Protein 3D5N (pdb70)

B-factor: mean 71.16, std 14.43, range [20.39, 99.75]

Nearest PDB structures (foldseek):
  3d5n-assembly4_E  TM=9.910E-01  e=3.340E-31  Saccharolobus solfataricus
  3d5n-assembly4_D  TM=9.805E-01  e=1.434E-31  Saccharolobus solfataricus
  3d5n-assembly2_H  TM=9.803E-01  e=1.860E-31  Saccharolobus solfataricus
  3d5n-assembly3_B  TM=9.970E-01  e=9.453E-31  Saccharolobus solfataricus
  3d5n-assembly1_G  TM=9.764E-01  e=4.502E-30  Saccharolobus solfataricus

Radius of gyration: 37.04 Å; Cα contacts (8 Å, |Δi|>4): 2999; chains: 8; bounding box: 88×98×100 Å

Sequence (1338 aa):
NIGVIILAAGEGKRFGGDKLLAKIDNTPIIRTIRIYGDLEKIIIVGKYVNELPLLDQIVIYNPFWNEGISTSLKLGLRFFKDYDAVLVALGDPFVTKEDVNKIINTFKPNCKAVIPTHKGERGNPVLISKSLFNEIEKLRGDVGARVILNKIKIEELCFIECSEGVLIDIDKKIGVIILAAGDKLLAKIDNTPIIRTIRIYGDLEKIIIVGKYVNELPLLDQIVIYNPFWNEGISTSLKLGLRFFKDYDAVLVALGDPFVTKEDVNKIINTFKPNCKAVIPTHKGERGNPVLISKSLFNEIEKLRGDVGARVILNKIKIEELCFIECSEGVLIDIDNIGVIILAAGEGKRFGGDKLLAKIDNTPIIRTIRIYGDLEKIIIVGKYVNELPLLDQIVIYNPFWNEGISTSLKLGLRFFKDYDAVLVALGDPFVTKEDVNKIINTFKPNCKAVIPTHKGERGNPVLISKSLFNEIEKLRGDVGARVILNKIKIEELCFIECSEGVLIDIDKKNIGVIILAAGEDKLLAKIDNTPIIRTIRIYGDLEKIIIVGKYVNELPLLDQIVIYNPFWNEGISTSLKLGLRFFKDYDAVLVALGDPFVTKEDVNKIINTFKPNCKAVIPTHKGERGNPVLISKSLFNEIEKLRGDVGARVILNKIKIEELCFIECSEGVLIDIDKKNIGVIILAAGDKLLAKIDNTPIIRTIRIYGDLEKIIIVGKYVNELPLLDQIVIYNPFWNEGISTSLKLGLRFFKDYDAVLVALGDPFVTKEDVNKIINTFKPNCKAVIPTHKGERGNPVLISKSLFNEIEKLRGDVGARVILNKIKIEELCFIECSEGVLIDIDKKENIGVIILAAKLLAKIDNTPIIRTIRIYGDLEKIIIVGKYVNELPLLDQIVIYNPFWNEGISTSLKLGLRFFKDYDAVLVALGDPFVTKEDVNKIINTFKPNCKAVIPTHKGERGNPVLISKSLFNEIEKLRGDVGARVILNKIKIEELCFIECSEGVLIDINIGVIILAAGEGDKLLAKIDNTPIIRTIRIYGDLEKIIIVGKYVNELPLLDQIVIYNPFWNEGISTSLKLGLRFFKDYDAVLVALGDPFVTKEDVNKIINTFKPNCKAVIPTHKGERGNPVLISKSLFNEIEKLRGDVGARVILNKIKIEELCFIECSEGVLIDIDKKNIGVIILAAKLLAKIDNTPIIRTIRIYGDLEKIIIVGKYVNELPLLDQIVIYNPFWNEGISTSLKLGLRFFKDYDAVLVALGDPFVTKEDVNKIINTFKPNCKAVIPTHKGERGNPVLISKSLFNEIEKLRGDVGARVILNKIKIEELCFIECSEGVLIDIDKKED

Structure (mmCIF, N/CA/C/O backbone):
data_3D5N
#
_entry.id   3D5N
#
_cell.length_a   88.957
_cell.length_b   169.234
_cell.length_c   173.390
_cell.angle_alpha   90.00
_cell.angle_beta   90.00
_cell.angle_gamma   90.00
#
_symmetry.space_group_name_H-M   'P 21 21 21'
#
loop_
_entity.id
_entity.type
_entity.pdbx_description
1 polymer Q97W15_SULSO
2 water water
#
loop_
_atom_site.group_PDB
_atom_site.id
_atom_site.type_symbol
_atom_site.label_atom_id
_atom_site.label_alt_id
_atom_site.label_comp_id
_atom_site.label_asym_id
_atom_site.label_entity_id
_atom_site.label_seq_id
_atom_site.pdbx_PDB_ins_code
_atom_site.Cartn_x
_atom_site.Cartn_y
_atom_site.Cartn_z
_atom_site.occupancy
_atom_site.B_iso_or_equiv
_atom_site.auth_seq_id
_atom_site.auth_comp_id
_atom_site.auth_asym_id
_atom_site.auth_atom_id
_atom_site.pdbx_PDB_model_num
ATOM 9 N N . ASN A 1 2 ? 72.267 105.716 47.201 1.00 85.03 2 ASN A N 1
ATOM 10 C CA . ASN A 1 2 ? 72.888 104.659 47.995 1.00 81.84 2 ASN A CA 1
ATOM 11 C C . ASN A 1 2 ? 74.252 104.994 48.583 1.00 79.10 2 ASN A C 1
ATOM 12 O O . ASN A 1 2 ? 75.284 104.814 47.940 1.00 78.70 2 ASN A O 1
ATOM 17 N N . ILE A 1 3 ? 74.248 105.472 49.821 1.00 75.30 3 ILE A N 1
ATOM 18 C CA . ILE A 1 3 ? 75.487 105.816 50.485 1.00 72.19 3 ILE A CA 1
ATOM 19 C C . ILE A 1 3 ? 75.638 105.118 51.830 1.00 69.90 3 ILE A C 1
ATOM 20 O O . ILE A 1 3 ? 74.729 105.111 52.659 1.00 69.85 3 ILE A O 1
ATOM 25 N N . GLY A 1 4 ? 76.799 104.515 52.034 1.00 66.94 4 GLY A N 1
ATOM 26 C CA . GLY A 1 4 ? 77.060 103.854 53.291 1.00 62.89 4 GLY A CA 1
ATOM 27 C C . GLY A 1 4 ? 78.166 104.579 54.036 1.00 59.88 4 GLY A C 1
ATOM 28 O O . GLY A 1 4 ? 79.154 105.010 53.446 1.00 59.44 4 GLY A O 1
ATOM 29 N N . VAL A 1 5 ? 77.993 104.742 55.338 1.00 57.63 5 VAL A N 1
ATOM 30 C CA . VAL A 1 5 ? 79.015 105.385 56.139 1.00 55.30 5 VAL A CA 1
ATOM 31 C C . VAL A 1 5 ? 79.820 104.305 56.867 1.00 54.83 5 VAL A C 1
ATOM 32 O O . VAL A 1 5 ? 79.258 103.415 57.519 1.00 55.29 5 VAL A O 1
ATOM 36 N N . ILE A 1 6 ? 81.137 104.363 56.711 1.00 52.33 6 ILE A N 1
ATOM 37 C CA . ILE A 1 6 ? 82.026 103.430 57.382 1.00 49.91 6 ILE A CA 1
ATOM 38 C C . ILE A 1 6 ? 82.772 104.247 58.432 1.00 49.12 6 ILE A C 1
ATOM 39 O O . ILE A 1 6 ? 83.618 105.076 58.104 1.00 48.62 6 ILE A O 1
ATOM 44 N N . ILE A 1 7 ? 82.437 104.024 59.694 1.00 48.36 7 ILE A N 1
ATOM 45 C CA . ILE A 1 7 ? 83.100 104.722 60.774 1.00 47.98 7 ILE A CA 1
ATOM 46 C C . ILE A 1 7 ? 84.274 103.877 61.245 1.00 48.52 7 ILE A C 1
ATOM 47 O O . ILE A 1 7 ? 84.083 102.855 61.902 1.00 49.70 7 ILE A O 1
ATOM 52 N N . LEU A 1 8 ? 85.483 104.303 60.877 1.00 49.06 8 LEU A N 1
ATOM 53 C CA . LEU A 1 8 ? 86.714 103.622 61.268 1.00 49.60 8 LEU A CA 1
ATOM 54 C C . LEU A 1 8 ? 87.006 104.013 62.709 1.00 50.81 8 LEU A C 1
ATOM 55 O O . LEU A 1 8 ? 87.061 105.197 63.029 1.00 51.50 8 LEU A O 1
ATOM 60 N N . ALA A 1 9 ? 87.171 103.020 63.575 1.00 52.52 9 ALA A N 1
ATOM 61 C CA . ALA A 1 9 ? 87.443 103.268 64.982 1.00 53.82 9 ALA A CA 1
ATOM 62 C C . ALA A 1 9 ? 88.307 102.171 65.556 1.00 55.51 9 ALA A C 1
ATOM 63 O O . ALA A 1 9 ? 88.312 101.961 66.758 1.00 56.08 9 ALA A O 1
ATOM 65 N N . ALA A 1 10 ? 89.020 101.455 64.693 1.00 59.12 10 ALA A N 1
ATOM 66 C CA . ALA A 1 10 ? 89.924 100.405 65.149 1.00 63.15 10 ALA A CA 1
ATOM 67 C C . ALA A 1 10 ? 91.195 101.151 65.561 1.00 66.75 10 ALA A C 1
ATOM 68 O O . ALA A 1 10 ? 91.294 102.364 65.350 1.00 68.61 10 ALA A O 1
ATOM 70 N N . GLY A 1 11 ? 92.175 100.469 66.134 1.00 70.21 11 GLY A N 1
ATOM 71 C CA . GLY A 1 11 ? 93.361 101.205 66.554 1.00 75.15 11 GLY A CA 1
ATOM 72 C C . GLY A 1 11 ? 94.613 101.061 65.711 1.00 78.33 11 GLY A C 1
ATOM 73 O O . GLY A 1 11 ? 95.722 101.227 66.230 1.00 78.74 11 GLY A O 1
ATOM 74 N N . GLU A 1 12 ? 94.437 100.767 64.422 1.00 81.19 12 GLU A N 1
ATOM 75 C CA . GLU A 1 12 ? 95.550 100.577 63.494 1.00 83.59 12 GLU A CA 1
ATOM 76 C C . GLU A 1 12 ? 96.612 101.665 63.553 1.00 85.71 12 GLU A C 1
ATOM 77 O O . GLU A 1 12 ? 96.314 102.831 63.835 1.00 85.98 12 GLU A O 1
ATOM 83 N N . GLY A 1 13 ? 97.853 101.269 63.266 1.00 87.93 13 GLY A N 1
ATOM 84 C CA . GLY A 1 13 ? 98.965 102.201 63.319 1.00 90.43 13 GLY A CA 1
ATOM 85 C C . GLY A 1 13 ? 99.062 102.724 64.740 1.00 92.14 13 GLY A C 1
ATOM 86 O O . GLY A 1 13 ? 98.707 102.020 65.697 1.00 91.86 13 GLY A O 1
ATOM 87 N N . LYS A 1 14 ? 99.551 103.951 64.888 1.00 93.73 14 LYS A N 1
ATOM 88 C CA . LYS A 1 14 ? 99.652 104.561 66.210 1.00 94.77 14 LYS A CA 1
ATOM 89 C C . LYS A 1 14 ? 98.423 105.454 66.350 1.00 95.25 14 LYS A C 1
ATOM 90 O O . LYS A 1 14 ? 98.420 106.428 67.102 1.00 95.26 14 LYS A O 1
ATOM 92 N N . ARG A 1 15 ? 97.380 105.105 65.601 1.00 95.97 15 ARG A N 1
ATOM 93 C CA . ARG A 1 15 ? 96.131 105.855 65.620 1.00 96.80 15 ARG A CA 1
ATOM 94 C C . ARG A 1 15 ? 95.378 105.615 66.920 1.00 97.12 15 ARG A C 1
ATOM 95 O O . ARG A 1 15 ? 95.823 104.844 67.772 1.00 97.51 15 ARG A O 1
ATOM 103 N N . PHE A 1 16 ? 94.240 106.283 67.074 1.00 97.18 16 PHE A N 1
ATOM 104 C CA . PHE A 1 16 ? 93.436 106.119 68.275 1.00 97.49 16 PHE A CA 1
ATOM 105 C C . PHE A 1 16 ? 92.698 104.794 68.262 1.00 97.80 16 PHE A C 1
ATOM 106 O O . PHE A 1 16 ? 92.768 104.042 67.287 1.00 98.44 16 PHE A O 1
ATOM 114 N N . GLY A 1 17 ? 91.990 104.498 69.346 1.00 97.56 17 GLY A N 1
ATOM 115 C CA . GLY A 1 17 ? 91.244 103.256 69.372 1.00 97.36 17 GLY A CA 1
ATOM 116 C C . GLY A 1 17 ? 90.894 102.662 70.721 1.00 97.21 17 GLY A C 1
ATOM 117 O O . GLY A 1 17 ? 91.776 102.255 71.471 1.00 97.85 17 GLY A O 1
ATOM 118 N N . GLY A 1 18 ? 89.597 102.608 71.018 1.00 96.53 18 GLY A N 1
ATOM 119 C CA . GLY A 1 18 ? 89.120 102.023 72.260 1.00 94.80 18 GLY A CA 1
ATOM 120 C C . GLY A 1 18 ? 89.396 102.785 73.541 1.00 93.58 18 GLY A C 1
ATOM 121 O O . GLY A 1 18 ? 88.477 103.303 74.183 1.00 93.59 18 GLY A O 1
ATOM 122 N N . ASP A 1 19 ? 90.660 102.835 73.938 1.00 91.98 19 ASP A N 1
ATOM 123 C CA . ASP A 1 19 ? 91.011 103.550 75.145 1.00 90.00 19 ASP A CA 1
ATOM 124 C C . ASP A 1 19 ? 90.709 105.034 74.941 1.00 87.78 19 ASP A C 1
ATOM 125 O O . ASP A 1 19 ? 89.786 105.568 75.553 1.00 87.48 19 ASP A O 1
ATOM 130 N N . LYS A 1 20 ? 91.456 105.685 74.055 1.00 85.16 20 LYS A N 1
ATOM 131 C CA . LYS A 1 20 ? 91.273 107.110 73.786 1.00 82.92 20 LYS A CA 1
ATOM 132 C C . LYS A 1 20 ? 89.816 107.477 73.458 1.00 80.52 20 LYS A C 1
ATOM 133 O O . LYS A 1 20 ? 89.253 108.420 74.027 1.00 80.56 20 LYS A O 1
ATOM 139 N N . LEU A 1 21 ? 89.210 106.721 72.546 1.00 77.43 21 LEU A N 1
ATOM 140 C CA . LEU A 1 21 ? 87.836 106.968 72.122 1.00 74.10 21 LEU A CA 1
ATOM 141 C C . LEU A 1 21 ? 86.754 106.807 73.200 1.00 72.82 21 LEU A C 1
ATOM 142 O O . LEU A 1 21 ? 85.572 107.019 72.916 1.00 71.48 21 LEU A O 1
ATOM 147 N N . LEU A 1 22 ? 87.143 106.434 74.424 1.00 71.68 22 LEU A N 1
ATOM 148 C CA . LEU A 1 22 ? 86.172 106.290 75.512 1.00 70.37 22 LEU A CA 1
ATOM 149 C C . LEU A 1 22 ? 86.095 107.557 76.356 1.00 69.76 22 LEU A C 1
ATOM 150 O O . LEU A 1 22 ? 85.162 107.730 77.144 1.00 69.42 22 LEU A O 1
ATOM 155 N N . ALA A 1 23 ? 87.078 108.441 76.174 1.00 69.46 23 ALA A N 1
ATOM 156 C CA . ALA A 1 23 ? 87.127 109.724 76.884 1.00 69.28 23 ALA A CA 1
ATOM 157 C C . ALA A 1 23 ? 85.917 110.570 76.485 1.00 69.04 23 ALA A C 1
ATOM 158 O O . ALA A 1 23 ? 85.341 110.375 75.412 1.00 69.60 23 ALA A O 1
ATOM 160 N N . LYS A 1 24 ? 85.549 111.522 77.337 1.00 68.45 24 LYS A N 1
ATOM 161 C CA . LYS A 1 24 ? 84.383 112.367 77.086 1.00 68.28 24 LYS A CA 1
ATOM 162 C C . LYS A 1 24 ? 84.613 113.775 76.519 1.00 68.22 24 LYS A C 1
ATOM 163 O O . LYS A 1 24 ? 85.726 114.280 76.472 1.00 68.12 24 LYS A O 1
ATOM 169 N N . ILE A 1 25 ? 83.522 114.399 76.101 1.00 68.72 25 ILE A N 1
ATOM 170 C CA . ILE A 1 25 ? 83.525 115.746 75.553 1.00 69.60 25 ILE A CA 1
ATOM 171 C C . ILE A 1 25 ? 82.113 116.231 75.805 1.00 70.70 25 ILE A C 1
ATOM 172 O O . ILE A 1 25 ? 81.199 115.924 75.039 1.00 70.98 25 ILE A O 1
ATOM 177 N N . ASP A 1 26 ? 81.931 116.984 76.881 1.00 71.49 26 ASP A N 1
ATOM 178 C CA . ASP A 1 26 ? 80.604 117.463 77.233 1.00 72.41 26 ASP A CA 1
ATOM 179 C C . ASP A 1 26 ? 79.866 116.270 77.805 1.00 71.27 26 ASP A C 1
ATOM 180 O O . ASP A 1 26 ? 78.696 116.051 77.478 1.00 71.67 26 ASP A O 1
ATOM 185 N N . ASN A 1 27 ? 80.559 115.481 78.628 1.00 68.93 27 ASN A N 1
ATOM 186 C CA . ASN A 1 27 ? 79.942 114.315 79.268 1.00 66.22 27 ASN A CA 1
ATOM 187 C C . ASN A 1 27 ? 79.658 113.120 78.385 1.00 64.66 27 ASN A C 1
ATOM 188 O O . ASN A 1 27 ? 79.094 112.128 78.859 1.00 65.21 27 ASN A O 1
ATOM 193 N N . THR A 1 28 ? 80.000 113.196 77.108 1.00 62.05 28 THR A N 1
ATOM 194 C CA . THR A 1 28 ? 79.717 112.060 76.257 1.00 59.69 28 THR A CA 1
ATOM 195 C C . THR A 1 28 ? 80.960 111.528 75.569 1.00 58.20 28 THR A C 1
ATOM 196 O O . THR A 1 28 ? 81.777 112.288 75.050 1.00 57.50 28 THR A O 1
ATOM 200 N N . PRO A 1 29 ? 81.119 110.198 75.579 1.00 56.76 29 PRO A N 1
ATOM 201 C CA . PRO A 1 29 ? 82.239 109.478 74.972 1.00 56.34 29 PRO A CA 1
ATOM 202 C C . PRO A 1 29 ? 82.454 109.932 73.529 1.00 55.95 29 PRO A C 1
ATOM 203 O O . PRO A 1 29 ? 81.504 110.038 72.765 1.00 56.53 29 PRO A O 1
ATOM 207 N N . ILE A 1 30 ? 83.700 110.192 73.157 1.00 55.38 30 ILE A N 1
ATOM 208 C CA . ILE A 1 30 ? 84.000 110.645 71.811 1.00 55.43 30 ILE A CA 1
ATOM 209 C C . ILE A 1 30 ? 83.353 109.800 70.720 1.00 55.32 30 ILE A C 1
ATOM 210 O O . ILE A 1 30 ? 82.564 110.328 69.926 1.00 56.08 30 ILE A O 1
ATOM 215 N N . ILE A 1 31 ? 83.672 108.504 70.676 1.00 54.45 31 ILE A N 1
ATOM 216 C CA . ILE A 1 31 ? 83.118 107.613 69.647 1.00 53.69 31 ILE A CA 1
ATOM 217 C C . ILE A 1 31 ? 81.614 107.793 69.494 1.00 54.48 31 ILE A C 1
ATOM 218 O O . ILE A 1 31 ? 81.101 107.817 68.377 1.00 53.94 31 ILE A O 1
ATOM 231 N N . ARG A 1 33 ? 79.804 110.515 70.236 1.00 57.73 33 ARG A N 1
ATOM 232 C CA . ARG A 1 33 ? 79.511 111.806 69.650 1.00 57.85 33 ARG A CA 1
ATOM 233 C C . ARG A 1 33 ? 79.694 111.710 68.131 1.00 56.91 33 ARG A C 1
ATOM 234 O O . ARG A 1 33 ? 78.834 112.133 67.368 1.00 56.97 33 ARG A O 1
ATOM 242 N N . THR A 1 34 ? 80.818 111.141 67.710 1.00 55.65 34 THR A N 1
ATOM 243 C CA . THR A 1 34 ? 81.154 110.977 66.299 1.00 55.20 34 THR A CA 1
ATOM 244 C C . THR A 1 34 ? 80.093 110.227 65.496 1.00 56.00 34 THR A C 1
ATOM 245 O O . THR A 1 34 ? 79.744 110.616 64.383 1.00 57.09 34 THR A O 1
ATOM 249 N N . ILE A 1 35 ? 79.595 109.135 66.050 1.00 55.81 35 ILE A N 1
ATOM 250 C CA . ILE A 1 35 ? 78.573 108.350 65.382 1.00 55.24 35 ILE A CA 1
ATOM 251 C C . ILE A 1 35 ? 77.285 109.182 65.289 1.00 56.74 35 ILE A C 1
ATOM 252 O O . ILE A 1 35 ? 76.516 109.062 64.335 1.00 56.77 35 ILE A O 1
ATOM 257 N N . ARG A 1 36 ? 77.063 110.034 66.285 1.00 58.78 36 ARG A N 1
ATOM 258 C CA . ARG A 1 36 ? 75.872 110.873 66.330 1.00 60.98 36 ARG A CA 1
ATOM 259 C C . ARG A 1 36 ? 75.736 111.810 65.126 1.00 60.67 36 ARG A C 1
ATOM 260 O O . ARG A 1 36 ? 74.623 112.054 64.639 1.00 60.67 36 ARG A O 1
ATOM 268 N N . ILE A 1 37 ? 76.852 112.330 64.630 1.00 60.37 37 ILE A N 1
ATOM 269 C CA . ILE A 1 37 ? 76.760 113.262 63.520 1.00 60.38 37 ILE A CA 1
ATOM 270 C C . ILE A 1 37 ? 76.210 112.662 62.239 1.00 59.58 37 ILE A C 1
ATOM 271 O O . ILE A 1 37 ? 75.575 113.366 61.461 1.00 60.82 37 ILE A O 1
ATOM 276 N N . TYR A 1 38 ? 76.439 111.376 62.009 1.00 58.46 38 TYR A N 1
ATOM 277 C CA . TYR A 1 38 ? 75.958 110.767 60.772 1.00 58.42 38 TYR A CA 1
ATOM 278 C C . TYR A 1 38 ? 74.512 110.287 60.843 1.00 59.45 38 TYR A C 1
ATOM 279 O O . TYR A 1 38 ? 74.027 109.572 59.957 1.00 59.42 38 TYR A O 1
ATOM 288 N N . GLY A 1 39 ? 73.835 110.720 61.907 1.00 60.10 39 GLY A N 1
ATOM 289 C CA . GLY A 1 39 ? 72.436 110.407 62.143 1.00 60.00 39 GLY A CA 1
ATOM 290 C C . GLY A 1 39 ? 71.855 109.148 61.549 1.00 60.55 39 GLY A C 1
ATOM 291 O O . GLY A 1 39 ? 72.378 108.058 61.752 1.00 61.52 39 GLY A O 1
ATOM 292 N N . ASP A 1 40 ? 70.771 109.296 60.796 1.00 60.94 40 ASP A N 1
ATOM 293 C CA . ASP A 1 40 ? 70.101 108.136 60.216 1.00 61.01 40 ASP A CA 1
ATOM 294 C C . ASP A 1 40 ? 70.751 107.499 58.989 1.00 60.50 40 ASP A C 1
ATOM 295 O O . ASP A 1 40 ? 70.166 106.593 58.398 1.00 61.61 40 ASP A O 1
ATOM 297 N N . LEU A 1 41 ? 71.943 107.952 58.601 1.00 59.40 41 LEU A N 1
ATOM 298 C CA . LEU A 1 41 ? 72.634 107.336 57.466 1.00 58.41 41 LEU A CA 1
ATOM 299 C C . LEU A 1 41 ? 73.003 105.901 57.874 1.00 58.10 41 LEU A C 1
ATOM 300 O O . LEU A 1 41 ? 73.050 105.601 59.061 1.00 58.57 41 LEU A O 1
ATOM 305 N N . GLU A 1 42 ? 73.254 105.021 56.905 1.00 57.72 42 GLU A N 1
ATOM 306 C CA . GLU A 1 42 ? 73.638 103.638 57.205 1.00 58.18 42 GLU A CA 1
ATOM 307 C C . GLU A 1 42 ? 75.083 103.558 57.672 1.00 57.58 42 GLU A C 1
ATOM 308 O O . GLU A 1 42 ? 76.007 103.563 56.865 1.00 58.58 42 GLU A O 1
ATOM 314 N N . LYS A 1 43 ? 75.268 103.444 58.978 1.00 56.57 43 LYS A N 1
ATOM 315 C CA . LYS A 1 43 ? 76.589 103.388 59.574 1.00 54.94 43 LYS A CA 1
ATOM 316 C C . LYS A 1 43 ? 77.058 101.962 59.729 1.00 53.93 43 LYS A C 1
ATOM 317 O O . LYS A 1 43 ? 76.296 101.025 59.586 1.00 54.99 43 LYS A O 1
ATOM 323 N N . ILE A 1 44 ? 78.336 101.815 60.023 1.00 53.03 44 ILE A N 1
ATOM 324 C CA . ILE A 1 44 ? 78.956 100.522 60.253 1.00 51.66 44 ILE A CA 1
ATOM 325 C C . ILE A 1 44 ? 80.189 100.978 61.016 1.00 50.86 44 ILE A C 1
ATOM 326 O O . ILE A 1 44 ? 80.899 101.871 60.552 1.00 50.25 44 ILE A O 1
ATOM 331 N N . ILE A 1 45 ? 80.414 100.441 62.209 1.00 49.37 45 ILE A N 1
ATOM 332 C CA . ILE A 1 45 ? 81.605 100.835 62.958 1.00 48.60 45 ILE A CA 1
ATOM 333 C C . ILE A 1 45 ? 82.599 99.678 62.948 1.00 47.89 45 ILE A C 1
ATOM 334 O O . ILE A 1 45 ? 82.250 98.549 63.296 1.00 47.54 45 ILE A O 1
ATOM 339 N N . ILE A 1 46 ? 83.832 99.957 62.530 1.00 47.84 46 ILE A N 1
ATOM 340 C CA . ILE A 1 46 ? 84.878 98.932 62.471 1.00 48.03 46 ILE A CA 1
ATOM 341 C C . ILE A 1 46 ? 85.761 99.062 63.707 1.00 49.81 46 ILE A C 1
ATOM 342 O O . ILE A 1 46 ? 86.479 100.044 63.874 1.00 49.96 46 ILE A O 1
ATOM 347 N N . VAL A 1 47 ? 85.713 98.050 64.563 1.00 51.65 47 VAL A N 1
ATOM 348 C CA . VAL A 1 47 ? 86.454 98.057 65.801 1.00 52.13 47 VAL A CA 1
ATOM 349 C C . VAL A 1 47 ? 87.558 97.039 65.857 1.00 52.86 47 VAL A C 1
ATOM 350 O O . VAL A 1 47 ? 87.385 95.892 65.465 1.00 53.50 47 VAL A O 1
ATOM 354 N N . GLY A 1 48 ? 88.700 97.489 66.340 1.00 53.86 48 GLY A N 1
ATOM 355 C CA . GLY A 1 48 ? 89.803 96.591 66.529 1.00 56.32 48 GLY A CA 1
ATOM 356 C C . GLY A 1 48 ? 90.462 96.636 67.900 1.00 58.56 48 GLY A C 1
ATOM 357 O O . GLY A 1 48 ? 90.053 95.931 68.838 1.00 58.36 48 GLY A O 1
ATOM 358 N N . LYS A 1 49 ? 91.398 97.574 68.039 1.00 60.27 49 LYS A N 1
ATOM 359 C CA . LYS A 1 49 ? 92.245 97.618 69.209 1.00 61.92 49 LYS A CA 1
ATOM 360 C C . LYS A 1 49 ? 91.645 97.359 70.559 1.00 62.63 49 LYS A C 1
ATOM 361 O O . LYS A 1 49 ? 92.151 96.541 71.335 1.00 63.40 49 LYS A O 1
ATOM 367 N N . TYR A 1 50 ? 90.541 98.024 70.825 1.00 61.98 50 TYR A N 1
ATOM 368 C CA . TYR A 1 50 ? 89.878 97.870 72.096 1.00 62.40 50 TYR A CA 1
ATOM 369 C C . TYR A 1 50 ? 88.384 97.537 72.004 1.00 61.32 50 TYR A C 1
ATOM 370 O O . TYR A 1 50 ? 87.543 98.201 72.619 1.00 60.53 50 TYR A O 1
ATOM 379 N N . VAL A 1 51 ? 88.073 96.495 71.237 1.00 59.63 51 VAL A N 1
ATOM 380 C CA . VAL A 1 51 ? 86.707 96.020 71.054 1.00 57.84 51 VAL A CA 1
ATOM 381 C C . VAL A 1 51 ? 85.939 95.973 72.370 1.00 58.37 51 VAL A C 1
ATOM 382 O O . VAL A 1 51 ? 84.792 96.426 72.461 1.00 58.73 51 VAL A O 1
ATOM 386 N N . ASN A 1 52 ? 86.588 95.412 73.385 1.00 58.63 52 ASN A N 1
ATOM 387 C CA . ASN A 1 52 ? 86.002 95.231 74.703 1.00 59.29 52 ASN A CA 1
ATOM 388 C C . ASN A 1 52 ? 85.566 96.513 75.391 1.00 59.39 52 ASN A C 1
ATOM 389 O O . ASN A 1 52 ? 84.513 96.545 76.008 1.00 59.70 52 ASN A O 1
ATOM 394 N N . GLU A 1 53 ? 86.366 97.567 75.292 1.00 60.29 53 GLU A N 1
ATOM 395 C CA . GLU A 1 53 ? 86.020 98.851 75.889 1.00 60.62 53 GLU A CA 1
ATOM 396 C C . GLU A 1 53 ? 84.865 99.468 75.113 1.00 60.18 53 GLU A C 1
ATOM 397 O O . GLU A 1 53 ? 83.879 99.925 75.678 1.00 60.82 53 GLU A O 1
ATOM 411 N N . LEU A 1 55 ? 82.502 98.256 72.622 1.00 55.88 55 LEU A N 1
ATOM 412 C CA . LEU A 1 55 ? 81.184 97.676 72.459 1.00 54.39 55 LEU A CA 1
ATOM 413 C C . LEU A 1 55 ? 80.040 98.066 73.373 1.00 53.04 55 LEU A C 1
ATOM 414 O O . LEU A 1 55 ? 78.959 98.398 72.897 1.00 53.20 55 LEU A O 1
ATOM 419 N N . PRO A 1 56 ? 80.249 98.046 74.694 1.00 51.29 56 PRO A N 1
ATOM 420 C CA . PRO A 1 56 ? 79.124 98.414 75.552 1.00 49.78 56 PRO A CA 1
ATOM 421 C C . PRO A 1 56 ? 78.523 99.780 75.249 1.00 49.42 56 PRO A C 1
ATOM 422 O O . PRO A 1 56 ? 77.448 100.106 75.750 1.00 48.99 56 PRO A O 1
ATOM 426 N N . LEU A 1 57 ? 79.216 100.574 74.436 1.00 49.11 57 LEU A N 1
ATOM 427 C CA . LEU A 1 57 ? 78.729 101.905 74.052 1.00 50.18 57 LEU A CA 1
ATOM 428 C C . LEU A 1 57 ? 78.107 101.899 72.662 1.00 50.24 57 LEU A C 1
ATOM 429 O O . LEU A 1 57 ? 77.524 102.890 72.243 1.00 51.13 57 LEU A O 1
ATOM 434 N N . LEU A 1 58 ? 78.256 100.789 71.948 1.00 49.46 58 LEU A N 1
ATOM 435 C CA . LEU A 1 58 ? 77.741 100.660 70.593 1.00 48.48 58 LEU A CA 1
ATOM 436 C C . LEU A 1 58 ? 76.717 99.532 70.493 1.00 49.44 58 LEU A C 1
ATOM 437 O O . LEU A 1 58 ? 76.510 98.994 69.411 1.00 50.42 58 LEU A O 1
ATOM 450 N N . ASP A 1 60 ? 73.708 99.374 70.110 1.00 47.86 60 ASP A N 1
ATOM 451 C CA . ASP A 1 60 ? 72.653 99.565 69.124 1.00 46.66 60 ASP A CA 1
ATOM 452 C C . ASP A 1 60 ? 73.221 99.860 67.735 1.00 46.22 60 ASP A C 1
ATOM 453 O O . ASP A 1 60 ? 72.538 100.445 66.911 1.00 47.02 60 ASP A O 1
ATOM 458 N N . GLN A 1 61 ? 74.463 99.468 67.479 1.00 45.11 61 GLN A N 1
ATOM 459 C CA . GLN A 1 61 ? 75.091 99.721 66.192 1.00 45.51 61 GLN A CA 1
ATOM 460 C C . GLN A 1 61 ? 75.570 98.418 65.558 1.00 45.51 61 GLN A C 1
ATOM 461 O O . GLN A 1 61 ? 75.632 97.396 66.234 1.00 47.80 61 GLN A O 1
ATOM 467 N N . ILE A 1 62 ? 75.892 98.445 64.267 1.00 43.40 62 ILE A N 1
ATOM 468 C CA . ILE A 1 62 ? 76.422 97.260 63.623 1.00 42.80 62 ILE A CA 1
ATOM 469 C C . ILE A 1 62 ? 77.933 97.417 63.754 1.00 43.20 62 ILE A C 1
ATOM 470 O O . ILE A 1 62 ? 78.536 98.329 63.179 1.00 43.46 62 ILE A O 1
ATOM 475 N N . VAL A 1 63 ? 78.547 96.526 64.519 1.00 43.82 63 VAL A N 1
ATOM 476 C CA . VAL A 1 63 ? 79.975 96.594 64.738 1.00 42.60 63 VAL A CA 1
ATOM 477 C C . VAL A 1 63 ? 80.726 95.410 64.165 1.00 43.60 63 VAL A C 1
ATOM 478 O O . VAL A 1 63 ? 80.362 94.255 64.412 1.00 44.70 63 VAL A O 1
ATOM 482 N N . ILE A 1 64 ? 81.760 95.691 63.380 1.00 43.38 64 ILE A N 1
ATOM 483 C CA . ILE A 1 64 ? 82.579 94.618 62.834 1.00 43.76 64 ILE A CA 1
ATOM 484 C C . ILE A 1 64 ? 83.935 94.756 63.513 1.00 43.62 64 ILE A C 1
ATOM 485 O O . ILE A 1 64 ? 84.577 95.801 63.455 1.00 43.62 64 ILE A O 1
ATOM 490 N N . TYR A 1 65 ? 84.349 93.690 64.171 1.00 43.63 65 TYR A N 1
ATOM 491 C CA . TYR A 1 65 ? 85.625 93.649 64.829 1.00 43.37 65 TYR A CA 1
ATOM 492 C C . TYR A 1 65 ? 86.648 93.145 63.818 1.00 44.75 65 TYR A C 1
ATOM 493 O O . TYR A 1 65 ? 86.500 92.057 63.249 1.00 43.95 65 TYR A O 1
ATOM 502 N N . ASN A 1 66 ? 87.685 93.944 63.593 1.00 46.17 66 ASN A N 1
ATOM 503 C CA . ASN A 1 66 ? 88.737 93.574 62.660 1.00 47.65 66 ASN A CA 1
ATOM 504 C C . ASN A 1 66 ? 89.911 92.902 63.383 1.00 49.38 66 ASN A C 1
ATOM 505 O O . ASN A 1 66 ? 90.732 93.568 63.999 1.00 50.31 66 ASN A O 1
ATOM 510 N N . PRO A 1 67 ? 90.018 91.566 63.301 1.00 50.88 67 PRO A N 1
ATOM 511 C CA . PRO A 1 67 ? 91.125 90.896 63.985 1.00 51.48 67 PRO A CA 1
ATOM 512 C C . PRO A 1 67 ? 92.476 91.236 63.350 1.00 51.83 67 PRO A C 1
ATOM 513 O O . PRO A 1 67 ? 93.525 90.865 63.872 1.00 52.03 67 PRO A O 1
ATOM 517 N N . PHE A 1 68 ? 92.447 91.941 62.226 1.00 51.67 68 PHE A N 1
ATOM 518 C CA . PHE A 1 68 ? 93.677 92.303 61.527 1.00 51.96 68 PHE A CA 1
ATOM 519 C C . PHE A 1 68 ? 94.032 93.784 61.633 1.00 51.17 68 PHE A C 1
ATOM 520 O O . PHE A 1 68 ? 94.899 94.260 60.898 1.00 50.54 68 PHE A O 1
ATOM 528 N N . TRP A 1 69 ? 93.372 94.503 62.542 1.00 50.63 69 TRP A N 1
ATOM 529 C CA . TRP A 1 69 ? 93.603 95.940 62.694 1.00 50.90 69 TRP A CA 1
ATOM 530 C C . TRP A 1 69 ? 95.071 96.320 62.846 1.00 51.38 69 TRP A C 1
ATOM 531 O O . TRP A 1 69 ? 95.521 97.326 62.316 1.00 50.73 69 TRP A O 1
ATOM 542 N N . ASN A 1 70 ? 95.801 95.490 63.574 1.00 52.70 70 ASN A N 1
ATOM 543 C CA . ASN A 1 70 ? 97.215 95.690 63.847 1.00 54.65 70 ASN A CA 1
ATOM 544 C C . ASN A 1 70 ? 98.005 95.820 62.549 1.00 53.81 70 ASN A C 1
ATOM 545 O O . ASN A 1 70 ? 99.035 96.490 62.490 1.00 53.07 70 ASN A O 1
ATOM 550 N N . GLU A 1 71 ? 97.494 95.180 61.509 1.00 53.46 71 GLU A N 1
ATOM 551 C CA . GLU A 1 71 ? 98.120 95.181 60.202 1.00 53.66 71 GLU A CA 1
ATOM 552 C C . GLU A 1 71 ? 98.038 96.539 59.483 1.00 53.22 71 GLU A C 1
ATOM 553 O O . GLU A 1 71 ? 98.893 96.854 58.649 1.00 53.15 71 GLU A O 1
ATOM 559 N N . GLY A 1 72 ? 97.022 97.341 59.793 1.00 51.92 72 GLY A N 1
ATOM 560 C CA . GLY A 1 72 ? 96.920 98.636 59.147 1.00 50.61 72 GLY A CA 1
ATOM 561 C C . GLY A 1 72 ? 95.502 99.049 58.821 1.00 49.73 72 GLY A C 1
ATOM 562 O O . GLY A 1 72 ? 94.600 98.212 58.787 1.00 50.44 72 GLY A O 1
ATOM 563 N N . ILE A 1 73 ? 95.305 100.336 58.544 1.00 47.95 73 ILE A N 1
ATOM 564 C CA . ILE A 1 73 ? 93.970 100.851 58.265 1.00 46.95 73 ILE A CA 1
ATOM 565 C C . ILE A 1 73 ? 93.289 100.350 56.984 1.00 48.19 73 ILE A C 1
ATOM 566 O O . ILE A 1 73 ? 92.067 100.307 56.913 1.00 48.72 73 ILE A O 1
ATOM 571 N N . SER A 1 74 ? 94.062 99.969 55.977 1.00 49.42 74 SER A N 1
ATOM 572 C CA . SER A 1 74 ? 93.464 99.487 54.733 1.00 50.51 74 SER A CA 1
ATOM 573 C C . SER A 1 74 ? 92.662 98.231 55.036 1.00 51.13 74 SER A C 1
ATOM 574 O O . SER A 1 74 ? 91.685 97.907 54.367 1.00 51.71 74 SER A O 1
ATOM 577 N N . THR A 1 75 ? 93.106 97.528 56.064 1.00 51.38 75 THR A N 1
ATOM 578 C CA . THR A 1 75 ? 92.490 96.288 56.472 1.00 51.08 75 THR A CA 1
ATOM 579 C C . THR A 1 75 ? 91.080 96.514 57.000 1.00 50.36 75 THR A C 1
ATOM 580 O O . THR A 1 75 ? 90.183 95.709 56.767 1.00 50.15 75 THR A O 1
ATOM 584 N N . SER A 1 76 ? 90.890 97.620 57.707 1.00 49.57 76 SER A N 1
ATOM 585 C CA . SER A 1 76 ? 89.591 97.951 58.269 1.00 50.05 76 SER A CA 1
ATOM 586 C C . SER A 1 76 ? 88.694 98.509 57.170 1.00 50.81 76 SER A C 1
ATOM 587 O O . SER A 1 76 ? 87.514 98.147 57.047 1.00 51.77 76 SER A O 1
ATOM 590 N N . LEU A 1 77 ? 89.285 99.391 56.369 1.00 51.13 77 LEU A N 1
ATOM 591 C CA . LEU A 1 77 ? 88.623 100.039 55.248 1.00 51.45 77 LEU A CA 1
ATOM 592 C C . LEU A 1 77 ? 88.006 99.002 54.297 1.00 51.62 77 LEU A C 1
ATOM 593 O O . LEU A 1 77 ? 86.872 99.147 53.844 1.00 51.07 77 LEU A O 1
ATOM 598 N N . LYS A 1 78 ? 88.761 97.957 53.991 1.00 52.16 78 LYS A N 1
ATOM 599 C CA . LYS A 1 78 ? 88.273 96.937 53.086 1.00 53.11 78 LYS A CA 1
ATOM 600 C C . LYS A 1 78 ? 87.217 96.080 53.748 1.00 54.20 78 LYS A C 1
ATOM 601 O O . LYS A 1 78 ? 86.285 95.608 53.099 1.00 55.45 78 LYS A O 1
ATOM 607 N N . LEU A 1 79 ? 87.353 95.893 55.050 1.00 54.20 79 LEU A N 1
ATOM 608 C CA . LEU A 1 79 ? 86.397 95.088 55.777 1.00 53.58 79 LEU A CA 1
ATOM 609 C C . LEU A 1 79 ? 85.031 95.748 55.653 1.00 53.51 79 LEU A C 1
ATOM 610 O O . LEU A 1 79 ? 84.059 95.111 55.263 1.00 53.13 79 LEU A O 1
ATOM 615 N N . GLY A 1 80 ? 84.972 97.039 55.959 1.00 53.82 80 GLY A N 1
ATOM 616 C CA . GLY A 1 80 ? 83.714 97.756 55.872 1.00 55.07 80 GLY A CA 1
ATOM 617 C C . GLY A 1 80 ? 83.179 97.908 54.458 1.00 56.82 80 GLY A C 1
ATOM 618 O O . GLY A 1 80 ? 81.963 97.893 54.230 1.00 57.02 80 GLY A O 1
ATOM 619 N N . LEU A 1 81 ? 84.079 98.054 53.492 1.00 57.52 81 LEU A N 1
ATOM 620 C CA . LEU A 1 81 ? 83.648 98.220 52.116 1.00 57.35 81 LEU A CA 1
ATOM 621 C C . LEU A 1 81 ? 82.893 97.011 51.573 1.00 57.82 81 LEU A C 1
ATOM 622 O O . LEU A 1 81 ? 82.142 97.142 50.619 1.00 58.82 81 LEU A O 1
ATOM 627 N N . ARG A 1 82 ? 83.091 95.837 52.163 1.00 58.01 82 ARG A N 1
ATOM 628 C CA . ARG A 1 82 ? 82.385 94.651 51.696 1.00 59.28 82 ARG A CA 1
ATOM 629 C C . ARG A 1 82 ? 80.888 94.822 51.944 1.00 60.19 82 ARG A C 1
ATOM 630 O O . ARG A 1 82 ? 80.047 94.463 51.117 1.00 61.66 82 ARG A O 1
ATOM 638 N N . PHE A 1 83 ? 80.570 95.383 53.098 1.00 60.58 83 PHE A N 1
ATOM 639 C CA . PHE A 1 83 ? 79.201 95.589 53.510 1.00 61.91 83 PHE A CA 1
ATOM 640 C C . PHE A 1 83 ? 78.471 96.590 52.596 1.00 62.30 83 PHE A C 1
ATOM 641 O O . PHE A 1 83 ? 77.239 96.590 52.521 1.00 62.65 83 PHE A O 1
ATOM 649 N N . PHE A 1 84 ? 79.223 97.416 51.874 1.00 62.51 84 PHE A N 1
ATOM 650 C CA . PHE A 1 84 ? 78.621 98.413 50.979 1.00 63.10 84 PHE A CA 1
ATOM 651 C C . PHE A 1 84 ? 79.188 98.342 49.562 1.00 64.76 84 PHE A C 1
ATOM 652 O O . PHE A 1 84 ? 79.058 99.302 48.800 1.00 63.81 84 PHE A O 1
ATOM 660 N N . LYS A 1 85 ? 79.813 97.226 49.197 1.00 66.95 85 LYS A N 1
ATOM 661 C CA . LYS A 1 85 ? 80.441 97.130 47.882 1.00 69.13 85 LYS A CA 1
ATOM 662 C C . LYS A 1 85 ? 79.574 97.522 46.688 1.00 70.31 85 LYS A C 1
ATOM 663 O O . LYS A 1 85 ? 80.069 98.143 45.749 1.00 71.72 85 LYS A O 1
ATOM 669 N N . ASP A 1 86 ? 78.290 97.185 46.710 1.00 70.75 86 ASP A N 1
ATOM 670 C CA . ASP A 1 86 ? 77.429 97.530 45.584 1.00 70.88 86 ASP A CA 1
ATOM 671 C C . ASP A 1 86 ? 76.709 98.877 45.741 1.00 68.94 86 ASP A C 1
ATOM 672 O O . ASP A 1 86 ? 75.839 99.211 44.940 1.00 70.04 86 ASP A O 1
ATOM 677 N N . TYR A 1 87 ? 77.053 99.644 46.772 1.00 66.71 87 TYR A N 1
ATOM 678 C CA . TYR A 1 87 ? 76.431 100.956 46.985 1.00 64.20 87 TYR A CA 1
ATOM 679 C C . TYR A 1 87 ? 77.049 101.957 46.031 1.00 64.05 87 TYR A C 1
ATOM 680 O O . TYR A 1 87 ? 78.094 101.699 45.440 1.00 64.34 87 TYR A O 1
ATOM 689 N N . ASP A 1 88 ? 76.425 103.114 45.893 1.00 63.66 88 ASP A N 1
ATOM 690 C CA . ASP A 1 88 ? 76.956 104.114 44.983 1.00 64.27 88 ASP A CA 1
ATOM 691 C C . ASP A 1 88 ? 78.246 104.726 45.519 1.00 63.88 88 ASP A C 1
ATOM 692 O O . ASP A 1 88 ? 79.174 105.003 44.759 1.00 64.49 88 ASP A O 1
ATOM 697 N N . ALA A 1 89 ? 78.302 104.927 46.831 1.00 62.91 89 ALA A N 1
ATOM 698 C CA . ALA A 1 89 ? 79.478 105.506 47.459 1.00 61.92 89 ALA A CA 1
ATOM 699 C C . ALA A 1 89 ? 79.477 105.253 48.964 1.00 61.48 89 ALA A C 1
ATOM 700 O O . ALA A 1 89 ? 78.452 104.891 49.550 1.00 61.97 89 ALA A O 1
ATOM 702 N N . VAL A 1 90 ? 80.636 105.432 49.588 1.00 60.01 90 VAL A N 1
ATOM 703 C CA . VAL A 1 90 ? 80.749 105.259 51.029 1.00 58.30 90 VAL A CA 1
ATOM 704 C C . VAL A 1 90 ? 81.391 106.492 51.638 1.00 57.14 90 VAL A C 1
ATOM 705 O O . VAL A 1 90 ? 82.330 107.057 51.076 1.00 56.86 90 VAL A O 1
ATOM 709 N N . LEU A 1 91 ? 80.869 106.918 52.779 1.00 55.61 91 LEU A N 1
ATOM 710 C CA . LEU A 1 91 ? 81.426 108.057 53.489 1.00 54.63 91 LEU A CA 1
ATOM 711 C C . LEU A 1 91 ? 82.460 107.429 54.438 1.00 54.65 91 LEU A C 1
ATOM 712 O O . LEU A 1 91 ? 82.096 106.625 55.294 1.00 55.06 91 LEU A O 1
ATOM 717 N N . VAL A 1 92 ? 83.739 107.763 54.279 1.00 53.62 92 VAL A N 1
ATOM 718 C CA . VAL A 1 92 ? 84.768 107.187 55.140 1.00 52.79 92 VAL A CA 1
ATOM 719 C C . VAL A 1 92 ? 85.057 108.091 56.320 1.00 52.56 92 VAL A C 1
ATOM 720 O O . VAL A 1 92 ? 85.872 109.001 56.217 1.00 53.69 92 VAL A O 1
ATOM 724 N N . ALA A 1 93 ? 84.405 107.823 57.447 1.00 51.95 93 ALA A N 1
ATOM 725 C CA . ALA A 1 93 ? 84.571 108.639 58.646 1.00 51.84 93 ALA A CA 1
ATOM 726 C C . ALA A 1 93 ? 85.574 108.062 59.635 1.00 52.15 93 ALA A C 1
ATOM 727 O O . ALA A 1 93 ? 85.803 106.856 59.683 1.00 52.28 93 ALA A O 1
ATOM 729 N N . LEU A 1 94 ? 86.164 108.954 60.425 1.00 52.06 94 LEU A N 1
ATOM 730 C CA . LEU A 1 94 ? 87.140 108.589 61.436 1.00 52.16 94 LEU A CA 1
ATOM 731 C C . LEU A 1 94 ? 86.519 108.758 62.808 1.00 52.91 94 LEU A C 1
ATOM 732 O O . LEU A 1 94 ? 85.943 109.803 63.096 1.00 52.88 94 LEU A O 1
ATOM 737 N N . GLY A 1 95 ? 86.645 107.719 63.639 1.00 52.92 95 GLY A N 1
ATOM 738 C CA . GLY A 1 95 ? 86.084 107.727 64.978 1.00 52.70 95 GLY A CA 1
ATOM 739 C C . GLY A 1 95 ? 86.536 108.894 65.817 1.00 53.74 95 GLY A C 1
ATOM 740 O O . GLY A 1 95 ? 85.732 109.539 66.479 1.00 54.62 95 GLY A O 1
ATOM 741 N N . ASP A 1 96 ? 87.828 109.186 65.784 1.00 54.69 96 ASP A N 1
ATOM 742 C CA . ASP A 1 96 ? 88.369 110.287 66.567 1.00 55.37 96 ASP A CA 1
ATOM 743 C C . ASP A 1 96 ? 88.098 111.692 66.000 1.00 56.11 96 ASP A C 1
ATOM 744 O O . ASP A 1 96 ? 88.752 112.658 66.391 1.00 57.21 96 ASP A O 1
ATOM 757 N N . PRO A 1 98 ? 85.097 113.909 66.080 1.00 57.33 98 PRO A N 1
ATOM 758 C CA . PRO A 1 98 ? 83.743 114.262 66.494 1.00 57.02 98 PRO A CA 1
ATOM 759 C C . PRO A 1 98 ? 83.397 115.741 66.335 1.00 57.95 98 PRO A C 1
ATOM 760 O O . PRO A 1 98 ? 82.394 116.214 66.887 1.00 57.74 98 PRO A O 1
ATOM 764 N N . PHE A 1 99 ? 84.215 116.484 65.596 1.00 58.99 99 PHE A N 1
ATOM 765 C CA . PHE A 1 99 ? 83.935 117.908 65.444 1.00 59.96 99 PHE A CA 1
ATOM 766 C C . PHE A 1 99 ? 83.334 118.255 64.096 1.00 60.17 99 PHE A C 1
ATOM 767 O O . PHE A 1 99 ? 82.845 119.361 63.902 1.00 59.52 99 PHE A O 1
ATOM 775 N N . VAL A 1 100 ? 83.376 117.315 63.158 1.00 60.42 100 VAL A N 1
ATOM 776 C CA . VAL A 1 100 ? 82.751 117.542 61.868 1.00 59.65 100 VAL A CA 1
ATOM 777 C C . VAL A 1 100 ? 81.269 117.660 62.251 1.00 59.60 100 VAL A C 1
ATOM 778 O O . VAL A 1 100 ? 80.797 116.968 63.151 1.00 58.98 100 VAL A O 1
ATOM 782 N N . THR A 1 101 ? 80.538 118.551 61.594 1.00 60.41 101 THR A N 1
ATOM 783 C CA . THR A 1 101 ? 79.130 118.766 61.923 1.00 60.04 101 THR A CA 1
ATOM 784 C C . THR A 1 101 ? 78.182 118.093 60.952 1.00 61.20 101 THR A C 1
ATOM 785 O O . THR A 1 101 ? 78.576 117.754 59.839 1.00 61.16 101 THR A O 1
ATOM 789 N N . LYS A 1 102 ? 76.933 117.903 61.376 1.00 62.74 102 LYS A N 1
ATOM 790 C CA . LYS A 1 102 ? 75.934 117.286 60.509 1.00 64.81 102 LYS A CA 1
ATOM 791 C C . LYS A 1 102 ? 75.879 118.093 59.232 1.00 65.39 102 LYS A C 1
ATOM 792 O O . LYS A 1 102 ? 75.819 117.541 58.136 1.00 64.62 102 LYS A O 1
ATOM 798 N N . GLU A 1 103 ? 75.902 119.412 59.391 1.00 66.62 103 GLU A N 1
ATOM 799 C CA . GLU A 1 103 ? 75.878 120.323 58.257 1.00 68.07 103 GLU A CA 1
ATOM 800 C C . GLU A 1 103 ? 76.974 119.993 57.244 1.00 67.62 103 GLU A C 1
ATOM 801 O O . GLU A 1 103 ? 76.724 119.985 56.037 1.00 67.46 103 GLU A O 1
ATOM 807 N N . ASP A 1 104 ? 78.185 119.731 57.736 1.00 67.07 104 ASP A N 1
ATOM 808 C CA . ASP A 1 104 ? 79.305 119.393 56.867 1.00 66.63 104 ASP A CA 1
ATOM 809 C C . ASP A 1 104 ? 78.984 118.133 56.083 1.00 66.12 104 ASP A C 1
ATOM 810 O O . ASP A 1 104 ? 79.264 118.044 54.886 1.00 65.91 104 ASP A O 1
ATOM 815 N N . VAL A 1 105 ? 78.405 117.150 56.761 1.00 65.88 105 VAL A N 1
ATOM 816 C CA . VAL A 1 105 ? 78.070 115.899 56.099 1.00 66.65 105 VAL A CA 1
ATOM 817 C C . VAL A 1 105 ? 76.964 116.093 55.070 1.00 67.88 105 VAL A C 1
ATOM 818 O O . VAL A 1 105 ? 76.948 115.429 54.025 1.00 68.40 105 VAL A O 1
ATOM 822 N N . ASN A 1 106 ? 76.046 117.006 55.372 1.00 68.52 106 ASN A N 1
ATOM 823 C CA . ASN A 1 106 ? 74.945 117.299 54.475 1.00 69.21 106 ASN A CA 1
ATOM 824 C C . ASN A 1 106 ? 75.521 117.899 53.192 1.00 69.46 106 ASN A C 1
ATOM 825 O O . ASN A 1 106 ? 75.156 117.491 52.084 1.00 69.79 106 ASN A O 1
ATOM 830 N N . LYS A 1 107 ? 76.434 118.859 53.346 1.00 69.38 107 LYS A N 1
ATOM 831 C CA . LYS A 1 107 ? 77.072 119.498 52.198 1.00 69.64 107 LYS A CA 1
ATOM 832 C C . LYS A 1 107 ? 77.833 118.484 51.361 1.00 69.90 107 LYS A C 1
ATOM 833 O O . LYS A 1 107 ? 77.671 118.426 50.147 1.00 70.92 107 LYS A O 1
ATOM 839 N N . ILE A 1 108 ? 78.674 117.694 52.018 1.00 69.99 108 ILE A N 1
ATOM 840 C CA . ILE A 1 108 ? 79.475 116.690 51.326 1.00 70.00 108 ILE A CA 1
ATOM 841 C C . ILE A 1 108 ? 78.630 115.750 50.488 1.00 70.52 108 ILE A C 1
ATOM 842 O O . ILE A 1 108 ? 78.946 115.489 49.322 1.00 69.75 108 ILE A O 1
ATOM 847 N N . ILE A 1 109 ? 77.559 115.235 51.084 1.00 71.82 109 ILE A N 1
ATOM 848 C CA . ILE A 1 109 ? 76.694 114.312 50.372 1.00 73.40 109 ILE A CA 1
ATOM 849 C C . ILE A 1 109 ? 75.963 115.030 49.244 1.00 74.95 109 ILE A C 1
ATOM 850 O O . ILE A 1 109 ? 75.712 114.444 48.188 1.00 74.87 109 ILE A O 1
ATOM 855 N N . ASN A 1 110 ? 75.640 116.304 49.454 1.00 76.62 110 ASN A N 1
ATOM 856 C CA . ASN A 1 110 ? 74.943 117.074 48.427 1.00 77.75 110 ASN A CA 1
ATOM 857 C C . ASN A 1 110 ? 75.827 117.519 47.265 1.00 77.54 110 ASN A C 1
ATOM 858 O O . ASN A 1 110 ? 75.317 117.937 46.227 1.00 78.41 110 ASN A O 1
ATOM 863 N N . THR A 1 111 ? 77.142 117.424 47.427 1.00 76.50 111 THR A N 1
ATOM 864 C CA . THR A 1 111 ? 78.069 117.836 46.379 1.00 75.76 111 THR A CA 1
ATOM 865 C C . THR A 1 111 ? 78.380 116.689 45.426 1.00 76.37 111 THR A C 1
ATOM 866 O O . THR A 1 111 ? 78.986 116.884 44.377 1.00 76.43 111 THR A O 1
ATOM 870 N N . PHE A 1 112 ? 77.945 115.491 45.788 1.00 77.34 112 PHE A N 1
ATOM 871 C CA . PHE A 1 112 ? 78.210 114.306 44.982 1.00 78.11 112 PHE A CA 1
ATOM 872 C C . PHE A 1 112 ? 77.405 114.191 43.689 1.00 80.28 112 PHE A C 1
ATOM 873 O O . PHE A 1 112 ? 76.184 114.050 43.716 1.00 80.80 112 PHE A O 1
ATOM 881 N N . LYS A 1 113 ? 78.103 114.242 42.557 1.00 82.83 113 LYS A N 1
ATOM 882 C CA . LYS A 1 113 ? 77.463 114.128 41.250 1.00 85.02 113 LYS A CA 1
ATOM 883 C C . LYS A 1 113 ? 78.089 112.966 40.486 1.00 86.49 113 LYS A C 1
ATOM 884 O O . LYS A 1 113 ? 79.163 112.479 40.850 1.00 86.93 113 LYS A O 1
ATOM 890 N N . PRO A 1 114 ? 77.430 112.511 39.406 1.00 87.82 114 PRO A N 1
ATOM 891 C CA . PRO A 1 114 ? 77.936 111.395 38.593 1.00 88.26 114 PRO A CA 1
ATOM 892 C C . PRO A 1 114 ? 79.341 111.625 38.020 1.00 88.54 114 PRO A C 1
ATOM 893 O O . PRO A 1 114 ? 80.075 110.672 37.744 1.00 88.72 114 PRO A O 1
ATOM 897 N N . ASN A 1 115 ? 79.708 112.891 37.838 1.00 88.27 115 ASN A N 1
ATOM 898 C CA . ASN A 1 115 ? 81.017 113.234 37.299 1.00 87.89 115 ASN A CA 1
ATOM 899 C C . ASN A 1 115 ? 82.099 113.053 38.355 1.00 87.58 115 ASN A C 1
ATOM 900 O O . ASN A 1 115 ? 83.263 112.827 38.024 1.00 88.00 115 ASN A O 1
ATOM 902 N N . CYS A 1 116 ? 81.701 113.145 39.623 1.00 86.76 116 CYS A N 1
ATOM 903 C CA . CYS A 1 116 ? 82.625 113.026 40.747 1.00 86.00 116 CYS A CA 1
ATOM 904 C C . CYS A 1 116 ? 83.114 111.618 41.050 1.00 84.42 116 CYS A C 1
ATOM 905 O O . CYS A 1 116 ? 82.317 110.697 41.241 1.00 84.56 116 CYS A O 1
ATOM 908 N N . LYS A 1 117 ? 84.436 111.473 41.101 1.00 82.59 117 LYS A N 1
ATOM 909 C CA . LYS A 1 117 ? 85.085 110.208 41.429 1.00 80.48 117 LYS A CA 1
ATOM 910 C C . LYS A 1 117 ? 85.085 110.109 42.955 1.00 78.41 117 LYS A C 1
ATOM 911 O O . LYS A 1 117 ? 84.997 109.026 43.536 1.00 77.64 117 LYS A O 1
ATOM 917 N N . ALA A 1 118 ? 85.181 111.268 43.592 1.00 75.75 118 ALA A N 1
ATOM 918 C CA . ALA A 1 118 ? 85.192 111.348 45.036 1.00 73.60 118 ALA A CA 1
ATOM 919 C C . ALA A 1 118 ? 84.942 112.785 45.442 1.00 72.38 118 ALA A C 1
ATOM 920 O O . ALA A 1 118 ? 85.389 113.704 44.772 1.00 73.59 118 ALA A O 1
ATOM 922 N N . VAL A 1 119 ? 84.210 112.976 46.530 1.00 70.08 119 VAL A N 1
ATOM 923 C CA . VAL A 1 119 ? 83.930 114.309 47.032 1.00 68.06 119 VAL A CA 1
ATOM 924 C C . VAL A 1 119 ? 84.834 114.478 48.231 1.00 67.27 119 VAL A C 1
ATOM 925 O O . VAL A 1 119 ? 84.939 113.568 49.052 1.00 67.93 119 VAL A O 1
ATOM 929 N N . ILE A 1 120 ? 85.481 115.632 48.348 1.00 65.82 120 ILE A N 1
ATOM 930 C CA . ILE A 1 120 ? 86.382 115.866 49.468 1.00 64.51 120 ILE A CA 1
ATOM 931 C C . ILE A 1 120 ? 86.098 117.157 50.210 1.00 65.04 120 ILE A C 1
ATOM 932 O O . ILE A 1 120 ? 86.161 118.246 49.639 1.00 64.40 120 ILE A O 1
ATOM 937 N N . PRO A 1 121 ? 85.773 117.059 51.505 1.00 65.27 121 PRO A N 1
ATOM 938 C CA . PRO A 1 121 ? 85.510 118.305 52.230 1.00 65.83 121 PRO A CA 1
ATOM 939 C C . PRO A 1 121 ? 86.783 119.147 52.290 1.00 66.58 121 PRO A C 1
ATOM 940 O O . PRO A 1 121 ? 87.901 118.618 52.304 1.00 65.85 121 PRO A O 1
ATOM 944 N N . THR A 1 122 ? 86.595 120.461 52.312 1.00 67.79 122 THR A N 1
ATOM 945 C CA . THR A 1 122 ? 87.704 121.402 52.356 1.00 69.21 122 THR A CA 1
ATOM 946 C C . THR A 1 122 ? 87.402 122.530 53.319 1.00 69.43 122 THR A C 1
ATOM 947 O O . THR A 1 122 ? 86.245 122.846 53.592 1.00 69.17 122 THR A O 1
ATOM 951 N N . HIS A 1 123 ? 88.457 123.134 53.839 1.00 70.60 123 HIS A N 1
ATOM 952 C CA . HIS A 1 123 ? 88.293 124.250 54.742 1.00 72.73 123 HIS A CA 1
ATOM 953 C C . HIS A 1 123 ? 89.555 125.079 54.795 1.00 74.60 123 HIS A C 1
ATOM 954 O O . HIS A 1 123 ? 90.575 124.650 55.336 1.00 75.01 123 HIS A O 1
ATOM 961 N N . LYS A 1 124 ? 89.463 126.272 54.207 1.00 76.62 124 LYS A N 1
ATOM 962 C CA . LYS A 1 124 ? 90.561 127.221 54.151 1.00 78.11 124 LYS A CA 1
ATOM 963 C C . LYS A 1 124 ? 91.809 126.634 53.499 1.00 78.93 124 LYS A C 1
ATOM 964 O O . LYS A 1 124 ? 92.879 126.549 54.113 1.00 79.34 124 LYS A O 1
ATOM 970 N N . GLY A 1 125 ? 91.643 126.212 52.248 1.00 79.59 125 GLY A N 1
ATOM 971 C CA . GLY A 1 125 ? 92.753 125.675 51.485 1.00 80.41 125 GLY A CA 1
ATOM 972 C C . GLY A 1 125 ? 93.002 124.184 51.559 1.00 81.19 125 GLY A C 1
ATOM 973 O O . GLY A 1 125 ? 93.167 123.532 50.525 1.00 81.94 125 GLY A O 1
ATOM 974 N N . GLU A 1 126 ? 93.037 123.637 52.771 1.00 81.23 126 GLU A N 1
ATOM 975 C CA . GLU A 1 126 ? 93.299 122.208 52.949 1.00 80.96 126 GLU A CA 1
ATOM 976 C C . GLU A 1 126 ? 92.057 121.321 52.975 1.00 79.32 126 GLU A C 1
ATOM 977 O O . GLU A 1 126 ? 90.977 121.743 53.408 1.00 79.79 126 GLU A O 1
ATOM 983 N N . ARG A 1 127 ? 92.225 120.093 52.489 1.00 76.70 127 ARG A N 1
ATOM 984 C CA . ARG A 1 127 ? 91.141 119.121 52.467 1.00 74.71 127 ARG A CA 1
ATOM 985 C C . ARG A 1 127 ? 91.155 118.253 53.731 1.00 72.90 127 ARG A C 1
ATOM 986 O O . ARG A 1 127 ? 92.216 117.877 54.233 1.00 72.41 127 ARG A O 1
ATOM 994 N N . GLY A 1 128 ? 89.963 117.955 54.246 1.00 70.72 128 GLY A N 1
ATOM 995 C CA . GLY A 1 128 ? 89.845 117.150 55.450 1.00 66.93 128 GLY A CA 1
ATOM 996 C C . GLY A 1 128 ? 88.973 115.917 55.308 1.00 64.25 128 GLY A C 1
ATOM 997 O O . GLY A 1 128 ? 88.916 115.298 54.250 1.00 64.67 128 GLY A O 1
ATOM 998 N N . ASN A 1 129 ? 88.294 115.559 56.390 1.00 61.56 129 ASN A N 1
ATOM 999 C CA . ASN A 1 129 ? 87.428 114.384 56.402 1.00 58.87 129 ASN A CA 1
ATOM 1000 C C . ASN A 1 129 ? 86.078 114.722 57.020 1.00 57.79 129 ASN A C 1
ATOM 1001 O O . ASN A 1 129 ? 85.945 115.703 57.753 1.00 57.31 129 ASN A O 1
ATOM 1006 N N . PRO A 1 130 ? 85.071 113.869 56.797 1.00 57.42 130 PRO A N 1
ATOM 1007 C CA . PRO A 1 130 ? 85.104 112.632 56.014 1.00 56.93 130 PRO A CA 1
ATOM 1008 C C . PRO A 1 130 ? 85.084 112.800 54.507 1.00 57.84 130 PRO A C 1
ATOM 1009 O O . PRO A 1 130 ? 84.498 113.745 53.983 1.00 58.47 130 PRO A O 1
ATOM 1013 N N . VAL A 1 131 ? 85.714 111.852 53.822 1.00 58.00 131 VAL A N 1
ATOM 1014 C CA . VAL A 1 131 ? 85.790 111.834 52.371 1.00 57.97 131 VAL A CA 1
ATOM 1015 C C . VAL A 1 131 ? 84.782 110.849 51.776 1.00 58.42 131 VAL A C 1
ATOM 1016 O O . VAL A 1 131 ? 84.677 109.704 52.234 1.00 58.77 131 VAL A O 1
ATOM 1020 N N . LEU A 1 132 ? 84.055 111.293 50.750 1.00 58.08 132 LEU A N 1
ATOM 1021 C CA . LEU A 1 132 ? 83.058 110.449 50.092 1.00 57.65 132 LEU A CA 1
ATOM 1022 C C . LEU A 1 132 ? 83.647 109.779 48.851 1.00 57.67 132 LEU A C 1
ATOM 1023 O O . LEU A 1 132 ? 83.900 110.443 47.856 1.00 59.54 132 LEU A O 1
ATOM 1028 N N . ILE A 1 133 ? 83.867 108.468 48.909 1.00 56.74 133 ILE A N 1
ATOM 1029 C CA . ILE A 1 133 ? 84.448 107.730 47.786 1.00 55.35 133 ILE A CA 1
ATOM 1030 C C . ILE A 1 133 ? 83.375 106.967 47.010 1.00 55.07 133 ILE A C 1
ATOM 1031 O O . ILE A 1 133 ? 82.522 106.298 47.612 1.00 56.48 133 ILE A O 1
ATOM 1036 N N . SER A 1 134 ? 83.443 107.040 45.679 1.00 52.85 134 SER A N 1
ATOM 1037 C CA . SER A 1 134 ? 82.458 106.394 44.805 1.00 51.80 134 SER A CA 1
ATOM 1038 C C . SER A 1 134 ? 82.815 104.995 44.295 1.00 52.90 134 SER A C 1
ATOM 1039 O O . SER A 1 134 ? 83.985 104.657 44.136 1.00 53.54 134 SER A O 1
ATOM 1042 N N . LYS A 1 135 ? 81.789 104.200 44.007 1.00 55.28 135 LYS A N 1
ATOM 1043 C CA . LYS A 1 135 ? 81.978 102.836 43.526 1.00 57.82 135 LYS A CA 1
ATOM 1044 C C . LYS A 1 135 ? 83.063 102.729 42.459 1.00 59.79 135 LYS A C 1
ATOM 1045 O O . LYS A 1 135 ? 83.720 101.689 42.340 1.00 60.63 135 LYS A O 1
ATOM 1047 N N . SER A 1 136 ? 83.259 103.791 41.681 1.00 62.28 136 SER A N 1
ATOM 1048 C CA . SER A 1 136 ? 84.284 103.751 40.639 1.00 63.96 136 SER A CA 1
ATOM 1049 C C . SER A 1 136 ? 85.636 103.438 41.283 1.00 64.38 136 SER A C 1
ATOM 1050 O O . SER A 1 136 ? 86.423 102.647 40.741 1.00 65.17 136 SER A O 1
ATOM 1053 N N . LEU A 1 137 ? 85.880 104.042 42.448 1.00 64.20 137 LEU A N 1
ATOM 1054 C CA . LEU A 1 137 ? 87.118 103.840 43.199 1.00 64.30 137 LEU A CA 1
ATOM 1055 C C . LEU A 1 137 ? 87.153 102.611 44.128 1.00 63.64 137 LEU A C 1
ATOM 1056 O O . LEU A 1 137 ? 88.192 102.327 44.717 1.00 63.46 137 LEU A O 1
ATOM 1061 N N . PHE A 1 138 ? 86.051 101.882 44.282 1.00 62.43 138 PHE A N 1
ATOM 1062 C CA . PHE A 1 138 ? 86.104 100.728 45.172 1.00 62.24 138 PHE A CA 1
ATOM 1063 C C . PHE A 1 138 ? 87.174 99.736 44.722 1.00 63.75 138 PHE A C 1
ATOM 1064 O O . PHE A 1 138 ? 87.849 99.132 45.552 1.00 65.01 138 PHE A O 1
ATOM 1072 N N . ASN A 1 139 ? 87.350 99.558 43.418 1.00 65.81 139 ASN A N 1
ATOM 1073 C CA . ASN A 1 139 ? 88.372 98.615 42.955 1.00 67.56 139 ASN A CA 1
ATOM 1074 C C . ASN A 1 139 ? 89.744 99.043 43.470 1.00 68.24 139 ASN A C 1
ATOM 1075 O O . ASN A 1 139 ? 90.535 98.219 43.918 1.00 68.02 139 ASN A O 1
ATOM 1077 N N . GLU A 1 140 ? 90.012 100.342 43.413 1.00 69.37 140 GLU A N 1
ATOM 1078 C CA . GLU A 1 140 ? 91.285 100.880 43.863 1.00 70.51 140 GLU A CA 1
ATOM 1079 C C . GLU A 1 140 ? 91.556 100.634 45.329 1.00 70.69 140 GLU A C 1
ATOM 1080 O O . GLU A 1 140 ? 92.644 100.196 45.703 1.00 71.04 140 GLU A O 1
ATOM 1086 N N . ILE A 1 141 ? 90.568 100.928 46.166 1.00 71.01 141 ILE A N 1
ATOM 1087 C CA . ILE A 1 141 ? 90.736 100.754 47.598 1.00 70.87 141 ILE A CA 1
ATOM 1088 C C . ILE A 1 141 ? 91.025 99.294 47.941 1.00 70.05 141 ILE A C 1
ATOM 1089 O O . ILE A 1 141 ? 91.832 99.015 48.828 1.00 70.27 141 ILE A O 1
ATOM 1094 N N . GLU A 1 142 ? 90.410 98.365 47.217 1.00 69.37 142 GLU A N 1
ATOM 1095 C CA . GLU A 1 142 ? 90.659 96.947 47.467 1.00 69.15 142 GLU A CA 1
ATOM 1096 C C . GLU A 1 142 ? 92.147 96.636 47.267 1.00 68.76 142 GLU A C 1
ATOM 1097 O O . GLU A 1 142 ? 92.722 95.818 47.981 1.00 68.80 142 GLU A O 1
ATOM 1099 N N . LYS A 1 143 ? 92.766 97.308 46.299 1.00 68.67 143 LYS A N 1
ATOM 1100 C CA . LYS A 1 143 ? 94.184 97.113 45.980 1.00 68.20 143 LYS A CA 1
ATOM 1101 C C . LYS A 1 143 ? 95.122 97.568 47.105 1.00 67.70 143 LYS A C 1
ATOM 1102 O O . LYS A 1 143 ? 96.254 97.090 47.225 1.00 68.14 143 LYS A O 1
ATOM 1104 N N . LEU A 1 144 ? 94.645 98.499 47.921 1.00 66.67 144 LEU A N 1
ATOM 1105 C CA . LEU A 1 144 ? 95.408 99.020 49.049 1.00 65.38 144 LEU A CA 1
ATOM 1106 C C . LEU A 1 144 ? 96.016 97.900 49.921 1.00 64.92 144 LEU A C 1
ATOM 1107 O O . LEU A 1 144 ? 95.476 96.787 49.994 1.00 64.21 144 LEU A O 1
ATOM 1112 N N . ARG A 1 145 ? 97.138 98.207 50.578 1.00 64.60 145 ARG A N 1
ATOM 1113 C CA . ARG A 1 145 ? 97.823 97.256 51.465 1.00 64.15 145 ARG A CA 1
ATOM 1114 C C . ARG A 1 145 ? 98.183 97.860 52.819 1.00 63.00 145 ARG A C 1
ATOM 1115 O O . ARG A 1 145 ? 98.368 99.075 52.951 1.00 62.62 145 ARG A O 1
ATOM 1123 N N . GLY A 1 146 ? 98.270 96.987 53.819 1.00 61.83 146 GLY A N 1
ATOM 1124 C CA . GLY A 1 146 ? 98.634 97.387 55.168 1.00 59.45 146 GLY A CA 1
ATOM 1125 C C . GLY A 1 146 ? 97.976 98.610 55.772 1.00 58.65 146 GLY A C 1
ATOM 1126 O O . GLY A 1 146 ? 96.751 98.673 55.929 1.00 57.38 146 GLY A O 1
ATOM 1127 N N . ASP A 1 147 ? 98.812 99.585 56.120 1.00 57.90 147 ASP A N 1
ATOM 1128 C CA . ASP A 1 147 ? 98.349 100.817 56.742 1.00 57.47 147 ASP A CA 1
ATOM 1129 C C . ASP A 1 147 ? 98.253 101.992 55.776 1.00 57.66 147 ASP A C 1
ATOM 1130 O O . ASP A 1 147 ? 98.311 103.150 56.189 1.00 58.10 147 ASP A O 1
ATOM 1135 N N . VAL A 1 148 ? 98.118 101.695 54.491 1.00 57.82 148 VAL A N 1
ATOM 1136 C CA . VAL A 1 148 ? 97.990 102.741 53.491 1.00 57.65 148 VAL A CA 1
ATOM 1137 C C . VAL A 1 148 ? 96.523 103.100 53.383 1.00 58.26 148 VAL A C 1
ATOM 1138 O O . VAL A 1 148 ? 95.702 102.241 53.075 1.00 57.77 148 VAL A O 1
ATOM 1142 N N . GLY A 1 149 ? 96.205 104.367 53.632 1.00 59.53 149 GLY A N 1
ATOM 1143 C CA . GLY A 1 149 ? 94.829 104.826 53.570 1.00 61.31 149 GLY A CA 1
ATOM 1144 C C . GLY A 1 149 ? 94.349 105.192 52.182 1.00 63.72 149 GLY A C 1
ATOM 1145 O O . GLY A 1 149 ? 95.051 104.994 51.189 1.00 64.43 149 GLY A O 1
ATOM 1146 N N . ALA A 1 150 ? 93.147 105.746 52.110 1.00 65.36 150 ALA A N 1
ATOM 1147 C CA . ALA A 1 150 ? 92.564 106.128 50.831 1.00 67.42 150 ALA A CA 1
ATOM 1148 C C . ALA A 1 150 ? 93.150 107.416 50.231 1.00 68.74 150 ALA A C 1
ATOM 1149 O O . ALA A 1 150 ? 93.027 107.648 49.025 1.00 68.20 150 ALA A O 1
ATOM 1151 N N . ARG A 1 151 ? 93.794 108.241 51.058 1.00 71.18 151 ARG A N 1
ATOM 1152 C CA . ARG A 1 151 ? 94.378 109.491 50.570 1.00 74.01 151 ARG A CA 1
ATOM 1153 C C . ARG A 1 151 ? 95.388 109.269 49.453 1.00 75.14 151 ARG A C 1
ATOM 1154 O O . ARG A 1 151 ? 95.635 110.154 48.635 1.00 75.26 151 ARG A O 1
ATOM 1162 N N . VAL A 1 152 ? 95.969 108.080 49.420 1.00 76.27 152 VAL A N 1
ATOM 1163 C CA . VAL A 1 152 ? 96.933 107.758 48.390 1.00 77.39 152 VAL A CA 1
ATOM 1164 C C . VAL A 1 152 ? 96.218 107.653 47.055 1.00 77.89 152 VAL A C 1
ATOM 1165 O O . VAL A 1 152 ? 96.724 108.117 46.035 1.00 77.93 152 VAL A O 1
ATOM 1169 N N . ILE A 1 153 ? 95.033 107.050 47.069 1.00 78.94 153 ILE A N 1
ATOM 1170 C CA . ILE A 1 153 ? 94.243 106.886 45.852 1.00 79.79 153 ILE A CA 1
ATOM 1171 C C . ILE A 1 153 ? 93.630 108.209 45.401 1.00 80.54 153 ILE A C 1
ATOM 1172 O O . ILE A 1 153 ? 93.329 108.391 44.220 1.00 80.78 153 ILE A O 1
ATOM 1177 N N . LEU A 1 154 ? 93.443 109.130 46.344 1.00 81.43 154 LEU A N 1
ATOM 1178 C CA . LEU A 1 154 ? 92.851 110.427 46.027 1.00 81.93 154 LEU A CA 1
ATOM 1179 C C . LEU A 1 154 ? 93.848 111.409 45.398 1.00 83.02 154 LEU A C 1
ATOM 1180 O O . LEU A 1 154 ? 93.465 112.300 44.639 1.00 83.08 154 LEU A O 1
ATOM 1185 N N . ASN A 1 155 ? 95.129 111.239 45.700 1.00 84.48 155 ASN A N 1
ATOM 1186 C CA . ASN A 1 155 ? 96.142 112.132 45.157 1.00 85.67 155 ASN A CA 1
ATOM 1187 C C . ASN A 1 155 ? 96.621 111.689 43.787 1.00 86.38 155 ASN A C 1
ATOM 1188 O O . ASN A 1 155 ? 97.555 112.265 43.236 1.00 87.30 155 ASN A O 1
ATOM 1193 N N . LYS A 1 156 ? 95.978 110.669 43.234 1.00 86.65 156 LYS A N 1
ATOM 1194 C CA . LYS A 1 156 ? 96.355 110.163 41.924 1.00 87.07 156 LYS A CA 1
ATOM 1195 C C . LYS A 1 156 ? 95.167 110.174 40.964 1.00 88.18 156 LYS A C 1
ATOM 1196 O O . LYS A 1 156 ? 95.101 109.362 40.039 1.00 88.52 156 LYS A O 1
ATOM 1198 N N . ILE A 1 157 ? 94.216 111.076 41.192 1.00 89.25 157 ILE A N 1
ATOM 1199 C CA . ILE A 1 157 ? 93.061 111.177 40.306 1.00 90.64 157 ILE A CA 1
ATOM 1200 C C . ILE A 1 157 ? 92.924 112.613 39.819 1.00 91.38 157 ILE A C 1
ATOM 1201 O O . ILE A 1 157 ? 93.121 113.564 40.587 1.00 91.57 157 ILE A O 1
ATOM 1206 N N . LYS A 1 158 ? 92.593 112.748 38.535 1.00 91.96 158 LYS A N 1
ATOM 1207 C CA . LYS A 1 158 ? 92.438 114.037 37.862 1.00 92.43 158 LYS A CA 1
ATOM 1208 C C . LYS A 1 158 ? 91.547 115.037 38.592 1.00 92.49 158 LYS A C 1
ATOM 1209 O O . LYS A 1 158 ? 90.382 114.753 38.871 1.00 92.57 158 LYS A O 1
ATOM 1211 N N . ILE A 1 159 ? 92.100 116.215 38.877 1.00 92.42 159 ILE A N 1
ATOM 1212 C CA . ILE A 1 159 ? 91.364 117.269 39.573 1.00 93.01 159 ILE A CA 1
ATOM 1213 C C . ILE A 1 159 ? 90.042 117.573 38.853 1.00 93.01 159 ILE A C 1
ATOM 1214 O O . ILE A 1 159 ? 89.114 118.143 39.440 1.00 93.13 159 ILE A O 1
ATOM 1219 N N . GLU A 1 160 ? 89.963 117.196 37.579 1.00 92.43 160 GLU A N 1
ATOM 1220 C CA . GLU A 1 160 ? 88.762 117.430 36.794 1.00 91.90 160 GLU A CA 1
ATOM 1221 C C . GLU A 1 160 ? 87.733 116.371 37.149 1.00 91.72 160 GLU A C 1
ATOM 1222 O O . GLU A 1 160 ? 86.686 116.271 36.510 1.00 91.47 160 GLU A O 1
ATOM 1224 N N . GLU A 1 161 ? 88.037 115.586 38.180 1.00 91.67 161 GLU A N 1
ATOM 1225 C CA . GLU A 1 161 ? 87.147 114.517 38.625 1.00 91.68 161 GLU A CA 1
ATOM 1226 C C . GLU A 1 161 ? 86.845 114.537 40.126 1.00 90.79 161 GLU A C 1
ATOM 1227 O O . GLU A 1 161 ? 85.991 113.785 40.602 1.00 90.51 161 GLU A O 1
ATOM 1233 N N . LEU A 1 162 ? 87.548 115.385 40.871 1.00 89.70 162 LEU A N 1
ATOM 1234 C CA . LEU A 1 162 ? 87.294 115.503 42.300 1.00 89.10 162 LEU A CA 1
ATOM 1235 C C . LEU A 1 162 ? 86.207 116.551 42.486 1.00 88.72 162 LEU A C 1
ATOM 1236 O O . LEU A 1 162 ? 85.885 117.288 41.560 1.00 89.15 162 LEU A O 1
ATOM 1241 N N . CYS A 1 163 ? 85.637 116.614 43.681 1.00 88.09 163 CYS A N 1
ATOM 1242 C CA . CYS A 1 163 ? 84.587 117.580 43.968 1.00 87.74 163 CYS A CA 1
ATOM 1243 C C . CYS A 1 163 ? 84.738 118.035 45.410 1.00 86.55 163 CYS A C 1
ATOM 1244 O O . CYS A 1 163 ? 84.544 117.260 46.342 1.00 87.43 163 CYS A O 1
ATOM 1247 N N . PHE A 1 164 ? 85.096 119.298 45.590 1.00 84.52 164 PHE A N 1
ATOM 1248 C CA . PHE A 1 164 ? 85.305 119.839 46.919 1.00 83.15 164 PHE A CA 1
ATOM 1249 C C . PHE A 1 164 ? 84.154 120.712 47.388 1.00 83.06 164 PHE A C 1
ATOM 1250 O O . PHE A 1 164 ? 83.250 121.019 46.622 1.00 83.89 164 PHE A O 1
ATOM 1258 N N . ILE A 1 165 ? 84.194 121.082 48.665 1.00 82.73 165 ILE A N 1
ATOM 1259 C CA . ILE A 1 165 ? 83.211 121.965 49.289 1.00 82.62 165 ILE A CA 1
ATOM 1260 C C . ILE A 1 165 ? 83.750 122.403 50.634 1.00 82.13 165 ILE A C 1
ATOM 1261 O O . ILE A 1 165 ? 84.364 121.619 51.355 1.00 82.40 165 ILE A O 1
ATOM 1266 N N . GLU A 1 166 ? 83.519 123.664 50.965 1.00 81.04 166 GLU A N 1
ATOM 1267 C CA . GLU A 1 166 ? 83.980 124.201 52.224 1.00 80.04 166 GLU A CA 1
ATOM 1268 C C . GLU A 1 166 ? 83.012 123.838 53.317 1.00 78.84 166 GLU A C 1
ATOM 1269 O O . GLU A 1 166 ? 81.819 124.131 53.224 1.00 79.05 166 GLU A O 1
ATOM 1275 N N . CYS A 1 167 ? 83.534 123.188 54.350 1.00 77.43 167 CYS A N 1
ATOM 1276 C CA . CYS A 1 167 ? 82.735 122.793 55.498 1.00 75.91 167 CYS A CA 1
ATOM 1277 C C . CYS A 1 167 ? 83.425 123.449 56.682 1.00 75.37 167 CYS A C 1
ATOM 1278 O O . CYS A 1 167 ? 84.381 124.194 56.486 1.00 75.36 167 CYS A O 1
ATOM 1281 N N . SER A 1 168 ? 82.950 123.196 57.896 1.00 74.67 168 SER A N 1
ATOM 1282 C CA . SER A 1 168 ? 83.546 123.796 59.087 1.00 74.46 168 SER A CA 1
ATOM 1283 C C . SER A 1 168 ? 84.979 123.341 59.315 1.00 74.78 168 SER A C 1
ATOM 1284 O O . SER A 1 168 ? 85.503 122.490 58.590 1.00 74.75 168 SER A O 1
ATOM 1287 N N . GLU A 1 169 ? 85.621 123.909 60.328 1.00 74.91 169 GLU A N 1
ATOM 1288 C CA . GLU A 1 169 ? 86.993 123.531 60.624 1.00 75.60 169 GLU A CA 1
ATOM 1289 C C . GLU A 1 169 ? 87.033 122.111 61.208 1.00 75.03 169 GLU A C 1
ATOM 1290 O O . GLU A 1 169 ? 88.088 121.463 61.235 1.00 74.81 169 GLU A O 1
ATOM 1296 N N . GLY A 1 170 ? 85.872 121.634 61.661 1.00 74.49 170 GLY A N 1
ATOM 1297 C CA . GLY A 1 170 ? 85.775 120.301 62.230 1.00 73.18 170 GLY A CA 1
ATOM 1298 C C . GLY A 1 170 ? 86.207 119.243 61.235 1.00 72.55 170 GLY A C 1
ATOM 1299 O O . GLY A 1 170 ? 86.525 118.121 61.612 1.00 73.48 170 GLY A O 1
ATOM 1300 N N . VAL A 1 171 ? 86.216 119.606 59.961 1.00 71.29 171 VAL A N 1
ATOM 1301 C CA . VAL A 1 171 ? 86.618 118.706 58.894 1.00 70.37 171 VAL A CA 1
ATOM 1302 C C . VAL A 1 171 ? 88.126 118.515 58.897 1.00 69.66 171 VAL A C 1
ATOM 1303 O O . VAL A 1 171 ? 88.662 117.689 58.156 1.00 68.11 171 VAL A O 1
ATOM 1307 N N . LEU A 1 172 ? 88.808 119.284 59.740 1.00 70.43 172 LEU A N 1
ATOM 1308 C CA . LEU A 1 172 ? 90.262 119.220 59.819 1.00 71.06 172 LEU A CA 1
ATOM 1309 C C . LEU A 1 172 ? 90.784 118.808 61.188 1.00 71.89 172 LEU A C 1
ATOM 1310 O O . LEU A 1 172 ? 91.947 118.422 61.330 1.00 72.18 172 LEU A O 1
ATOM 1315 N N . ILE A 1 173 ? 89.920 118.877 62.191 1.00 72.89 173 ILE A N 1
ATOM 1316 C CA . ILE A 1 173 ? 90.302 118.553 63.556 1.00 74.89 173 ILE A CA 1
ATOM 1317 C C . ILE A 1 173 ? 89.966 117.147 64.029 1.00 75.88 173 ILE A C 1
ATOM 1318 O O . ILE A 1 173 ? 88.888 116.631 63.764 1.00 77.01 173 ILE A O 1
ATOM 1323 N N . ASP A 1 174 ? 90.900 116.536 64.742 1.00 77.31 174 ASP A N 1
ATOM 1324 C CA . ASP A 1 174 ? 90.693 115.212 65.312 1.00 78.94 174 ASP A CA 1
ATOM 1325 C C . ASP A 1 174 ? 91.163 115.357 66.754 1.00 79.67 174 ASP A C 1
ATOM 1326 O O . ASP A 1 174 ? 91.927 116.269 67.053 1.00 79.46 174 ASP A O 1
ATOM 1331 N N . ILE A 1 175 ? 90.709 114.474 67.640 1.00 80.72 175 ILE A N 1
ATOM 1332 C CA . ILE A 1 175 ? 91.065 114.561 69.055 1.00 81.80 175 ILE A CA 1
ATOM 1333 C C . ILE A 1 175 ? 92.454 115.112 69.310 1.00 83.81 175 ILE A C 1
ATOM 1334 O O . ILE A 1 175 ? 92.608 116.069 70.067 1.00 84.37 175 ILE A O 1
ATOM 1339 N N . ASP A 1 176 ? 93.462 114.527 68.675 1.00 85.66 176 ASP A N 1
ATOM 1340 C CA . ASP A 1 176 ? 94.826 115.003 68.853 1.00 87.67 176 ASP A CA 1
ATOM 1341 C C . ASP A 1 176 ? 94.997 116.454 68.411 1.00 88.57 176 ASP A C 1
ATOM 1342 O O . ASP A 1 176 ? 95.491 117.284 69.176 1.00 88.51 176 ASP A O 1
ATOM 1347 N N . LYS A 1 177 ? 94.579 116.758 67.182 1.00 89.58 177 LYS A N 1
ATOM 1348 C CA . LYS A 1 177 ? 94.696 118.112 66.627 1.00 90.14 177 LYS A CA 1
ATOM 1349 C C . LYS A 1 177 ? 94.159 119.185 67.567 1.00 90.65 177 LYS A C 1
ATOM 1350 O O . LYS A 1 177 ? 94.568 120.342 67.494 1.00 91.35 177 LYS A O 1
ATOM 1352 N N . LYS A 1 178 ? 93.238 118.801 68.444 1.00 90.82 178 LYS A N 1
ATOM 1353 C CA . LYS A 1 178 ? 92.670 119.738 69.400 1.00 91.07 178 LYS A CA 1
ATOM 1354 C C . LYS A 1 178 ? 93.395 119.565 70.731 1.00 91.59 178 LYS A C 1
ATOM 1355 O O . LYS A 1 178 ? 92.770 119.099 71.711 1.00 92.20 178 LYS A O 1
ATOM 1357 N N . ILE B 1 3 ? 83.362 80.477 48.434 1.00 73.22 3 ILE B N 1
ATOM 1358 C CA . ILE B 1 3 ? 82.884 79.742 49.650 1.00 73.86 3 ILE B CA 1
ATOM 1359 C C . ILE B 1 3 ? 83.212 80.415 50.996 1.00 72.80 3 ILE B C 1
ATOM 1360 O O . ILE B 1 3 ? 84.291 80.222 51.572 1.00 73.06 3 ILE B O 1
ATOM 1365 N N . GLY B 1 4 ? 82.264 81.200 51.495 1.00 71.20 4 GLY B N 1
ATOM 1366 C CA . GLY B 1 4 ? 82.445 81.862 52.773 1.00 68.96 4 GLY B CA 1
ATOM 1367 C C . GLY B 1 4 ? 81.519 81.247 53.808 1.00 67.00 4 GLY B C 1
ATOM 1368 O O . GLY B 1 4 ? 80.375 80.911 53.506 1.00 67.18 4 GLY B O 1
ATOM 1369 N N . VAL B 1 5 ? 82.005 81.102 55.034 1.00 64.59 5 VAL B N 1
ATOM 1370 C CA . VAL B 1 5 ? 81.213 80.509 56.103 1.00 61.32 5 VAL B CA 1
ATOM 1371 C C . VAL B 1 5 ? 80.683 81.536 57.101 1.00 59.82 5 VAL B C 1
ATOM 1372 O O . VAL B 1 5 ? 81.427 82.379 57.589 1.00 60.29 5 VAL B O 1
ATOM 1376 N N . ILE B 1 6 ? 79.389 81.453 57.395 1.00 57.89 6 ILE B N 1
ATOM 1377 C CA . ILE B 1 6 ? 78.753 82.340 58.355 1.00 55.40 6 ILE B CA 1
ATOM 1378 C C . ILE B 1 6 ? 78.399 81.484 59.553 1.00 55.21 6 ILE B C 1
ATOM 1379 O O . ILE B 1 6 ? 77.580 80.593 59.437 1.00 55.62 6 ILE B O 1
ATOM 1384 N N . ILE B 1 7 ? 79.024 81.746 60.694 1.00 55.15 7 ILE B N 1
ATOM 1385 C CA . ILE B 1 7 ? 78.744 81.010 61.926 1.00 55.20 7 ILE B CA 1
ATOM 1386 C C . ILE B 1 7 ? 77.796 81.858 62.765 1.00 55.16 7 ILE B C 1
ATOM 1387 O O . ILE B 1 7 ? 78.181 82.897 63.276 1.00 55.24 7 ILE B O 1
ATOM 1392 N N . LEU B 1 8 ? 76.555 81.407 62.888 1.00 55.67 8 LEU B N 1
ATOM 1393 C CA . LEU B 1 8 ? 75.536 82.117 63.634 1.00 56.20 8 LEU B CA 1
ATOM 1394 C C . LEU B 1 8 ? 75.604 81.767 65.101 1.00 56.39 8 LEU B C 1
ATOM 1395 O O . LEU B 1 8 ? 75.543 80.605 65.470 1.00 56.56 8 LEU B O 1
ATOM 1400 N N . ALA B 1 9 ? 75.728 82.787 65.935 1.00 57.03 9 ALA B N 1
ATOM 1401 C CA . ALA B 1 9 ? 75.811 82.606 67.369 1.00 58.29 9 ALA B CA 1
ATOM 1402 C C . ALA B 1 9 ? 75.229 83.847 67.993 1.00 59.35 9 ALA B C 1
ATOM 1403 O O . ALA B 1 9 ? 75.844 84.431 68.872 1.00 60.80 9 ALA B O 1
ATOM 1405 N N . ALA B 1 10 ? 74.043 84.246 67.543 1.00 59.48 10 ALA B N 1
ATOM 1406 C CA . ALA B 1 10 ? 73.407 85.453 68.058 1.00 59.85 10 ALA B CA 1
ATOM 1407 C C . ALA B 1 10 ? 72.165 85.235 68.929 1.00 60.20 10 ALA B C 1
ATOM 1408 O O . ALA B 1 10 ? 71.950 85.974 69.915 1.00 61.77 10 ALA B O 1
ATOM 1410 N N . GLY B 1 11 ? 71.354 84.236 68.558 1.00 63.36 11 GLY B N 1
ATOM 1411 C CA . GLY B 1 11 ? 70.124 83.937 69.284 1.00 65.82 11 GLY B CA 1
ATOM 1412 C C . GLY B 1 11 ? 70.252 83.873 70.801 1.00 68.03 11 GLY B C 1
ATOM 1413 O O . GLY B 1 11 ? 69.247 83.891 71.535 1.00 70.95 11 GLY B O 1
ATOM 1414 N N . ASP B 1 19 ? 74.118 82.078 75.778 1.00 93.66 19 ASP B N 1
ATOM 1415 C CA . ASP B 1 19 ? 74.902 81.829 76.985 1.00 92.98 19 ASP B CA 1
ATOM 1416 C C . ASP B 1 19 ? 75.539 80.438 76.925 1.00 92.54 19 ASP B C 1
ATOM 1417 O O . ASP B 1 19 ? 76.744 80.284 77.130 1.00 92.61 19 ASP B O 1
ATOM 1419 N N . LYS B 1 20 ? 74.720 79.432 76.623 1.00 92.02 20 LYS B N 1
ATOM 1420 C CA . LYS B 1 20 ? 75.166 78.041 76.535 1.00 91.31 20 LYS B CA 1
ATOM 1421 C C . LYS B 1 20 ? 76.281 77.806 75.513 1.00 90.59 20 LYS B C 1
ATOM 1422 O O . LYS B 1 20 ? 76.762 76.683 75.365 1.00 90.52 20 LYS B O 1
ATOM 1424 N N . LEU B 1 21 ? 76.681 78.855 74.799 1.00 89.32 21 LEU B N 1
ATOM 1425 C CA . LEU B 1 21 ? 77.744 78.729 73.807 1.00 87.63 21 LEU B CA 1
ATOM 1426 C C . LEU B 1 21 ? 79.102 78.839 74.478 1.00 87.33 21 LEU B C 1
ATOM 1427 O O . LEU B 1 21 ? 80.115 78.429 73.917 1.00 87.26 21 LEU B O 1
ATOM 1432 N N . LEU B 1 22 ? 79.111 79.395 75.686 1.00 87.20 22 LEU B N 1
ATOM 1433 C CA . LEU B 1 22 ? 80.342 79.550 76.445 1.00 87.39 22 LEU B CA 1
ATOM 1434 C C . LEU B 1 22 ? 80.660 78.242 77.168 1.00 87.71 22 LEU B C 1
ATOM 1435 O O . LEU B 1 22 ? 81.804 78.003 77.552 1.00 87.58 22 LEU B O 1
ATOM 1440 N N . ALA B 1 23 ? 79.637 77.403 77.339 1.00 88.22 23 ALA B N 1
ATOM 1441 C CA . ALA B 1 23 ? 79.773 76.102 77.997 1.00 88.54 23 ALA B CA 1
ATOM 1442 C C . ALA B 1 23 ? 80.966 75.344 77.427 1.00 89.27 23 ALA B C 1
ATOM 1443 O O . ALA B 1 23 ? 81.411 75.626 76.318 1.00 89.25 23 ALA B O 1
ATOM 1445 N N . LYS B 1 24 ? 81.474 74.363 78.162 1.00 90.50 24 LYS B N 1
ATOM 1446 C CA . LYS B 1 24 ? 82.651 73.651 77.685 1.00 92.49 24 LYS B CA 1
ATOM 1447 C C . LYS B 1 24 ? 82.576 72.143 77.484 1.00 93.92 24 LYS B C 1
ATOM 1448 O O . LYS B 1 24 ? 82.420 71.388 78.445 1.00 94.68 24 LYS B O 1
ATOM 1454 N N . ILE B 1 25 ? 82.713 71.713 76.229 1.00 95.36 25 ILE B N 1
ATOM 1455 C CA . ILE B 1 25 ? 82.714 70.291 75.888 1.00 96.24 25 ILE B CA 1
ATOM 1456 C C . ILE B 1 25 ? 84.184 69.875 75.851 1.00 97.21 25 ILE B C 1
ATOM 1457 O O . ILE B 1 25 ? 84.860 70.016 74.828 1.00 97.25 25 ILE B O 1
ATOM 1462 N N . ASP B 1 26 ? 84.654 69.370 76.990 1.00 98.46 26 ASP B N 1
ATOM 1463 C CA . ASP B 1 26 ? 86.033 68.927 77.202 1.00 99.03 26 ASP B CA 1
ATOM 1464 C C . ASP B 1 26 ? 86.909 70.082 77.673 1.00 98.69 26 ASP B C 1
ATOM 1465 O O . ASP B 1 26 ? 88.123 70.109 77.440 1.00 98.82 26 ASP B O 1
ATOM 1470 N N . ASN B 1 27 ? 86.255 71.031 78.343 1.00 98.06 27 ASN B N 1
ATOM 1471 C CA . ASN B 1 27 ? 86.900 72.207 78.922 1.00 97.78 27 ASN B CA 1
ATOM 1472 C C . ASN B 1 27 ? 87.320 73.281 77.910 1.00 96.19 27 ASN B C 1
ATOM 1473 O O . ASN B 1 27 ? 88.281 74.025 78.126 1.00 95.97 27 ASN B O 1
ATOM 1478 N N . THR B 1 28 ? 86.585 73.340 76.802 1.00 93.79 28 THR B N 1
ATOM 1479 C CA . THR B 1 28 ? 86.801 74.333 75.751 1.00 91.10 28 THR B CA 1
ATOM 1480 C C . THR B 1 28 ? 85.414 74.782 75.332 1.00 88.52 28 THR B C 1
ATOM 1481 O O . THR B 1 28 ? 84.543 73.955 75.052 1.00 88.03 28 THR B O 1
ATOM 1485 N N . PRO B 1 29 ? 85.183 76.099 75.298 1.00 85.96 29 PRO B N 1
ATOM 1486 C CA . PRO B 1 29 ? 83.865 76.597 74.907 1.00 83.88 29 PRO B CA 1
ATOM 1487 C C . PRO B 1 29 ? 83.479 76.005 73.563 1.00 81.56 29 PRO B C 1
ATOM 1488 O O . PRO B 1 29 ? 84.293 75.953 72.638 1.00 81.21 29 PRO B O 1
ATOM 1492 N N . ILE B 1 30 ? 82.236 75.554 73.462 1.00 78.85 30 ILE B N 1
ATOM 1493 C CA . ILE B 1 30 ? 81.771 74.935 72.237 1.00 76.22 30 ILE B CA 1
ATOM 1494 C C . ILE B 1 30 ? 81.914 75.840 71.022 1.00 74.73 30 ILE B C 1
ATOM 1495 O O . ILE B 1 30 ? 82.317 75.379 69.957 1.00 74.72 30 ILE B O 1
ATOM 1500 N N . ILE B 1 31 ? 81.606 77.125 71.181 1.00 72.55 31 ILE B N 1
ATOM 1501 C CA . ILE B 1 31 ? 81.713 78.063 70.069 1.00 70.36 31 ILE B CA 1
ATOM 1502 C C . ILE B 1 31 ? 83.065 77.935 69.406 1.00 69.96 31 ILE B C 1
ATOM 1503 O O . ILE B 1 31 ? 83.199 78.171 68.214 1.00 69.67 31 ILE B O 1
ATOM 1516 N N . ARG B 1 33 ? 84.812 75.061 69.591 1.00 69.98 33 ARG B N 1
ATOM 1517 C CA . ARG B 1 33 ? 84.863 73.710 69.062 1.00 69.88 33 ARG B CA 1
ATOM 1518 C C . ARG B 1 33 ? 84.227 73.789 67.684 1.00 68.26 33 ARG B C 1
ATOM 1519 O O . ARG B 1 33 ? 84.721 73.198 66.730 1.00 68.34 33 ARG B O 1
ATOM 1527 N N . THR B 1 34 ? 83.145 74.554 67.589 1.00 66.36 34 THR B N 1
ATOM 1528 C CA . THR B 1 34 ? 82.428 74.749 66.333 1.00 65.20 34 THR B CA 1
ATOM 1529 C C . THR B 1 34 ? 83.289 75.470 65.301 1.00 66.18 34 THR B C 1
ATOM 1530 O O . THR B 1 34 ? 83.369 75.048 64.153 1.00 66.93 34 THR B O 1
ATOM 1534 N N . ILE B 1 35 ? 83.926 76.563 65.706 1.00 66.99 35 ILE B N 1
ATOM 1535 C CA . ILE B 1 35 ? 84.766 77.335 64.799 1.00 67.14 35 ILE B CA 1
ATOM 1536 C C . ILE B 1 35 ? 85.928 76.478 64.327 1.00 67.32 35 ILE B C 1
ATOM 1537 O O . ILE B 1 35 ? 86.361 76.575 63.184 1.00 67.43 35 ILE B O 1
ATOM 1542 N N . ARG B 1 36 ? 86.426 75.623 65.210 1.00 68.19 36 ARG B N 1
ATOM 1543 C CA . ARG B 1 36 ? 87.554 74.765 64.866 1.00 68.85 36 ARG B CA 1
ATOM 1544 C C . ARG B 1 36 ? 87.219 73.808 63.726 1.00 69.43 36 ARG B C 1
ATOM 1545 O O . ARG B 1 36 ? 88.035 73.586 62.820 1.00 70.13 36 ARG B O 1
ATOM 1547 N N . ILE B 1 37 ? 86.012 73.259 63.749 1.00 69.21 37 ILE B N 1
ATOM 1548 C CA . ILE B 1 37 ? 85.645 72.306 62.729 1.00 68.79 37 ILE B CA 1
ATOM 1549 C C . ILE B 1 37 ? 85.513 72.864 61.317 1.00 68.01 37 ILE B C 1
ATOM 1550 O O . ILE B 1 37 ? 85.282 72.101 60.377 1.00 68.56 37 ILE B O 1
ATOM 1555 N N . TYR B 1 38 ? 85.681 74.177 61.149 1.00 66.08 38 TYR B N 1
ATOM 1556 C CA . TYR B 1 38 ? 85.635 74.755 59.804 1.00 64.83 38 TYR B CA 1
ATOM 1557 C C . TYR B 1 38 ? 87.030 75.154 59.360 1.00 64.51 38 TYR B C 1
ATOM 1558 O O . TYR B 1 38 ? 87.220 75.742 58.291 1.00 64.02 38 TYR B O 1
ATOM 1567 N N . GLY B 1 39 ? 87.999 74.810 60.204 1.00 64.83 39 GLY B N 1
ATOM 1568 C CA . GLY B 1 39 ? 89.399 75.082 59.932 1.00 65.33 39 GLY B CA 1
ATOM 1569 C C . GLY B 1 39 ? 89.757 76.407 59.296 1.00 65.63 39 GLY B C 1
ATOM 1570 O O . GLY B 1 39 ? 89.519 77.466 59.876 1.00 65.39 39 GLY B O 1
ATOM 1571 N N . ASP B 1 40 ? 90.322 76.347 58.093 1.00 66.49 40 ASP B N 1
ATOM 1572 C CA . ASP B 1 40 ? 90.752 77.551 57.394 1.00 68.01 40 ASP B CA 1
ATOM 1573 C C . ASP B 1 40 ? 89.820 78.162 56.351 1.00 67.41 40 ASP B C 1
ATOM 1574 O O . ASP B 1 40 ? 90.251 79.004 55.560 1.00 67.35 40 ASP B O 1
ATOM 1579 N N . LEU B 1 41 ? 88.556 77.747 56.324 1.00 66.45 41 LEU B N 1
ATOM 1580 C CA . LEU B 1 41 ? 87.621 78.354 55.383 1.00 66.22 41 LEU B CA 1
ATOM 1581 C C . LEU B 1 41 ? 87.425 79.791 55.867 1.00 65.41 41 LEU B C 1
ATOM 1582 O O . LEU B 1 41 ? 87.603 80.074 57.060 1.00 64.79 41 LEU B O 1
ATOM 1587 N N . GLU B 1 42 ? 87.076 80.703 54.962 1.00 64.59 42 GLU B N 1
ATOM 1588 C CA . GLU B 1 42 ? 86.818 82.087 55.365 1.00 64.30 42 GLU B CA 1
ATOM 1589 C C . GLU B 1 42 ? 85.592 82.083 56.258 1.00 63.29 42 GLU B C 1
ATOM 1590 O O . GLU B 1 42 ? 84.481 81.859 55.779 1.00 63.36 42 GLU B O 1
ATOM 1596 N N . LYS B 1 43 ? 85.798 82.345 57.545 1.00 61.78 43 LYS B N 1
ATOM 1597 C CA . LYS B 1 43 ? 84.725 82.351 58.529 1.00 59.40 43 LYS B CA 1
ATOM 1598 C C . LYS B 1 43 ? 84.364 83.768 58.925 1.00 57.74 43 LYS B C 1
ATOM 1599 O O . LYS B 1 43 ? 85.135 84.695 58.732 1.00 58.02 43 LYS B O 1
ATOM 1605 N N . ILE B 1 44 ? 83.178 83.908 59.497 1.00 56.00 44 ILE B N 1
ATOM 1606 C CA . ILE B 1 44 ? 82.657 85.168 59.997 1.00 53.22 44 ILE B CA 1
ATOM 1607 C C . ILE B 1 44 ? 81.728 84.712 61.125 1.00 52.24 44 ILE B C 1
ATOM 1608 O O . ILE B 1 44 ? 80.928 83.801 60.938 1.00 51.72 44 ILE B O 1
ATOM 1613 N N . ILE B 1 45 ? 81.865 85.285 62.312 1.00 50.27 45 ILE B N 1
ATOM 1614 C CA . ILE B 1 45 ? 80.986 84.885 63.409 1.00 48.50 45 ILE B CA 1
ATOM 1615 C C . ILE B 1 45 ? 79.990 86.011 63.698 1.00 48.17 45 ILE B C 1
ATOM 1616 O O . ILE B 1 45 ? 80.393 87.146 63.936 1.00 48.78 45 ILE B O 1
ATOM 1621 N N . ILE B 1 46 ? 78.692 85.712 63.653 1.00 47.61 46 ILE B N 1
ATOM 1622 C CA . ILE B 1 46 ? 77.684 86.727 63.959 1.00 47.16 46 ILE B CA 1
ATOM 1623 C C . ILE B 1 46 ? 77.260 86.526 65.415 1.00 48.28 46 ILE B C 1
ATOM 1624 O O . ILE B 1 46 ? 76.819 85.439 65.797 1.00 48.76 46 ILE B O 1
ATOM 1629 N N . VAL B 1 47 ? 77.408 87.565 66.234 1.00 48.56 47 VAL B N 1
ATOM 1630 C CA . VAL B 1 47 ? 77.056 87.465 67.647 1.00 48.65 47 VAL B CA 1
ATOM 1631 C C . VAL B 1 47 ? 76.021 88.508 68.026 1.00 49.49 47 VAL B C 1
ATOM 1632 O O . VAL B 1 47 ? 75.886 89.526 67.348 1.00 50.14 47 VAL B O 1
ATOM 1636 N N . GLY B 1 48 ? 75.301 88.268 69.118 1.00 49.89 48 GLY B N 1
ATOM 1637 C CA . GLY B 1 48 ? 74.278 89.211 69.521 1.00 51.64 48 GLY B CA 1
ATOM 1638 C C . GLY B 1 48 ? 74.313 89.646 70.967 1.00 53.35 48 GLY B C 1
ATOM 1639 O O . GLY B 1 48 ? 75.200 90.382 71.392 1.00 53.35 48 GLY B O 1
ATOM 1640 N N . LYS B 1 49 ? 73.324 89.184 71.721 1.00 55.34 49 LYS B N 1
ATOM 1641 C CA . LYS B 1 49 ? 73.187 89.508 73.138 1.00 56.89 49 LYS B CA 1
ATOM 1642 C C . LYS B 1 49 ? 74.437 89.290 74.000 1.00 57.38 49 LYS B C 1
ATOM 1643 O O . LYS B 1 49 ? 74.729 90.110 74.871 1.00 58.41 49 LYS B O 1
ATOM 1649 N N . TYR B 1 50 ? 75.184 88.217 73.761 1.00 57.10 50 TYR B N 1
ATOM 1650 C CA . TYR B 1 50 ? 76.360 87.956 74.582 1.00 58.37 50 TYR B CA 1
ATOM 1651 C C . TYR B 1 50 ? 77.719 88.298 73.971 1.00 58.58 50 TYR B C 1
ATOM 1652 O O . TYR B 1 50 ? 78.697 87.581 74.193 1.00 58.87 50 TYR B O 1
ATOM 1661 N N . VAL B 1 51 ? 77.784 89.392 73.217 1.00 58.12 51 VAL B N 1
ATOM 1662 C CA . VAL B 1 51 ? 79.035 89.832 72.595 1.00 57.95 51 VAL B CA 1
ATOM 1663 C C . VAL B 1 51 ? 80.161 90.041 73.588 1.00 58.40 51 VAL B C 1
ATOM 1664 O O . VAL B 1 51 ? 81.275 89.544 73.412 1.00 57.55 51 VAL B O 1
ATOM 1668 N N . ASN B 1 52 ? 79.851 90.812 74.623 1.00 59.39 52 ASN B N 1
ATOM 1669 C CA . ASN B 1 52 ? 80.804 91.157 75.657 1.00 60.48 52 ASN B CA 1
ATOM 1670 C C . ASN B 1 52 ? 81.413 89.950 76.344 1.00 60.99 52 ASN B C 1
ATOM 1671 O O . ASN B 1 52 ? 82.530 90.014 76.844 1.00 61.85 52 ASN B O 1
ATOM 1676 N N . GLU B 1 53 ? 80.703 88.833 76.336 1.00 62.26 53 GLU B N 1
ATOM 1677 C CA . GLU B 1 53 ? 81.215 87.633 76.969 1.00 63.57 53 GLU B CA 1
ATOM 1678 C C . GLU B 1 53 ? 81.873 86.660 76.010 1.00 63.72 53 GLU B C 1
ATOM 1679 O O . GLU B 1 53 ? 82.645 85.805 76.428 1.00 65.12 53 GLU B O 1
ATOM 1693 N N . LEU B 1 55 ? 83.541 87.735 73.030 1.00 58.05 55 LEU B N 1
ATOM 1694 C CA . LEU B 1 55 ? 84.654 88.358 72.338 1.00 55.91 55 LEU B CA 1
ATOM 1695 C C . LEU B 1 55 ? 86.024 87.819 72.726 1.00 55.25 55 LEU B C 1
ATOM 1696 O O . LEU B 1 55 ? 86.856 87.571 71.860 1.00 54.02 55 LEU B O 1
ATOM 1701 N N . PRO B 1 56 ? 86.277 87.615 74.031 1.00 55.29 56 PRO B N 1
ATOM 1702 C CA . PRO B 1 56 ? 87.591 87.092 74.431 1.00 55.01 56 PRO B CA 1
ATOM 1703 C C . PRO B 1 56 ? 87.937 85.787 73.716 1.00 56.23 56 PRO B C 1
ATOM 1704 O O . PRO B 1 56 ? 89.102 85.526 73.411 1.00 57.41 56 PRO B O 1
ATOM 1708 N N . LEU B 1 57 ? 86.921 84.976 73.430 1.00 56.31 57 LEU B N 1
ATOM 1709 C CA . LEU B 1 57 ? 87.120 83.697 72.751 1.00 56.15 57 LEU B CA 1
ATOM 1710 C C . LEU B 1 57 ? 87.236 83.868 71.242 1.00 55.52 57 LEU B C 1
ATOM 1711 O O . LEU B 1 57 ? 87.630 82.952 70.527 1.00 55.72 57 LEU B O 1
ATOM 1716 N N . LEU B 1 58 ? 86.924 85.061 70.762 1.00 54.54 58 LEU B N 1
ATOM 1717 C CA . LEU B 1 58 ? 86.946 85.309 69.335 1.00 52.63 58 LEU B CA 1
ATOM 1718 C C . LEU B 1 58 ? 87.896 86.403 68.888 1.00 52.74 58 LEU B C 1
ATOM 1719 O O . LEU B 1 58 ? 87.714 86.973 67.827 1.00 52.49 58 LEU B O 1
ATOM 1732 N N . ASP B 1 60 ? 90.577 86.295 67.513 1.00 53.76 60 ASP B N 1
ATOM 1733 C CA . ASP B 1 60 ? 91.296 85.987 66.292 1.00 54.35 60 ASP B CA 1
ATOM 1734 C C . ASP B 1 60 ? 90.359 85.765 65.121 1.00 53.13 60 ASP B C 1
ATOM 1735 O O . ASP B 1 60 ? 90.774 85.256 64.085 1.00 53.24 60 ASP B O 1
ATOM 1740 N N . GLN B 1 61 ? 89.096 86.146 65.286 1.00 51.09 61 GLN B N 1
ATOM 1741 C CA . GLN B 1 61 ? 88.105 85.975 64.226 1.00 49.64 61 GLN B CA 1
ATOM 1742 C C . GLN B 1 61 ? 87.494 87.311 63.826 1.00 48.76 61 GLN B C 1
ATOM 1743 O O . GLN B 1 61 ? 87.662 88.312 64.522 1.00 48.43 61 GLN B O 1
ATOM 1749 N N . ILE B 1 62 ? 86.799 87.319 62.689 1.00 46.82 62 ILE B N 1
ATOM 1750 C CA . ILE B 1 62 ? 86.089 88.511 62.252 1.00 44.63 62 ILE B CA 1
ATOM 1751 C C . ILE B 1 62 ? 84.735 88.365 62.932 1.00 44.56 62 ILE B C 1
ATOM 1752 O O . ILE B 1 62 ? 84.023 87.384 62.701 1.00 44.92 62 ILE B O 1
ATOM 1757 N N . VAL B 1 63 ? 84.395 89.326 63.784 1.00 44.23 63 VAL B N 1
ATOM 1758 C CA . VAL B 1 63 ? 83.138 89.293 64.498 1.00 43.32 63 VAL B CA 1
ATOM 1759 C C . VAL B 1 63 ? 82.203 90.424 64.086 1.00 44.71 63 VAL B C 1
ATOM 1760 O O . VAL B 1 63 ? 82.606 91.569 63.939 1.00 45.44 63 VAL B O 1
ATOM 1764 N N . ILE B 1 64 ? 80.942 90.087 63.874 1.00 44.92 64 ILE B N 1
ATOM 1765 C CA . ILE B 1 64 ? 79.960 91.084 63.513 1.00 44.99 64 ILE B CA 1
ATOM 1766 C C . ILE B 1 64 ? 78.901 91.085 64.607 1.00 45.47 64 ILE B C 1
ATOM 1767 O O . ILE B 1 64 ? 78.234 90.068 64.852 1.00 45.74 64 ILE B O 1
ATOM 1772 N N . TYR B 1 65 ? 78.778 92.214 65.297 1.00 44.37 65 TYR B N 1
ATOM 1773 C CA . TYR B 1 65 ? 77.786 92.316 66.336 1.00 44.33 65 TYR B CA 1
ATOM 1774 C C . TYR B 1 65 ? 76.498 92.723 65.653 1.00 46.62 65 TYR B C 1
ATOM 1775 O O . TYR B 1 65 ? 76.464 93.706 64.916 1.00 47.93 65 TYR B O 1
ATOM 1784 N N . ASN B 1 66 ? 75.436 91.966 65.897 1.00 47.03 66 ASN B N 1
ATOM 1785 C CA . ASN B 1 66 ? 74.142 92.255 65.306 1.00 47.39 66 ASN B CA 1
ATOM 1786 C C . ASN B 1 66 ? 73.284 92.925 66.350 1.00 47.85 66 ASN B C 1
ATOM 1787 O O . ASN B 1 66 ? 72.845 92.277 67.300 1.00 48.64 66 ASN B O 1
ATOM 1792 N N . PRO B 1 67 ? 73.038 94.237 66.202 1.00 47.63 67 PRO B N 1
ATOM 1793 C CA . PRO B 1 67 ? 72.207 94.925 67.196 1.00 48.74 67 PRO B CA 1
ATOM 1794 C C . PRO B 1 67 ? 70.748 94.504 67.091 1.00 50.51 67 PRO B C 1
ATOM 1795 O O . PRO B 1 67 ? 69.954 94.783 67.983 1.00 52.41 67 PRO B O 1
ATOM 1799 N N . PHE B 1 68 ? 70.395 93.830 66.003 1.00 52.29 68 PHE B N 1
ATOM 1800 C CA . PHE B 1 68 ? 69.017 93.405 65.803 1.00 54.10 68 PHE B CA 1
ATOM 1801 C C . PHE B 1 68 ? 68.825 91.941 66.129 1.00 56.36 68 PHE B C 1
ATOM 1802 O O . PHE B 1 68 ? 67.830 91.341 65.722 1.00 57.86 68 PHE B O 1
ATOM 1810 N N . TRP B 1 69 ? 69.766 91.362 66.868 1.00 58.08 69 TRP B N 1
ATOM 1811 C CA . TRP B 1 69 ? 69.662 89.953 67.220 1.00 59.77 69 TRP B CA 1
ATOM 1812 C C . TRP B 1 69 ? 68.271 89.625 67.782 1.00 61.41 69 TRP B C 1
ATOM 1813 O O . TRP B 1 69 ? 67.782 88.507 67.630 1.00 61.93 69 TRP B O 1
ATOM 1824 N N . ASN B 1 70 ? 67.624 90.608 68.399 1.00 64.13 70 ASN B N 1
ATOM 1825 C CA . ASN B 1 70 ? 66.301 90.397 68.976 1.00 67.07 70 ASN B CA 1
ATOM 1826 C C . ASN B 1 70 ? 65.142 90.401 67.978 1.00 68.25 70 ASN B C 1
ATOM 1827 O O . ASN B 1 70 ? 64.019 90.074 68.350 1.00 69.22 70 ASN B O 1
ATOM 1832 N N . GLU B 1 71 ? 65.404 90.771 66.724 1.00 69.72 71 GLU B N 1
ATOM 1833 C CA . GLU B 1 71 ? 64.362 90.795 65.694 1.00 70.39 71 GLU B CA 1
ATOM 1834 C C . GLU B 1 71 ? 64.125 89.415 65.098 1.00 70.94 71 GLU B C 1
ATOM 1835 O O . GLU B 1 71 ? 63.049 89.144 64.567 1.00 72.31 71 GLU B O 1
ATOM 1841 N N . GLY B 1 72 ? 65.132 88.547 65.171 1.00 70.42 72 GLY B N 1
ATOM 1842 C CA . GLY B 1 72 ? 64.995 87.211 64.616 1.00 69.25 72 GLY B CA 1
ATOM 1843 C C . GLY B 1 72 ? 66.205 86.828 63.788 1.00 69.53 72 GLY B C 1
ATOM 1844 O O . GLY B 1 72 ? 66.840 87.682 63.173 1.00 70.33 72 GLY B O 1
ATOM 1845 N N . ILE B 1 73 ? 66.517 85.538 63.764 1.00 68.72 73 ILE B N 1
ATOM 1846 C CA . ILE B 1 73 ? 67.670 85.009 63.039 1.00 67.71 73 ILE B CA 1
ATOM 1847 C C . ILE B 1 73 ? 67.830 85.506 61.594 1.00 67.40 73 ILE B C 1
ATOM 1848 O O . ILE B 1 73 ? 68.930 85.486 61.045 1.00 68.22 73 ILE B O 1
ATOM 1853 N N . SER B 1 74 ? 66.745 85.952 60.972 1.00 66.43 74 SER B N 1
ATOM 1854 C CA . SER B 1 74 ? 66.830 86.441 59.595 1.00 65.37 74 SER B CA 1
ATOM 1855 C C . SER B 1 74 ? 67.847 87.589 59.501 1.00 64.03 74 SER B C 1
ATOM 1856 O O . SER B 1 74 ? 68.606 87.688 58.527 1.00 63.69 74 SER B O 1
ATOM 1859 N N . THR B 1 75 ? 67.840 88.447 60.522 1.00 61.47 75 THR B N 1
ATOM 1860 C CA . THR B 1 75 ? 68.724 89.604 60.601 1.00 59.58 75 THR B CA 1
ATOM 1861 C C . THR B 1 75 ? 70.198 89.198 60.667 1.00 58.57 75 THR B C 1
ATOM 1862 O O . THR B 1 75 ? 71.053 89.809 60.010 1.00 58.58 75 THR B O 1
ATOM 1866 N N . SER B 1 76 ? 70.503 88.175 61.460 1.00 57.05 76 SER B N 1
ATOM 1867 C CA . SER B 1 76 ? 71.883 87.723 61.577 1.00 57.37 76 SER B CA 1
ATOM 1868 C C . SER B 1 76 ? 72.336 87.070 60.275 1.00 57.37 76 SER B C 1
ATOM 1869 O O . SER B 1 76 ? 73.479 87.231 59.844 1.00 57.36 76 SER B O 1
ATOM 1872 N N . LEU B 1 77 ? 71.430 86.337 59.642 1.00 57.43 77 LEU B N 1
ATOM 1873 C CA . LEU B 1 77 ? 71.748 85.677 58.392 1.00 56.34 77 LEU B CA 1
ATOM 1874 C C . LEU B 1 77 ? 71.878 86.713 57.285 1.00 55.94 77 LEU B C 1
ATOM 1875 O O . LEU B 1 77 ? 72.796 86.659 56.475 1.00 55.23 77 LEU B O 1
ATOM 1880 N N . LYS B 1 78 ? 70.947 87.657 57.253 1.00 55.94 78 LYS B N 1
ATOM 1881 C CA . LYS B 1 78 ? 70.973 88.697 56.245 1.00 56.47 78 LYS B CA 1
ATOM 1882 C C . LYS B 1 78 ? 72.287 89.459 56.345 1.00 56.88 78 LYS B C 1
ATOM 1883 O O . LYS B 1 78 ? 72.943 89.720 55.337 1.00 56.45 78 LYS B O 1
ATOM 1889 N N . LEU B 1 79 ? 72.671 89.791 57.576 1.00 57.50 79 LEU B N 1
ATOM 1890 C CA . LEU B 1 79 ? 73.899 90.534 57.867 1.00 56.97 79 LEU B CA 1
ATOM 1891 C C . LEU B 1 79 ? 75.189 89.807 57.422 1.00 57.25 79 LEU B C 1
ATOM 1892 O O . LEU B 1 79 ? 75.999 90.361 56.673 1.00 56.39 79 LEU B O 1
ATOM 1897 N N . GLY B 1 80 ? 75.374 88.568 57.871 1.00 57.84 80 GLY B N 1
ATOM 1898 C CA . GLY B 1 80 ? 76.559 87.819 57.483 1.00 59.47 80 GLY B CA 1
ATOM 1899 C C . GLY B 1 80 ? 76.567 87.604 55.984 1.00 61.47 80 GLY B C 1
ATOM 1900 O O . GLY B 1 80 ? 77.610 87.373 55.354 1.00 61.54 80 GLY B O 1
ATOM 1901 N N . LEU B 1 81 ? 75.369 87.690 55.415 1.00 63.84 81 LEU B N 1
ATOM 1902 C CA . LEU B 1 81 ? 75.150 87.516 53.988 1.00 65.11 81 LEU B CA 1
ATOM 1903 C C . LEU B 1 81 ? 75.772 88.684 53.204 1.00 65.62 81 LEU B C 1
ATOM 1904 O O . LEU B 1 81 ? 76.374 88.474 52.149 1.00 65.89 81 LEU B O 1
ATOM 1909 N N . ARG B 1 82 ? 75.651 89.904 53.729 1.00 66.17 82 ARG B N 1
ATOM 1910 C CA . ARG B 1 82 ? 76.199 91.077 53.054 1.00 67.05 82 ARG B CA 1
ATOM 1911 C C . ARG B 1 82 ? 77.720 91.023 52.908 1.00 67.10 82 ARG B C 1
ATOM 1912 O O . ARG B 1 82 ? 78.271 91.604 51.972 1.00 68.39 82 ARG B O 1
ATOM 1920 N N . PHE B 1 83 ? 78.401 90.335 53.821 1.00 67.32 83 PHE B N 1
ATOM 1921 C CA . PHE B 1 83 ? 79.860 90.257 53.772 1.00 68.16 83 PHE B CA 1
ATOM 1922 C C . PHE B 1 83 ? 80.408 89.294 52.741 1.00 68.11 83 PHE B C 1
ATOM 1923 O O . PHE B 1 83 ? 81.615 89.232 52.524 1.00 68.68 83 PHE B O 1
ATOM 1931 N N . PHE B 1 84 ? 79.515 88.551 52.099 1.00 67.76 84 PHE B N 1
ATOM 1932 C CA . PHE B 1 84 ? 79.901 87.588 51.073 1.00 66.94 84 PHE B CA 1
ATOM 1933 C C . PHE B 1 84 ? 79.031 87.802 49.839 1.00 68.44 84 PHE B C 1
ATOM 1934 O O . PHE B 1 84 ? 78.911 86.912 48.994 1.00 68.48 84 PHE B O 1
ATOM 1942 N N . LYS B 1 85 ? 78.426 88.984 49.756 1.00 69.74 85 LYS B N 1
ATOM 1943 C CA . LYS B 1 85 ? 77.541 89.353 48.658 1.00 71.47 85 LYS B CA 1
ATOM 1944 C C . LYS B 1 85 ? 77.965 88.841 47.280 1.00 72.71 85 LYS B C 1
ATOM 1945 O O . LYS B 1 85 ? 77.115 88.445 46.479 1.00 73.52 85 LYS B O 1
ATOM 1947 N N . ASP B 1 86 ? 79.268 88.836 47.001 1.00 73.55 86 ASP B N 1
ATOM 1948 C CA . ASP B 1 86 ? 79.761 88.385 45.699 1.00 74.21 86 ASP B CA 1
ATOM 1949 C C . ASP B 1 86 ? 80.473 87.031 45.728 1.00 74.60 86 ASP B C 1
ATOM 1950 O O . ASP B 1 86 ? 81.318 86.752 44.876 1.00 75.68 86 ASP B O 1
ATOM 1952 N N . TYR B 1 87 ? 80.146 86.186 46.701 1.00 74.90 87 TYR B N 1
ATOM 1953 C CA . TYR B 1 87 ? 80.767 84.858 46.777 1.00 74.63 87 TYR B CA 1
ATOM 1954 C C . TYR B 1 87 ? 79.919 83.842 46.030 1.00 74.80 87 TYR B C 1
ATOM 1955 O O . TYR B 1 87 ? 78.778 84.130 45.662 1.00 74.97 87 TYR B O 1
ATOM 1964 N N . ASP B 1 88 ? 80.459 82.652 45.806 1.00 74.48 88 ASP B N 1
ATOM 1965 C CA . ASP B 1 88 ? 79.681 81.652 45.088 1.00 75.34 88 ASP B CA 1
ATOM 1966 C C . ASP B 1 88 ? 78.591 81.046 45.964 1.00 75.36 88 ASP B C 1
ATOM 1967 O O . ASP B 1 88 ? 77.487 80.755 45.493 1.00 76.25 88 ASP B O 1
ATOM 1972 N N . ALA B 1 89 ? 78.903 80.867 47.241 1.00 74.18 89 ALA B N 1
ATOM 1973 C CA . ALA B 1 89 ? 77.952 80.303 48.180 1.00 72.49 89 ALA B CA 1
ATOM 1974 C C . ALA B 1 89 ? 78.476 80.489 49.596 1.00 71.68 89 ALA B C 1
ATOM 1975 O O . ALA B 1 89 ? 79.691 80.510 49.826 1.00 72.10 89 ALA B O 1
ATOM 1977 N N . VAL B 1 90 ? 77.552 80.639 50.538 1.00 69.33 90 VAL B N 1
ATOM 1978 C CA . VAL B 1 90 ? 77.898 80.794 51.937 1.00 66.99 90 VAL B CA 1
ATOM 1979 C C . VAL B 1 90 ? 77.455 79.525 52.640 1.00 66.17 90 VAL B C 1
ATOM 1980 O O . VAL B 1 90 ? 76.434 78.934 52.300 1.00 66.36 90 VAL B O 1
ATOM 1984 N N . LEU B 1 91 ? 78.230 79.097 53.617 1.00 64.39 91 LEU B N 1
ATOM 1985 C CA . LEU B 1 91 ? 77.892 77.902 54.367 1.00 62.86 91 LEU B CA 1
ATOM 1986 C C . LEU B 1 91 ? 77.318 78.358 55.718 1.00 61.89 91 LEU B C 1
ATOM 1987 O O . LEU B 1 91 ? 78.062 78.695 56.636 1.00 62.35 91 LEU B O 1
ATOM 1992 N N . VAL B 1 92 ? 75.995 78.392 55.831 1.00 59.54 92 VAL B N 1
ATOM 1993 C CA . VAL B 1 92 ? 75.358 78.823 57.070 1.00 57.28 92 VAL B CA 1
ATOM 1994 C C . VAL B 1 92 ? 75.515 77.779 58.170 1.00 57.16 92 VAL B C 1
ATOM 1995 O O . VAL B 1 92 ? 74.812 76.783 58.182 1.00 57.48 92 VAL B O 1
ATOM 1999 N N . ALA B 1 93 ? 76.433 78.018 59.100 1.00 56.50 93 ALA B N 1
ATOM 2000 C CA . ALA B 1 93 ? 76.680 77.093 60.197 1.00 56.24 93 ALA B CA 1
ATOM 2001 C C . ALA B 1 93 ? 76.097 77.627 61.504 1.00 56.65 93 ALA B C 1
ATOM 2002 O O . ALA B 1 93 ? 75.942 78.824 61.659 1.00 55.84 93 ALA B O 1
ATOM 2004 N N . LEU B 1 94 ? 75.756 76.741 62.437 1.00 57.95 94 LEU B N 1
ATOM 2005 C CA . LEU B 1 94 ? 75.219 77.179 63.725 1.00 59.24 94 LEU B CA 1
ATOM 2006 C C . LEU B 1 94 ? 76.269 76.992 64.817 1.00 60.16 94 LEU B C 1
ATOM 2007 O O . LEU B 1 94 ? 76.937 75.964 64.888 1.00 60.60 94 LEU B O 1
ATOM 2012 N N . GLY B 1 95 ? 76.414 78.003 65.662 1.00 60.38 95 GLY B N 1
ATOM 2013 C CA . GLY B 1 95 ? 77.396 77.950 66.721 1.00 61.10 95 GLY B CA 1
ATOM 2014 C C . GLY B 1 95 ? 77.268 76.794 67.693 1.00 62.24 95 GLY B C 1
ATOM 2015 O O . GLY B 1 95 ? 78.277 76.202 68.085 1.00 61.45 95 GLY B O 1
ATOM 2016 N N . ASP B 1 96 ? 76.039 76.469 68.088 1.00 62.81 96 ASP B N 1
ATOM 2017 C CA . ASP B 1 96 ? 75.818 75.386 69.041 1.00 64.18 96 ASP B CA 1
ATOM 2018 C C . ASP B 1 96 ? 75.925 73.967 68.491 1.00 64.67 96 ASP B C 1
ATOM 2019 O O . ASP B 1 96 ? 75.596 73.014 69.186 1.00 64.89 96 ASP B O 1
ATOM 2032 N N . PRO B 1 98 ? 78.694 71.738 67.569 1.00 67.39 98 PRO B N 1
ATOM 2033 C CA . PRO B 1 98 ? 80.118 71.382 67.571 1.00 68.47 98 PRO B CA 1
ATOM 2034 C C . PRO B 1 98 ? 80.455 69.997 67.043 1.00 69.73 98 PRO B C 1
ATOM 2035 O O . PRO B 1 98 ? 81.628 69.667 66.862 1.00 70.81 98 PRO B O 1
ATOM 2039 N N . PHE B 1 99 ? 79.425 69.199 66.780 1.00 70.57 99 PHE B N 1
ATOM 2040 C CA . PHE B 1 99 ? 79.612 67.828 66.324 1.00 70.06 99 PHE B CA 1
ATOM 2041 C C . PHE B 1 99 ? 79.755 67.574 64.819 1.00 69.91 99 PHE B C 1
ATOM 2042 O O . PHE B 1 99 ? 80.006 66.443 64.400 1.00 69.77 99 PHE B O 1
ATOM 2050 N N . VAL B 1 100 ? 79.603 68.606 64.000 1.00 69.54 100 VAL B N 1
ATOM 2051 C CA . VAL B 1 100 ? 79.770 68.411 62.572 1.00 69.24 100 VAL B CA 1
ATOM 2052 C C . VAL B 1 100 ? 81.220 67.965 62.435 1.00 70.55 100 VAL B C 1
ATOM 2053 O O . VAL B 1 100 ? 81.973 68.052 63.394 1.00 70.86 100 VAL B O 1
ATOM 2057 N N . THR B 1 101 ? 81.621 67.482 61.266 1.00 72.23 101 THR B N 1
ATOM 2058 C CA . THR B 1 101 ? 82.998 67.024 61.076 1.00 73.85 101 THR B CA 1
ATOM 2059 C C . THR B 1 101 ? 83.668 67.657 59.863 1.00 74.73 101 THR B C 1
ATOM 2060 O O . THR B 1 101 ? 82.995 68.093 58.931 1.00 74.47 101 THR B O 1
ATOM 2064 N N . LYS B 1 102 ? 84.996 67.707 59.870 1.00 76.52 102 LYS B N 1
ATOM 2065 C CA . LYS B 1 102 ? 85.706 68.285 58.737 1.00 79.06 102 LYS B CA 1
ATOM 2066 C C . LYS B 1 102 ? 85.323 67.510 57.492 1.00 80.12 102 LYS B C 1
ATOM 2067 O O . LYS B 1 102 ? 85.239 68.078 56.406 1.00 80.01 102 LYS B O 1
ATOM 2073 N N . GLU B 1 103 ? 85.092 66.209 57.657 1.00 81.76 103 GLU B N 1
ATOM 2074 C CA . GLU B 1 103 ? 84.706 65.360 56.536 1.00 83.33 103 GLU B CA 1
ATOM 2075 C C . GLU B 1 103 ? 83.304 65.755 56.074 1.00 83.31 103 GLU B C 1
ATOM 2076 O O . GLU B 1 103 ? 83.052 65.916 54.876 1.00 83.59 103 GLU B O 1
ATOM 2082 N N . ASP B 1 104 ? 82.395 65.905 57.033 1.00 83.01 104 ASP B N 1
ATOM 2083 C CA . ASP B 1 104 ? 81.029 66.311 56.727 1.00 82.54 104 ASP B CA 1
ATOM 2084 C C . ASP B 1 104 ? 81.079 67.620 55.936 1.00 82.23 104 ASP B C 1
ATOM 2085 O O . ASP B 1 104 ? 80.397 67.776 54.923 1.00 83.00 104 ASP B O 1
ATOM 2090 N N . VAL B 1 105 ? 81.899 68.558 56.402 1.00 81.29 105 VAL B N 1
ATOM 2091 C CA . VAL B 1 105 ? 82.017 69.853 55.747 1.00 80.30 105 VAL B CA 1
ATOM 2092 C C . VAL B 1 105 ? 82.637 69.718 54.364 1.00 79.66 105 VAL B C 1
ATOM 2093 O O . VAL B 1 105 ? 82.214 70.383 53.420 1.00 79.46 105 VAL B O 1
ATOM 2097 N N . ASN B 1 106 ? 83.631 68.851 54.228 1.00 79.16 106 ASN B N 1
ATOM 2098 C CA . ASN B 1 106 ? 84.252 68.685 52.922 1.00 79.40 106 ASN B CA 1
ATOM 2099 C C . ASN B 1 106 ? 83.284 68.044 51.939 1.00 78.56 106 ASN B C 1
ATOM 2100 O O . ASN B 1 106 ? 83.321 68.344 50.741 1.00 78.17 106 ASN B O 1
ATOM 2105 N N . LYS B 1 107 ? 82.410 67.173 52.442 1.00 77.25 107 LYS B N 1
ATOM 2106 C CA . LYS B 1 107 ? 81.419 66.535 51.581 1.00 76.32 107 LYS B CA 1
ATOM 2107 C C . LYS B 1 107 ? 80.468 67.616 51.093 1.00 75.72 107 LYS B C 1
ATOM 2108 O O . LYS B 1 107 ? 80.294 67.804 49.889 1.00 75.86 107 LYS B O 1
ATOM 2114 N N . ILE B 1 108 ? 79.868 68.337 52.036 1.00 74.80 108 ILE B N 1
ATOM 2115 C CA . ILE B 1 108 ? 78.935 69.398 51.698 1.00 73.78 108 ILE B CA 1
ATOM 2116 C C . ILE B 1 108 ? 79.467 70.364 50.645 1.00 74.80 108 ILE B C 1
ATOM 2117 O O . ILE B 1 108 ? 78.707 70.828 49.793 1.00 74.72 108 ILE B O 1
ATOM 2122 N N . ILE B 1 109 ? 80.762 70.670 50.689 1.00 75.93 109 ILE B N 1
ATOM 2123 C CA . ILE B 1 109 ? 81.327 71.588 49.703 1.00 77.32 109 ILE B CA 1
ATOM 2124 C C . ILE B 1 109 ? 81.638 70.874 48.394 1.00 77.98 109 ILE B C 1
ATOM 2125 O O . ILE B 1 109 ? 81.365 71.413 47.317 1.00 77.65 109 ILE B O 1
ATOM 2130 N N . ASN B 1 110 ? 82.200 69.667 48.481 1.00 78.93 110 ASN B N 1
ATOM 2131 C CA . ASN B 1 110 ? 82.536 68.909 47.276 1.00 79.59 110 ASN B CA 1
ATOM 2132 C C . ASN B 1 110 ? 81.292 68.625 46.448 1.00 78.57 110 ASN B C 1
ATOM 2133 O O . ASN B 1 110 ? 81.392 68.327 45.264 1.00 78.96 110 ASN B O 1
ATOM 2138 N N . THR B 1 111 ? 80.124 68.723 47.075 1.00 77.56 111 THR B N 1
ATOM 2139 C CA . THR B 1 111 ? 78.868 68.492 46.383 1.00 76.98 111 THR B CA 1
ATOM 2140 C C . THR B 1 111 ? 78.471 69.690 45.549 1.00 77.69 111 THR B C 1
ATOM 2141 O O . THR B 1 111 ? 77.762 69.552 44.565 1.00 78.33 111 THR B O 1
ATOM 2145 N N . PHE B 1 112 ? 78.918 70.871 45.946 1.00 78.53 112 PHE B N 1
ATOM 2146 C CA . PHE B 1 112 ? 78.572 72.080 45.215 1.00 79.33 112 PHE B CA 1
ATOM 2147 C C . PHE B 1 112 ? 78.788 71.939 43.705 1.00 80.23 112 PHE B C 1
ATOM 2148 O O . PHE B 1 112 ? 79.879 71.603 43.248 1.00 80.83 112 PHE B O 1
ATOM 2156 N N . LYS B 1 113 ? 77.725 72.187 42.944 1.00 80.83 113 LYS B N 1
ATOM 2157 C CA . LYS B 1 113 ? 77.751 72.122 41.483 1.00 81.05 113 LYS B CA 1
ATOM 2158 C C . LYS B 1 113 ? 76.753 73.155 40.967 1.00 81.41 113 LYS B C 1
ATOM 2159 O O . LYS B 1 113 ? 75.827 73.547 41.682 1.00 81.01 113 LYS B O 1
ATOM 2165 N N . PRO B 1 114 ? 76.924 73.609 39.717 1.00 81.76 114 PRO B N 1
ATOM 2166 C CA . PRO B 1 114 ? 75.990 74.604 39.181 1.00 81.71 114 PRO B CA 1
ATOM 2167 C C . PRO B 1 114 ? 74.567 74.080 39.246 1.00 81.38 114 PRO B C 1
ATOM 2168 O O . PRO B 1 114 ? 73.612 74.852 39.324 1.00 80.68 114 PRO B O 1
ATOM 2172 N N . ASN B 1 115 ? 74.446 72.755 39.222 1.00 82.05 115 ASN B N 1
ATOM 2173 C CA . ASN B 1 115 ? 73.150 72.082 39.288 1.00 82.19 115 ASN B CA 1
ATOM 2174 C C . ASN B 1 115 ? 72.459 72.369 40.627 1.00 81.98 115 ASN B C 1
ATOM 2175 O O . ASN B 1 115 ? 71.247 72.597 40.673 1.00 81.98 115 ASN B O 1
ATOM 2177 N N . CYS B 1 116 ? 73.240 72.367 41.708 1.00 81.56 116 CYS B N 1
ATOM 2178 C CA . CYS B 1 116 ? 72.708 72.611 43.045 1.00 81.03 116 CYS B CA 1
ATOM 2179 C C . CYS B 1 116 ? 72.729 74.095 43.425 1.00 80.28 116 CYS B C 1
ATOM 2180 O O . CYS B 1 116 ? 73.759 74.764 43.321 1.00 81.24 116 CYS B O 1
ATOM 2183 N N . LYS B 1 117 ? 71.582 74.606 43.856 1.00 78.54 117 LYS B N 1
ATOM 2184 C CA . LYS B 1 117 ? 71.464 75.992 44.289 1.00 76.57 117 LYS B CA 1
ATOM 2185 C C . LYS B 1 117 ? 71.565 75.994 45.809 1.00 74.58 117 LYS B C 1
ATOM 2186 O O . LYS B 1 117 ? 71.547 77.040 46.450 1.00 74.39 117 LYS B O 1
ATOM 2192 N N . ALA B 1 118 ? 71.656 74.797 46.368 1.00 72.17 118 ALA B N 1
ATOM 2193 C CA . ALA B 1 118 ? 71.758 74.603 47.803 1.00 70.02 118 ALA B CA 1
ATOM 2194 C C . ALA B 1 118 ? 72.134 73.149 48.033 1.00 68.99 118 ALA B C 1
ATOM 2195 O O . ALA B 1 118 ? 71.661 72.262 47.325 1.00 69.36 118 ALA B O 1
ATOM 2197 N N . VAL B 1 119 ? 73.014 72.914 48.999 1.00 67.12 119 VAL B N 1
ATOM 2198 C CA . VAL B 1 119 ? 73.438 71.566 49.330 1.00 65.33 119 VAL B CA 1
ATOM 2199 C C . VAL B 1 119 ? 73.029 71.383 50.775 1.00 65.32 119 VAL B C 1
ATOM 2200 O O . VAL B 1 119 ? 73.531 72.070 51.654 1.00 64.75 119 VAL B O 1
ATOM 2204 N N . ILE B 1 120 ? 72.090 70.474 51.008 1.00 65.25 120 ILE B N 1
ATOM 2205 C CA . ILE B 1 120 ? 71.594 70.208 52.347 1.00 65.84 120 ILE B CA 1
ATOM 2206 C C . ILE B 1 120 ? 72.196 68.922 52.911 1.00 66.58 120 ILE B C 1
ATOM 2207 O O . ILE B 1 120 ? 72.077 67.856 52.309 1.00 66.82 120 ILE B O 1
ATOM 2212 N N . PRO B 1 121 ? 72.869 69.007 54.073 1.00 67.01 121 PRO B N 1
ATOM 2213 C CA . PRO B 1 121 ? 73.438 67.775 54.620 1.00 67.08 121 PRO B CA 1
ATOM 2214 C C . PRO B 1 121 ? 72.275 66.922 55.143 1.00 67.57 121 PRO B C 1
ATOM 2215 O O . PRO B 1 121 ? 71.270 67.440 55.642 1.00 66.48 121 PRO B O 1
ATOM 2219 N N . THR B 1 122 ? 72.418 65.610 55.034 1.00 68.81 122 THR B N 1
ATOM 2220 C CA . THR B 1 122 ? 71.367 64.708 55.465 1.00 69.64 122 THR B CA 1
ATOM 2221 C C . THR B 1 122 ? 71.978 63.508 56.173 1.00 69.96 122 THR B C 1
ATOM 2222 O O . THR B 1 122 ? 73.116 63.132 55.898 1.00 69.40 122 THR B O 1
ATOM 2226 N N . HIS B 1 123 ? 71.238 62.924 57.107 1.00 71.05 123 HIS B N 1
ATOM 2227 C CA . HIS B 1 123 ? 71.736 61.753 57.820 1.00 72.45 123 HIS B CA 1
ATOM 2228 C C . HIS B 1 123 ? 70.632 60.755 58.136 1.00 73.83 123 HIS B C 1
ATOM 2229 O O . HIS B 1 123 ? 69.746 61.026 58.963 1.00 73.44 123 HIS B O 1
ATOM 2236 N N . LYS B 1 124 ? 70.718 59.598 57.477 1.00 74.62 124 LYS B N 1
ATOM 2237 C CA . LYS B 1 124 ? 69.753 58.518 57.636 1.00 75.88 124 LYS B CA 1
ATOM 2238 C C . LYS B 1 124 ? 68.311 59.013 57.587 1.00 75.81 124 LYS B C 1
ATOM 2239 O O . LYS B 1 124 ? 67.558 58.855 58.557 1.00 75.82 124 LYS B O 1
ATOM 2245 N N . GLY B 1 125 ? 67.943 59.633 56.463 1.00 75.55 125 GLY B N 1
ATOM 2246 C CA . GLY B 1 125 ? 66.586 60.121 56.285 1.00 74.81 125 GLY B CA 1
ATOM 2247 C C . GLY B 1 125 ? 66.218 61.500 56.802 1.00 74.93 125 GLY B C 1
ATOM 2248 O O . GLY B 1 125 ? 65.132 61.989 56.492 1.00 74.94 125 GLY B O 1
ATOM 2249 N N . GLU B 1 126 ? 67.085 62.129 57.590 1.00 74.94 126 GLU B N 1
ATOM 2250 C CA . GLU B 1 126 ? 66.792 63.464 58.117 1.00 74.56 126 GLU B CA 1
ATOM 2251 C C . GLU B 1 126 ? 67.772 64.484 57.542 1.00 73.70 126 GLU B C 1
ATOM 2252 O O . GLU B 1 126 ? 68.950 64.179 57.334 1.00 73.17 126 GLU B O 1
ATOM 2258 N N . ARG B 1 127 ? 67.281 65.691 57.277 1.00 72.73 127 ARG B N 1
ATOM 2259 C CA . ARG B 1 127 ? 68.131 66.742 56.737 1.00 72.09 127 ARG B CA 1
ATOM 2260 C C . ARG B 1 127 ? 68.694 67.568 57.888 1.00 70.73 127 ARG B C 1
ATOM 2261 O O . ARG B 1 127 ? 68.036 67.747 58.914 1.00 69.44 127 ARG B O 1
ATOM 2269 N N . GLY B 1 128 ? 69.909 68.081 57.712 1.00 69.75 128 GLY B N 1
ATOM 2270 C CA . GLY B 1 128 ? 70.528 68.873 58.767 1.00 67.86 128 GLY B CA 1
ATOM 2271 C C . GLY B 1 128 ? 71.228 70.181 58.410 1.00 66.22 128 GLY B C 1
ATOM 2272 O O . GLY B 1 128 ? 70.838 70.909 57.481 1.00 66.07 128 GLY B O 1
ATOM 2273 N N . ASN B 1 129 ? 72.273 70.471 59.185 1.00 64.00 129 ASN B N 1
ATOM 2274 C CA . ASN B 1 129 ? 73.071 71.683 59.028 1.00 61.19 129 ASN B CA 1
ATOM 2275 C C . ASN B 1 129 ? 74.539 71.315 59.116 1.00 60.86 129 ASN B C 1
ATOM 2276 O O . ASN B 1 129 ? 74.888 70.338 59.764 1.00 60.59 129 ASN B O 1
ATOM 2281 N N . PRO B 1 130 ? 75.425 72.125 58.518 1.00 60.43 130 PRO B N 1
ATOM 2282 C CA . PRO B 1 130 ? 75.188 73.360 57.764 1.00 60.77 130 PRO B CA 1
ATOM 2283 C C . PRO B 1 130 ? 74.692 73.238 56.334 1.00 60.98 130 PRO B C 1
ATOM 2284 O O . PRO B 1 130 ? 75.191 72.418 55.563 1.00 61.76 130 PRO B O 1
ATOM 2288 N N . VAL B 1 131 ? 73.728 74.082 55.979 1.00 60.73 131 VAL B N 1
ATOM 2289 C CA . VAL B 1 131 ? 73.208 74.106 54.622 1.00 60.61 131 VAL B CA 1
ATOM 2290 C C . VAL B 1 131 ? 74.134 75.007 53.807 1.00 60.82 131 VAL B C 1
ATOM 2291 O O . VAL B 1 131 ? 74.556 76.050 54.283 1.00 61.94 131 VAL B O 1
ATOM 2295 N N . LEU B 1 132 ? 74.456 74.601 52.585 1.00 60.94 132 LEU B N 1
ATOM 2296 C CA . LEU B 1 132 ? 75.342 75.382 51.730 1.00 60.61 132 LEU B CA 1
ATOM 2297 C C . LEU B 1 132 ? 74.533 76.096 50.646 1.00 60.70 132 LEU B C 1
ATOM 2298 O O . LEU B 1 132 ? 74.203 75.509 49.627 1.00 62.33 132 LEU B O 1
ATOM 2303 N N . ILE B 1 133 ? 74.214 77.366 50.880 1.00 60.33 133 ILE B N 1
ATOM 2304 C CA . ILE B 1 133 ? 73.432 78.170 49.941 1.00 59.01 133 ILE B CA 1
ATOM 2305 C C . ILE B 1 133 ? 74.311 78.929 48.965 1.00 58.15 133 ILE B C 1
ATOM 2306 O O . ILE B 1 133 ? 75.305 79.537 49.355 1.00 59.41 133 ILE B O 1
ATOM 2311 N N . SER B 1 134 ? 73.925 78.919 47.695 1.00 55.71 134 SER B N 1
ATOM 2312 C CA . SER B 1 134 ? 74.710 79.593 46.672 1.00 53.73 134 SER B CA 1
ATOM 2313 C C . SER B 1 134 ? 74.161 80.961 46.270 1.00 55.01 134 SER B C 1
ATOM 2314 O O . SER B 1 134 ? 72.998 81.287 46.544 1.00 54.12 134 SER B O 1
ATOM 2317 N N . LYS B 1 135 ? 75.019 81.742 45.608 1.00 57.49 135 LYS B N 1
ATOM 2318 C CA . LYS B 1 135 ? 74.699 83.097 45.164 1.00 60.52 135 LYS B CA 1
ATOM 2319 C C . LYS B 1 135 ? 73.269 83.281 44.680 1.00 62.97 135 LYS B C 1
ATOM 2320 O O . LYS B 1 135 ? 72.604 84.250 45.053 1.00 63.47 135 LYS B O 1
ATOM 2322 N N . SER B 1 136 ? 72.794 82.352 43.856 1.00 65.60 136 SER B N 1
ATOM 2323 C CA . SER B 1 136 ? 71.440 82.443 43.314 1.00 67.86 136 SER B CA 1
ATOM 2324 C C . SER B 1 136 ? 70.355 82.770 44.346 1.00 68.84 136 SER B C 1
ATOM 2325 O O . SER B 1 136 ? 69.414 83.495 44.033 1.00 70.00 136 SER B O 1
ATOM 2328 N N . LEU B 1 137 ? 70.482 82.258 45.569 1.00 70.16 137 LEU B N 1
ATOM 2329 C CA . LEU B 1 137 ? 69.476 82.512 46.607 1.00 71.45 137 LEU B CA 1
ATOM 2330 C C . LEU B 1 137 ? 69.736 83.737 47.473 1.00 71.69 137 LEU B C 1
ATOM 2331 O O . LEU B 1 137 ? 68.975 83.996 48.403 1.00 72.22 137 LEU B O 1
ATOM 2336 N N . PHE B 1 138 ? 70.792 84.494 47.186 1.00 71.89 138 PHE B N 1
ATOM 2337 C CA . PHE B 1 138 ? 71.113 85.660 48.012 1.00 72.22 138 PHE B CA 1
ATOM 2338 C C . PHE B 1 138 ? 70.047 86.740 48.113 1.00 73.33 138 PHE B C 1
ATOM 2339 O O . PHE B 1 138 ? 69.659 87.125 49.217 1.00 73.09 138 PHE B O 1
ATOM 2347 N N . ASN B 1 139 ? 69.570 87.232 46.974 1.00 75.22 139 ASN B N 1
ATOM 2348 C CA . ASN B 1 139 ? 68.545 88.271 46.987 1.00 77.14 139 ASN B CA 1
ATOM 2349 C C . ASN B 1 139 ? 67.272 87.691 47.583 1.00 78.76 139 ASN B C 1
ATOM 2350 O O . ASN B 1 139 ? 66.414 88.409 48.087 1.00 79.30 139 ASN B O 1
ATOM 2352 N N . GLU B 1 140 ? 67.165 86.373 47.532 1.00 81.02 140 GLU B N 1
ATOM 2353 C CA . GLU B 1 140 ? 66.001 85.683 48.058 1.00 83.42 140 GLU B CA 1
ATOM 2354 C C . GLU B 1 140 ? 65.927 85.825 49.574 1.00 84.46 140 GLU B C 1
ATOM 2355 O O . GLU B 1 140 ? 64.901 86.255 50.101 1.00 84.38 140 GLU B O 1
ATOM 2361 N N . ILE B 1 141 ? 67.005 85.475 50.279 1.00 85.82 141 ILE B N 1
ATOM 2362 C CA . ILE B 1 141 ? 66.983 85.583 51.735 1.00 87.16 141 ILE B CA 1
ATOM 2363 C C . ILE B 1 141 ? 67.188 87.022 52.167 1.00 87.63 141 ILE B C 1
ATOM 2364 O O . ILE B 1 141 ? 66.949 87.368 53.317 1.00 87.50 141 ILE B O 1
ATOM 2369 N N . GLU B 1 142 ? 67.634 87.862 51.243 1.00 88.88 142 GLU B N 1
ATOM 2370 C CA . GLU B 1 142 ? 67.816 89.263 51.570 1.00 91.00 142 GLU B CA 1
ATOM 2371 C C . GLU B 1 142 ? 66.420 89.862 51.688 1.00 91.42 142 GLU B C 1
ATOM 2372 O O . GLU B 1 142 ? 66.227 90.904 52.311 1.00 92.11 142 GLU B O 1
ATOM 2378 N N . LYS B 1 143 ? 65.442 89.170 51.114 1.00 92.26 143 LYS B N 1
ATOM 2379 C CA . LYS B 1 143 ? 64.054 89.624 51.136 1.00 92.71 143 LYS B CA 1
ATOM 2380 C C . LYS B 1 143 ? 63.273 89.064 52.322 1.00 93.05 143 LYS B C 1
ATOM 2381 O O . LYS B 1 143 ? 62.166 89.513 52.620 1.00 92.79 143 LYS B O 1
ATOM 2383 N N . LEU B 1 144 ? 63.846 88.083 53.003 1.00 93.73 144 LEU B N 1
ATOM 2384 C CA . LEU B 1 144 ? 63.158 87.486 54.134 1.00 94.33 144 LEU B CA 1
ATOM 2385 C C . LEU B 1 144 ? 63.248 88.400 55.359 1.00 94.69 144 LEU B C 1
ATOM 2386 O O . LEU B 1 144 ? 64.137 89.241 55.436 1.00 94.63 144 LEU B O 1
ATOM 2391 N N . ARG B 1 145 ? 62.310 88.264 56.294 1.00 95.80 145 ARG B N 1
ATOM 2392 C CA . ARG B 1 145 ? 62.301 89.114 57.487 1.00 96.89 145 ARG B CA 1
ATOM 2393 C C . ARG B 1 145 ? 61.825 88.409 58.758 1.00 97.64 145 ARG B C 1
ATOM 2394 O O . ARG B 1 145 ? 61.526 87.214 58.748 1.00 97.39 145 ARG B O 1
ATOM 2396 N N . GLY B 1 146 ? 61.761 89.170 59.850 1.00 98.56 146 GLY B N 1
ATOM 2397 C CA . GLY B 1 146 ? 61.328 88.626 61.127 1.00 99.73 146 GLY B CA 1
ATOM 2398 C C . GLY B 1 146 ? 62.259 87.547 61.643 1.00 99.73 146 GLY B C 1
ATOM 2399 O O . GLY B 1 146 ? 63.469 87.610 61.429 1.00 99.73 146 GLY B O 1
ATOM 2400 N N . ASP B 1 147 ? 61.702 86.557 62.334 1.00 99.73 147 ASP B N 1
ATOM 2401 C CA . ASP B 1 147 ? 62.508 85.460 62.857 1.00 99.73 147 ASP B CA 1
ATOM 2402 C C . ASP B 1 147 ? 62.222 84.226 62.012 1.00 99.73 147 ASP B C 1
ATOM 2403 O O . ASP B 1 147 ? 62.097 83.109 62.517 1.00 99.73 147 ASP B O 1
ATOM 2408 N N . VAL B 1 148 ? 62.123 84.458 60.707 1.00 99.73 148 VAL B N 1
ATOM 2409 C CA . VAL B 1 148 ? 61.839 83.414 59.733 1.00 99.73 148 VAL B CA 1
ATOM 2410 C C . VAL B 1 148 ? 63.001 82.440 59.520 1.00 99.73 148 VAL B C 1
ATOM 2411 O O . VAL B 1 148 ? 62.983 81.318 60.036 1.00 99.73 148 VAL B O 1
ATOM 2415 N N . GLY B 1 149 ? 64.007 82.860 58.760 1.00 99.73 149 GLY B N 1
ATOM 2416 C CA . GLY B 1 149 ? 65.132 81.981 58.501 1.00 99.73 149 GLY B CA 1
ATOM 2417 C C . GLY B 1 149 ? 65.091 81.369 57.110 1.00 99.73 149 GLY B C 1
ATOM 2418 O O . GLY B 1 149 ? 64.059 81.393 56.438 1.00 99.73 149 GLY B O 1
ATOM 2419 N N . ALA B 1 150 ? 66.218 80.811 56.682 1.00 99.73 150 ALA B N 1
ATOM 2420 C CA . ALA B 1 150 ? 66.326 80.204 55.362 1.00 99.73 150 ALA B CA 1
ATOM 2421 C C . ALA B 1 150 ? 65.429 78.976 55.164 1.00 99.73 150 ALA B C 1
ATOM 2422 O O . ALA B 1 150 ? 65.185 78.568 54.022 1.00 99.73 150 ALA B O 1
ATOM 2424 N N . ARG B 1 151 ? 64.947 78.386 56.262 1.00 99.73 151 ARG B N 1
ATOM 2425 C CA . ARG B 1 151 ? 64.069 77.217 56.176 1.00 99.73 151 ARG B CA 1
ATOM 2426 C C . ARG B 1 151 ? 63.064 77.478 55.060 1.00 99.73 151 ARG B C 1
ATOM 2427 O O . ARG B 1 151 ? 62.964 76.717 54.097 1.00 99.73 151 ARG B O 1
ATOM 2435 N N . VAL B 1 152 ? 62.330 78.577 55.204 1.00 99.73 152 VAL B N 1
ATOM 2436 C CA . VAL B 1 152 ? 61.323 78.976 54.234 1.00 99.73 152 VAL B CA 1
ATOM 2437 C C . VAL B 1 152 ? 61.918 79.180 52.851 1.00 99.73 152 VAL B C 1
ATOM 2438 O O . VAL B 1 152 ? 61.270 78.906 51.843 1.00 99.73 152 VAL B O 1
ATOM 2442 N N . ILE B 1 153 ? 63.149 79.672 52.804 1.00 99.73 153 ILE B N 1
ATOM 2443 C CA . ILE B 1 153 ? 63.816 79.904 51.531 1.00 99.73 153 ILE B CA 1
ATOM 2444 C C . ILE B 1 153 ? 63.977 78.589 50.780 1.00 99.73 153 ILE B C 1
ATOM 2445 O O . ILE B 1 153 ? 63.660 78.496 49.591 1.00 99.73 153 ILE B O 1
ATOM 2450 N N . LEU B 1 154 ? 64.473 77.577 51.487 1.00 99.46 154 LEU B N 1
ATOM 2451 C CA . LEU B 1 154 ? 64.688 76.259 50.900 1.00 98.49 154 LEU B CA 1
ATOM 2452 C C . LEU B 1 154 ? 63.403 75.592 50.415 1.00 97.77 154 LEU B C 1
ATOM 2453 O O . LEU B 1 154 ? 63.324 75.171 49.254 1.00 97.65 154 LEU B O 1
ATOM 2458 N N . ASN B 1 155 ? 62.410 75.505 51.307 1.00 96.56 155 ASN B N 1
ATOM 2459 C CA . ASN B 1 155 ? 61.122 74.866 51.011 1.00 95.16 155 ASN B CA 1
ATOM 2460 C C . ASN B 1 155 ? 60.540 75.216 49.660 1.00 93.52 155 ASN B C 1
ATOM 2461 O O . ASN B 1 155 ? 59.889 74.384 49.028 1.00 93.89 155 ASN B O 1
ATOM 2466 N N . LYS B 1 156 ? 60.771 76.447 49.220 1.00 90.93 156 LYS B N 1
ATOM 2467 C CA . LYS B 1 156 ? 60.268 76.891 47.935 1.00 88.36 156 LYS B CA 1
ATOM 2468 C C . LYS B 1 156 ? 61.419 77.066 46.955 1.00 86.61 156 LYS B C 1
ATOM 2469 O O . LYS B 1 156 ? 61.936 78.175 46.770 1.00 87.48 156 LYS B O 1
ATOM 2471 N N . ILE B 1 157 ? 61.825 75.947 46.358 1.00 83.59 157 ILE B N 1
ATOM 2472 C CA . ILE B 1 157 ? 62.895 75.878 45.355 1.00 79.95 157 ILE B CA 1
ATOM 2473 C C . ILE B 1 157 ? 62.673 74.545 44.653 1.00 76.17 157 ILE B C 1
ATOM 2474 O O . ILE B 1 157 ? 62.360 73.552 45.320 1.00 76.90 157 ILE B O 1
ATOM 2479 N N . LYS B 1 158 ? 62.826 74.511 43.329 1.00 65.25 158 LYS B N 1
ATOM 2480 C CA . LYS B 1 158 ? 62.630 73.261 42.591 1.00 65.14 158 LYS B CA 1
ATOM 2481 C C . LYS B 1 158 ? 63.463 72.197 43.271 1.00 65.20 158 LYS B C 1
ATOM 2482 O O . LYS B 1 158 ? 64.692 72.289 43.281 1.00 68.92 158 LYS B O 1
ATOM 2488 N N . ILE B 1 159 ? 62.804 71.188 43.834 1.00 68.80 159 ILE B N 1
ATOM 2489 C CA . ILE B 1 159 ? 63.532 70.144 44.528 1.00 70.98 159 ILE B CA 1
ATOM 2490 C C . ILE B 1 159 ? 64.659 69.619 43.658 1.00 71.44 159 ILE B C 1
ATOM 2491 O O . ILE B 1 159 ? 65.648 69.116 44.166 1.00 71.51 159 ILE B O 1
ATOM 2496 N N . GLU B 1 160 ? 64.527 69.754 42.345 1.00 73.45 160 GLU B N 1
ATOM 2497 C CA . GLU B 1 160 ? 65.569 69.259 41.462 1.00 76.19 160 GLU B CA 1
ATOM 2498 C C . GLU B 1 160 ? 66.816 70.126 41.492 1.00 77.21 160 GLU B C 1
ATOM 2499 O O . GLU B 1 160 ? 67.847 69.752 40.936 1.00 78.06 160 GLU B O 1
ATOM 2505 N N . GLU B 1 161 ? 66.723 71.286 42.135 1.00 78.63 161 GLU B N 1
ATOM 2506 C CA . GLU B 1 161 ? 67.869 72.188 42.244 1.00 79.20 161 GLU B CA 1
ATOM 2507 C C . GLU B 1 161 ? 68.518 71.963 43.617 1.00 78.98 161 GLU B C 1
ATOM 2508 O O . GLU B 1 161 ? 69.588 72.492 43.899 1.00 79.90 161 GLU B O 1
ATOM 2514 N N . LEU B 1 162 ? 67.862 71.158 44.455 1.00 78.04 162 LEU B N 1
ATOM 2515 C CA . LEU B 1 162 ? 68.351 70.825 45.794 1.00 77.68 162 LEU B CA 1
ATOM 2516 C C . LEU B 1 162 ? 69.194 69.545 45.795 1.00 77.78 162 LEU B C 1
ATOM 2517 O O . LEU B 1 162 ? 68.905 68.611 45.059 1.00 78.87 162 LEU B O 1
ATOM 2522 N N . CYS B 1 163 ? 70.230 69.497 46.626 1.00 77.37 163 CYS B N 1
ATOM 2523 C CA . CYS B 1 163 ? 71.089 68.319 46.712 1.00 76.62 163 CYS B CA 1
ATOM 2524 C C . CYS B 1 163 ? 71.243 67.899 48.170 1.00 76.24 163 CYS B C 1
ATOM 2525 O O . CYS B 1 163 ? 71.310 68.744 49.054 1.00 77.28 163 CYS B O 1
ATOM 2528 N N . PHE B 1 164 ? 71.276 66.591 48.419 1.00 75.61 164 PHE B N 1
ATOM 2529 C CA . PHE B 1 164 ? 71.378 66.052 49.776 1.00 74.42 164 PHE B CA 1
ATOM 2530 C C . PHE B 1 164 ? 72.590 65.150 49.914 1.00 74.15 164 PHE B C 1
ATOM 2531 O O . PHE B 1 164 ? 72.821 64.305 49.055 1.00 75.34 164 PHE B O 1
ATOM 2539 N N . ILE B 1 165 ? 73.360 65.323 50.990 1.00 73.66 165 ILE B N 1
ATOM 2540 C CA . ILE B 1 165 ? 74.558 64.508 51.222 1.00 73.14 165 ILE B CA 1
ATOM 2541 C C . ILE B 1 165 ? 74.524 63.810 52.567 1.00 72.29 165 ILE B C 1
ATOM 2542 O O . ILE B 1 165 ? 74.226 64.432 53.581 1.00 71.83 165 ILE B O 1
ATOM 2547 N N . GLU B 1 166 ? 74.839 62.519 52.582 1.00 72.20 166 GLU B N 1
ATOM 2548 C CA . GLU B 1 166 ? 74.864 61.804 53.847 1.00 71.80 166 GLU B CA 1
ATOM 2549 C C . GLU B 1 166 ? 76.125 62.182 54.586 1.00 71.86 166 GLU B C 1
ATOM 2550 O O . GLU B 1 166 ? 77.241 61.999 54.088 1.00 72.25 166 GLU B O 1
ATOM 2556 N N . CYS B 1 167 ? 75.930 62.717 55.780 1.00 71.43 167 CYS B N 1
ATOM 2557 C CA . CYS B 1 167 ? 77.034 63.136 56.619 1.00 71.71 167 CYS B CA 1
ATOM 2558 C C . CYS B 1 167 ? 76.837 62.452 57.957 1.00 71.44 167 CYS B C 1
ATOM 2559 O O . CYS B 1 167 ? 75.791 61.835 58.189 1.00 72.30 167 CYS B O 1
ATOM 2562 N N . SER B 1 168 ? 77.840 62.559 58.825 1.00 70.28 168 SER B N 1
ATOM 2563 C CA . SER B 1 168 ? 77.783 61.956 60.155 1.00 69.00 168 SER B CA 1
ATOM 2564 C C . SER B 1 168 ? 76.516 62.395 60.877 1.00 68.07 168 SER B C 1
ATOM 2565 O O . SER B 1 168 ? 75.799 63.281 60.417 1.00 67.83 168 SER B O 1
ATOM 2568 N N . GLU B 1 169 ? 76.245 61.784 62.019 1.00 66.74 169 GLU B N 1
ATOM 2569 C CA . GLU B 1 169 ? 75.068 62.172 62.772 1.00 66.47 169 GLU B CA 1
ATOM 2570 C C . GLU B 1 169 ? 75.275 63.583 63.318 1.00 66.74 169 GLU B C 1
ATOM 2571 O O . GLU B 1 169 ? 74.310 64.272 63.680 1.00 66.52 169 GLU B O 1
ATOM 2577 N N . GLY B 1 170 ? 76.544 63.995 63.385 1.00 66.56 170 GLY B N 1
ATOM 2578 C CA . GLY B 1 170 ? 76.870 65.315 63.889 1.00 67.27 170 GLY B CA 1
ATOM 2579 C C . GLY B 1 170 ? 75.844 66.290 63.363 1.00 67.61 170 GLY B C 1
ATOM 2580 O O . GLY B 1 170 ? 75.137 66.942 64.129 1.00 68.46 170 GLY B O 1
ATOM 2581 N N . VAL B 1 171 ? 75.751 66.343 62.039 1.00 67.03 171 VAL B N 1
ATOM 2582 C CA . VAL B 1 171 ? 74.832 67.205 61.310 1.00 67.11 171 VAL B CA 1
ATOM 2583 C C . VAL B 1 171 ? 73.396 67.318 61.846 1.00 68.43 171 VAL B C 1
ATOM 2584 O O . VAL B 1 171 ? 72.668 68.256 61.490 1.00 67.25 171 VAL B O 1
ATOM 2588 N N . LEU B 1 172 ? 72.985 66.379 62.696 1.00 70.53 172 LEU B N 1
ATOM 2589 C CA . LEU B 1 172 ? 71.625 66.407 63.234 1.00 73.34 172 LEU B CA 1
ATOM 2590 C C . LEU B 1 172 ? 71.505 66.796 64.694 1.00 75.75 172 LEU B C 1
ATOM 2591 O O . LEU B 1 172 ? 70.401 67.033 65.170 1.00 75.52 172 LEU B O 1
ATOM 2596 N N . ILE B 1 173 ? 72.625 66.861 65.409 1.00 79.43 173 ILE B N 1
ATOM 2597 C CA . ILE B 1 173 ? 72.576 67.217 66.825 1.00 83.32 173 ILE B CA 1
ATOM 2598 C C . ILE B 1 173 ? 73.296 68.508 67.212 1.00 85.93 173 ILE B C 1
ATOM 2599 O O . ILE B 1 173 ? 74.349 68.862 66.661 1.00 85.62 173 ILE B O 1
ATOM 2604 N N . ASP B 1 174 ? 72.705 69.202 68.177 1.00 88.98 174 ASP B N 1
ATOM 2605 C CA . ASP B 1 174 ? 73.254 70.444 68.687 1.00 92.38 174 ASP B CA 1
ATOM 2606 C C . ASP B 1 174 ? 73.115 70.450 70.206 1.00 94.25 174 ASP B C 1
ATOM 2607 O O . ASP B 1 174 ? 72.260 69.760 70.766 1.00 94.25 174 ASP B O 1
ATOM 2612 N N . ILE B 1 175 ? 73.959 71.231 70.869 1.00 96.82 175 ILE B N 1
ATOM 2613 C CA . ILE B 1 175 ? 73.918 71.331 72.317 1.00 99.13 175 ILE B CA 1
ATOM 2614 C C . ILE B 1 175 ? 72.829 72.313 72.710 1.00 99.75 175 ILE B C 1
ATOM 2615 O O . ILE B 1 175 ? 73.102 73.465 73.044 1.00 99.75 175 ILE B O 1
ATOM 2620 N N . ASP B 1 176 ? 71.588 71.850 72.637 1.00 99.75 176 ASP B N 1
ATOM 2621 C CA . ASP B 1 176 ? 70.439 72.664 73.007 1.00 99.75 176 ASP B CA 1
ATOM 2622 C C . ASP B 1 176 ? 69.765 71.994 74.205 1.00 99.75 176 ASP B C 1
ATOM 2623 O O . ASP B 1 176 ? 69.602 72.675 75.243 1.00 99.75 176 ASP B O 1
ATOM 2633 N N . ASN C 1 2 ? 39.163 88.120 65.535 1.00 93.56 2 ASN D N 1
ATOM 2634 C CA . ASN C 1 2 ? 38.529 88.882 64.470 1.00 90.72 2 ASN D CA 1
ATOM 2635 C C . ASN C 1 2 ? 37.177 89.470 64.818 1.00 88.05 2 ASN D C 1
ATOM 2636 O O . ASN C 1 2 ? 36.148 88.799 64.721 1.00 88.12 2 ASN D O 1
ATOM 2641 N N . ILE C 1 3 ? 37.181 90.735 65.212 1.00 84.20 3 ILE D N 1
ATOM 2642 C CA . ILE C 1 3 ? 35.943 91.407 65.552 1.00 80.90 3 ILE D CA 1
ATOM 2643 C C . ILE C 1 3 ? 35.818 92.726 64.799 1.00 78.06 3 ILE D C 1
ATOM 2644 O O . ILE C 1 3 ? 36.689 93.594 64.877 1.00 77.82 3 ILE D O 1
ATOM 2649 N N . GLY C 1 4 ? 34.739 92.860 64.042 1.00 74.78 4 GLY D N 1
ATOM 2650 C CA . GLY C 1 4 ? 34.522 94.088 63.310 1.00 69.90 4 GLY D CA 1
ATOM 2651 C C . GLY C 1 4 ? 33.429 94.874 64.002 1.00 66.24 4 GLY D C 1
ATOM 2652 O O . GLY C 1 4 ? 32.477 94.292 64.513 1.00 65.65 4 GLY D O 1
ATOM 2653 N N . VAL C 1 5 ? 33.571 96.191 64.053 1.00 63.03 5 VAL D N 1
ATOM 2654 C CA . VAL C 1 5 ? 32.550 97.021 64.673 1.00 59.73 5 VAL D CA 1
ATOM 2655 C C . VAL C 1 5 ? 31.732 97.707 63.592 1.00 58.01 5 VAL D C 1
ATOM 2656 O O . VAL C 1 5 ? 32.277 98.412 62.745 1.00 58.56 5 VAL D O 1
ATOM 2660 N N . ILE C 1 6 ? 30.426 97.479 63.614 1.00 55.47 6 ILE D N 1
ATOM 2661 C CA . ILE C 1 6 ? 29.518 98.098 62.655 1.00 53.42 6 ILE D CA 1
ATOM 2662 C C . ILE C 1 6 ? 28.786 99.206 63.394 1.00 53.36 6 ILE D C 1
ATOM 2663 O O . ILE C 1 6 ? 27.945 98.925 64.244 1.00 53.12 6 ILE D O 1
ATOM 2668 N N . ILE C 1 7 ? 29.100 100.465 63.122 1.00 53.48 7 ILE D N 1
ATOM 2669 C CA . ILE C 1 7 ? 28.353 101.488 63.829 1.00 54.83 7 ILE D CA 1
ATOM 2670 C C . ILE C 1 7 ? 27.258 102.050 62.915 1.00 54.07 7 ILE D C 1
ATOM 2671 O O . ILE C 1 7 ? 27.517 102.616 61.858 1.00 53.24 7 ILE D O 1
ATOM 2676 N N . LEU C 1 8 ? 26.018 101.823 63.338 1.00 54.45 8 LEU D N 1
ATOM 2677 C CA . LEU C 1 8 ? 24.820 102.230 62.614 1.00 53.80 8 LEU D CA 1
ATOM 2678 C C . LEU C 1 8 ? 24.427 103.666 62.879 1.00 53.28 8 LEU D C 1
ATOM 2679 O O . LEU C 1 8 ? 24.269 104.063 64.022 1.00 53.23 8 LEU D O 1
ATOM 2684 N N . ALA C 1 9 ? 24.264 104.432 61.805 1.00 53.55 9 ALA D N 1
ATOM 2685 C CA . ALA C 1 9 ? 23.882 105.837 61.883 1.00 53.12 9 ALA D CA 1
ATOM 2686 C C . ALA C 1 9 ? 23.089 106.232 60.638 1.00 53.49 9 ALA D C 1
ATOM 2687 O O . ALA C 1 9 ? 23.209 107.355 60.147 1.00 52.86 9 ALA D O 1
ATOM 2689 N N . ALA C 1 10 ? 22.274 105.310 60.133 1.00 55.37 10 ALA D N 1
ATOM 2690 C CA . ALA C 1 10 ? 21.494 105.573 58.929 1.00 59.34 10 ALA D CA 1
ATOM 2691 C C . ALA C 1 10 ? 20.155 106.248 59.188 1.00 62.58 10 ALA D C 1
ATOM 2692 O O . ALA C 1 10 ? 19.468 106.647 58.247 1.00 63.04 10 ALA D O 1
ATOM 2694 N N . GLY C 1 11 ? 19.788 106.365 60.463 1.00 66.60 11 GLY D N 1
ATOM 2695 C CA . GLY C 1 11 ? 18.537 107.008 60.840 1.00 70.53 11 GLY D CA 1
ATOM 2696 C C . GLY C 1 11 ? 17.260 106.374 60.316 1.00 73.80 11 GLY D C 1
ATOM 2697 O O . GLY C 1 11 ? 16.223 107.048 60.248 1.00 73.88 11 GLY D O 1
ATOM 2698 N N . GLU C 1 12 ? 17.331 105.089 59.961 1.00 77.10 12 GLU D N 1
ATOM 2699 C CA . GLU C 1 12 ? 16.177 104.359 59.426 1.00 80.39 12 GLU D CA 1
ATOM 2700 C C . GLU C 1 12 ? 14.913 104.505 60.261 1.00 82.78 12 GLU D C 1
ATOM 2701 O O . GLU C 1 12 ? 14.965 104.563 61.498 1.00 83.36 12 GLU D O 1
ATOM 2707 N N . GLY C 1 13 ? 13.774 104.544 59.573 1.00 85.05 13 GLY D N 1
ATOM 2708 C CA . GLY C 1 13 ? 12.510 104.703 60.263 1.00 87.51 13 GLY D CA 1
ATOM 2709 C C . GLY C 1 13 ? 12.529 106.050 60.954 1.00 89.23 13 GLY D C 1
ATOM 2710 O O . GLY C 1 13 ? 12.882 107.064 60.336 1.00 89.14 13 GLY D O 1
ATOM 2711 N N . LYS C 1 14 ? 12.167 106.068 62.234 1.00 90.71 14 LYS D N 1
ATOM 2712 C CA . LYS C 1 14 ? 12.162 107.311 62.991 1.00 91.88 14 LYS D CA 1
ATOM 2713 C C . LYS C 1 14 ? 13.376 107.395 63.918 1.00 92.55 14 LYS D C 1
ATOM 2714 O O . LYS C 1 14 ? 13.327 108.047 64.960 1.00 92.46 14 LYS D O 1
ATOM 2716 N N . ARG C 1 15 ? 14.464 106.730 63.536 1.00 93.48 15 ARG D N 1
ATOM 2717 C CA . ARG C 1 15 ? 15.692 106.763 64.328 1.00 94.68 15 ARG D CA 1
ATOM 2718 C C . ARG C 1 15 ? 16.484 108.015 63.950 1.00 96.21 15 ARG D C 1
ATOM 2719 O O . ARG C 1 15 ? 16.112 108.723 63.008 1.00 96.96 15 ARG D O 1
ATOM 2727 N N . PHE C 1 16 ? 17.573 108.287 64.667 1.00 97.46 16 PHE D N 1
ATOM 2728 C CA . PHE C 1 16 ? 18.382 109.473 64.374 1.00 98.52 16 PHE D CA 1
ATOM 2729 C C . PHE C 1 16 ? 19.027 109.475 62.996 1.00 98.75 16 PHE D C 1
ATOM 2730 O O . PHE C 1 16 ? 19.974 108.732 62.728 1.00 98.65 16 PHE D O 1
ATOM 2738 N N . GLY C 1 17 ? 18.509 110.347 62.136 1.00 99.02 17 GLY D N 1
ATOM 2739 C CA . GLY C 1 17 ? 18.973 110.439 60.761 1.00 98.96 17 GLY D CA 1
ATOM 2740 C C . GLY C 1 17 ? 20.408 110.807 60.420 1.00 98.61 17 GLY D C 1
ATOM 2741 O O . GLY C 1 17 ? 21.038 110.148 59.589 1.00 99.59 17 GLY D O 1
ATOM 2742 N N . GLY C 1 18 ? 20.930 111.861 61.031 1.00 97.29 18 GLY D N 1
ATOM 2743 C CA . GLY C 1 18 ? 22.286 112.280 60.726 1.00 95.47 18 GLY D CA 1
ATOM 2744 C C . GLY C 1 18 ? 22.385 113.740 61.091 1.00 94.03 18 GLY D C 1
ATOM 2745 O O . GLY C 1 18 ? 23.464 114.268 61.385 1.00 94.10 18 GLY D O 1
ATOM 2746 N N . ASP C 1 19 ? 21.231 114.397 61.053 1.00 92.36 19 ASP D N 1
ATOM 2747 C CA . ASP C 1 19 ? 21.145 115.791 61.426 1.00 90.31 19 ASP D CA 1
ATOM 2748 C C . ASP C 1 19 ? 21.220 115.808 62.956 1.00 88.34 19 ASP D C 1
ATOM 2749 O O . ASP C 1 19 ? 21.939 116.619 63.544 1.00 87.73 19 ASP D O 1
ATOM 2754 N N . LYS C 1 20 ? 20.501 114.883 63.593 1.00 86.04 20 LYS D N 1
ATOM 2755 C CA . LYS C 1 20 ? 20.487 114.784 65.051 1.00 84.02 20 LYS D CA 1
ATOM 2756 C C . LYS C 1 20 ? 21.847 114.336 65.602 1.00 82.00 20 LYS D C 1
ATOM 2757 O O . LYS C 1 20 ? 22.239 114.722 66.706 1.00 81.26 20 LYS D O 1
ATOM 2763 N N . LEU C 1 21 ? 22.553 113.519 64.819 1.00 79.91 21 LEU D N 1
ATOM 2764 C CA . LEU C 1 21 ? 23.872 113.013 65.186 1.00 77.57 21 LEU D CA 1
ATOM 2765 C C . LEU C 1 21 ? 24.947 114.092 65.053 1.00 76.50 21 LEU D C 1
ATOM 2766 O O . LEU C 1 21 ? 26.039 113.951 65.600 1.00 76.21 21 LEU D O 1
ATOM 2771 N N . LEU C 1 22 ? 24.642 115.162 64.323 1.00 75.12 22 LEU D N 1
ATOM 2772 C CA . LEU C 1 22 ? 25.581 116.267 64.156 1.00 74.02 22 LEU D CA 1
ATOM 2773 C C . LEU C 1 22 ? 25.580 117.167 65.389 1.00 72.99 22 LEU D C 1
ATOM 2774 O O . LEU C 1 22 ? 26.540 117.891 65.636 1.00 72.84 22 LEU D O 1
ATOM 2779 N N . ALA C 1 23 ? 24.491 117.129 66.151 1.00 72.32 23 ALA D N 1
ATOM 2780 C CA . ALA C 1 23 ? 24.371 117.923 67.369 1.00 71.84 23 ALA D CA 1
ATOM 2781 C C . ALA C 1 23 ? 25.575 117.631 68.258 1.00 71.87 23 ALA D C 1
ATOM 2782 O O . ALA C 1 23 ? 26.145 116.542 68.199 1.00 72.05 23 ALA D O 1
ATOM 2784 N N . LYS C 1 24 ? 25.958 118.591 69.093 1.00 71.44 24 LYS D N 1
ATOM 2785 C CA . LYS C 1 24 ? 27.123 118.404 69.946 1.00 71.15 24 LYS D CA 1
ATOM 2786 C C . LYS C 1 24 ? 26.856 118.005 71.398 1.00 71.16 24 LYS D C 1
ATOM 2787 O O . LYS C 1 24 ? 25.740 118.085 71.904 1.00 70.57 24 LYS D O 1
ATOM 2793 N N . ILE C 1 25 ? 27.928 117.566 72.046 1.00 71.21 25 ILE D N 1
ATOM 2794 C CA . ILE C 1 25 ? 27.938 117.174 73.441 1.00 70.89 25 ILE D CA 1
ATOM 2795 C C . ILE C 1 25 ? 29.275 117.695 73.944 1.00 70.57 25 ILE D C 1
ATOM 2796 O O . ILE C 1 25 ? 30.300 117.012 73.862 1.00 70.05 25 ILE D O 1
ATOM 2801 N N . ASP C 1 26 ? 29.246 118.924 74.444 1.00 70.20 26 ASP D N 1
ATOM 2802 C CA . ASP C 1 26 ? 30.431 119.587 74.951 1.00 70.30 26 ASP D CA 1
ATOM 2803 C C . ASP C 1 26 ? 31.440 119.778 73.821 1.00 68.81 26 ASP D C 1
ATOM 2804 O O . ASP C 1 26 ? 32.569 119.256 73.854 1.00 67.57 26 ASP D O 1
ATOM 2809 N N . ASN C 1 27 ? 30.993 120.518 72.807 1.00 66.55 27 ASN D N 1
ATOM 2810 C CA . ASN C 1 27 ? 31.811 120.859 71.650 1.00 63.24 27 ASN D CA 1
ATOM 2811 C C . ASN C 1 27 ? 32.165 119.786 70.652 1.00 61.50 27 ASN D C 1
ATOM 2812 O O . ASN C 1 27 ? 32.960 120.040 69.756 1.00 62.09 27 ASN D O 1
ATOM 2817 N N . THR C 1 28 ? 31.619 118.587 70.784 1.00 58.12 28 THR D N 1
ATOM 2818 C CA . THR C 1 28 ? 31.944 117.601 69.769 1.00 56.83 28 THR D CA 1
ATOM 2819 C C . THR C 1 28 ? 30.711 116.844 69.306 1.00 56.16 28 THR D C 1
ATOM 2820 O O . THR C 1 28 ? 29.946 116.326 70.114 1.00 57.03 28 THR D O 1
ATOM 2824 N N . PRO C 1 29 ? 30.487 116.806 67.980 1.00 54.78 29 PRO D N 1
ATOM 2825 C CA . PRO C 1 29 ? 29.335 116.105 67.412 1.00 54.26 29 PRO D CA 1
ATOM 2826 C C . PRO C 1 29 ? 29.193 114.711 68.032 1.00 54.43 29 PRO D C 1
ATOM 2827 O O . PRO C 1 29 ? 30.171 113.980 68.176 1.00 54.50 29 PRO D O 1
ATOM 2831 N N . ILE C 1 30 ? 27.973 114.330 68.381 1.00 55.03 30 ILE D N 1
ATOM 2832 C CA . ILE C 1 30 ? 27.795 113.043 69.021 1.00 56.15 30 ILE D CA 1
ATOM 2833 C C . ILE C 1 30 ? 28.309 111.855 68.197 1.00 56.38 30 ILE D C 1
ATOM 2834 O O . ILE C 1 30 ? 28.810 110.884 68.766 1.00 57.47 30 ILE D O 1
ATOM 2839 N N . ILE C 1 31 ? 28.227 111.927 66.872 1.00 55.95 31 ILE D N 1
ATOM 2840 C CA . ILE C 1 31 ? 28.704 110.812 66.050 1.00 55.42 31 ILE D CA 1
ATOM 2841 C C . ILE C 1 31 ? 30.218 110.660 66.169 1.00 56.68 31 ILE D C 1
ATOM 2842 O O . ILE C 1 31 ? 30.744 109.543 66.178 1.00 55.99 31 ILE D O 1
ATOM 2855 N N . ARG C 1 33 ? 31.858 111.508 68.742 1.00 59.88 33 ARG D N 1
ATOM 2856 C CA . ARG C 1 33 ? 32.028 111.074 70.127 1.00 59.56 33 ARG D CA 1
ATOM 2857 C C . ARG C 1 33 ? 31.913 109.571 70.202 1.00 57.79 33 ARG D C 1
ATOM 2858 O O . ARG C 1 33 ? 32.755 108.885 70.776 1.00 57.05 33 ARG D O 1
ATOM 2866 N N . THR C 1 34 ? 30.836 109.079 69.613 1.00 56.31 34 THR D N 1
ATOM 2867 C CA . THR C 1 34 ? 30.533 107.663 69.589 1.00 55.45 34 THR D CA 1
ATOM 2868 C C . THR C 1 34 ? 31.602 106.828 68.912 1.00 56.06 34 THR D C 1
ATOM 2869 O O . THR C 1 34 ? 31.887 105.716 69.346 1.00 56.89 34 THR D O 1
ATOM 2873 N N . ILE C 1 35 ? 32.202 107.356 67.855 1.00 56.82 35 ILE D N 1
ATOM 2874 C CA . ILE C 1 35 ? 33.219 106.598 67.144 1.00 57.65 35 ILE D CA 1
ATOM 2875 C C . ILE C 1 35 ? 34.507 106.436 67.934 1.00 59.37 35 ILE D C 1
ATOM 2876 O O . ILE C 1 35 ? 35.169 105.400 67.837 1.00 60.04 35 ILE D O 1
ATOM 2881 N N . ARG C 1 36 ? 34.861 107.451 68.716 1.00 60.72 36 ARG D N 1
ATOM 2882 C CA . ARG C 1 36 ? 36.074 107.392 69.518 1.00 62.78 36 ARG D CA 1
ATOM 2883 C C . ARG C 1 36 ? 35.979 106.304 70.576 1.00 63.41 36 ARG D C 1
ATOM 2884 O O . ARG C 1 36 ? 36.988 105.742 71.003 1.00 64.27 36 ARG D O 1
ATOM 2892 N N . ILE C 1 37 ? 34.760 105.993 70.985 1.00 63.57 37 ILE D N 1
ATOM 2893 C CA . ILE C 1 37 ? 34.547 104.971 71.992 1.00 63.46 37 ILE D CA 1
ATOM 2894 C C . ILE C 1 37 ? 35.149 103.639 71.546 1.00 62.89 37 ILE D C 1
ATOM 2895 O O . ILE C 1 37 ? 35.555 102.826 72.369 1.00 63.47 37 ILE D O 1
ATOM 2900 N N . TYR C 1 38 ? 35.239 103.422 70.244 1.00 62.17 38 TYR D N 1
ATOM 2901 C CA . TYR C 1 38 ? 35.765 102.156 69.759 1.00 62.09 38 TYR D CA 1
ATOM 2902 C C . TYR C 1 38 ? 37.239 102.157 69.332 1.00 62.54 38 TYR D C 1
ATOM 2903 O O . TYR C 1 38 ? 37.724 101.210 68.709 1.00 62.39 38 TYR D O 1
ATOM 2912 N N . GLY C 1 39 ? 37.946 103.223 69.686 1.00 62.97 39 GLY D N 1
ATOM 2913 C CA . GLY C 1 39 ? 39.358 103.338 69.368 1.00 63.36 39 GLY D CA 1
ATOM 2914 C C . GLY C 1 39 ? 39.867 102.757 68.063 1.00 63.60 39 GLY D C 1
ATOM 2915 O O . GLY C 1 39 ? 39.279 102.950 66.998 1.00 64.19 39 GLY D O 1
ATOM 2916 N N . ASP C 1 40 ? 40.980 102.038 68.151 1.00 64.24 40 ASP D N 1
ATOM 2917 C CA . ASP C 1 40 ? 41.605 101.452 66.974 1.00 64.18 40 ASP D CA 1
ATOM 2918 C C . ASP C 1 40 ? 40.963 100.148 66.512 1.00 63.82 40 ASP D C 1
ATOM 2919 O O . ASP C 1 40 ? 41.514 99.451 65.660 1.00 64.74 40 ASP D O 1
ATOM 2921 N N . LEU C 1 41 ? 39.801 99.821 67.067 1.00 62.30 41 LEU D N 1
ATOM 2922 C CA . LEU C 1 41 ? 39.079 98.616 66.669 1.00 61.12 41 LEU D CA 1
ATOM 2923 C C . LEU C 1 41 ? 38.657 98.772 65.195 1.00 60.24 41 LEU D C 1
ATOM 2924 O O . LEU C 1 41 ? 38.305 99.866 64.759 1.00 60.69 41 LEU D O 1
ATOM 2929 N N . GLU C 1 42 ? 38.705 97.701 64.413 1.00 59.40 42 GLU D N 1
ATOM 2930 C CA . GLU C 1 42 ? 38.312 97.811 63.006 1.00 59.35 42 GLU D CA 1
ATOM 2931 C C . GLU C 1 42 ? 36.834 98.207 62.945 1.00 58.86 42 GLU D C 1
ATOM 2932 O O . GLU C 1 42 ? 35.991 97.606 63.622 1.00 59.50 42 GLU D O 1
ATOM 2938 N N . LYS C 1 43 ? 36.497 99.204 62.134 1.00 57.31 43 LYS D N 1
ATOM 2939 C CA . LYS C 1 43 ? 35.105 99.633 62.108 1.00 55.21 43 LYS D CA 1
ATOM 2940 C C . LYS C 1 43 ? 34.646 100.347 60.854 1.00 54.26 43 LYS D C 1
ATOM 2941 O O . LYS C 1 43 ? 35.418 101.002 60.160 1.00 55.02 43 LYS D O 1
ATOM 2947 N N . ILE C 1 44 ? 33.362 100.223 60.573 1.00 52.80 44 ILE D N 1
ATOM 2948 C CA . ILE C 1 44 ? 32.787 100.899 59.432 1.00 51.43 44 ILE D CA 1
ATOM 2949 C C . ILE C 1 44 ? 31.547 101.627 59.929 1.00 50.61 44 ILE D C 1
ATOM 2950 O O . ILE C 1 44 ? 30.898 101.174 60.872 1.00 50.56 44 ILE D O 1
ATOM 2955 N N . ILE C 1 45 ? 31.245 102.773 59.326 1.00 49.14 45 ILE D N 1
ATOM 2956 C CA . ILE C 1 45 ? 30.070 103.523 59.730 1.00 47.45 45 ILE D CA 1
ATOM 2957 C C . ILE C 1 45 ? 29.037 103.436 58.629 1.00 47.04 45 ILE D C 1
ATOM 2958 O O . ILE C 1 45 ? 29.312 103.793 57.489 1.00 48.10 45 ILE D O 1
ATOM 2963 N N . ILE C 1 46 ? 27.853 102.938 58.962 1.00 47.20 46 ILE D N 1
ATOM 2964 C CA . ILE C 1 46 ? 26.768 102.818 57.973 1.00 47.60 46 ILE D CA 1
ATOM 2965 C C . ILE C 1 46 ? 25.878 104.063 58.120 1.00 48.46 46 ILE D C 1
ATOM 2966 O O . ILE C 1 46 ? 25.295 104.302 59.176 1.00 47.79 46 ILE D O 1
ATOM 2971 N N . VAL C 1 47 ? 25.778 104.839 57.044 1.00 48.91 47 VAL D N 1
ATOM 2972 C CA . VAL C 1 47 ? 25.189 106.171 57.115 1.00 48.53 47 VAL D CA 1
ATOM 2973 C C . VAL C 1 47 ? 24.247 106.427 55.952 1.00 50.54 47 VAL D C 1
ATOM 2974 O O . VAL C 1 47 ? 24.638 106.338 54.788 1.00 51.04 47 VAL D O 1
ATOM 2978 N N . GLY C 1 48 ? 22.998 106.748 56.274 1.00 52.02 48 GLY D N 1
ATOM 2979 C CA . GLY C 1 48 ? 21.983 106.932 55.270 1.00 53.90 48 GLY D CA 1
ATOM 2980 C C . GLY C 1 48 ? 21.306 108.290 55.316 1.00 54.99 48 GLY D C 1
ATOM 2981 O O . GLY C 1 48 ? 21.673 109.198 54.577 1.00 58.29 48 GLY D O 1
ATOM 2982 N N . LYS C 1 49 ? 20.341 108.421 56.222 1.00 54.74 49 LYS D N 1
ATOM 2983 C CA . LYS C 1 49 ? 19.306 109.441 56.079 1.00 56.12 49 LYS D CA 1
ATOM 2984 C C . LYS C 1 49 ? 19.878 110.799 55.729 1.00 58.05 49 LYS D C 1
ATOM 2985 O O . LYS C 1 49 ? 19.322 111.532 54.912 1.00 60.25 49 LYS D O 1
ATOM 2991 N N . TYR C 1 50 ? 20.999 111.136 56.356 1.00 59.97 50 TYR D N 1
ATOM 2992 C CA . TYR C 1 50 ? 21.649 112.417 56.124 1.00 62.97 50 TYR D CA 1
ATOM 2993 C C . TYR C 1 50 ? 23.115 112.253 55.763 1.00 63.03 50 TYR D C 1
ATOM 2994 O O . TYR C 1 50 ? 23.989 112.887 56.354 1.00 64.13 50 TYR D O 1
ATOM 3003 N N . VAL C 1 51 ? 23.379 111.401 54.782 1.00 62.71 51 VAL D N 1
ATOM 3004 C CA . VAL C 1 51 ? 24.737 111.147 54.334 1.00 62.26 51 VAL D CA 1
ATOM 3005 C C . VAL C 1 51 ? 25.553 112.422 54.208 1.00 62.17 51 VAL D C 1
ATOM 3006 O O . VAL C 1 51 ? 26.634 112.544 54.778 1.00 63.24 51 VAL D O 1
ATOM 3010 N N . ASN C 1 52 ? 25.020 113.367 53.448 1.00 61.84 52 ASN D N 1
ATOM 3011 C CA . ASN C 1 52 ? 25.695 114.619 53.168 1.00 63.49 52 ASN D CA 1
ATOM 3012 C C . ASN C 1 52 ? 26.175 115.439 54.354 1.00 63.20 52 ASN D C 1
ATOM 3013 O O . ASN C 1 52 ? 27.235 116.059 54.277 1.00 64.00 52 ASN D O 1
ATOM 3018 N N . GLU C 1 53 ? 25.421 115.454 55.446 1.00 62.07 53 GLU D N 1
ATOM 3019 C CA . GLU C 1 53 ? 25.859 116.206 56.607 1.00 61.77 53 GLU D CA 1
ATOM 3020 C C . GLU C 1 53 ? 26.942 115.460 57.347 1.00 60.39 53 GLU D C 1
ATOM 3021 O O . GLU C 1 53 ? 27.895 116.060 57.839 1.00 61.25 53 GLU D O 1
ATOM 3035 N N . LEU C 1 55 ? 29.181 112.779 56.270 1.00 53.04 55 LEU D N 1
ATOM 3036 C CA . LEU C 1 55 ? 30.455 112.557 55.602 1.00 49.97 55 LEU D CA 1
ATOM 3037 C C . LEU C 1 55 ? 31.565 113.549 55.905 1.00 48.50 55 LEU D C 1
ATOM 3038 O O . LEU C 1 55 ? 32.676 113.155 56.254 1.00 47.41 55 LEU D O 1
ATOM 3043 N N . PRO C 1 56 ? 31.284 114.855 55.788 1.00 47.42 56 PRO D N 1
ATOM 3044 C CA . PRO C 1 56 ? 32.372 115.792 56.074 1.00 46.72 56 PRO D CA 1
ATOM 3045 C C . PRO C 1 56 ? 33.092 115.584 57.407 1.00 47.02 56 PRO D C 1
ATOM 3046 O O . PRO C 1 56 ? 34.272 115.909 57.523 1.00 47.13 56 PRO D O 1
ATOM 3050 N N . LEU C 1 57 ? 32.414 115.039 58.412 1.00 48.19 57 LEU D N 1
ATOM 3051 C CA . LEU C 1 57 ? 33.100 114.835 59.681 1.00 49.60 57 LEU D CA 1
ATOM 3052 C C . LEU C 1 57 ? 33.487 113.394 59.938 1.00 50.30 57 LEU D C 1
ATOM 3053 O O . LEU C 1 57 ? 33.723 112.997 61.072 1.00 51.16 57 LEU D O 1
ATOM 3058 N N . LEU C 1 58 ? 33.573 112.625 58.858 1.00 51.19 58 LEU D N 1
ATOM 3059 C CA . LEU C 1 58 ? 33.939 111.214 58.900 1.00 50.52 58 LEU D CA 1
ATOM 3060 C C . LEU C 1 58 ? 34.908 110.941 57.738 1.00 51.09 58 LEU D C 1
ATOM 3061 O O . LEU C 1 58 ? 34.960 109.827 57.230 1.00 50.62 58 LEU D O 1
ATOM 3074 N N . ASP C 1 60 ? 38.005 110.480 57.640 1.00 51.03 60 ASP D N 1
ATOM 3075 C CA . ASP C 1 60 ? 39.069 109.543 57.954 1.00 50.94 60 ASP D CA 1
ATOM 3076 C C . ASP C 1 60 ? 38.456 108.201 58.371 1.00 50.78 60 ASP D C 1
ATOM 3077 O O . ASP C 1 60 ? 39.050 107.457 59.146 1.00 49.57 60 ASP D O 1
ATOM 3082 N N . GLN C 1 61 ? 37.276 107.896 57.836 1.00 49.63 61 GLN D N 1
ATOM 3083 C CA . GLN C 1 61 ? 36.567 106.664 58.170 1.00 49.06 61 GLN D CA 1
ATOM 3084 C C . GLN C 1 61 ? 36.069 105.887 56.956 1.00 48.64 61 GLN D C 1
ATOM 3085 O O . GLN C 1 61 ? 35.884 106.455 55.879 1.00 48.56 61 GLN D O 1
ATOM 3091 N N . ILE C 1 62 ? 35.847 104.588 57.133 1.00 47.20 62 ILE D N 1
ATOM 3092 C CA . ILE C 1 62 ? 35.304 103.784 56.050 1.00 46.78 62 ILE D CA 1
ATOM 3093 C C . ILE C 1 62 ? 33.800 103.939 56.227 1.00 47.13 62 ILE D C 1
ATOM 3094 O O . ILE C 1 62 ? 33.209 103.371 57.154 1.00 48.07 62 ILE D O 1
ATOM 3099 N N . VAL C 1 63 ? 33.186 104.726 55.348 1.00 46.41 63 VAL D N 1
ATOM 3100 C CA . VAL C 1 63 ? 31.757 104.988 55.437 1.00 45.84 63 VAL D CA 1
ATOM 3101 C C . VAL C 1 63 ? 30.959 104.320 54.330 1.00 46.21 63 VAL D C 1
ATOM 3102 O O . VAL C 1 63 ? 31.271 104.489 53.158 1.00 47.24 63 VAL D O 1
ATOM 3106 N N . ILE C 1 64 ? 29.934 103.557 54.693 1.00 45.90 64 ILE D N 1
ATOM 3107 C CA . ILE C 1 64 ? 29.115 102.901 53.678 1.00 46.31 64 ILE D CA 1
ATOM 3108 C C . ILE C 1 64 ? 27.705 103.476 53.704 1.00 46.53 64 ILE D C 1
ATOM 3109 O O . ILE C 1 64 ? 26.973 103.294 54.669 1.00 47.21 64 ILE D O 1
ATOM 3114 N N . TYR C 1 65 ? 27.336 104.176 52.641 1.00 46.46 65 TYR D N 1
ATOM 3115 C CA . TYR C 1 65 ? 26.016 104.777 52.525 1.00 46.28 65 TYR D CA 1
ATOM 3116 C C . TYR C 1 65 ? 24.939 103.778 52.103 1.00 47.37 65 TYR D C 1
ATOM 3117 O O . TYR C 1 65 ? 25.012 103.206 51.007 1.00 47.32 65 TYR D O 1
ATOM 3126 N N . ASN C 1 66 ? 23.924 103.601 52.952 1.00 48.09 66 ASN D N 1
ATOM 3127 C CA . ASN C 1 66 ? 22.832 102.673 52.658 1.00 48.93 66 ASN D CA 1
ATOM 3128 C C . ASN C 1 66 ? 21.664 103.341 51.942 1.00 50.96 66 ASN D C 1
ATOM 3129 O O . ASN C 1 66 ? 20.891 104.062 52.550 1.00 53.06 66 ASN D O 1
ATOM 3134 N N . PRO C 1 67 ? 21.508 103.097 50.640 1.00 52.12 67 PRO D N 1
ATOM 3135 C CA . PRO C 1 67 ? 20.389 103.733 49.946 1.00 52.65 67 PRO D CA 1
ATOM 3136 C C . PRO C 1 67 ? 19.047 103.099 50.294 1.00 53.50 67 PRO D C 1
ATOM 3137 O O . PRO C 1 67 ? 18.020 103.519 49.779 1.00 54.40 67 PRO D O 1
ATOM 3141 N N . PHE C 1 68 ? 19.048 102.082 51.149 1.00 53.58 68 PHE D N 1
ATOM 3142 C CA . PHE C 1 68 ? 17.794 101.435 51.547 1.00 53.84 68 PHE D CA 1
ATOM 3143 C C . PHE C 1 68 ? 17.520 101.691 53.022 1.00 52.83 68 PHE D C 1
ATOM 3144 O O . PHE C 1 68 ? 16.642 101.065 53.606 1.00 53.29 68 PHE D O 1
ATOM 3152 N N . TRP C 1 69 ? 18.276 102.606 53.621 1.00 51.19 69 TRP D N 1
ATOM 3153 C CA . TRP C 1 69 ? 18.103 102.909 55.028 1.00 51.37 69 TRP D CA 1
ATOM 3154 C C . TRP C 1 69 ? 16.617 103.034 55.387 1.00 51.95 69 TRP D C 1
ATOM 3155 O O . TRP C 1 69 ? 16.160 102.559 56.423 1.00 51.51 69 TRP D O 1
ATOM 3166 N N . ASN C 1 70 ? 15.873 103.670 54.499 1.00 52.90 70 ASN D N 1
ATOM 3167 C CA . ASN C 1 70 ? 14.451 103.900 54.667 1.00 53.74 70 ASN D CA 1
ATOM 3168 C C . ASN C 1 70 ? 13.653 102.601 54.888 1.00 52.75 70 ASN D C 1
ATOM 3169 O O . ASN C 1 70 ? 12.646 102.586 55.582 1.00 52.39 70 ASN D O 1
ATOM 3174 N N . GLU C 1 71 ? 14.132 101.510 54.311 1.00 51.94 71 GLU D N 1
ATOM 3175 C CA . GLU C 1 71 ? 13.477 100.213 54.407 1.00 52.22 71 GLU D CA 1
ATOM 3176 C C . GLU C 1 71 ? 13.534 99.610 55.820 1.00 52.06 71 GLU D C 1
ATOM 3177 O O . GLU C 1 71 ? 12.679 98.802 56.197 1.00 52.50 71 GLU D O 1
ATOM 3183 N N . GLY C 1 72 ? 14.531 99.999 56.601 1.00 51.28 72 GLY D N 1
ATOM 3184 C CA . GLY C 1 72 ? 14.650 99.456 57.938 1.00 51.53 72 GLY D CA 1
ATOM 3185 C C . GLY C 1 72 ? 16.102 99.233 58.333 1.00 52.21 72 GLY D C 1
ATOM 3186 O O . GLY C 1 72 ? 16.996 99.216 57.481 1.00 54.29 72 GLY D O 1
ATOM 3187 N N . ILE C 1 73 ? 16.342 99.044 59.625 1.00 51.13 73 ILE D N 1
ATOM 3188 C CA . ILE C 1 73 ? 17.689 98.861 60.124 1.00 50.02 73 ILE D CA 1
ATOM 3189 C C . ILE C 1 73 ? 18.345 97.548 59.709 1.00 50.93 73 ILE D C 1
ATOM 3190 O O . ILE C 1 73 ? 19.570 97.434 59.693 1.00 51.41 73 ILE D O 1
ATOM 3195 N N . SER C 1 74 ? 17.543 96.554 59.359 1.00 51.30 74 SER D N 1
ATOM 3196 C CA . SER C 1 74 ? 18.130 95.288 58.958 1.00 51.74 74 SER D CA 1
ATOM 3197 C C . SER C 1 74 ? 18.938 95.491 57.687 1.00 52.13 74 SER D C 1
ATOM 3198 O O . SER C 1 74 ? 19.988 94.885 57.514 1.00 53.68 74 SER D O 1
ATOM 3201 N N . THR C 1 75 ? 18.462 96.353 56.798 1.00 51.78 75 THR D N 1
ATOM 3202 C CA . THR C 1 75 ? 19.177 96.596 55.560 1.00 51.33 75 THR D CA 1
ATOM 3203 C C . THR C 1 75 ? 20.558 97.156 55.834 1.00 52.18 75 THR D C 1
ATOM 3204 O O . THR C 1 75 ? 21.509 96.829 55.131 1.00 53.01 75 THR D O 1
ATOM 3208 N N . SER C 1 76 ? 20.677 98.003 56.851 1.00 52.23 76 SER D N 1
ATOM 3209 C CA . SER C 1 76 ? 21.974 98.585 57.183 1.00 53.89 76 SER D CA 1
ATOM 3210 C C . SER C 1 76 ? 22.852 97.552 57.871 1.00 54.85 76 SER D C 1
ATOM 3211 O O . SER C 1 76 ? 24.053 97.489 57.628 1.00 55.56 76 SER D O 1
ATOM 3214 N N . LEU C 1 77 ? 22.243 96.737 58.727 1.00 55.41 77 LEU D N 1
ATOM 3215 C CA . LEU C 1 77 ? 22.976 95.702 59.447 1.00 56.11 77 LEU D CA 1
ATOM 3216 C C . LEU C 1 77 ? 23.452 94.617 58.483 1.00 57.07 77 LEU D C 1
ATOM 3217 O O . LEU C 1 77 ? 24.570 94.127 58.590 1.00 57.58 77 LEU D O 1
ATOM 3222 N N . LYS C 1 78 ? 22.603 94.239 57.539 1.00 57.79 78 LYS D N 1
ATOM 3223 C CA . LYS C 1 78 ? 22.996 93.223 56.581 1.00 59.29 78 LYS D CA 1
ATOM 3224 C C . LYS C 1 78 ? 24.137 93.729 55.710 1.00 60.10 78 LYS D C 1
ATOM 3225 O O . LYS C 1 78 ? 24.974 92.951 55.245 1.00 61.64 78 LYS D O 1
ATOM 3231 N N . LEU C 1 79 ? 24.166 95.040 55.505 1.00 60.24 79 LEU D N 1
ATOM 3232 C CA . LEU C 1 79 ? 25.185 95.679 54.688 1.00 60.59 79 LEU D CA 1
ATOM 3233 C C . LEU C 1 79 ? 26.505 95.706 55.449 1.00 60.91 79 LEU D C 1
ATOM 3234 O O . LEU C 1 79 ? 27.535 95.286 54.941 1.00 61.13 79 LEU D O 1
ATOM 3239 N N . GLY C 1 80 ? 26.473 96.191 56.680 1.00 61.43 80 GLY D N 1
ATOM 3240 C CA . GLY C 1 80 ? 27.697 96.248 57.448 1.00 62.21 80 GLY D CA 1
ATOM 3241 C C . GLY C 1 80 ? 28.260 94.865 57.687 1.00 63.07 80 GLY D C 1
ATOM 3242 O O . GLY C 1 80 ? 29.456 94.697 57.929 1.00 63.90 80 GLY D O 1
ATOM 3243 N N . LEU C 1 81 ? 27.390 93.864 57.611 1.00 63.63 81 LEU D N 1
ATOM 3244 C CA . LEU C 1 81 ? 27.798 92.492 57.846 1.00 63.40 81 LEU D CA 1
ATOM 3245 C C . LEU C 1 81 ? 28.607 91.936 56.690 1.00 64.06 81 LEU D C 1
ATOM 3246 O O . LEU C 1 81 ? 29.547 91.184 56.909 1.00 65.14 81 LEU D O 1
ATOM 3251 N N . ARG C 1 82 ? 28.250 92.305 55.463 1.00 64.05 82 ARG D N 1
ATOM 3252 C CA . ARG C 1 82 ? 28.973 91.828 54.289 1.00 64.95 82 ARG D CA 1
ATOM 3253 C C . ARG C 1 82 ? 30.463 92.101 54.443 1.00 66.06 82 ARG D C 1
ATOM 3254 O O . ARG C 1 82 ? 31.307 91.281 54.091 1.00 67.51 82 ARG D O 1
ATOM 3262 N N . PHE C 1 83 ? 30.771 93.262 54.998 1.00 67.27 83 PHE D N 1
ATOM 3263 C CA . PHE C 1 83 ? 32.140 93.701 55.196 1.00 67.90 83 PHE D CA 1
ATOM 3264 C C . PHE C 1 83 ? 32.920 92.845 56.205 1.00 68.00 83 PHE D C 1
ATOM 3265 O O . PHE C 1 83 ? 34.150 92.840 56.202 1.00 68.09 83 PHE D O 1
ATOM 3273 N N . PHE C 1 84 ? 32.206 92.126 57.065 1.00 67.84 84 PHE D N 1
ATOM 3274 C CA . PHE C 1 84 ? 32.843 91.291 58.087 1.00 67.54 84 PHE D CA 1
ATOM 3275 C C . PHE C 1 84 ? 32.351 89.843 58.033 1.00 68.34 84 PHE D C 1
ATOM 3276 O O . PHE C 1 84 ? 32.393 89.116 59.037 1.00 67.57 84 PHE D O 1
ATOM 3284 N N . LYS C 1 85 ? 31.888 89.436 56.856 1.00 69.71 85 LYS D N 1
ATOM 3285 C CA . LYS C 1 85 ? 31.362 88.092 56.633 1.00 71.69 85 LYS D CA 1
ATOM 3286 C C . LYS C 1 85 ? 32.206 86.998 57.293 1.00 72.20 85 LYS D C 1
ATOM 3287 O O . LYS C 1 85 ? 31.698 86.199 58.088 1.00 73.00 85 LYS D O 1
ATOM 3293 N N . ASP C 1 86 ? 33.498 86.981 56.973 1.00 72.17 86 ASP D N 1
ATOM 3294 C CA . ASP C 1 86 ? 34.415 85.973 57.487 1.00 71.65 86 ASP D CA 1
ATOM 3295 C C . ASP C 1 86 ? 34.927 86.140 58.923 1.00 71.23 86 ASP D C 1
ATOM 3296 O O . ASP C 1 86 ? 35.693 85.305 59.393 1.00 72.44 86 ASP D O 1
ATOM 3298 N N . TYR C 1 87 ? 34.523 87.192 59.628 1.00 70.07 87 TYR D N 1
ATOM 3299 C CA . TYR C 1 87 ? 34.997 87.381 61.003 1.00 68.72 87 TYR D CA 1
ATOM 3300 C C . TYR C 1 87 ? 34.336 86.447 62.002 1.00 69.51 87 TYR D C 1
ATOM 3301 O O . TYR C 1 87 ? 33.372 85.748 61.688 1.00 69.93 87 TYR D O 1
ATOM 3310 N N . ASP C 1 88 ? 34.860 86.459 63.220 1.00 69.55 88 ASP D N 1
ATOM 3311 C CA . ASP C 1 88 ? 34.344 85.614 64.283 1.00 71.10 88 ASP D CA 1
ATOM 3312 C C . ASP C 1 88 ? 33.083 86.241 64.878 1.00 71.12 88 ASP D C 1
ATOM 3313 O O . ASP C 1 88 ? 32.048 85.584 64.986 1.00 72.01 88 ASP D O 1
ATOM 3318 N N . ALA C 1 89 ? 33.177 87.513 65.260 1.00 70.26 89 ALA D N 1
ATOM 3319 C CA . ALA C 1 89 ? 32.036 88.248 65.813 1.00 68.53 89 ALA D CA 1
ATOM 3320 C C . ALA C 1 89 ? 32.009 89.664 65.236 1.00 67.28 89 ALA D C 1
ATOM 3321 O O . ALA C 1 89 ? 32.956 90.096 64.575 1.00 67.69 89 ALA D O 1
ATOM 3323 N N . VAL C 1 90 ? 30.922 90.384 65.485 1.00 64.70 90 VAL D N 1
ATOM 3324 C CA . VAL C 1 90 ? 30.796 91.751 64.998 1.00 62.05 90 VAL D CA 1
ATOM 3325 C C . VAL C 1 90 ? 30.060 92.557 66.071 1.00 60.57 90 VAL D C 1
ATOM 3326 O O . VAL C 1 90 ? 28.985 92.157 66.508 1.00 60.95 90 VAL D O 1
ATOM 3330 N N . LEU C 1 91 ? 30.663 93.657 66.532 1.00 58.59 91 LEU D N 1
ATOM 3331 C CA . LEU C 1 91 ? 30.055 94.529 67.555 1.00 56.50 91 LEU D CA 1
ATOM 3332 C C . LEU C 1 91 ? 29.047 95.460 66.872 1.00 56.35 91 LEU D C 1
ATOM 3333 O O . LEU C 1 91 ? 29.436 96.239 66.003 1.00 56.55 91 LEU D O 1
ATOM 3338 N N . VAL C 1 92 ? 27.768 95.392 67.252 1.00 54.38 92 VAL D N 1
ATOM 3339 C CA . VAL C 1 92 ? 26.746 96.237 66.621 1.00 52.78 92 VAL D CA 1
ATOM 3340 C C . VAL C 1 92 ? 26.504 97.474 67.471 1.00 53.37 92 VAL D C 1
ATOM 3341 O O . VAL C 1 92 ? 25.770 97.421 68.443 1.00 54.74 92 VAL D O 1
ATOM 3345 N N . ALA C 1 93 ? 27.124 98.589 67.102 1.00 53.58 93 ALA D N 1
ATOM 3346 C CA . ALA C 1 93 ? 26.991 99.821 67.862 1.00 53.55 93 ALA D CA 1
ATOM 3347 C C . ALA C 1 93 ? 26.003 100.785 67.232 1.00 54.54 93 ALA D C 1
ATOM 3348 O O . ALA C 1 93 ? 25.749 100.738 66.028 1.00 54.94 93 ALA D O 1
ATOM 3350 N N . LEU C 1 94 ? 25.450 101.666 68.057 1.00 55.37 94 LEU D N 1
ATOM 3351 C CA . LEU C 1 94 ? 24.487 102.652 67.590 1.00 56.08 94 LEU D CA 1
ATOM 3352 C C . LEU C 1 94 ? 25.114 104.039 67.683 1.00 56.46 94 LEU D C 1
ATOM 3353 O O . LEU C 1 94 ? 25.613 104.433 68.738 1.00 56.66 94 LEU D O 1
ATOM 3358 N N . GLY C 1 95 ? 25.088 104.765 66.565 1.00 55.89 95 GLY D N 1
ATOM 3359 C CA . GLY C 1 95 ? 25.678 106.087 66.498 1.00 54.70 95 GLY D CA 1
ATOM 3360 C C . GLY C 1 95 ? 25.198 107.068 67.541 1.00 55.35 95 GLY D C 1
ATOM 3361 O O . GLY C 1 95 ? 25.954 107.941 67.955 1.00 55.72 95 GLY D O 1
ATOM 3362 N N . ASP C 1 96 ? 23.949 106.926 67.980 1.00 56.32 96 ASP D N 1
ATOM 3363 C CA . ASP C 1 96 ? 23.382 107.845 68.964 1.00 56.13 96 ASP D CA 1
ATOM 3364 C C . ASP C 1 96 ? 23.513 107.396 70.419 1.00 56.31 96 ASP D C 1
ATOM 3365 O O . ASP C 1 96 ? 22.737 107.799 71.273 1.00 56.44 96 ASP D O 1
ATOM 3378 N N . PRO C 1 98 ? 26.436 107.789 72.492 1.00 54.09 98 PRO D N 1
ATOM 3379 C CA . PRO C 1 98 ? 27.789 108.281 72.732 1.00 55.12 98 PRO D CA 1
ATOM 3380 C C . PRO C 1 98 ? 28.281 108.019 74.144 1.00 57.03 98 PRO D C 1
ATOM 3381 O O . PRO C 1 98 ? 29.435 108.311 74.466 1.00 58.29 98 PRO D O 1
ATOM 3385 N N . PHE C 1 99 ? 27.418 107.459 74.984 1.00 58.49 99 PHE D N 1
ATOM 3386 C CA . PHE C 1 99 ? 27.779 107.252 76.375 1.00 58.92 99 PHE D CA 1
ATOM 3387 C C . PHE C 1 99 ? 28.416 105.933 76.785 1.00 59.72 99 PHE D C 1
ATOM 3388 O O . PHE C 1 99 ? 28.829 105.775 77.938 1.00 60.31 99 PHE D O 1
ATOM 3396 N N . VAL C 1 100 ? 28.496 104.986 75.856 1.00 60.11 100 VAL D N 1
ATOM 3397 C CA . VAL C 1 100 ? 29.162 103.725 76.153 1.00 60.18 100 VAL D CA 1
ATOM 3398 C C . VAL C 1 100 ? 30.594 104.169 76.477 1.00 61.04 100 VAL D C 1
ATOM 3399 O O . VAL C 1 100 ? 31.016 105.265 76.083 1.00 61.38 100 VAL D O 1
ATOM 3403 N N . THR C 1 101 ? 31.340 103.351 77.204 1.00 61.38 101 THR D N 1
ATOM 3404 C CA . THR C 1 101 ? 32.701 103.733 77.560 1.00 61.83 101 THR D CA 1
ATOM 3405 C C . THR C 1 101 ? 33.678 102.728 77.002 1.00 62.76 101 THR D C 1
ATOM 3406 O O . THR C 1 101 ? 33.300 101.583 76.751 1.00 62.57 101 THR D O 1
ATOM 3410 N N . LYS C 1 102 ? 34.930 103.143 76.814 1.00 63.48 102 LYS D N 1
ATOM 3411 C CA . LYS C 1 102 ? 35.932 102.218 76.292 1.00 65.10 102 LYS D CA 1
ATOM 3412 C C . LYS C 1 102 ? 35.949 100.948 77.134 1.00 65.26 102 LYS D C 1
ATOM 3413 O O . LYS C 1 102 ? 35.940 99.830 76.603 1.00 64.21 102 LYS D O 1
ATOM 3419 N N . GLU C 1 103 ? 35.943 101.131 78.453 1.00 66.48 103 GLU D N 1
ATOM 3420 C CA . GLU C 1 103 ? 35.971 100.000 79.365 1.00 68.27 103 GLU D CA 1
ATOM 3421 C C . GLU C 1 103 ? 34.793 99.064 79.167 1.00 68.00 103 GLU D C 1
ATOM 3422 O O . GLU C 1 103 ? 34.934 97.848 79.323 1.00 67.65 103 GLU D O 1
ATOM 3428 N N . ASP C 1 104 ? 33.633 99.620 78.823 1.00 68.25 104 ASP D N 1
ATOM 3429 C CA . ASP C 1 104 ? 32.466 98.779 78.582 1.00 68.33 104 ASP D CA 1
ATOM 3430 C C . ASP C 1 104 ? 32.759 97.896 77.387 1.00 68.03 104 ASP D C 1
ATOM 3431 O O . ASP C 1 104 ? 32.415 96.715 77.380 1.00 67.83 104 ASP D O 1
ATOM 3436 N N . VAL C 1 105 ? 33.408 98.473 76.378 1.00 68.29 105 VAL D N 1
ATOM 3437 C CA . VAL C 1 105 ? 33.736 97.717 75.171 1.00 68.60 105 VAL D CA 1
ATOM 3438 C C . VAL C 1 105 ? 34.767 96.636 75.486 1.00 69.07 105 VAL D C 1
ATOM 3439 O O . VAL C 1 105 ? 34.767 95.568 74.863 1.00 68.80 105 VAL D O 1
ATOM 3443 N N . ASN C 1 106 ? 35.643 96.919 76.450 1.00 69.62 106 ASN D N 1
ATOM 3444 C CA . ASN C 1 106 ? 36.647 95.947 76.867 1.00 71.26 106 ASN D CA 1
ATOM 3445 C C . ASN C 1 106 ? 35.923 94.776 77.513 1.00 71.00 106 ASN D C 1
ATOM 3446 O O . ASN C 1 106 ? 36.027 93.627 77.054 1.00 70.03 106 ASN D O 1
ATOM 3451 N N . LYS C 1 107 ? 35.187 95.079 78.581 1.00 70.04 107 LYS D N 1
ATOM 3452 C CA . LYS C 1 107 ? 34.445 94.051 79.286 1.00 69.76 107 LYS D CA 1
ATOM 3453 C C . LYS C 1 107 ? 33.667 93.215 78.287 1.00 70.06 107 LYS D C 1
ATOM 3454 O O . LYS C 1 107 ? 33.645 91.995 78.386 1.00 70.76 107 LYS D O 1
ATOM 3460 N N . ILE C 1 108 ? 33.031 93.862 77.317 1.00 70.27 108 ILE D N 1
ATOM 3461 C CA . ILE C 1 108 ? 32.247 93.116 76.343 1.00 71.07 108 ILE D CA 1
ATOM 3462 C C . ILE C 1 108 ? 33.112 92.178 75.508 1.00 72.12 108 ILE D C 1
ATOM 3463 O O . ILE C 1 108 ? 32.808 90.989 75.384 1.00 71.90 108 ILE D O 1
ATOM 3468 N N . ILE C 1 109 ? 34.199 92.702 74.951 1.00 73.47 109 ILE D N 1
ATOM 3469 C CA . ILE C 1 109 ? 35.068 91.884 74.114 1.00 74.79 109 ILE D CA 1
ATOM 3470 C C . ILE C 1 109 ? 35.842 90.832 74.903 1.00 75.85 109 ILE D C 1
ATOM 3471 O O . ILE C 1 109 ? 35.973 89.689 74.452 1.00 75.36 109 ILE D O 1
ATOM 3476 N N . ASN C 1 110 ? 36.349 91.209 76.077 1.00 77.25 110 ASN D N 1
ATOM 3477 C CA . ASN C 1 110 ? 37.098 90.270 76.906 1.00 78.73 110 ASN D CA 1
ATOM 3478 C C . ASN C 1 110 ? 36.199 89.220 77.552 1.00 79.42 110 ASN D C 1
ATOM 3479 O O . ASN C 1 110 ? 36.662 88.409 78.354 1.00 79.96 110 ASN D O 1
ATOM 3484 N N . THR C 1 111 ? 34.919 89.238 77.186 1.00 79.58 111 THR D N 1
ATOM 3485 C CA . THR C 1 111 ? 33.931 88.300 77.712 1.00 79.71 111 THR D CA 1
ATOM 3486 C C . THR C 1 111 ? 33.501 87.314 76.642 1.00 80.39 111 THR D C 1
ATOM 3487 O O . THR C 1 111 ? 32.814 86.334 76.927 1.00 79.86 111 THR D O 1
ATOM 3491 N N . PHE C 1 112 ? 33.905 87.572 75.407 1.00 81.76 112 PHE D N 1
ATOM 3492 C CA . PHE C 1 112 ? 33.511 86.703 74.312 1.00 83.12 112 PHE D CA 1
ATOM 3493 C C . PHE C 1 112 ? 34.210 85.353 74.280 1.00 85.39 112 PHE D C 1
ATOM 3494 O O . PHE C 1 112 ? 35.225 85.179 73.607 1.00 86.37 112 PHE D O 1
ATOM 3502 N N . LYS C 1 113 ? 33.658 84.395 75.012 1.00 87.71 113 LYS D N 1
ATOM 3503 C CA . LYS C 1 113 ? 34.213 83.053 75.026 1.00 90.07 113 LYS D CA 1
ATOM 3504 C C . LYS C 1 113 ? 33.475 82.236 73.968 1.00 91.34 113 LYS D C 1
ATOM 3505 O O . LYS C 1 113 ? 32.329 82.535 73.625 1.00 91.42 113 LYS D O 1
ATOM 3511 N N . PRO C 1 114 ? 34.123 81.183 73.448 1.00 92.55 114 PRO D N 1
ATOM 3512 C CA . PRO C 1 114 ? 33.557 80.306 72.418 1.00 93.03 114 PRO D CA 1
ATOM 3513 C C . PRO C 1 114 ? 32.214 79.670 72.778 1.00 93.55 114 PRO D C 1
ATOM 3514 O O . PRO C 1 114 ? 31.473 79.231 71.900 1.00 93.58 114 PRO D O 1
ATOM 3518 N N . ASN C 1 115 ? 31.903 79.624 74.067 1.00 93.86 115 ASN D N 1
ATOM 3519 C CA . ASN C 1 115 ? 30.644 79.041 74.514 1.00 94.05 115 ASN D CA 1
ATOM 3520 C C . ASN C 1 115 ? 29.446 79.829 73.971 1.00 94.10 115 ASN D C 1
ATOM 3521 O O . ASN C 1 115 ? 28.631 79.303 73.205 1.00 94.17 115 ASN D O 1
ATOM 3523 N N . CYS C 1 116 ? 29.360 81.100 74.355 1.00 93.76 116 CYS D N 1
ATOM 3524 C CA . CYS C 1 116 ? 28.250 81.954 73.945 1.00 93.00 116 CYS D CA 1
ATOM 3525 C C . CYS C 1 116 ? 28.263 82.483 72.519 1.00 91.77 116 CYS D C 1
ATOM 3526 O O . CYS C 1 116 ? 29.296 82.916 72.008 1.00 91.54 116 CYS D O 1
ATOM 3529 N N . LYS C 1 117 ? 27.083 82.448 71.900 1.00 90.35 117 LYS D N 1
ATOM 3530 C CA . LYS C 1 117 ? 26.874 82.906 70.529 1.00 89.11 117 LYS D CA 1
ATOM 3531 C C . LYS C 1 117 ? 26.759 84.429 70.437 1.00 87.73 117 LYS D C 1
ATOM 3532 O O . LYS C 1 117 ? 26.777 84.998 69.341 1.00 87.84 117 LYS D O 1
ATOM 3538 N N . ALA C 1 118 ? 26.631 85.086 71.584 1.00 85.31 118 ALA D N 1
ATOM 3539 C CA . ALA C 1 118 ? 26.517 86.534 71.604 1.00 82.92 118 ALA D CA 1
ATOM 3540 C C . ALA C 1 118 ? 26.667 87.073 73.015 1.00 81.54 118 ALA D C 1
ATOM 3541 O O . ALA C 1 118 ? 26.169 86.486 73.965 1.00 81.92 118 ALA D O 1
ATOM 3543 N N . VAL C 1 119 ? 27.359 88.196 73.147 1.00 79.48 119 VAL D N 1
ATOM 3544 C CA . VAL C 1 119 ? 27.570 88.815 74.447 1.00 77.99 119 VAL D CA 1
ATOM 3545 C C . VAL C 1 119 ? 26.711 90.059 74.558 1.00 77.87 119 VAL D C 1
ATOM 3546 O O . VAL C 1 119 ? 26.734 90.918 73.677 1.00 78.80 119 VAL D O 1
ATOM 3550 N N . ILE C 1 120 ? 25.964 90.169 75.647 1.00 76.50 120 ILE D N 1
ATOM 3551 C CA . ILE C 1 120 ? 25.101 91.321 75.830 1.00 75.09 120 ILE D CA 1
ATOM 3552 C C . ILE C 1 120 ? 25.419 92.086 77.104 1.00 74.92 120 ILE D C 1
ATOM 3553 O O . ILE C 1 120 ? 25.254 91.575 78.203 1.00 75.47 120 ILE D O 1
ATOM 3558 N N . PRO C 1 121 ? 25.885 93.331 76.970 1.00 74.38 121 PRO D N 1
ATOM 3559 C CA . PRO C 1 121 ? 26.202 94.108 78.166 1.00 74.53 121 PRO D CA 1
ATOM 3560 C C . PRO C 1 121 ? 24.953 94.263 79.019 1.00 74.78 121 PRO D C 1
ATOM 3561 O O . PRO C 1 121 ? 23.840 94.072 78.536 1.00 74.26 121 PRO D O 1
ATOM 3565 N N . THR C 1 122 ? 25.144 94.618 80.283 1.00 75.64 122 THR D N 1
ATOM 3566 C CA . THR C 1 122 ? 24.037 94.767 81.216 1.00 76.06 122 THR D CA 1
ATOM 3567 C C . THR C 1 122 ? 24.328 95.822 82.268 1.00 76.69 122 THR D C 1
ATOM 3568 O O . THR C 1 122 ? 25.466 95.970 82.697 1.00 77.19 122 THR D O 1
ATOM 3572 N N . HIS C 1 123 ? 23.305 96.563 82.676 1.00 77.28 123 HIS D N 1
ATOM 3573 C CA . HIS C 1 123 ? 23.478 97.549 83.733 1.00 78.23 123 HIS D CA 1
ATOM 3574 C C . HIS C 1 123 ? 22.288 97.452 84.669 1.00 79.20 123 HIS D C 1
ATOM 3575 O O . HIS C 1 123 ? 21.186 97.893 84.332 1.00 80.12 123 HIS D O 1
ATOM 3582 N N . LYS C 1 124 ? 22.520 96.862 85.840 1.00 79.16 124 LYS D N 1
ATOM 3583 C CA . LYS C 1 124 ? 21.491 96.694 86.853 1.00 78.54 124 LYS D CA 1
ATOM 3584 C C . LYS C 1 124 ? 20.280 95.936 86.329 1.00 78.92 124 LYS D C 1
ATOM 3585 O O . LYS C 1 124 ? 19.150 96.418 86.399 1.00 78.46 124 LYS D O 1
ATOM 3591 N N . GLY C 1 125 ? 20.534 94.749 85.787 1.00 80.01 125 GLY D N 1
ATOM 3592 C CA . GLY C 1 125 ? 19.459 93.907 85.288 1.00 81.10 125 GLY D CA 1
ATOM 3593 C C . GLY C 1 125 ? 18.778 94.286 83.985 1.00 81.66 125 GLY D C 1
ATOM 3594 O O . GLY C 1 125 ? 17.718 93.734 83.663 1.00 81.92 125 GLY D O 1
ATOM 3595 N N . GLU C 1 126 ? 19.372 95.216 83.236 1.00 81.56 126 GLU D N 1
ATOM 3596 C CA . GLU C 1 126 ? 18.808 95.644 81.959 1.00 81.10 126 GLU D CA 1
ATOM 3597 C C . GLU C 1 126 ? 19.763 95.382 80.803 1.00 79.54 126 GLU D C 1
ATOM 3598 O O . GLU C 1 126 ? 20.884 95.887 80.801 1.00 79.31 126 GLU D O 1
ATOM 3604 N N . ARG C 1 127 ? 19.315 94.601 79.821 1.00 77.12 127 ARG D N 1
ATOM 3605 C CA . ARG C 1 127 ? 20.137 94.291 78.655 1.00 74.83 127 ARG D CA 1
ATOM 3606 C C . ARG C 1 127 ? 20.373 95.597 77.883 1.00 73.59 127 ARG D C 1
ATOM 3607 O O . ARG C 1 127 ? 19.433 96.361 77.644 1.00 72.89 127 ARG D O 1
ATOM 3615 N N . GLY C 1 128 ? 21.626 95.846 77.500 1.00 71.79 128 GLY D N 1
ATOM 3616 C CA . GLY C 1 128 ? 21.959 97.061 76.773 1.00 68.62 128 GLY D CA 1
ATOM 3617 C C . GLY C 1 128 ? 22.721 96.872 75.469 1.00 66.93 128 GLY D C 1
ATOM 3618 O O . GLY C 1 128 ? 22.672 95.801 74.844 1.00 66.59 128 GLY D O 1
ATOM 3619 N N . ASN C 1 129 ? 23.422 97.935 75.064 1.00 65.38 129 ASN D N 1
ATOM 3620 C CA . ASN C 1 129 ? 24.224 97.972 73.829 1.00 63.29 129 ASN D CA 1
ATOM 3621 C C . ASN C 1 129 ? 25.578 98.647 74.059 1.00 61.71 129 ASN D C 1
ATOM 3622 O O . ASN C 1 129 ? 25.723 99.477 74.956 1.00 62.02 129 ASN D O 1
ATOM 3627 N N . PRO C 1 130 ? 26.567 98.358 73.204 1.00 60.17 130 PRO D N 1
ATOM 3628 C CA . PRO C 1 130 ? 26.547 97.480 72.034 1.00 60.51 130 PRO D CA 1
ATOM 3629 C C . PRO C 1 130 ? 26.628 95.995 72.330 1.00 61.36 130 PRO D C 1
ATOM 3630 O O . PRO C 1 130 ? 27.318 95.580 73.259 1.00 62.58 130 PRO D O 1
ATOM 3634 N N . VAL C 1 131 ? 25.948 95.202 71.509 1.00 61.24 131 VAL D N 1
ATOM 3635 C CA . VAL C 1 131 ? 25.931 93.748 71.652 1.00 61.47 131 VAL D CA 1
ATOM 3636 C C . VAL C 1 131 ? 26.943 93.079 70.720 1.00 62.42 131 VAL D C 1
ATOM 3637 O O . VAL C 1 131 ? 27.056 93.440 69.547 1.00 63.08 131 VAL D O 1
ATOM 3641 N N . LEU C 1 132 ? 27.680 92.103 71.246 1.00 62.86 132 LEU D N 1
ATOM 3642 C CA . LEU C 1 132 ? 28.685 91.374 70.463 1.00 61.91 132 LEU D CA 1
ATOM 3643 C C . LEU C 1 132 ? 27.981 90.155 69.861 1.00 61.17 132 LEU D C 1
ATOM 3644 O O . LEU C 1 132 ? 27.432 89.336 70.587 1.00 62.29 132 LEU D O 1
ATOM 3649 N N . ILE C 1 133 ? 27.994 90.041 68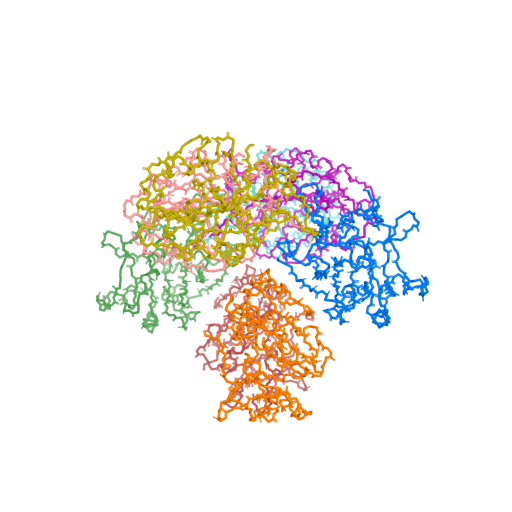.538 1.00 59.63 133 ILE D N 1
ATOM 3650 C CA . ILE C 1 133 ? 27.324 88.935 67.863 1.00 58.91 133 ILE D CA 1
ATOM 3651 C C . ILE C 1 133 ? 28.297 88.022 67.113 1.00 58.76 133 ILE D C 1
ATOM 3652 O O . ILE C 1 133 ? 28.984 88.457 66.189 1.00 60.74 133 ILE D O 1
ATOM 3657 N N . SER C 1 134 ? 28.331 86.749 67.497 1.00 56.97 134 SER D N 1
ATOM 3658 C CA . SER C 1 134 ? 29.250 85.776 66.895 1.00 55.65 134 SER D CA 1
ATOM 3659 C C . SER C 1 134 ? 28.805 85.236 65.545 1.00 55.37 134 SER D C 1
ATOM 3660 O O . SER C 1 134 ? 27.613 85.224 65.216 1.00 56.38 134 SER D O 1
ATOM 3663 N N . LYS C 1 135 ? 29.788 84.760 64.787 1.00 54.45 135 LYS D N 1
ATOM 3664 C CA . LYS C 1 135 ? 29.570 84.223 63.452 1.00 56.15 135 LYS D CA 1
ATOM 3665 C C . LYS C 1 135 ? 28.375 83.285 63.363 1.00 58.61 135 LYS D C 1
ATOM 3666 O O . LYS C 1 135 ? 27.603 83.335 62.401 1.00 58.06 135 LYS D O 1
ATOM 3672 N N . SER C 1 136 ? 28.223 82.433 64.372 1.00 62.21 136 SER D N 1
ATOM 3673 C CA . SER C 1 136 ? 27.133 81.471 64.384 1.00 65.70 136 SER D CA 1
ATOM 3674 C C . SER C 1 136 ? 25.771 82.120 64.155 1.00 66.88 136 SER D C 1
ATOM 3675 O O . SER C 1 136 ? 24.846 81.474 63.657 1.00 68.30 136 SER D O 1
ATOM 3678 N N . LEU C 1 137 ? 25.645 83.397 64.502 1.00 67.43 137 LEU D N 1
ATOM 3679 C CA . LEU C 1 137 ? 24.375 84.097 64.329 1.00 68.36 137 LEU D CA 1
ATOM 3680 C C . LEU C 1 137 ? 24.231 84.877 63.022 1.00 68.54 137 LEU D C 1
ATOM 3681 O O . LEU C 1 137 ? 23.129 85.271 62.661 1.00 68.35 137 LEU D O 1
ATOM 3686 N N . PHE C 1 138 ? 25.326 85.090 62.302 1.00 68.67 138 PHE D N 1
ATOM 3687 C CA . PHE C 1 138 ? 25.248 85.851 61.057 1.00 68.75 138 PHE D CA 1
ATOM 3688 C C . PHE C 1 138 ? 24.178 85.367 60.086 1.00 70.04 138 PHE D C 1
ATOM 3689 O O . PHE C 1 138 ? 23.536 86.170 59.415 1.00 70.96 138 PHE D O 1
ATOM 3697 N N . ASN C 1 139 ? 23.979 84.060 60.005 1.00 72.40 139 ASN D N 1
ATOM 3698 C CA . ASN C 1 139 ? 22.986 83.525 59.079 1.00 74.30 139 ASN D CA 1
ATOM 3699 C C . ASN C 1 139 ? 21.585 83.973 59.482 1.00 75.02 139 ASN D C 1
ATOM 3700 O O . ASN C 1 139 ? 20.684 84.065 58.638 1.00 75.50 139 ASN D O 1
ATOM 3702 N N . GLU C 1 140 ? 21.405 84.249 60.772 1.00 75.30 140 GLU D N 1
ATOM 3703 C CA . GLU C 1 140 ? 20.112 84.700 61.273 1.00 76.27 140 GLU D CA 1
ATOM 3704 C C . GLU C 1 140 ? 19.885 86.153 60.873 1.00 76.10 140 GLU D C 1
ATOM 3705 O O . GLU C 1 140 ? 18.830 86.507 60.352 1.00 76.61 140 GLU D O 1
ATOM 3711 N N . ILE C 1 141 ? 20.888 86.987 61.117 1.00 75.41 141 ILE D N 1
ATOM 3712 C CA . ILE C 1 141 ? 20.815 88.397 60.784 1.00 74.51 141 ILE D CA 1
ATOM 3713 C C . ILE C 1 141 ? 20.451 88.579 59.319 1.00 75.49 141 ILE D C 1
ATOM 3714 O O . ILE C 1 141 ? 19.916 89.611 58.922 1.00 76.49 141 ILE D O 1
ATOM 3719 N N . GLU C 1 142 ? 20.729 87.565 58.518 1.00 76.15 142 GLU D N 1
ATOM 3720 C CA . GLU C 1 142 ? 20.412 87.633 57.104 1.00 77.42 142 GLU D CA 1
ATOM 3721 C C . GLU C 1 142 ? 18.912 87.457 56.873 1.00 76.95 142 GLU D C 1
ATOM 3722 O O . GLU C 1 142 ? 18.335 88.085 55.994 1.00 77.83 142 GLU D O 1
ATOM 3728 N N . LYS C 1 143 ? 18.281 86.601 57.667 1.00 76.25 143 LYS D N 1
ATOM 3729 C CA . LYS C 1 143 ? 16.851 86.342 57.531 1.00 75.68 143 LYS D CA 1
ATOM 3730 C C . LYS C 1 143 ? 16.025 87.571 57.906 1.00 74.23 143 LYS D C 1
ATOM 3731 O O . LYS C 1 143 ? 14.868 87.698 57.503 1.00 74.15 143 LYS D O 1
ATOM 3737 N N . LEU C 1 144 ? 16.619 88.460 58.699 1.00 72.53 144 LEU D N 1
ATOM 3738 C CA . LEU C 1 144 ? 15.950 89.677 59.139 1.00 70.75 144 LEU D CA 1
ATOM 3739 C C . LEU C 1 144 ? 15.359 90.427 57.954 1.00 70.44 144 LEU D C 1
ATOM 3740 O O . LEU C 1 144 ? 15.831 90.296 56.828 1.00 70.36 144 LEU D O 1
ATOM 3745 N N . ARG C 1 145 ? 14.315 91.203 58.212 1.00 69.70 145 ARG D N 1
ATOM 3746 C CA . ARG C 1 145 ? 13.661 91.977 57.170 1.00 69.47 145 ARG D CA 1
ATOM 3747 C C . ARG C 1 145 ? 13.257 93.342 57.692 1.00 68.66 145 ARG D C 1
ATOM 3748 O O . ARG C 1 145 ? 13.035 93.533 58.892 1.00 68.06 145 ARG D O 1
ATOM 3756 N N . GLY C 1 146 ? 13.171 94.288 56.766 1.00 67.82 146 GLY D N 1
ATOM 3757 C CA . GLY C 1 146 ? 12.777 95.640 57.096 1.00 66.76 146 GLY D CA 1
ATOM 3758 C C . GLY C 1 146 ? 13.495 96.285 58.259 1.00 66.54 146 GLY D C 1
ATOM 3759 O O . GLY C 1 146 ? 14.718 96.407 58.268 1.00 66.20 146 GLY D O 1
ATOM 3760 N N . ASP C 1 147 ? 12.716 96.693 59.252 1.00 66.42 147 ASP D N 1
ATOM 3761 C CA . ASP C 1 147 ? 13.252 97.372 60.414 1.00 67.06 147 ASP D CA 1
ATOM 3762 C C . ASP C 1 147 ? 13.282 96.500 61.663 1.00 67.39 147 ASP D C 1
ATOM 3763 O O . ASP C 1 147 ? 13.083 96.995 62.774 1.00 67.09 147 ASP D O 1
ATOM 3768 N N . VAL C 1 148 ? 13.561 95.212 61.492 1.00 68.29 148 VAL D N 1
ATOM 3769 C CA . VAL C 1 148 ? 13.574 94.318 62.636 1.00 69.07 148 VAL D CA 1
ATOM 3770 C C . VAL C 1 148 ? 14.761 94.439 63.591 1.00 70.50 148 VAL D C 1
ATOM 3771 O O . VAL C 1 148 ? 14.595 94.880 64.729 1.00 71.77 148 VAL D O 1
ATOM 3775 N N . GLY C 1 149 ? 15.953 94.047 63.169 1.00 71.21 149 GLY D N 1
ATOM 3776 C CA . GLY C 1 149 ? 17.070 94.165 64.094 1.00 73.38 149 GLY D CA 1
ATOM 3777 C C . GLY C 1 149 ? 17.381 92.925 64.927 1.00 74.50 149 GLY D C 1
ATOM 3778 O O . GLY C 1 149 ? 16.507 92.104 65.203 1.00 74.55 149 GLY D O 1
ATOM 3779 N N . ALA C 1 150 ? 18.641 92.823 65.345 1.00 75.51 150 ALA D N 1
ATOM 3780 C CA . ALA C 1 150 ? 19.170 91.701 66.123 1.00 76.83 150 ALA D CA 1
ATOM 3781 C C . ALA C 1 150 ? 18.461 91.277 67.418 1.00 77.65 150 ALA D C 1
ATOM 3782 O O . ALA C 1 150 ? 18.397 90.087 67.724 1.00 77.16 150 ALA D O 1
ATOM 3784 N N . ARG C 1 151 ? 17.949 92.236 68.182 1.00 79.23 151 ARG D N 1
ATOM 3785 C CA . ARG C 1 151 ? 17.275 91.933 69.442 1.00 80.86 151 ARG D CA 1
ATOM 3786 C C . ARG C 1 151 ? 16.312 90.753 69.311 1.00 81.43 151 ARG D C 1
ATOM 3787 O O . ARG C 1 151 ? 16.284 89.863 70.157 1.00 82.15 151 ARG D O 1
ATOM 3795 N N . VAL C 1 152 ? 15.534 90.749 68.238 1.00 82.19 152 VAL D N 1
ATOM 3796 C CA . VAL C 1 152 ? 14.575 89.686 67.981 1.00 83.06 152 VAL D CA 1
ATOM 3797 C C . VAL C 1 152 ? 15.224 88.312 68.008 1.00 83.71 152 VAL D C 1
ATOM 3798 O O . VAL C 1 152 ? 14.648 87.357 68.523 1.00 84.23 152 VAL D O 1
ATOM 3802 N N . ILE C 1 153 ? 16.421 88.214 67.440 1.00 84.37 153 ILE D N 1
ATOM 3803 C CA . ILE C 1 153 ? 17.159 86.950 67.396 1.00 84.68 153 ILE D CA 1
ATOM 3804 C C . ILE C 1 153 ? 17.713 86.571 68.771 1.00 85.09 153 ILE D C 1
ATOM 3805 O O . ILE C 1 153 ? 17.737 85.399 69.140 1.00 85.42 153 ILE D O 1
ATOM 3810 N N . LEU C 1 154 ? 18.162 87.573 69.518 1.00 85.26 154 LEU D N 1
ATOM 3811 C CA . LEU C 1 154 ? 18.738 87.347 70.837 1.00 85.94 154 LEU D CA 1
ATOM 3812 C C . LEU C 1 154 ? 17.731 86.835 71.866 1.00 87.16 154 LEU D C 1
ATOM 3813 O O . LEU C 1 154 ? 18.035 85.931 72.648 1.00 87.32 154 LEU D O 1
ATOM 3818 N N . ASN C 1 155 ? 16.533 87.407 71.865 1.00 88.49 155 ASN D N 1
ATOM 3819 C CA . ASN C 1 155 ? 15.504 86.989 72.805 1.00 90.09 155 ASN D CA 1
ATOM 3820 C C . ASN C 1 155 ? 14.956 85.614 72.455 1.00 91.43 155 ASN D C 1
ATOM 3821 O O . ASN C 1 155 ? 14.142 85.059 73.188 1.00 92.05 155 ASN D O 1
ATOM 3826 N N . LYS C 1 156 ? 15.414 85.061 71.340 1.00 92.90 156 LYS D N 1
ATOM 3827 C CA . LYS C 1 156 ? 14.945 83.761 70.881 1.00 94.76 156 LYS D CA 1
ATOM 3828 C C . LYS C 1 156 ? 15.948 82.634 71.139 1.00 95.93 156 LYS D C 1
ATOM 3829 O O . LYS C 1 156 ? 15.572 81.463 71.190 1.00 96.57 156 LYS D O 1
ATOM 3835 N N . ILE C 1 157 ? 17.218 82.991 71.316 1.00 96.90 157 ILE D N 1
ATOM 3836 C CA . ILE C 1 157 ? 18.272 82.000 71.541 1.00 97.27 157 ILE D CA 1
ATOM 3837 C C . ILE C 1 157 ? 18.331 81.470 72.967 1.00 97.30 157 ILE D C 1
ATOM 3838 O O . ILE C 1 157 ? 17.902 82.141 73.905 1.00 96.58 157 ILE D O 1
ATOM 3843 N N . LYS C 1 158 ? 18.874 80.259 73.107 1.00 97.98 158 LYS D N 1
ATOM 3844 C CA . LYS C 1 158 ? 18.994 79.578 74.397 1.00 98.56 158 LYS D CA 1
ATOM 3845 C C . LYS C 1 158 ? 19.725 80.402 75.451 1.00 98.75 158 LYS D C 1
ATOM 3846 O O . LYS C 1 158 ? 20.935 80.624 75.376 1.00 98.75 158 LYS D O 1
ATOM 3848 N N . ILE C 1 159 ? 18.959 80.837 76.443 1.00 99.10 159 ILE D N 1
ATOM 3849 C CA . ILE C 1 159 ? 19.445 81.656 77.541 1.00 99.35 159 ILE D CA 1
ATOM 3850 C C . ILE C 1 159 ? 20.830 81.299 78.097 1.00 99.73 159 ILE D C 1
ATOM 3851 O O . ILE C 1 159 ? 21.492 82.145 78.701 1.00 99.73 159 ILE D O 1
ATOM 3856 N N . GLU C 1 160 ? 21.279 80.064 77.899 1.00 99.73 160 GLU D N 1
ATOM 3857 C CA . GLU C 1 160 ? 22.579 79.677 78.435 1.00 99.73 160 GLU D CA 1
ATOM 3858 C C . GLU C 1 160 ? 23.808 80.088 77.634 1.00 99.73 160 GLU D C 1
ATOM 3859 O O . GLU C 1 160 ? 24.699 80.732 78.193 1.00 99.73 160 GLU D O 1
ATOM 3865 N N . GLU C 1 161 ? 23.889 79.734 76.350 1.00 98.64 161 GLU D N 1
ATOM 3866 C CA . GLU C 1 161 ? 25.069 80.142 75.584 1.00 97.56 161 GLU D CA 1
ATOM 3867 C C . GLU C 1 161 ? 24.920 81.597 75.125 1.00 96.15 161 GLU D C 1
ATOM 3868 O O . GLU C 1 161 ? 25.109 81.933 73.960 1.00 96.00 161 GLU D O 1
ATOM 3874 N N . LEU C 1 162 ? 24.584 82.454 76.079 1.00 94.37 162 LEU D N 1
ATOM 3875 C CA . LEU C 1 162 ? 24.406 83.869 75.836 1.00 93.05 162 LEU D CA 1
ATOM 3876 C C . LEU C 1 162 ? 25.021 84.579 77.035 1.00 91.71 162 LEU D C 1
ATOM 3877 O O . LEU C 1 162 ? 24.351 84.789 78.036 1.00 92.15 162 LEU D O 1
ATOM 3882 N N . CYS C 1 163 ? 26.298 84.936 76.936 1.00 90.27 163 CYS D N 1
ATOM 3883 C CA . CYS C 1 163 ? 27.005 85.611 78.025 1.00 89.23 163 CYS D CA 1
ATOM 3884 C C . CYS C 1 163 ? 26.440 86.998 78.356 1.00 87.68 163 CYS D C 1
ATOM 3885 O O . CYS C 1 163 ? 25.587 87.515 77.637 1.00 88.25 163 CYS D O 1
ATOM 3888 N N . PHE C 1 164 ? 26.917 87.588 79.450 1.00 85.14 164 PHE D N 1
ATOM 3889 C CA . PHE C 1 164 ? 26.482 88.915 79.896 1.00 83.04 164 PHE D CA 1
ATOM 3890 C C . PHE C 1 164 ? 27.596 89.516 80.747 1.00 81.67 164 PHE D C 1
ATOM 3891 O O . PHE C 1 164 ? 28.449 88.785 81.232 1.00 82.60 164 PHE D O 1
ATOM 3899 N N . ILE C 1 165 ? 27.600 90.837 80.915 1.00 79.47 165 ILE D N 1
ATOM 3900 C CA . ILE C 1 165 ? 28.573 91.511 81.785 1.00 78.67 165 ILE D CA 1
ATOM 3901 C C . ILE C 1 165 ? 28.048 92.870 82.176 1.00 77.87 165 ILE D C 1
ATOM 3902 O O . ILE C 1 165 ? 27.594 93.636 81.330 1.00 78.44 165 ILE D O 1
ATOM 3907 N N . GLU C 1 166 ? 28.090 93.167 83.466 1.00 76.31 166 GLU D N 1
ATOM 3908 C CA . GLU C 1 166 ? 27.641 94.464 83.918 1.00 74.67 166 GLU D CA 1
ATOM 3909 C C . GLU C 1 166 ? 28.592 95.457 83.291 1.00 73.71 166 GLU D C 1
ATOM 3910 O O . GLU C 1 166 ? 29.789 95.188 83.181 1.00 74.73 166 GLU D O 1
ATOM 3916 N N . CYS C 1 167 ? 28.050 96.585 82.853 1.00 71.43 167 CYS D N 1
ATOM 3917 C CA . CYS C 1 167 ? 28.838 97.648 82.250 1.00 69.73 167 CYS D CA 1
ATOM 3918 C C . CYS C 1 167 ? 28.224 98.898 82.851 1.00 68.90 167 CYS D C 1
ATOM 3919 O O . CYS C 1 167 ? 27.326 98.789 83.689 1.00 69.05 167 CYS D O 1
ATOM 3922 N N . SER C 1 168 ? 28.684 100.074 82.438 1.00 67.74 168 SER D N 1
ATOM 3923 C CA . SER C 1 168 ? 28.153 101.314 82.990 1.00 67.32 168 S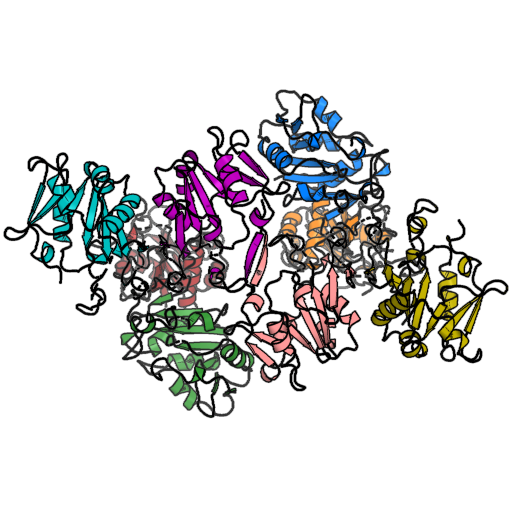ER D CA 1
ATOM 3924 C C . SER C 1 168 ? 26.747 101.682 82.498 1.00 68.08 168 SER D C 1
ATOM 3925 O O . SER C 1 168 ? 26.177 101.024 81.615 1.00 66.35 168 SER D O 1
ATOM 3928 N N . GLU C 1 169 ? 26.201 102.739 83.096 1.00 69.18 169 GLU D N 1
ATOM 3929 C CA . GLU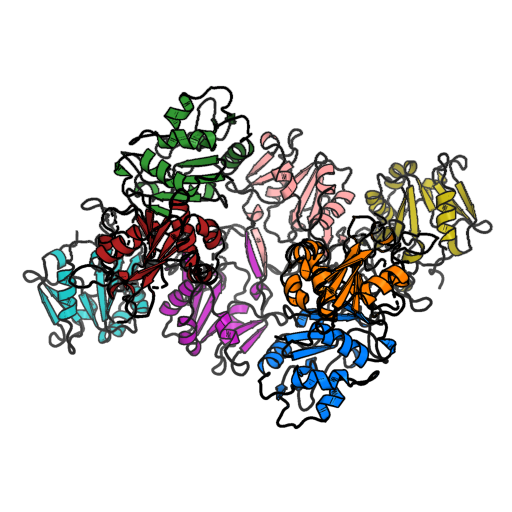 C 1 169 ? 24.892 103.264 82.732 1.00 71.46 169 GLU D CA 1
ATOM 3930 C C . GLU C 1 169 ? 24.825 103.441 81.214 1.00 71.41 169 GLU D C 1
ATOM 3931 O O . GLU C 1 169 ? 23.802 103.150 80.585 1.00 71.25 169 GLU D O 1
ATOM 3937 N N . GLY C 1 170 ? 25.926 103.944 80.648 1.00 71.22 170 GLY D N 1
ATOM 3938 C CA . GLY C 1 170 ? 26.022 104.184 79.219 1.00 70.20 170 GLY D CA 1
ATOM 3939 C C . GLY C 1 170 ? 25.376 103.139 78.334 1.00 69.60 170 GLY D C 1
ATOM 3940 O O . GLY C 1 170 ? 24.679 103.482 77.391 1.00 70.96 170 GLY D O 1
ATOM 3941 N N . VAL C 1 171 ? 25.600 101.866 78.626 1.00 68.39 171 VAL D N 1
ATOM 3942 C CA . VAL C 1 171 ? 25.023 100.800 77.824 1.00 68.79 171 VAL D CA 1
ATOM 3943 C C . VAL C 1 171 ? 23.490 100.852 77.793 1.00 69.24 171 VAL D C 1
ATOM 3944 O O . VAL C 1 171 ? 22.838 100.090 77.070 1.00 68.91 171 VAL D O 1
ATOM 3948 N N . LEU C 1 172 ? 22.918 101.765 78.572 1.00 69.97 172 LEU D N 1
ATOM 3949 C CA . LEU C 1 172 ? 21.466 101.922 78.648 1.00 70.69 172 LEU D CA 1
ATOM 3950 C C . LEU C 1 172 ? 21.016 103.309 78.206 1.00 71.63 172 LEU D C 1
ATOM 3951 O O . LEU C 1 172 ? 19.888 103.483 77.756 1.00 72.04 172 LEU D O 1
ATOM 3956 N N . ILE C 1 173 ? 21.902 104.291 78.329 1.00 72.73 173 ILE D N 1
ATOM 3957 C CA . ILE C 1 173 ? 21.588 105.667 77.965 1.00 73.98 173 ILE D CA 1
ATOM 3958 C C . ILE C 1 173 ? 21.688 106.021 76.484 1.00 74.92 173 ILE D C 1
ATOM 3959 O O . ILE C 1 173 ? 22.757 106.394 76.002 1.00 75.42 173 ILE D O 1
ATOM 3964 N N . ASP C 1 174 ? 20.579 105.916 75.763 1.00 76.30 174 ASP D N 1
ATOM 3965 C CA . ASP C 1 174 ? 20.562 106.295 74.354 1.00 77.19 174 ASP D CA 1
ATOM 3966 C C . ASP C 1 174 ? 20.358 107.810 74.379 1.00 77.65 174 ASP D C 1
ATOM 3967 O O . ASP C 1 174 ? 19.748 108.333 75.302 1.00 78.33 174 ASP D O 1
ATOM 3972 N N . ILE C 1 175 ? 20.863 108.515 73.378 1.00 78.30 175 ILE D N 1
ATOM 3973 C CA . ILE C 1 175 ? 20.749 109.973 73.345 1.00 78.95 175 ILE D CA 1
ATOM 3974 C C . ILE C 1 175 ? 19.345 110.495 73.676 1.00 79.76 175 ILE D C 1
ATOM 3975 O O . ILE C 1 175 ? 19.201 111.542 74.315 1.00 79.58 175 ILE D O 1
ATOM 3980 N N . ASP C 1 176 ? 18.310 109.777 73.251 1.00 81.30 176 ASP D N 1
ATOM 3981 C CA . ASP C 1 176 ? 16.937 110.194 73.551 1.00 82.62 176 ASP D CA 1
ATOM 3982 C C . ASP C 1 176 ? 16.669 110.083 75.055 1.00 83.98 176 ASP D C 1
ATOM 3983 O O . ASP C 1 176 ? 16.038 110.969 75.646 1.00 83.89 176 ASP D O 1
ATOM 3988 N N . LYS C 1 177 ? 17.145 108.994 75.662 1.00 85.42 177 LYS D N 1
ATOM 3989 C CA . LYS C 1 177 ? 17.007 108.783 77.101 1.00 86.76 177 LYS D CA 1
ATOM 3990 C C . LYS C 1 177 ? 17.858 109.866 77.771 1.00 87.82 177 LYS D C 1
ATOM 3991 O O . LYS C 1 177 ? 18.896 109.585 78.368 1.00 88.40 177 LYS D O 1
ATOM 3993 N N . LYS C 1 178 ? 17.407 111.109 77.641 1.00 88.91 178 LYS D N 1
ATOM 3994 C CA . LYS C 1 178 ? 18.090 112.274 78.184 1.00 89.50 178 LYS D CA 1
ATOM 3995 C C . LYS C 1 178 ? 17.361 113.500 77.625 1.00 90.43 178 LYS D C 1
ATOM 3996 O O . LYS C 1 178 ? 17.947 114.228 76.790 1.00 90.88 178 LYS D O 1
ATOM 4006 N N . ASN D 1 2 ? 26.352 84.913 40.229 1.00 94.02 2 ASN E N 1
ATOM 4007 C CA . ASN D 1 2 ? 26.418 86.135 41.011 1.00 91.35 2 ASN E CA 1
ATOM 4008 C C . ASN D 1 2 ? 27.691 86.926 40.741 1.00 89.12 2 ASN E C 1
ATOM 4009 O O . ASN D 1 2 ? 28.772 86.614 41.254 1.00 88.28 2 ASN E O 1
ATOM 4014 N N . ILE D 1 3 ? 27.542 87.952 39.915 1.00 86.37 3 ILE E N 1
ATOM 4015 C CA . ILE D 1 3 ? 28.638 88.832 39.570 1.00 83.95 3 ILE E CA 1
ATOM 4016 C C . ILE D 1 3 ? 28.397 90.188 40.215 1.00 81.07 3 ILE E C 1
ATOM 4017 O O . ILE D 1 3 ? 27.355 90.813 40.010 1.00 81.04 3 ILE E O 1
ATOM 4022 N N . GLY D 1 4 ? 29.352 90.634 41.016 1.00 77.71 4 GLY E N 1
ATOM 4023 C CA . GLY D 1 4 ? 29.220 91.937 41.625 1.00 72.96 4 GLY E CA 1
ATOM 4024 C C . GLY D 1 4 ? 29.958 92.932 40.747 1.00 69.52 4 GLY E C 1
ATOM 4025 O O . GLY D 1 4 ? 31.003 92.612 40.195 1.00 70.35 4 GLY E O 1
ATOM 4026 N N . VAL D 1 5 ? 29.410 94.126 40.580 1.00 65.93 5 VAL E N 1
ATOM 4027 C CA . VAL D 1 5 ? 30.082 95.135 39.784 1.00 61.81 5 VAL E CA 1
ATOM 4028 C C . VAL D 1 5 ? 30.661 96.185 40.727 1.00 60.67 5 VAL E C 1
ATOM 4029 O O . VAL D 1 5 ? 29.953 96.744 41.565 1.00 60.97 5 VAL E O 1
ATOM 4033 N N . ILE D 1 6 ? 31.960 96.427 40.621 1.00 58.15 6 ILE E N 1
ATOM 4034 C CA . ILE D 1 6 ? 32.584 97.435 41.458 1.00 55.54 6 ILE E CA 1
ATOM 4035 C C . ILE D 1 6 ? 32.941 98.607 40.558 1.00 54.76 6 ILE E C 1
ATOM 4036 O O . ILE D 1 6 ? 33.758 98.475 39.658 1.00 55.18 6 ILE E O 1
ATOM 4041 N N . ILE D 1 7 ? 32.316 99.752 40.785 1.00 53.55 7 ILE E N 1
ATOM 4042 C CA . ILE D 1 7 ? 32.635 100.915 39.990 1.00 51.98 7 ILE E CA 1
ATOM 4043 C C . ILE D 1 7 ? 33.626 101.743 40.805 1.00 53.15 7 ILE E C 1
ATOM 4044 O O . ILE D 1 7 ? 33.289 102.281 41.852 1.00 53.66 7 ILE E O 1
ATOM 4049 N N . LEU D 1 8 ? 34.868 101.785 40.335 1.00 53.90 8 LEU E N 1
ATOM 4050 C CA . LEU D 1 8 ? 35.926 102.520 41.001 1.00 55.03 8 LEU E CA 1
ATOM 4051 C C . LEU D 1 8 ? 35.853 103.929 40.501 1.00 56.44 8 LEU E C 1
ATOM 4052 O O . LEU D 1 8 ? 35.762 104.155 39.294 1.00 57.24 8 LEU E O 1
ATOM 4057 N N . ALA D 1 9 ? 35.882 104.879 41.428 1.00 57.28 9 ALA E N 1
ATOM 4058 C CA . ALA D 1 9 ? 35.832 106.289 41.076 1.00 57.30 9 ALA E CA 1
ATOM 4059 C C . ALA D 1 9 ? 36.375 107.111 42.239 1.00 57.36 9 ALA E C 1
ATOM 4060 O O . ALA D 1 9 ? 35.678 107.971 42.764 1.00 58.52 9 ALA E O 1
ATOM 4062 N N . ALA D 1 10 ? 37.616 106.859 42.640 1.00 57.13 10 ALA E N 1
ATOM 4063 C CA . ALA D 1 10 ? 38.182 107.597 43.757 1.00 56.30 10 ALA E CA 1
ATOM 4064 C C . ALA D 1 10 ? 39.557 108.236 43.492 1.00 58.40 10 ALA E C 1
ATOM 4065 O O . ALA D 1 10 ? 40.262 108.609 44.442 1.00 60.20 10 ALA E O 1
ATOM 4067 N N . GLY D 1 11 ? 39.921 108.396 42.216 1.00 61.18 11 GLY E N 1
ATOM 4068 C CA . GLY D 1 11 ? 41.226 108.961 41.860 1.00 62.87 11 GLY E CA 1
ATOM 4069 C C . GLY D 1 11 ? 41.506 110.421 42.206 1.00 63.73 11 GLY E C 1
ATOM 4070 O O . GLY D 1 11 ? 40.573 111.240 42.196 1.00 64.84 11 GLY E O 1
ATOM 4071 N N . GLU D 1 12 ? 42.785 110.746 42.480 1.00 38.64 12 GLU E N 1
ATOM 4072 C CA . GLU D 1 12 ? 43.223 112.128 42.874 1.00 36.99 12 GLU E CA 1
ATOM 4073 C C . GLU D 1 12 ? 42.350 113.295 42.355 1.00 34.83 12 GLU E C 1
ATOM 4074 O O . GLU D 1 12 ? 42.192 113.490 41.131 1.00 32.23 12 GLU E O 1
ATOM 4076 N N . ASP D 1 19 ? 37.644 115.540 39.654 1.00 73.77 19 ASP E N 1
ATOM 4077 C CA . ASP D 1 19 ? 36.458 116.309 39.297 1.00 74.53 19 ASP E CA 1
ATOM 4078 C C . ASP D 1 19 ? 35.936 115.915 37.909 1.00 74.54 19 ASP E C 1
ATOM 4079 O O . ASP D 1 19 ? 34.793 116.227 37.548 1.00 73.81 19 ASP E O 1
ATOM 4081 N N . LYS D 1 20 ? 36.776 115.222 37.140 1.00 75.31 20 LYS E N 1
ATOM 4082 C CA . LYS D 1 20 ? 36.418 114.785 35.785 1.00 75.38 20 LYS E CA 1
ATOM 4083 C C . LYS D 1 20 ? 35.107 113.995 35.719 1.00 75.25 20 LYS E C 1
ATOM 4084 O O . LYS D 1 20 ? 34.375 114.097 34.739 1.00 75.39 20 LYS E O 1
ATOM 4086 N N . LEU D 1 21 ? 34.820 113.215 36.761 1.00 75.19 21 LEU E N 1
ATOM 4087 C CA . LEU D 1 21 ? 33.600 112.405 36.814 1.00 74.82 21 LEU E CA 1
ATOM 4088 C C . LEU D 1 21 ? 32.346 113.262 36.978 1.00 75.05 21 LEU E C 1
ATOM 4089 O O . LEU D 1 21 ? 31.233 112.810 36.699 1.00 74.35 21 LEU E O 1
ATOM 4094 N N . LEU D 1 22 ? 32.519 114.495 37.447 1.00 76.01 22 LEU E N 1
ATOM 4095 C CA . LEU D 1 22 ? 31.372 115.373 37.615 1.00 77.15 22 LEU E CA 1
ATOM 4096 C C . LEU D 1 22 ? 31.046 116.020 36.278 1.00 77.98 22 LEU E C 1
ATOM 4097 O O . LEU D 1 22 ? 29.875 116.256 35.962 1.00 77.86 22 LEU E O 1
ATOM 4102 N N . ALA D 1 23 ? 32.085 116.288 35.489 1.00 78.65 23 ALA E N 1
ATOM 4103 C CA . ALA D 1 23 ? 31.901 116.898 34.176 1.00 79.79 23 ALA E CA 1
ATOM 4104 C C . ALA D 1 23 ? 30.766 116.195 33.445 1.00 80.79 23 ALA E C 1
ATOM 4105 O O . ALA D 1 23 ? 30.612 114.975 33.533 1.00 81.08 23 ALA E O 1
ATOM 4107 N N . LYS D 1 24 ? 29.960 116.969 32.731 1.00 82.24 24 LYS E N 1
ATOM 4108 C CA . LYS D 1 24 ? 28.844 116.394 32.004 1.00 83.74 24 LYS E CA 1
ATOM 4109 C C . LYS D 1 24 ? 29.190 116.124 30.546 1.00 84.76 24 LYS E C 1
ATOM 4110 O O . LYS D 1 24 ? 30.152 116.670 29.995 1.00 84.58 24 LYS E O 1
ATOM 4116 N N . ILE D 1 25 ? 28.394 115.264 29.930 1.00 86.00 25 ILE E N 1
ATOM 4117 C CA . ILE D 1 25 ? 28.583 114.912 28.539 1.00 87.28 25 ILE E CA 1
ATOM 4118 C C . ILE D 1 25 ? 27.192 114.632 27.998 1.00 88.44 25 ILE E C 1
ATOM 4119 O O . ILE D 1 25 ? 26.555 113.639 28.355 1.00 88.69 25 ILE E O 1
ATOM 4124 N N . ASP D 1 26 ? 26.717 115.542 27.154 1.00 89.85 26 ASP E N 1
ATOM 4125 C CA . ASP D 1 26 ? 25.390 115.431 26.573 1.00 91.07 26 ASP E CA 1
ATOM 4126 C C . ASP D 1 26 ? 24.375 115.544 27.715 1.00 91.09 26 ASP E C 1
ATOM 4127 O O . ASP D 1 26 ? 23.452 114.731 27.842 1.00 91.45 26 ASP E O 1
ATOM 4132 N N . ASN D 1 27 ? 24.574 116.562 28.548 1.00 90.91 27 ASN E N 1
ATOM 4133 C CA . ASN D 1 27 ? 23.720 116.838 29.703 1.00 90.68 27 ASN E CA 1
ATOM 4134 C C . ASN D 1 27 ? 23.517 115.648 30.643 1.00 89.29 27 ASN E C 1
ATOM 4135 O O . ASN D 1 27 ? 22.381 115.302 31.000 1.00 89.29 27 ASN E O 1
ATOM 4140 N N . THR D 1 28 ? 24.625 115.032 31.045 1.00 86.90 28 THR E N 1
ATOM 4141 C CA . THR D 1 28 ? 24.599 113.898 31.960 1.00 84.06 28 THR E CA 1
ATOM 4142 C C . THR D 1 28 ? 26.007 113.796 32.507 1.00 81.99 28 THR E C 1
ATOM 4143 O O . THR D 1 28 ? 26.969 113.852 31.744 1.00 82.06 28 THR E O 1
ATOM 4147 N N . PRO D 1 29 ? 26.154 113.674 33.835 1.00 79.60 29 PRO E N 1
ATOM 4148 C CA . PRO D 1 29 ? 27.501 113.571 34.404 1.00 77.75 29 PRO E CA 1
ATOM 4149 C C . PRO D 1 29 ? 28.138 112.239 34.024 1.00 75.90 29 PRO E C 1
ATOM 4150 O O . PRO D 1 29 ? 27.467 111.209 34.016 1.00 75.22 29 PRO E O 1
ATOM 4154 N N . ILE D 1 30 ? 29.428 112.271 33.704 1.00 74.20 30 ILE E N 1
ATOM 4155 C CA . ILE D 1 30 ? 30.166 111.072 33.310 1.00 72.93 30 ILE E CA 1
ATOM 4156 C C . ILE D 1 30 ? 29.786 109.872 34.164 1.00 72.19 30 ILE E C 1
ATOM 4157 O O . ILE D 1 30 ? 29.236 108.890 33.663 1.00 72.57 30 ILE E O 1
ATOM 4162 N N . ILE D 1 31 ? 30.068 109.967 35.460 1.00 70.42 31 ILE E N 1
ATOM 4163 C CA . ILE D 1 31 ? 29.780 108.891 36.398 1.00 69.38 31 ILE E CA 1
ATOM 4164 C C . ILE D 1 31 ? 28.342 108.366 36.330 1.00 70.07 31 ILE E C 1
ATOM 4165 O O . ILE D 1 31 ? 28.085 107.202 36.622 1.00 69.62 31 ILE E O 1
ATOM 4178 N N . ARG D 1 33 ? 26.468 108.292 33.513 1.00 71.18 33 ARG E N 1
ATOM 4179 C CA . ARG D 1 33 ? 26.417 107.518 32.279 1.00 70.50 33 ARG E CA 1
ATOM 4180 C C . ARG D 1 33 ? 27.016 106.153 32.566 1.00 69.21 33 ARG E C 1
ATOM 4181 O O . ARG D 1 33 ? 26.422 105.117 32.256 1.00 70.20 33 ARG E O 1
ATOM 4189 N N . THR D 1 34 ? 28.198 106.164 33.169 1.00 66.25 34 THR E N 1
ATOM 4190 C CA . THR D 1 34 ? 28.887 104.943 33.520 1.00 63.84 34 THR E CA 1
ATOM 4191 C C . THR D 1 34 ? 27.989 104.014 34.335 1.00 64.09 34 THR E C 1
ATOM 4192 O O . THR D 1 34 ? 27.872 102.836 34.019 1.00 64.70 34 THR E O 1
ATOM 4196 N N . ILE D 1 35 ? 27.349 104.539 35.375 1.00 64.13 35 ILE E N 1
ATOM 4197 C CA . ILE D 1 35 ? 26.484 103.716 36.215 1.00 64.23 35 ILE E CA 1
ATOM 4198 C C . ILE D 1 35 ? 25.375 103.046 35.413 1.00 64.25 35 ILE E C 1
ATOM 4199 O O . ILE D 1 35 ? 25.004 101.907 35.693 1.00 64.19 35 ILE E O 1
ATOM 4204 N N . ARG D 1 36 ? 24.836 103.760 34.429 1.00 63.83 36 ARG E N 1
ATOM 4205 C CA . ARG D 1 36 ? 23.758 103.236 33.590 1.00 64.37 36 ARG E CA 1
ATOM 4206 C C . ARG D 1 36 ? 24.183 101.984 32.805 1.00 64.95 36 ARG E C 1
ATOM 4207 O O . ARG D 1 36 ? 23.422 101.016 32.672 1.00 64.95 36 ARG E O 1
ATOM 4209 N N . ILE D 1 37 ? 25.406 102.016 32.283 1.00 65.00 37 ILE E N 1
ATOM 4210 C CA . ILE D 1 37 ? 25.942 100.903 31.518 1.00 63.86 37 ILE E CA 1
ATOM 4211 C C . ILE D 1 37 ? 25.700 99.547 32.182 1.00 63.72 37 ILE E C 1
ATOM 4212 O O . ILE D 1 37 ? 25.284 98.592 31.520 1.00 64.13 37 ILE E O 1
ATOM 4217 N N . TYR D 1 38 ? 25.942 99.458 33.485 1.00 62.98 38 TYR E N 1
ATOM 4218 C CA . TYR D 1 38 ? 25.789 98.180 34.170 1.00 63.10 38 TYR E CA 1
ATOM 4219 C C . TYR D 1 38 ? 24.386 97.787 34.596 1.00 63.28 38 TYR E C 1
ATOM 4220 O O . TYR D 1 38 ? 24.202 96.818 35.338 1.00 61.93 38 TYR E O 1
ATOM 4229 N N . GLY D 1 39 ? 23.405 98.529 34.088 1.00 64.51 39 GLY E N 1
ATOM 4230 C CA . GLY D 1 39 ? 22.006 98.263 34.382 1.00 66.05 39 GLY E CA 1
ATOM 4231 C C . GLY D 1 39 ? 21.632 97.695 35.744 1.00 67.30 39 GLY E C 1
ATOM 4232 O O . GLY D 1 39 ? 22.006 98.238 36.787 1.00 67.78 39 GLY E O 1
ATOM 4233 N N . ASP D 1 40 ? 20.885 96.594 35.727 1.00 68.10 40 ASP E N 1
ATOM 4234 C CA . ASP D 1 40 ? 20.413 95.936 36.943 1.00 69.26 40 ASP E CA 1
ATOM 4235 C C . ASP D 1 40 ? 21.436 95.110 37.707 1.00 68.25 40 ASP E C 1
ATOM 4236 O O . ASP D 1 40 ? 21.093 94.498 38.716 1.00 69.26 40 ASP E O 1
ATOM 4241 N N . LEU D 1 41 ? 22.677 95.060 37.244 1.00 66.62 41 LEU E N 1
ATOM 4242 C CA . LEU D 1 41 ? 23.679 94.271 37.960 1.00 66.16 41 LEU E CA 1
ATOM 4243 C C . LEU D 1 41 ? 23.892 94.770 39.391 1.00 65.51 41 LEU E C 1
ATOM 4244 O O . LEU D 1 41 ? 23.810 95.974 39.659 1.00 65.78 41 LEU E O 1
ATOM 4249 N N . GLU D 1 42 ? 24.171 93.851 40.310 1.00 64.30 42 GLU E N 1
ATOM 4250 C CA . GLU D 1 42 ? 24.419 94.237 41.698 1.00 63.94 42 GLU E CA 1
ATOM 4251 C C . GLU D 1 42 ? 25.756 94.981 41.715 1.00 62.40 42 GLU E C 1
ATOM 4252 O O . GLU D 1 42 ? 26.799 94.375 41.495 1.00 62.16 42 GLU E O 1
ATOM 4258 N N . LYS D 1 43 ? 25.727 96.289 41.969 1.00 60.51 43 LYS E N 1
ATOM 4259 C CA . LYS D 1 43 ? 26.946 97.100 41.984 1.00 57.98 43 LYS E CA 1
ATOM 4260 C C . LYS D 1 43 ? 27.164 97.928 43.245 1.00 57.40 43 LYS E C 1
ATOM 4261 O O . LYS D 1 43 ? 26.298 98.010 44.108 1.00 58.59 43 LYS E O 1
ATOM 4267 N N . ILE D 1 44 ? 28.345 98.529 43.346 1.00 55.76 44 ILE E N 1
ATOM 4268 C CA . ILE D 1 44 ? 28.695 99.404 44.460 1.00 53.95 44 ILE E CA 1
ATOM 4269 C C . ILE D 1 44 ? 29.628 100.439 43.875 1.00 53.09 44 ILE E C 1
ATOM 4270 O O . ILE D 1 44 ? 30.231 100.215 42.831 1.00 53.00 44 ILE E O 1
ATOM 4275 N N . ILE D 1 45 ? 29.763 101.576 44.538 1.00 52.34 45 ILE E N 1
ATOM 4276 C CA . ILE D 1 45 ? 30.634 102.616 44.016 1.00 52.01 45 ILE E CA 1
ATOM 4277 C C . ILE D 1 45 ? 31.636 103.082 45.051 1.00 52.00 45 ILE E C 1
ATOM 4278 O O . ILE D 1 45 ? 31.253 103.467 46.151 1.00 54.35 45 ILE E O 1
ATOM 4283 N N . ILE D 1 46 ? 32.925 103.012 44.717 1.00 50.65 46 ILE E N 1
ATOM 4284 C CA . ILE D 1 46 ? 33.953 103.439 45.658 1.00 49.04 46 ILE E CA 1
ATOM 4285 C C . ILE D 1 46 ? 34.353 104.850 45.277 1.00 48.72 46 ILE E C 1
ATOM 4286 O O . ILE D 1 46 ? 34.672 105.118 44.112 1.00 49.65 46 ILE E O 1
ATOM 4291 N N . VAL D 1 47 ? 34.300 105.758 46.250 1.00 47.78 47 VAL E N 1
ATOM 4292 C CA . VAL D 1 47 ? 34.649 107.156 46.008 1.00 47.10 47 VAL E CA 1
ATOM 4293 C C . VAL D 1 47 ? 35.692 107.598 47.011 1.00 47.69 47 VAL E C 1
ATOM 4294 O O . VAL D 1 47 ? 35.917 106.921 48.007 1.00 48.82 47 VAL E O 1
ATOM 4298 N N . GLY D 1 48 ? 36.321 108.738 46.763 1.00 47.71 48 GLY E N 1
ATOM 4299 C CA . GLY D 1 48 ? 37.330 109.195 47.691 1.00 48.15 48 GLY E CA 1
ATOM 4300 C C . GLY D 1 48 ? 37.326 110.682 47.937 1.00 50.12 48 GLY E C 1
ATOM 4301 O O . GLY D 1 48 ? 36.541 111.187 48.730 1.00 50.34 48 GLY E O 1
ATOM 4302 N N . LYS D 1 49 ? 38.203 111.390 47.242 1.00 51.79 49 LYS E N 1
ATOM 4303 C CA . LYS D 1 49 ? 38.327 112.823 47.416 1.00 53.74 49 LYS E CA 1
ATOM 4304 C C . LYS D 1 49 ? 37.042 113.624 47.229 1.00 54.78 49 LYS E C 1
ATOM 4305 O O . LYS D 1 49 ? 36.718 114.483 48.050 1.00 55.99 49 LYS E O 1
ATOM 4311 N N . TYR D 1 50 ? 36.298 113.340 46.169 1.00 55.84 50 TYR E N 1
ATOM 4312 C CA . TYR D 1 50 ? 35.074 114.088 45.906 1.00 56.34 50 TYR E CA 1
ATOM 4313 C C . TYR D 1 50 ? 33.749 113.458 46.346 1.00 55.76 50 TYR E C 1
ATOM 4314 O O . TYR D 1 50 ? 32.749 113.592 45.644 1.00 55.53 50 TYR E O 1
ATOM 4323 N N . VAL D 1 51 ? 33.735 112.787 47.498 1.00 55.84 51 VAL E N 1
ATOM 4324 C CA . VAL D 1 51 ? 32.512 112.152 48.017 1.00 55.91 51 VAL E CA 1
ATOM 4325 C C . VAL D 1 51 ? 31.392 113.169 48.082 1.00 56.43 51 VAL E C 1
ATOM 4326 O O . VAL D 1 51 ? 30.264 112.936 47.629 1.00 56.75 51 VAL E O 1
ATOM 4330 N N . ASN D 1 52 ? 31.746 114.291 48.697 1.00 56.77 52 ASN E N 1
ATOM 4331 C CA . ASN D 1 52 ? 30.854 115.399 48.928 1.00 56.87 52 ASN E CA 1
ATOM 4332 C C . ASN D 1 52 ? 30.273 115.955 47.645 1.00 57.52 52 ASN E C 1
ATOM 4333 O O . ASN D 1 52 ? 29.093 116.275 47.608 1.00 58.18 52 ASN E O 1
ATOM 4338 N N . GLU D 1 53 ? 31.069 116.055 46.585 1.00 58.51 53 GLU E N 1
ATOM 4339 C CA . GLU D 1 53 ? 30.528 116.561 45.329 1.00 59.23 53 GLU E CA 1
ATOM 4340 C C . GLU D 1 53 ? 29.846 115.485 44.509 1.00 59.27 53 GLU E C 1
ATOM 4341 O O . GLU D 1 53 ? 29.246 115.790 43.487 1.00 60.11 53 GLU E O 1
ATOM 4355 N N . LEU D 1 55 ? 28.036 112.417 46.078 1.00 57.07 55 LEU E N 1
ATOM 4356 C CA . LEU D 1 55 ? 26.906 111.783 46.748 1.00 56.04 55 LEU E CA 1
ATOM 4357 C C . LEU D 1 55 ? 25.554 112.208 46.225 1.00 54.47 55 LEU E C 1
ATOM 4358 O O . LEU D 1 55 ? 24.640 111.395 46.146 1.00 54.21 55 LEU E O 1
ATOM 4363 N N . PRO D 1 56 ? 25.400 113.493 45.869 1.00 53.10 56 PRO E N 1
ATOM 4364 C CA . PRO D 1 56 ? 24.111 113.955 45.347 1.00 52.50 56 PRO E CA 1
ATOM 4365 C C . PRO D 1 56 ? 23.671 113.193 44.089 1.00 53.10 56 PRO E C 1
ATOM 4366 O O . PRO D 1 56 ? 22.496 113.172 43.764 1.00 53.75 56 PRO E O 1
ATOM 4370 N N . LEU D 1 57 ? 24.605 112.561 43.387 1.00 54.01 57 LEU E N 1
ATOM 4371 C CA . LEU D 1 57 ? 24.258 111.836 42.166 1.00 54.69 57 LEU E CA 1
ATOM 4372 C C . LEU D 1 57 ? 24.098 110.340 42.387 1.00 55.47 57 LEU E C 1
ATOM 4373 O O . LEU D 1 57 ? 23.510 109.636 41.567 1.00 56.55 57 LEU E O 1
ATOM 4378 N N . LEU D 1 58 ? 24.613 109.858 43.506 1.00 55.70 58 LEU E N 1
ATOM 4379 C CA . LEU D 1 58 ? 24.580 108.438 43.802 1.00 55.73 58 LEU E CA 1
ATOM 4380 C C . LEU D 1 58 ? 23.631 108.063 44.936 1.00 56.59 58 LEU E C 1
ATOM 4381 O O . LEU D 1 58 ? 23.807 107.023 45.566 1.00 56.71 58 LEU E O 1
ATOM 4394 N N . ASP D 1 60 ? 20.914 106.726 44.956 1.00 56.74 60 ASP E N 1
ATOM 4395 C CA . ASP D 1 60 ? 20.244 105.448 44.759 1.00 56.69 60 ASP E CA 1
ATOM 4396 C C . ASP D 1 60 ? 21.253 104.317 44.651 1.00 54.43 60 ASP E C 1
ATOM 4397 O O . ASP D 1 60 ? 20.915 103.204 44.255 1.00 53.76 60 ASP E O 1
ATOM 4402 N N . GLN D 1 61 ? 22.498 104.604 44.998 1.00 52.07 61 GLN E N 1
ATOM 4403 C CA . GLN D 1 61 ? 23.534 103.585 44.923 1.00 51.06 61 GLN E CA 1
ATOM 4404 C C . GLN D 1 61 ? 24.160 103.241 46.274 1.00 50.36 61 GLN E C 1
ATOM 4405 O O . GLN D 1 61 ? 24.122 104.028 47.227 1.00 49.43 61 GLN E O 1
ATOM 4411 N N . ILE D 1 62 ? 24.714 102.040 46.360 1.00 49.27 62 ILE E N 1
ATOM 4412 C CA . ILE D 1 62 ? 25.435 101.685 47.564 1.00 47.60 62 ILE E CA 1
ATOM 4413 C C . ILE D 1 62 ? 26.747 102.410 47.281 1.00 46.98 62 ILE E C 1
ATOM 4414 O O . ILE D 1 62 ? 27.321 102.268 46.205 1.00 47.62 62 ILE E O 1
ATOM 4419 N N . VAL D 1 63 ? 27.209 103.216 48.216 1.00 45.98 63 VAL E N 1
ATOM 4420 C CA . VAL D 1 63 ? 28.434 103.951 47.990 1.00 44.95 63 VAL E CA 1
ATOM 4421 C C . VAL D 1 63 ? 29.357 103.732 49.154 1.00 45.77 63 VAL E C 1
ATOM 4422 O O . VAL D 1 63 ? 28.939 103.880 50.295 1.00 46.82 63 VAL E O 1
ATOM 4426 N N . ILE D 1 64 ? 30.600 103.353 48.896 1.00 45.40 64 ILE E N 1
ATOM 4427 C CA . ILE D 1 64 ? 31.514 103.200 50.006 1.00 46.10 64 ILE E CA 1
ATOM 4428 C C . ILE D 1 64 ? 32.664 104.205 49.844 1.00 46.40 64 ILE E C 1
ATOM 4429 O O . ILE D 1 64 ? 33.362 104.231 48.825 1.00 48.11 64 ILE E O 1
ATOM 4434 N N . TYR D 1 65 ? 32.795 105.081 50.840 1.00 45.83 65 TYR E N 1
ATOM 4435 C CA . TYR D 1 65 ? 33.829 106.103 50.853 1.00 45.30 65 TYR E CA 1
ATOM 4436 C C . TYR D 1 65 ? 35.102 105.533 51.427 1.00 46.90 65 TYR E C 1
ATOM 4437 O O . TYR D 1 65 ? 35.137 105.065 52.561 1.00 48.52 65 TYR E O 1
ATOM 4446 N N . ASN D 1 66 ? 36.153 105.593 50.629 1.00 47.94 66 ASN E N 1
ATOM 4447 C CA . ASN D 1 66 ? 37.443 105.079 51.008 1.00 47.99 66 ASN E CA 1
ATOM 4448 C C . ASN D 1 66 ? 38.327 106.201 51.508 1.00 47.64 66 ASN E C 1
ATOM 4449 O O . ASN D 1 66 ? 38.775 107.035 50.737 1.00 46.59 66 ASN E O 1
ATOM 4454 N N . PRO D 1 67 ? 38.599 106.226 52.819 1.00 48.13 67 PRO E N 1
ATOM 4455 C CA . PRO D 1 67 ? 39.447 107.268 53.409 1.00 48.68 67 PRO E CA 1
ATOM 4456 C C . PRO D 1 67 ? 40.914 107.071 53.039 1.00 50.08 67 PRO E C 1
ATOM 4457 O O . PRO D 1 67 ? 41.768 107.816 53.490 1.00 50.82 67 PRO E O 1
ATOM 4461 N N . PHE D 1 68 ? 41.199 106.050 52.232 1.00 52.42 68 PHE E N 1
ATOM 4462 C CA . PHE D 1 68 ? 42.564 105.754 51.810 1.00 54.22 68 PHE E CA 1
ATOM 4463 C C . PHE D 1 68 ? 42.739 105.869 50.295 1.00 56.42 68 PHE E C 1
ATOM 4464 O O . PHE D 1 68 ? 43.722 105.372 49.746 1.00 57.03 68 PHE E O 1
ATOM 4472 N N . TRP D 1 69 ? 41.788 106.499 49.614 1.00 58.54 69 TRP E N 1
ATOM 4473 C CA . TRP D 1 69 ? 41.876 106.657 48.164 1.00 60.36 69 TRP E CA 1
ATOM 4474 C C . TRP D 1 69 ? 43.245 107.215 47.746 1.00 62.50 69 TRP E C 1
ATOM 4475 O O . TRP D 1 69 ? 43.718 106.979 46.632 1.00 63.08 69 TRP E O 1
ATOM 4486 N N . ASN D 1 70 ? 43.871 107.956 48.653 1.00 64.78 70 ASN E N 1
ATOM 4487 C CA . ASN D 1 70 ? 45.165 108.571 48.398 1.00 67.04 70 ASN E CA 1
ATOM 4488 C C . ASN D 1 70 ? 46.363 107.678 48.717 1.00 67.35 70 ASN E C 1
ATOM 4489 O O . ASN D 1 70 ? 47.472 108.170 48.867 1.00 68.63 70 ASN E O 1
ATOM 4494 N N . GLU D 1 71 ? 46.143 106.376 48.849 1.00 67.71 71 GLU E N 1
ATOM 4495 C CA . GLU D 1 71 ? 47.245 105.457 49.103 1.00 67.81 71 GLU E CA 1
ATOM 4496 C C . GLU D 1 71 ? 47.403 104.572 47.874 1.00 67.47 71 GLU E C 1
ATOM 4497 O O . GLU D 1 71 ? 48.334 103.775 47.778 1.00 68.38 71 GLU E O 1
ATOM 4503 N N . GLY D 1 72 ? 46.486 104.722 46.926 1.00 66.12 72 GLY E N 1
ATOM 4504 C CA . GLY D 1 72 ? 46.562 103.930 45.719 1.00 64.21 72 GLY E CA 1
ATOM 4505 C C . GLY D 1 72 ? 45.275 103.205 45.399 1.00 63.55 72 GLY E C 1
ATOM 4506 O O . GLY D 1 72 ? 44.488 102.873 46.285 1.00 64.47 72 GLY E O 1
ATOM 4507 N N . ILE D 1 73 ? 45.065 102.951 44.118 1.00 62.23 73 ILE E N 1
ATOM 4508 C CA . ILE D 1 73 ? 43.868 102.277 43.666 1.00 61.23 73 ILE E CA 1
ATOM 4509 C C . ILE D 1 73 ? 43.649 100.930 44.345 1.00 60.78 73 ILE E C 1
ATOM 4510 O O . ILE D 1 73 ? 42.526 100.473 44.451 1.00 60.82 73 ILE E O 1
ATOM 4515 N N . SER D 1 74 ? 44.718 100.293 44.804 1.00 60.86 74 SER E N 1
ATOM 4516 C CA . SER D 1 74 ? 44.598 98.989 45.454 1.00 61.22 74 SER E CA 1
ATOM 4517 C C . SER D 1 74 ? 43.631 99.007 46.650 1.00 61.78 74 SER E C 1
ATOM 4518 O O . SER D 1 74 ? 43.005 97.996 46.973 1.00 61.98 74 SER E O 1
ATOM 4521 N N . THR D 1 75 ? 43.525 100.164 47.301 1.00 61.53 75 THR E N 1
ATOM 4522 C CA . THR D 1 75 ? 42.660 100.348 48.463 1.00 60.71 75 THR E CA 1
ATOM 4523 C C . THR D 1 75 ? 41.195 100.283 48.074 1.00 60.50 75 THR E C 1
ATOM 4524 O O . THR D 1 75 ? 40.388 99.601 48.711 1.00 60.03 75 THR E O 1
ATOM 4528 N N . SER D 1 76 ? 40.854 101.017 47.026 1.00 60.56 76 SER E N 1
ATOM 4529 C CA . SER D 1 76 ? 39.490 101.036 46.538 1.00 60.96 76 SER E CA 1
ATOM 4530 C C . SER D 1 76 ? 39.090 99.655 46.009 1.00 61.49 76 SER E C 1
ATOM 4531 O O . SER D 1 76 ? 37.919 99.271 46.048 1.00 62.35 76 SER E O 1
ATOM 4534 N N . LEU D 1 77 ? 40.076 98.908 45.525 1.00 61.69 77 LEU E N 1
ATOM 4535 C CA . LEU D 1 77 ? 39.833 97.583 44.982 1.00 61.08 77 LEU E CA 1
ATOM 4536 C C . LEU D 1 77 ? 39.569 96.602 46.108 1.00 60.59 77 LEU E C 1
ATOM 4537 O O . LEU D 1 77 ? 38.516 95.979 46.163 1.00 59.78 77 LEU E O 1
ATOM 4542 N N . LYS D 1 78 ? 40.537 96.466 47.005 1.00 60.81 78 LYS E N 1
ATOM 4543 C CA . LYS D 1 78 ? 40.402 95.551 48.125 1.00 61.35 78 LYS E CA 1
ATOM 4544 C C . LYS D 1 78 ? 39.091 95.806 48.850 1.00 62.03 78 LYS E C 1
ATOM 4545 O O . LYS D 1 78 ? 38.349 94.871 49.167 1.00 62.80 78 LYS E O 1
ATOM 4551 N N . LEU D 1 79 ? 38.826 97.085 49.108 1.00 61.73 79 LEU E N 1
ATOM 4552 C CA . LEU D 1 79 ? 37.631 97.534 49.813 1.00 60.61 79 LEU E CA 1
ATOM 4553 C C . LEU D 1 79 ? 36.338 97.067 49.148 1.00 61.15 79 LEU E C 1
ATOM 4554 O O . LEU D 1 79 ? 35.519 96.401 49.781 1.00 61.89 79 LEU E O 1
ATOM 4559 N N . GLY D 1 80 ? 36.159 97.413 47.878 1.00 61.71 80 GLY E N 1
ATOM 4560 C CA . GLY D 1 80 ? 34.960 97.016 47.165 1.00 63.80 80 GLY E CA 1
ATOM 4561 C C . GLY D 1 80 ? 34.807 95.510 47.084 1.00 66.05 80 GLY E C 1
ATOM 4562 O O . GLY D 1 80 ? 33.698 94.983 46.969 1.00 67.10 80 GLY E O 1
ATOM 4563 N N . LEU D 1 81 ? 35.932 94.810 47.152 1.00 66.71 81 LEU E N 1
ATOM 4564 C CA . LEU D 1 81 ? 35.938 93.358 47.084 1.00 67.41 81 LEU E CA 1
ATOM 4565 C C . LEU D 1 81 ? 35.382 92.725 48.358 1.00 67.67 81 LEU E C 1
ATOM 4566 O O . LEU D 1 81 ? 34.714 91.691 48.309 1.00 68.28 81 LEU E O 1
ATOM 4571 N N . ARG D 1 82 ? 35.656 93.344 49.501 1.00 67.81 82 ARG E N 1
ATOM 4572 C CA . ARG D 1 82 ? 35.169 92.817 50.763 1.00 68.73 82 ARG E CA 1
ATOM 4573 C C . ARG D 1 82 ? 33.656 92.708 50.743 1.00 69.91 82 ARG E C 1
ATOM 4574 O O . ARG D 1 82 ? 33.066 92.073 51.618 1.00 71.46 82 ARG E O 1
ATOM 4582 N N . PHE D 1 83 ? 33.030 93.320 49.739 1.00 70.42 83 PHE E N 1
ATOM 4583 C CA . PHE D 1 83 ? 31.577 93.300 49.617 1.00 70.90 83 PHE E CA 1
ATOM 4584 C C . PHE D 1 83 ? 31.043 92.171 48.772 1.00 70.99 83 PHE E C 1
ATOM 4585 O O . PHE D 1 83 ? 29.877 91.784 48.900 1.00 72.04 83 PHE E O 1
ATOM 4593 N N . PHE D 1 84 ? 31.893 91.629 47.914 1.00 70.54 84 PHE E N 1
ATOM 4594 C CA . PHE D 1 84 ? 31.460 90.552 47.055 1.00 70.53 84 PHE E CA 1
ATOM 4595 C C . PHE D 1 84 ? 32.201 89.250 47.305 1.00 72.52 84 PHE E C 1
ATOM 4596 O O . PHE D 1 84 ? 32.072 88.307 46.533 1.00 71.89 84 PHE E O 1
ATOM 4604 N N . LYS D 1 85 ? 32.947 89.201 48.406 1.00 75.85 85 LYS E N 1
ATOM 4605 C CA . LYS D 1 85 ? 33.734 88.026 48.776 1.00 79.43 85 LYS E CA 1
ATOM 4606 C C . LYS D 1 85 ? 33.064 86.673 48.503 1.00 81.23 85 LYS E C 1
ATOM 4607 O O . LYS D 1 85 ? 33.698 85.751 47.984 1.00 81.96 85 LYS E O 1
ATOM 4613 N N . ASP D 1 86 ? 31.791 86.534 48.842 1.00 83.09 86 ASP E N 1
ATOM 4614 C CA . ASP D 1 86 ? 31.127 85.257 48.600 1.00 84.90 86 ASP E CA 1
ATOM 4615 C C . ASP D 1 86 ? 30.552 85.152 47.180 1.00 84.84 86 ASP E C 1
ATOM 4616 O O . ASP D 1 86 ? 29.611 84.390 46.942 1.00 85.36 86 ASP E O 1
ATOM 4621 N N . TYR D 1 87 ? 31.115 85.906 46.238 1.00 84.10 87 TYR E N 1
ATOM 4622 C CA . TYR D 1 87 ? 30.619 85.884 44.861 1.00 83.17 87 TYR E CA 1
ATOM 4623 C C . TYR D 1 87 ? 31.515 85.131 43.889 1.00 83.01 87 TYR E C 1
ATOM 4624 O O . TYR D 1 87 ? 32.651 84.792 44.217 1.00 83.46 87 TYR E O 1
ATOM 4633 N N . ASP D 1 88 ? 31.002 84.877 42.686 1.00 82.08 88 ASP E N 1
ATOM 4634 C CA . ASP D 1 88 ? 31.762 84.137 41.682 1.00 81.44 88 ASP E CA 1
ATOM 4635 C C . ASP D 1 88 ? 32.826 84.980 40.983 1.00 80.29 88 ASP E C 1
ATOM 4636 O O . ASP D 1 88 ? 33.875 84.474 40.569 1.00 80.67 88 ASP E O 1
ATOM 4641 N N . ALA D 1 89 ? 32.559 86.274 40.865 1.00 78.52 89 ALA E N 1
ATOM 4642 C CA . ALA D 1 89 ? 33.492 87.170 40.206 1.00 75.66 89 ALA E CA 1
ATOM 4643 C C . ALA D 1 89 ? 32.991 88.609 40.294 1.00 73.23 89 ALA E C 1
ATOM 4644 O O . ALA D 1 89 ? 31.825 88.848 40.605 1.00 73.14 89 ALA E O 1
ATOM 4646 N N . VAL D 1 90 ? 33.871 89.563 40.012 1.00 70.07 90 VAL E N 1
ATOM 4647 C CA . VAL D 1 90 ? 33.493 90.966 40.059 1.00 66.15 90 VAL E CA 1
ATOM 4648 C C . VAL D 1 90 ? 34.000 91.786 38.879 1.00 64.24 90 VAL E C 1
ATOM 4649 O O . VAL D 1 90 ? 35.195 91.813 38.595 1.00 64.85 90 VAL E O 1
ATOM 4653 N N . LEU D 1 91 ? 33.076 92.443 38.187 1.00 61.56 91 LEU E N 1
ATOM 4654 C CA . LEU D 1 91 ? 33.416 93.308 37.066 1.00 59.42 91 LEU E CA 1
ATOM 4655 C C . LEU D 1 91 ? 34.075 94.556 37.649 1.00 58.76 91 LEU E C 1
ATOM 4656 O O . LEU D 1 91 ? 33.416 95.338 38.347 1.00 58.76 91 LEU E O 1
ATOM 4661 N N . VAL D 1 92 ? 35.368 94.742 37.393 1.00 57.12 92 VAL E N 1
ATOM 4662 C CA . VAL D 1 92 ? 36.062 95.920 37.894 1.00 54.66 92 VAL E CA 1
ATOM 4663 C C . VAL D 1 92 ? 35.928 97.031 36.851 1.00 54.68 92 VAL E C 1
ATOM 4664 O O . VAL D 1 92 ? 36.702 97.120 35.898 1.00 55.01 92 VAL E O 1
ATOM 4668 N N . ALA D 1 93 ? 34.915 97.868 37.041 1.00 54.12 93 ALA E N 1
ATOM 4669 C CA . ALA D 1 93 ? 34.640 98.981 36.150 1.00 53.44 93 ALA E CA 1
ATOM 4670 C C . ALA D 1 93 ? 35.238 100.291 36.670 1.00 54.10 93 ALA E C 1
ATOM 4671 O O . ALA D 1 93 ? 35.503 100.451 37.857 1.00 54.99 93 ALA E O 1
ATOM 4673 N N . LEU D 1 94 ? 35.446 101.234 35.767 1.00 54.87 94 LEU E N 1
ATOM 4674 C CA . LEU D 1 94 ? 36.007 102.510 36.134 1.00 54.14 94 LEU E CA 1
ATOM 4675 C C . LEU D 1 94 ? 35.021 103.616 35.807 1.00 54.85 94 LEU E C 1
ATOM 4676 O O . LEU D 1 94 ? 34.371 103.588 34.766 1.00 54.01 94 LEU E O 1
ATOM 4681 N N . GLY D 1 95 ? 34.911 104.578 36.723 1.00 55.46 95 GLY E N 1
ATOM 4682 C CA . GLY D 1 95 ? 34.002 105.692 36.560 1.00 56.05 95 GLY E CA 1
ATOM 4683 C C . GLY D 1 95 ? 34.202 106.529 35.315 1.00 57.38 95 GLY E C 1
ATOM 4684 O O . GLY D 1 95 ? 33.217 106.902 34.682 1.00 57.78 95 GLY E O 1
ATOM 4685 N N . ASP D 1 96 ? 35.453 106.829 34.961 1.00 57.93 96 ASP E N 1
ATOM 4686 C CA . ASP D 1 96 ? 35.744 107.634 33.773 1.00 59.50 96 ASP E CA 1
ATOM 4687 C C . ASP D 1 96 ? 35.614 106.900 32.429 1.00 60.27 96 ASP E C 1
ATOM 4688 O O . ASP D 1 96 ? 36.126 107.366 31.418 1.00 61.55 96 ASP E O 1
ATOM 4701 N N . PRO D 1 98 ? 32.613 105.923 30.420 1.00 61.31 98 PRO E N 1
ATOM 4702 C CA . PRO D 1 98 ? 31.189 105.914 30.076 1.00 62.28 98 PRO E CA 1
ATOM 4703 C C . PRO D 1 98 ? 30.867 105.450 28.663 1.00 63.36 98 PRO E C 1
ATOM 4704 O O . PRO D 1 98 ? 29.720 105.583 28.211 1.00 64.24 98 PRO E O 1
ATOM 4708 N N . PHE D 1 99 ? 31.863 104.903 27.963 1.00 63.76 99 PHE E N 1
ATOM 4709 C CA . PHE D 1 99 ? 31.640 104.457 26.587 1.00 63.28 99 PHE E CA 1
ATOM 4710 C C . PHE D 1 99 ? 31.484 102.955 26.390 1.00 62.89 99 PHE E C 1
ATOM 4711 O O . PHE D 1 99 ? 30.969 102.526 25.358 1.00 62.38 99 PHE E O 1
ATOM 4719 N N . VAL D 1 100 ? 31.915 102.144 27.356 1.00 63.00 100 VAL E N 1
ATOM 4720 C CA . VAL D 1 100 ? 31.703 100.707 27.209 1.00 62.78 100 VAL E CA 1
ATOM 4721 C C . VAL D 1 100 ? 30.182 100.568 27.068 1.00 63.53 100 VAL E C 1
ATOM 4722 O O . VAL D 1 100 ? 29.430 101.373 27.612 1.00 64.08 100 VAL E O 1
ATOM 4726 N N . THR D 1 101 ? 29.722 99.572 26.324 1.00 64.66 101 THR E N 1
ATOM 4727 C CA . THR D 1 101 ? 28.286 99.415 26.112 1.00 65.33 101 THR E CA 1
ATOM 4728 C C . THR D 1 101 ? 27.684 98.257 26.881 1.00 67.01 101 THR E C 1
ATOM 4729 O O . THR D 1 101 ? 28.402 97.442 27.473 1.00 66.48 101 THR E O 1
ATOM 4733 N N . LYS D 1 102 ? 26.354 98.185 26.861 1.00 68.94 102 LYS E N 1
ATOM 4734 C CA . LYS D 1 102 ? 25.647 97.122 27.563 1.00 70.69 102 LYS E CA 1
ATOM 4735 C C . LYS D 1 102 ? 26.033 95.760 26.991 1.00 71.04 102 LYS E C 1
ATOM 4736 O O . LYS D 1 102 ? 26.219 94.798 27.739 1.00 71.64 102 LYS E O 1
ATOM 4742 N N . GLU D 1 103 ? 26.176 95.695 25.668 1.00 71.34 103 GLU E N 1
ATOM 4743 C CA . GLU D 1 103 ? 26.550 94.458 24.987 1.00 72.02 103 GLU E CA 1
ATOM 4744 C C . GLU D 1 103 ? 27.954 94.031 25.372 1.00 70.65 103 GLU E C 1
ATOM 4745 O O . GLU D 1 103 ? 28.207 92.847 25.578 1.00 70.52 103 GLU E O 1
ATOM 4751 N N . ASP D 1 104 ? 28.862 94.997 25.474 1.00 69.30 104 ASP E N 1
ATOM 4752 C CA . ASP D 1 104 ? 30.237 94.705 25.864 1.00 68.58 104 ASP E CA 1
ATOM 4753 C C . ASP D 1 104 ? 30.210 93.971 27.204 1.00 68.95 104 ASP E C 1
ATOM 4754 O O . ASP D 1 104 ? 30.877 92.948 27.392 1.00 68.80 104 ASP E O 1
ATOM 4759 N N . VAL D 1 105 ? 29.430 94.515 28.133 1.00 69.04 105 VAL E N 1
ATOM 4760 C CA . VAL D 1 105 ? 29.296 93.940 29.458 1.00 69.44 105 VAL E CA 1
ATOM 4761 C C . VAL D 1 105 ? 28.706 92.545 29.348 1.00 70.21 105 VAL E C 1
ATOM 4762 O O . VAL D 1 105 ? 29.190 91.605 29.983 1.00 69.02 105 VAL E O 1
ATOM 4766 N N . ASN D 1 106 ? 27.664 92.405 28.535 1.00 71.83 106 ASN E N 1
ATOM 4767 C CA . ASN D 1 106 ? 27.046 91.101 28.368 1.00 74.03 106 ASN E CA 1
ATOM 4768 C C . ASN D 1 106 ? 28.064 90.096 27.867 1.00 74.19 106 ASN E C 1
ATOM 4769 O O . ASN D 1 106 ? 28.211 89.023 28.455 1.00 74.35 106 ASN E O 1
ATOM 4774 N N . LYS D 1 107 ? 28.777 90.450 26.799 1.00 74.41 107 LYS E N 1
ATOM 4775 C CA . LYS D 1 107 ? 29.800 89.571 26.240 1.00 74.58 107 LYS E CA 1
ATOM 4776 C C . LYS D 1 107 ? 30.804 89.167 27.315 1.00 74.74 107 LYS E C 1
ATOM 4777 O O . LYS D 1 107 ? 31.092 87.982 27.494 1.00 75.36 107 LYS E O 1
ATOM 4783 N N . ILE D 1 108 ? 31.341 90.156 28.023 1.00 74.63 108 ILE E N 1
ATOM 4784 C CA . ILE D 1 108 ? 32.312 89.893 29.078 1.00 74.95 108 ILE E CA 1
ATOM 4785 C C . ILE D 1 108 ? 31.733 88.944 30.127 1.00 76.60 108 ILE E C 1
ATOM 4786 O O . ILE D 1 108 ? 32.441 88.091 30.669 1.00 77.23 108 ILE E O 1
ATOM 4791 N N . ILE D 1 109 ? 30.441 89.083 30.405 1.00 78.32 109 ILE E N 1
ATOM 4792 C CA . ILE D 1 109 ? 29.804 88.241 31.409 1.00 80.06 109 ILE E CA 1
ATOM 4793 C C . ILE D 1 109 ? 29.435 86.868 30.887 1.00 81.14 109 ILE E C 1
ATOM 4794 O O . ILE D 1 109 ? 29.592 85.871 31.598 1.00 81.68 109 ILE E O 1
ATOM 4799 N N . ASN D 1 110 ? 28.944 86.814 29.652 1.00 82.32 110 ASN E N 1
ATOM 4800 C CA . ASN D 1 110 ? 28.562 85.545 29.052 1.00 83.54 110 ASN E CA 1
ATOM 4801 C C . ASN D 1 110 ? 29.800 84.705 28.805 1.00 83.80 110 ASN E C 1
ATOM 4802 O O . ASN D 1 110 ? 29.749 83.478 28.837 1.00 84.24 110 ASN E O 1
ATOM 4807 N N . THR D 1 111 ? 30.920 85.378 28.587 1.00 83.62 111 THR E N 1
ATOM 4808 C CA . THR D 1 111 ? 32.175 84.701 28.332 1.00 83.75 111 THR E CA 1
ATOM 4809 C C . THR D 1 111 ? 32.737 84.004 29.566 1.00 84.38 111 THR E C 1
ATOM 4810 O O . THR D 1 111 ? 33.606 83.146 29.451 1.00 84.35 111 THR E O 1
ATOM 4814 N N . PHE D 1 112 ? 32.246 84.356 30.748 1.00 85.59 112 PHE E N 1
ATOM 4815 C CA . PHE D 1 112 ? 32.761 83.728 31.964 1.00 86.90 112 PHE E CA 1
ATOM 4816 C C . PHE D 1 112 ? 32.551 82.219 31.910 1.00 88.10 112 PHE E C 1
ATOM 4817 O O . PHE D 1 112 ? 31.443 81.742 31.659 1.00 88.64 112 PHE E O 1
ATOM 4825 N N . LYS D 1 113 ? 33.629 81.477 32.131 1.00 89.14 113 LYS E N 1
ATOM 4826 C CA . LYS D 1 113 ? 33.582 80.023 32.121 1.00 89.89 113 LYS E CA 1
ATOM 4827 C C . LYS D 1 113 ? 34.391 79.526 33.312 1.00 90.84 113 LYS E C 1
ATOM 4828 O O . LYS D 1 113 ? 35.302 80.210 33.777 1.00 91.10 113 LYS E O 1
ATOM 4830 N N . PRO D 1 114 ? 34.068 78.328 33.821 1.00 91.67 114 PRO E N 1
ATOM 4831 C CA . PRO D 1 114 ? 34.772 77.749 34.969 1.00 91.76 114 PRO E CA 1
ATOM 4832 C C . PRO D 1 114 ? 36.272 77.711 34.735 1.00 91.90 114 PRO E C 1
ATOM 4833 O O . PRO D 1 114 ? 37.064 77.673 35.682 1.00 91.84 114 PRO E O 1
ATOM 4837 N N . ASN D 1 115 ? 36.653 77.718 33.462 1.00 91.71 115 ASN E N 1
ATOM 4838 C CA . ASN D 1 115 ? 38.061 77.694 33.091 1.00 91.64 115 ASN E CA 1
ATOM 4839 C C . ASN D 1 115 ? 38.717 79.045 33.398 1.00 91.30 115 ASN E C 1
ATOM 4840 O O . ASN D 1 115 ? 39.751 79.109 34.075 1.00 91.38 115 ASN E O 1
ATOM 4842 N N . CYS D 1 116 ? 38.091 80.117 32.906 1.00 90.20 116 CYS E N 1
ATOM 4843 C CA . CYS D 1 116 ? 38.590 81.481 33.073 1.00 89.03 116 CYS E CA 1
ATOM 4844 C C . CYS D 1 116 ? 38.757 81.939 34.514 1.00 87.55 116 CYS E C 1
ATOM 4845 O O . CYS D 1 116 ? 37.802 81.936 35.289 1.00 87.66 116 CYS E O 1
ATOM 4848 N N . LYS D 1 117 ? 39.979 82.329 34.862 1.00 85.50 117 LYS E N 1
ATOM 4849 C CA . LYS D 1 117 ? 40.276 82.847 36.190 1.00 83.19 117 LYS E CA 1
ATOM 4850 C C . LYS D 1 117 ? 39.963 84.334 36.093 1.00 81.23 117 LYS E C 1
ATOM 4851 O O . LYS D 1 117 ? 39.918 85.056 37.092 1.00 80.85 117 LYS E O 1
ATOM 4857 N N . ALA D 1 118 ? 39.755 84.776 34.858 1.00 78.53 118 ALA E N 1
ATOM 4858 C CA . ALA D 1 118 ? 39.443 86.163 34.572 1.00 76.09 118 ALA E CA 1
ATOM 4859 C C . ALA D 1 118 ? 39.105 86.302 33.089 1.00 74.65 118 ALA E C 1
ATOM 4860 O O . ALA D 1 118 ? 39.548 85.505 32.266 1.00 75.61 118 ALA E O 1
ATOM 4862 N N . VAL D 1 119 ? 38.291 87.297 32.760 1.00 71.91 119 VAL E N 1
ATOM 4863 C CA . VAL D 1 119 ? 37.913 87.565 31.381 1.00 69.60 119 VAL E CA 1
ATOM 4864 C C . VAL D 1 119 ? 38.417 88.971 31.105 1.00 69.03 119 VAL E C 1
ATOM 4865 O O . VAL D 1 119 ? 38.159 89.895 31.876 1.00 69.53 119 VAL E O 1
ATOM 4869 N N . ILE D 1 120 ? 39.149 89.142 30.017 1.00 67.90 120 ILE E N 1
ATOM 4870 C CA . ILE D 1 120 ? 39.673 90.454 29.691 1.00 66.93 120 ILE E CA 1
ATOM 4871 C C . ILE D 1 120 ? 39.083 90.962 28.396 1.00 67.16 120 ILE E C 1
ATOM 4872 O O . ILE D 1 120 ? 39.183 90.311 27.372 1.00 67.53 120 ILE E O 1
ATOM 4877 N N . PRO D 1 121 ? 38.451 92.141 28.424 1.00 67.13 121 PRO E N 1
ATOM 4878 C CA . PRO D 1 121 ? 37.883 92.636 27.171 1.00 66.86 121 PRO E CA 1
ATOM 4879 C C . PRO D 1 121 ? 38.988 93.071 26.200 1.00 66.59 121 PRO E C 1
ATOM 4880 O O . PRO D 1 121 ? 40.084 93.465 26.620 1.00 65.21 121 PRO E O 1
ATOM 4884 N N . THR D 1 122 ? 38.693 92.987 24.906 1.00 66.61 122 THR E N 1
ATOM 4885 C CA . THR D 1 122 ? 39.651 93.384 23.878 1.00 67.41 122 THR E CA 1
ATOM 4886 C C . THR D 1 122 ? 38.948 94.056 22.703 1.00 67.17 122 THR E C 1
ATOM 4887 O O . THR D 1 122 ? 37.757 93.826 22.458 1.00 65.75 122 THR E O 1
ATOM 4891 N N . HIS D 1 123 ? 39.692 94.906 21.999 1.00 67.46 123 HIS E N 1
ATOM 4892 C CA . HIS D 1 123 ? 39.173 95.589 20.815 1.00 68.77 123 HIS E CA 1
ATOM 4893 C C . HIS D 1 123 ? 40.288 95.862 19.804 1.00 70.35 123 HIS E C 1
ATOM 4894 O O . HIS D 1 123 ? 41.221 96.639 20.066 1.00 70.23 123 HIS E O 1
ATOM 4901 N N . LYS D 1 124 ? 40.180 95.203 18.653 1.00 70.60 124 LYS E N 1
ATOM 4902 C CA . LYS D 1 124 ? 41.137 95.354 17.572 1.00 70.99 124 LYS E CA 1
ATOM 4903 C C . LYS D 1 124 ? 42.614 95.330 17.963 1.00 71.71 124 LYS E C 1
ATOM 4904 O O . LYS D 1 124 ? 43.358 96.268 17.663 1.00 71.83 124 LYS E O 1
ATOM 4910 N N . GLY D 1 125 ? 43.044 94.267 18.631 1.00 72.13 125 GLY E N 1
ATOM 4911 C CA . GLY D 1 125 ? 44.449 94.177 18.980 1.00 73.16 125 GLY E CA 1
ATOM 4912 C C . GLY D 1 125 ? 44.869 94.562 20.380 1.00 74.04 125 GLY E C 1
ATOM 4913 O O . GLY D 1 125 ? 45.930 94.129 20.834 1.00 74.35 125 GLY E O 1
ATOM 4914 N N . GLU D 1 126 ? 44.070 95.374 21.068 1.00 74.82 126 GLU E N 1
ATOM 4915 C CA . GLU D 1 126 ? 44.414 95.776 22.434 1.00 75.07 126 GLU E CA 1
ATOM 4916 C C . GLU D 1 126 ? 43.309 95.460 23.429 1.00 74.16 126 GLU E C 1
ATOM 4917 O O . GLU D 1 126 ? 42.120 95.538 23.112 1.00 74.71 126 GLU E O 1
ATOM 4923 N N . ARG D 1 127 ? 43.723 95.084 24.632 1.00 72.74 127 ARG E N 1
ATOM 4924 C CA . ARG D 1 127 ? 42.799 94.719 25.686 1.00 71.98 127 ARG E CA 1
ATOM 4925 C C . ARG D 1 127 ? 42.458 95.898 26.593 1.00 70.41 127 ARG E C 1
ATOM 4926 O O . ARG D 1 127 ? 43.250 96.830 26.743 1.00 70.62 127 ARG E O 1
ATOM 4934 N N . GLY D 1 128 ? 41.271 95.854 27.194 1.00 67.78 128 GLY E N 1
ATOM 4935 C CA . GLY D 1 128 ? 40.854 96.941 28.061 1.00 63.81 128 GLY E CA 1
ATOM 4936 C C . GLY D 1 128 ? 40.066 96.570 29.298 1.00 60.83 128 GLY E C 1
ATOM 4937 O O . GLY D 1 128 ? 40.348 95.558 29.941 1.00 60.04 128 GLY E O 1
ATOM 4938 N N . ASN D 1 129 ? 39.081 97.410 29.633 1.00 59.12 129 ASN E N 1
ATOM 4939 C CA . ASN D 1 129 ? 38.229 97.213 30.816 1.00 56.03 129 ASN E CA 1
ATOM 4940 C C . ASN D 1 129 ? 36.755 97.313 30.450 1.00 54.85 129 ASN E C 1
ATOM 4941 O O . ASN D 1 129 ? 36.407 97.856 29.408 1.00 53.41 129 ASN E O 1
ATOM 4946 N N . PRO D 1 130 ? 35.864 96.804 31.313 1.00 54.68 130 PRO E N 1
ATOM 4947 C CA . PRO D 1 130 ? 36.125 96.154 32.600 1.00 55.59 130 PRO E CA 1
ATOM 4948 C C . PRO D 1 130 ? 36.597 94.704 32.540 1.00 56.97 130 PRO E C 1
ATOM 4949 O O . PRO D 1 130 ? 36.188 93.930 31.679 1.00 58.27 130 PRO E O 1
ATOM 4953 N N . VAL D 1 131 ? 37.444 94.340 33.488 1.00 57.81 131 VAL E N 1
ATOM 4954 C CA . VAL D 1 131 ? 37.977 92.988 33.574 1.00 58.55 131 VAL E CA 1
ATOM 4955 C C . VAL D 1 131 ? 37.168 92.161 34.588 1.00 59.50 131 VAL E C 1
ATOM 4956 O O . VAL D 1 131 ? 37.060 92.529 35.761 1.00 59.88 131 VAL E O 1
ATOM 4960 N N . LEU D 1 132 ? 36.594 91.052 34.128 1.00 59.83 132 LEU E N 1
ATOM 4961 C CA . LEU D 1 132 ? 35.808 90.158 34.982 1.00 59.62 132 LEU E CA 1
ATOM 4962 C C . LEU D 1 132 ? 36.822 89.363 35.812 1.00 60.09 132 LEU E C 1
ATOM 4963 O O . LEU D 1 132 ? 37.657 88.672 35.256 1.00 60.74 132 LEU E O 1
ATOM 4968 N N . ILE D 1 133 ? 36.770 89.461 37.135 1.00 60.71 133 ILE E N 1
ATOM 4969 C CA . ILE D 1 133 ? 37.722 88.723 37.961 1.00 60.84 133 ILE E CA 1
ATOM 4970 C C . ILE D 1 133 ? 37.044 87.696 38.860 1.00 61.02 133 ILE E C 1
ATOM 4971 O O . ILE D 1 133 ? 36.160 88.030 39.656 1.00 62.91 133 ILE E O 1
ATOM 4976 N N . SER D 1 134 ? 37.494 86.448 38.730 1.00 59.29 134 SER E N 1
ATOM 4977 C CA . SER D 1 134 ? 36.978 85.295 39.471 1.00 58.58 134 SER E CA 1
ATOM 4978 C C . SER D 1 134 ? 37.342 85.239 40.946 1.00 60.85 134 SER E C 1
ATOM 4979 O O . SER D 1 134 ? 38.349 85.809 41.373 1.00 61.42 134 SER E O 1
ATOM 4982 N N . LYS D 1 135 ? 36.521 84.527 41.718 1.00 63.95 135 LYS E N 1
ATOM 4983 C CA . LYS D 1 135 ? 36.758 84.378 43.146 1.00 66.32 135 LYS E CA 1
ATOM 4984 C C . LYS D 1 135 ? 38.174 83.879 43.344 1.00 68.69 135 LYS E C 1
ATOM 4985 O O . LYS D 1 135 ? 38.887 84.348 44.220 1.00 69.58 135 LYS E O 1
ATOM 4987 N N . SER D 1 136 ? 38.576 82.933 42.502 1.00 71.31 136 SER E N 1
ATOM 4988 C CA . SER D 1 136 ? 39.905 82.330 42.565 1.00 72.76 136 SER E CA 1
ATOM 4989 C C . SER D 1 136 ? 41.048 83.321 42.732 1.00 73.28 136 SER E C 1
ATOM 4990 O O . SER D 1 136 ? 42.031 83.026 43.409 1.00 73.59 136 SER E O 1
ATOM 4993 N N . LEU D 1 137 ? 40.928 84.495 42.125 1.00 73.98 137 LEU E N 1
ATOM 4994 C CA . LEU D 1 137 ? 41.991 85.493 42.236 1.00 74.78 137 LEU E CA 1
ATOM 4995 C C . LEU D 1 137 ? 41.822 86.438 43.431 1.00 74.30 137 LEU E C 1
ATOM 4996 O O . LEU D 1 137 ? 42.777 87.102 43.841 1.00 74.30 137 LEU E O 1
ATOM 5001 N N . PHE D 1 138 ? 40.618 86.489 43.995 1.00 73.37 138 PHE E N 1
ATOM 5002 C CA . PHE D 1 138 ? 40.350 87.378 45.117 1.00 73.48 138 PHE E CA 1
ATOM 5003 C C . PHE D 1 138 ? 41.472 87.429 46.143 1.00 73.62 138 PHE E C 1
ATOM 5004 O O . PHE D 1 138 ? 42.057 88.491 46.397 1.00 73.85 138 PHE E O 1
ATOM 5012 N N . ASN D 1 139 ? 41.769 86.277 46.734 1.00 73.31 139 ASN E N 1
ATOM 5013 C CA . ASN D 1 139 ? 42.810 86.193 47.746 1.00 71.99 139 ASN E CA 1
ATOM 5014 C C . ASN D 1 139 ? 44.078 86.873 47.237 1.00 69.01 139 ASN E C 1
ATOM 5015 O O . ASN D 1 139 ? 44.838 87.461 48.009 1.00 68.77 139 ASN E O 1
ATOM 5020 N N . GLU D 1 140 ? 44.295 86.819 45.928 1.00 65.09 140 GLU E N 1
ATOM 5021 C CA . GLU D 1 140 ? 45.484 87.441 45.359 1.00 64.92 140 GLU E CA 1
ATOM 5022 C C . GLU D 1 140 ? 45.448 88.964 45.307 1.00 65.13 140 GLU E C 1
ATOM 5023 O O . GLU D 1 140 ? 46.464 89.620 45.563 1.00 66.38 140 GLU E O 1
ATOM 5029 N N . ILE D 1 141 ? 44.287 89.523 44.973 1.00 67.85 141 ILE E N 1
ATOM 5030 C CA . ILE D 1 141 ? 44.140 90.968 44.890 1.00 69.57 141 ILE E CA 1
ATOM 5031 C C . ILE D 1 141 ? 44.115 91.586 46.291 1.00 70.11 141 ILE E C 1
ATOM 5032 O O . ILE D 1 141 ? 44.481 92.754 46.474 1.00 70.41 141 ILE E O 1
ATOM 5037 N N . GLU D 1 142 ? 43.700 90.798 47.281 1.00 70.85 142 GLU E N 1
ATOM 5038 C CA . GLU D 1 142 ? 43.675 91.280 48.656 1.00 71.65 142 GLU E CA 1
ATOM 5039 C C . GLU D 1 142 ? 45.131 91.470 49.091 1.00 72.01 142 GLU E C 1
ATOM 5040 O O . GLU D 1 142 ? 45.434 92.214 50.032 1.00 71.92 142 GLU E O 1
ATOM 5042 N N . LYS D 1 143 ? 46.032 90.800 48.376 1.00 72.45 143 LYS E N 1
ATOM 5043 C CA . LYS D 1 143 ? 47.463 90.868 48.665 1.00 72.16 143 LYS E CA 1
ATOM 5044 C C . LYS D 1 143 ? 48.109 92.170 48.195 1.00 71.78 143 LYS E C 1
ATOM 5045 O O . LYS D 1 143 ? 49.170 92.545 48.697 1.00 72.08 143 LYS E O 1
ATOM 5047 N N . LEU D 1 144 ? 47.472 92.856 47.244 1.00 71.30 144 LEU E N 1
ATOM 5048 C CA . LEU D 1 144 ? 47.996 94.117 46.709 1.00 70.74 144 LEU E CA 1
ATOM 5049 C C . LEU D 1 144 ? 48.339 95.147 47.785 1.00 71.20 144 LEU E C 1
ATOM 5050 O O . LEU D 1 144 ? 48.068 94.941 48.969 1.00 73.01 144 LEU E O 1
ATOM 5055 N N . ARG D 1 145 ? 48.957 96.247 47.363 1.00 70.51 145 ARG E N 1
ATOM 5056 C CA . ARG D 1 145 ? 49.340 97.339 48.255 1.00 70.33 145 ARG E CA 1
ATOM 5057 C C . ARG D 1 145 ? 49.797 98.483 47.374 1.00 70.78 145 ARG E C 1
ATOM 5058 O O . ARG D 1 145 ? 50.182 98.270 46.230 1.00 70.55 145 ARG E O 1
ATOM 5060 N N . GLY D 1 146 ? 49.746 99.702 47.892 1.00 71.51 146 GLY E N 1
ATOM 5061 C CA . GLY D 1 146 ? 50.153 100.840 47.091 1.00 72.70 146 GLY E CA 1
ATOM 5062 C C . GLY D 1 146 ? 49.133 101.173 46.019 1.00 73.54 146 GLY E C 1
ATOM 5063 O O . GLY D 1 146 ? 47.939 100.913 46.181 1.00 73.41 146 GLY E O 1
ATOM 5064 N N . ASP D 1 147 ? 49.607 101.744 44.919 1.00 73.91 147 ASP E N 1
ATOM 5065 C CA . ASP D 1 147 ? 48.744 102.139 43.814 1.00 75.02 147 ASP E CA 1
ATOM 5066 C C . ASP D 1 147 ? 48.875 101.107 42.694 1.00 75.99 147 ASP E C 1
ATOM 5067 O O . ASP D 1 147 ? 49.058 101.448 41.523 1.00 76.54 147 ASP E O 1
ATOM 5072 N N . VAL D 1 148 ? 48.754 99.838 43.072 1.00 77.42 148 VAL E N 1
ATOM 5073 C CA . VAL D 1 148 ? 48.898 98.722 42.144 1.00 78.22 148 VAL E CA 1
ATOM 5074 C C . VAL D 1 148 ? 47.724 98.417 41.214 1.00 78.42 148 VAL E C 1
ATOM 5075 O O . VAL D 1 148 ? 47.731 98.833 40.056 1.00 79.13 148 VAL E O 1
ATOM 5079 N N . GLY D 1 149 ? 46.726 97.685 41.695 1.00 78.30 149 GLY E N 1
ATOM 5080 C CA . GLY D 1 149 ? 45.610 97.344 40.826 1.00 78.38 149 GLY E CA 1
ATOM 5081 C C . GLY D 1 149 ? 45.771 95.959 40.219 1.00 77.97 149 GLY E C 1
ATOM 5082 O O . GLY D 1 149 ? 46.886 95.482 40.032 1.00 77.57 149 GLY E O 1
ATOM 5083 N N . ALA D 1 150 ? 44.654 95.322 39.888 1.00 78.40 150 ALA E N 1
ATOM 5084 C CA . ALA D 1 150 ? 44.642 93.964 39.338 1.00 79.38 150 ALA E CA 1
ATOM 5085 C C . ALA D 1 150 ? 45.511 93.636 38.112 1.00 80.05 150 ALA E C 1
ATOM 5086 O O . ALA D 1 150 ? 45.567 92.480 37.685 1.00 79.97 150 ALA E O 1
ATOM 5088 N N . ARG D 1 151 ? 46.182 94.630 37.539 1.00 81.29 151 ARG E N 1
ATOM 5089 C CA . ARG D 1 151 ? 47.023 94.384 36.365 1.00 82.29 151 ARG E CA 1
ATOM 5090 C C . ARG D 1 151 ? 48.157 93.431 36.740 1.00 81.93 151 ARG E C 1
ATOM 5091 O O . ARG D 1 151 ? 48.445 92.477 36.022 1.00 82.26 151 ARG E O 1
ATOM 5099 N N . VAL D 1 152 ? 48.784 93.693 37.881 1.00 81.76 152 VAL E N 1
ATOM 5100 C CA . VAL D 1 152 ? 49.880 92.870 38.369 1.00 81.68 152 VAL E CA 1
ATOM 5101 C C . VAL D 1 152 ? 49.484 91.409 38.430 1.00 82.04 152 VAL E C 1
ATOM 5102 O O . VAL D 1 152 ? 50.215 90.539 37.968 1.00 82.30 152 VAL E O 1
ATOM 5106 N N . ILE D 1 153 ? 48.323 91.141 39.008 1.00 82.79 153 ILE E N 1
ATOM 5107 C CA . ILE D 1 153 ? 47.852 89.777 39.120 1.00 83.52 153 ILE E CA 1
ATOM 5108 C C . ILE D 1 153 ? 47.571 89.166 37.757 1.00 83.86 153 ILE E C 1
ATOM 5109 O O . ILE D 1 153 ? 48.036 88.068 37.462 1.00 83.88 153 ILE E O 1
ATOM 5114 N N . LEU D 1 154 ? 46.820 89.872 36.920 1.00 84.37 154 LEU E N 1
ATOM 5115 C CA . LEU D 1 154 ? 46.512 89.356 35.597 1.00 84.55 154 LEU E CA 1
ATOM 5116 C C . LEU D 1 154 ? 47.774 89.050 34.788 1.00 85.25 154 LEU E C 1
ATOM 5117 O O . LEU D 1 154 ? 47.736 88.267 33.841 1.00 85.24 154 LEU E O 1
ATOM 5122 N N . ASN D 1 155 ? 48.892 89.655 35.170 1.00 85.93 155 ASN E N 1
ATOM 5123 C CA . ASN D 1 155 ? 50.141 89.452 34.454 1.00 87.13 155 ASN E CA 1
ATOM 5124 C C . ASN D 1 155 ? 51.011 88.338 34.993 1.00 87.20 155 ASN E C 1
ATOM 5125 O O . ASN D 1 155 ? 52.202 88.282 34.703 1.00 87.61 155 ASN E O 1
ATOM 5130 N N . LYS D 1 156 ? 50.425 87.451 35.781 1.00 87.08 156 LYS E N 1
ATOM 5131 C CA . LYS D 1 156 ? 51.175 86.339 36.341 1.00 87.03 156 LYS E CA 1
ATOM 5132 C C . LYS D 1 156 ? 50.369 85.054 36.184 1.00 86.77 156 LYS E C 1
ATOM 5133 O O . LYS D 1 156 ? 50.701 84.016 36.761 1.00 87.04 156 LYS E O 1
ATOM 5139 N N . ILE D 1 157 ? 49.309 85.134 35.386 1.00 86.51 157 ILE E N 1
ATOM 5140 C CA . ILE D 1 157 ? 48.439 83.993 35.132 1.00 86.45 157 ILE E CA 1
ATOM 5141 C C . ILE D 1 157 ? 48.631 83.464 33.702 1.00 86.42 157 ILE E C 1
ATOM 5142 O O . ILE D 1 157 ? 48.820 84.236 32.760 1.00 86.02 157 ILE E O 1
ATOM 5147 N N . LYS D 1 158 ? 48.595 82.140 33.558 1.00 86.56 158 LYS E N 1
ATOM 5148 C CA . LYS D 1 158 ? 48.777 81.478 32.267 1.00 86.39 158 LYS E CA 1
ATOM 5149 C C . LYS D 1 158 ? 47.574 81.693 31.369 1.00 86.11 158 LYS E C 1
ATOM 5150 O O . LYS D 1 158 ? 46.448 81.432 31.777 1.00 85.49 158 LYS E O 1
ATOM 5152 N N . ILE D 1 159 ? 47.813 82.156 30.144 1.00 86.40 159 ILE E N 1
ATOM 5153 C CA . ILE D 1 159 ? 46.722 82.398 29.205 1.00 87.12 159 ILE E CA 1
ATOM 5154 C C . ILE D 1 159 ? 45.819 81.179 29.126 1.00 87.50 159 ILE E C 1
ATOM 5155 O O . ILE D 1 159 ? 44.714 81.244 28.591 1.00 87.01 159 ILE E O 1
ATOM 5160 N N . GLU D 1 160 ? 46.297 80.061 29.657 1.00 88.44 160 GLU E N 1
ATOM 5161 C CA . GLU D 1 160 ? 45.507 78.843 29.656 1.00 88.93 160 GLU E CA 1
ATOM 5162 C C . GLU D 1 160 ? 44.274 79.124 30.510 1.00 89.27 160 GLU E C 1
ATOM 5163 O O . GLU D 1 160 ? 43.158 78.711 30.170 1.00 89.54 160 GLU E O 1
ATOM 5165 N N . GLU D 1 161 ? 44.491 79.842 31.612 1.00 89.11 161 GLU E N 1
ATOM 5166 C CA . GLU D 1 161 ? 43.426 80.204 32.545 1.00 89.17 161 GLU E CA 1
ATOM 5167 C C . GLU D 1 161 ? 43.008 81.675 32.384 1.00 88.44 161 GLU E C 1
ATOM 5168 O O . GLU D 1 161 ? 42.819 82.390 33.371 1.00 89.37 161 GLU E O 1
ATOM 5174 N N . LEU D 1 162 ? 42.865 82.113 31.136 1.00 86.63 162 LEU E N 1
ATOM 5175 C CA . LEU D 1 162 ? 42.473 83.480 30.816 1.00 85.40 162 LEU E CA 1
ATOM 5176 C C . LEU D 1 162 ? 41.531 83.407 29.622 1.00 85.63 162 LEU E C 1
ATOM 5177 O O . LEU D 1 162 ? 41.547 82.420 28.888 1.00 86.86 162 LEU E O 1
ATOM 5182 N N . CYS D 1 163 ? 40.713 84.438 29.425 1.00 84.72 163 CYS E N 1
ATOM 5183 C CA . CYS D 1 163 ? 39.760 84.464 28.316 1.00 84.32 163 CYS E CA 1
ATOM 5184 C C . CYS D 1 163 ? 39.624 85.887 27.768 1.00 83.50 163 CYS E C 1
ATOM 5185 O O . CYS D 1 163 ? 39.499 86.836 28.531 1.00 83.99 163 CYS E O 1
ATOM 5188 N N . PHE D 1 164 ? 39.657 86.031 26.446 1.00 82.60 164 PHE E N 1
ATOM 5189 C CA . PHE D 1 164 ? 39.584 87.346 25.814 1.00 82.09 164 PHE E CA 1
ATOM 5190 C C . PHE D 1 164 ? 38.433 87.473 24.815 1.00 81.98 164 PHE E C 1
ATOM 5191 O O . PHE D 1 164 ? 38.249 86.590 23.978 1.00 83.48 164 PHE E O 1
ATOM 5199 N N . ILE D 1 165 ? 37.684 88.578 24.880 1.00 80.17 165 ILE E N 1
ATOM 5200 C CA . ILE D 1 165 ? 36.558 88.803 23.966 1.00 78.67 165 ILE E CA 1
ATOM 5201 C C . ILE D 1 165 ? 36.534 90.208 23.376 1.00 77.00 165 ILE E C 1
ATOM 5202 O O . ILE D 1 165 ? 37.002 91.163 24.000 1.00 76.84 165 ILE E O 1
ATOM 5207 N N . GLU D 1 166 ? 35.975 90.323 22.174 1.00 75.02 166 GLU E N 1
ATOM 5208 C CA . GLU D 1 166 ? 35.887 91.603 21.477 1.00 74.01 166 GLU E CA 1
ATOM 5209 C C . GLU D 1 166 ? 34.642 92.386 21.809 1.00 73.49 166 GLU E C 1
ATOM 5210 O O . GLU D 1 166 ? 33.522 91.894 21.648 1.00 73.74 166 GLU E O 1
ATOM 5216 N N . CYS D 1 167 ? 34.854 93.626 22.237 1.00 72.08 167 CYS E N 1
ATOM 5217 C CA . CYS D 1 167 ? 33.765 94.530 22.583 1.00 70.77 167 CYS E CA 1
ATOM 5218 C C . CYS D 1 167 ? 34.011 95.776 21.740 1.00 69.61 167 CYS E C 1
ATOM 5219 O O . CYS D 1 167 ? 35.026 95.857 21.044 1.00 70.08 167 CYS E O 1
ATOM 5222 N N . SER D 1 168 ? 33.092 96.734 21.781 1.00 67.87 168 SER E N 1
ATOM 5223 C CA . SER D 1 168 ? 33.254 97.950 20.992 1.00 66.67 168 SER E CA 1
ATOM 5224 C C . SER D 1 168 ? 34.489 98.705 21.456 1.00 66.27 168 SER E C 1
ATOM 5225 O O . SER D 1 168 ? 35.139 98.311 22.425 1.00 64.28 168 SER E O 1
ATOM 5228 N N . GLU D 1 169 ? 34.819 99.787 20.765 1.00 66.92 169 GLU E N 1
ATOM 5229 C CA . GLU D 1 169 ? 35.982 100.567 21.149 1.00 68.63 169 GLU E CA 1
ATOM 5230 C C . GLU D 1 169 ? 35.819 101.107 22.569 1.00 69.32 169 GLU E C 1
ATOM 5231 O O . GLU D 1 169 ? 36.799 101.500 23.228 1.00 69.44 169 GLU E O 1
ATOM 5237 N N . GLY D 1 170 ? 34.573 101.114 23.037 1.00 69.35 170 GLY E N 1
ATOM 5238 C CA . GLY D 1 170 ? 34.284 101.602 24.369 1.00 70.46 170 GLY E CA 1
ATOM 5239 C C . GLY D 1 170 ? 35.224 101.064 25.433 1.00 71.35 170 GLY E C 1
ATOM 5240 O O . GLY D 1 170 ? 35.569 101.776 26.379 1.00 71.69 170 GLY E O 1
ATOM 5241 N N . VAL D 1 171 ? 35.649 99.815 25.274 1.00 71.75 171 VAL E N 1
ATOM 5242 C CA . VAL D 1 171 ? 36.531 99.177 26.235 1.00 72.51 171 VAL E CA 1
ATOM 5243 C C . VAL D 1 171 ? 37.937 99.772 26.301 1.00 73.14 171 VAL E C 1
ATOM 5244 O O . VAL D 1 171 ? 38.712 99.449 27.204 1.00 72.95 171 VAL E O 1
ATOM 5248 N N . LEU D 1 172 ? 38.269 100.653 25.365 1.00 74.01 172 LEU E N 1
ATOM 5249 C CA . LEU D 1 172 ? 39.592 101.270 25.372 1.00 74.96 172 LEU E CA 1
ATOM 5250 C C . LEU D 1 172 ? 39.541 102.748 25.754 1.00 75.47 172 LEU E C 1
ATOM 5251 O O . LEU D 1 172 ? 40.577 103.365 25.997 1.00 75.48 172 LEU E O 1
ATOM 5256 N N . ILE D 1 173 ? 38.337 103.309 25.823 1.00 75.77 173 ILE E N 1
ATOM 5257 C CA . ILE D 1 173 ? 38.180 104.732 26.120 1.00 75.88 173 ILE E CA 1
ATOM 5258 C C . ILE D 1 173 ? 37.829 105.157 27.555 1.00 75.31 173 ILE E C 1
ATOM 5259 O O . ILE D 1 173 ? 36.932 104.601 28.195 1.00 75.92 173 ILE E O 1
ATOM 5264 N N . ASP D 1 174 ? 38.534 106.175 28.033 1.00 76.65 174 ASP E N 1
ATOM 5265 C CA . ASP D 1 174 ? 38.310 106.737 29.357 1.00 79.05 174 ASP E CA 1
ATOM 5266 C C . ASP D 1 174 ? 38.357 108.255 29.175 1.00 80.58 174 ASP E C 1
ATOM 5267 O O . ASP D 1 174 ? 39.015 108.748 28.258 1.00 80.58 174 ASP E O 1
ATOM 5272 N N . ILE D 1 175 ? 37.674 109.001 30.038 1.00 80.58 175 ILE E N 1
ATOM 5273 C CA . ILE D 1 175 ? 37.664 110.453 29.896 1.00 80.50 175 ILE E CA 1
ATOM 5274 C C . ILE D 1 175 ? 38.754 111.181 30.664 1.00 80.36 175 ILE E C 1
ATOM 5275 O O . ILE D 1 175 ? 38.483 112.241 31.235 1.00 80.50 175 ILE E O 1
ATOM 5280 N N . ASP D 1 176 ? 39.966 110.634 30.739 1.00 20.60 176 ASP E N 1
ATOM 5281 C CA . ASP D 1 176 ? 41.005 111.422 31.427 1.00 20.60 176 ASP E CA 1
ATOM 5282 C C . ASP D 1 176 ? 41.684 112.213 30.253 1.00 20.60 176 ASP E C 1
ATOM 5283 O O . ASP D 1 176 ? 42.433 113.190 30.468 1.00 80.30 176 ASP E O 1
ATOM 5288 N N . LYS D 1 177 ? 41.441 111.701 29.030 1.00 39.39 177 LYS E N 1
ATOM 5289 C CA . LYS D 1 177 ? 42.025 112.240 27.780 1.00 39.57 177 LYS E CA 1
ATOM 5290 C C . LYS D 1 177 ? 41.194 113.331 27.026 1.00 38.31 177 LYS E C 1
ATOM 5291 O O . LYS D 1 177 ? 40.658 113.071 25.914 1.00 37.43 177 LYS E O 1
ATOM 5293 N N . LYS D 1 178 ? 41.097 114.536 27.620 1.00 39.24 178 LYS E N 1
ATOM 5294 C CA . LYS D 1 178 ? 40.352 115.645 26.989 1.00 39.39 178 LYS E CA 1
ATOM 5295 C C . LYS D 1 178 ? 38.906 115.195 26.640 1.00 40.40 178 LYS E C 1
ATOM 5296 O O . LYS D 1 178 ? 38.712 114.660 25.498 1.00 35.92 178 LYS E O 1
ATOM 5306 N N . ASN E 1 2 ? 56.753 142.156 55.724 1.00 96.29 2 ASN F N 1
ATOM 5307 C CA . ASN E 1 2 ? 55.522 141.456 55.401 1.00 93.33 2 ASN F CA 1
ATOM 5308 C C . ASN E 1 2 ? 55.782 139.976 55.695 1.00 91.02 2 ASN F C 1
ATOM 5309 O O . ASN E 1 2 ? 56.024 139.177 54.780 1.00 90.71 2 ASN F O 1
ATOM 5311 N N . ILE E 1 3 ? 55.754 139.627 56.982 1.00 87.76 3 ILE F N 1
ATOM 5312 C CA . ILE E 1 3 ? 55.989 138.253 57.418 1.00 84.92 3 ILE F CA 1
ATOM 5313 C C . ILE E 1 3 ? 54.815 137.692 58.221 1.00 82.64 3 ILE F C 1
ATOM 5314 O O . ILE E 1 3 ? 54.552 138.123 59.345 1.00 82.85 3 ILE F O 1
ATOM 5319 N N . GLY E 1 4 ? 54.113 136.725 57.641 1.00 79.75 4 GLY F N 1
ATOM 5320 C CA . GLY E 1 4 ? 52.984 136.129 58.330 1.00 75.61 4 GLY F CA 1
ATOM 5321 C C . GLY E 1 4 ? 53.311 134.809 59.008 1.00 72.62 4 GLY F C 1
ATOM 5322 O O . GLY E 1 4 ? 54.206 134.071 58.579 1.00 71.64 4 GLY F O 1
ATOM 5323 N N . VAL E 1 5 ? 52.575 134.513 60.076 1.00 69.91 5 VAL F N 1
ATOM 5324 C CA . VAL E 1 5 ? 52.768 133.279 60.829 1.00 67.20 5 VAL F CA 1
ATOM 5325 C C . VAL E 1 5 ? 51.604 132.294 60.646 1.00 65.55 5 VAL F C 1
ATOM 5326 O O . VAL E 1 5 ? 50.439 132.608 60.928 1.00 64.66 5 VAL F O 1
ATOM 5330 N N . ILE E 1 6 ? 51.929 131.103 60.159 1.00 63.18 6 ILE F N 1
ATOM 5331 C CA . ILE E 1 6 ? 50.930 130.065 59.963 1.00 60.76 6 ILE F CA 1
ATOM 5332 C C . ILE E 1 6 ? 51.107 129.000 61.043 1.00 60.29 6 ILE F C 1
ATOM 5333 O O . ILE E 1 6 ? 52.091 128.266 61.054 1.00 60.85 6 ILE F O 1
ATOM 5338 N N . ILE E 1 7 ? 50.169 128.921 61.970 1.00 58.77 7 ILE F N 1
ATOM 5339 C CA . ILE E 1 7 ? 50.273 127.914 63.011 1.00 57.24 7 ILE F CA 1
ATOM 5340 C C . ILE E 1 7 ? 49.436 126.705 62.632 1.00 57.21 7 ILE F C 1
ATOM 5341 O O . ILE E 1 7 ? 48.204 126.744 62.710 1.00 56.21 7 ILE F O 1
ATOM 5346 N N . LEU E 1 8 ? 50.111 125.639 62.208 1.00 56.58 8 LEU F N 1
ATOM 5347 C CA . LEU E 1 8 ? 49.434 124.410 61.820 1.00 56.24 8 LEU F CA 1
ATOM 5348 C C . LEU E 1 8 ? 48.953 123.734 63.090 1.00 57.89 8 LEU F C 1
ATOM 5349 O O . LEU E 1 8 ? 49.753 123.309 63.905 1.00 59.16 8 LEU F O 1
ATOM 5354 N N . ALA E 1 9 ? 47.640 123.666 63.264 1.00 60.30 9 ALA F N 1
ATOM 5355 C CA . ALA E 1 9 ? 47.052 123.068 64.447 1.00 62.86 9 ALA F CA 1
ATOM 5356 C C . ALA E 1 9 ? 46.171 121.897 64.084 1.00 65.62 9 ALA F C 1
ATOM 5357 O O . ALA E 1 9 ? 45.440 121.375 64.920 1.00 67.01 9 ALA F O 1
ATOM 5359 N N . ALA E 1 10 ? 46.225 121.512 62.817 1.00 69.29 10 ALA F N 1
ATOM 5360 C CA . ALA E 1 10 ? 45.482 120.362 62.321 1.00 71.64 10 ALA F CA 1
ATOM 5361 C C . ALA E 1 10 ? 46.549 119.280 62.413 1.00 73.63 10 ALA F C 1
ATOM 5362 O O . ALA E 1 10 ? 46.271 118.130 62.778 1.00 74.46 10 ALA F O 1
ATOM 5364 N N . GLY E 1 11 ? 47.781 119.694 62.098 1.00 74.19 11 GLY F N 1
ATOM 5365 C CA . GLY E 1 11 ? 48.933 118.813 62.130 1.00 74.63 11 GLY F CA 1
ATOM 5366 C C . GLY E 1 11 ? 50.220 119.606 62.284 1.00 75.36 11 GLY F C 1
ATOM 5367 O O . GLY E 1 11 ? 50.845 119.623 63.353 1.00 75.62 11 GLY F O 1
ATOM 5368 N N . ASP E 1 19 ? 43.706 116.904 68.756 1.00 62.25 19 ASP F N 1
ATOM 5369 C CA . ASP E 1 19 ? 43.007 116.465 69.971 1.00 62.68 19 ASP F CA 1
ATOM 5370 C C . ASP E 1 19 ? 43.886 116.771 71.179 1.00 62.76 19 ASP F C 1
ATOM 5371 O O . ASP E 1 19 ? 43.452 117.383 72.161 1.00 61.99 19 ASP F O 1
ATOM 5373 N N . LYS E 1 20 ? 45.139 116.347 71.090 1.00 62.88 20 LYS F N 1
ATOM 5374 C CA . LYS E 1 20 ? 46.081 116.575 72.163 1.00 63.11 20 LYS F CA 1
ATOM 5375 C C . LYS E 1 20 ? 46.277 118.064 72.426 1.00 62.93 20 LYS F C 1
ATOM 5376 O O . LYS E 1 20 ? 46.534 118.471 73.556 1.00 63.08 20 LYS F O 1
ATOM 5382 N N . LEU E 1 21 ? 46.146 118.870 71.380 1.00 63.24 21 LEU F N 1
ATOM 5383 C CA . LEU E 1 21 ? 46.329 120.315 71.488 1.00 63.37 21 LEU F CA 1
ATOM 5384 C C . LEU E 1 21 ? 45.439 121.025 72.511 1.00 64.08 21 LEU F C 1
ATOM 5385 O O . LEU E 1 21 ? 45.710 122.174 72.886 1.00 62.87 21 LEU F O 1
ATOM 5390 N N . LEU E 1 22 ? 44.392 120.346 72.973 1.00 65.81 22 LEU F N 1
ATOM 5391 C CA . LEU E 1 22 ? 43.487 120.941 73.955 1.00 68.59 22 LEU F CA 1
ATOM 5392 C C . LEU E 1 22 ? 43.935 120.652 75.390 1.00 69.30 22 LEU F C 1
ATOM 5393 O O . LEU E 1 22 ? 43.558 121.365 76.329 1.00 69.54 22 LEU F O 1
ATOM 5398 N N . ALA E 1 23 ? 44.743 119.604 75.551 1.00 70.40 23 ALA F N 1
ATOM 5399 C CA . ALA E 1 23 ? 45.259 119.216 76.857 1.00 71.22 23 ALA F CA 1
ATOM 5400 C C . ALA E 1 23 ? 45.960 120.411 77.490 1.00 72.30 23 ALA F C 1
ATOM 5401 O O . ALA E 1 23 ? 46.525 121.255 76.794 1.00 71.69 23 ALA F O 1
ATOM 5403 N N . LYS E 1 24 ? 45.922 120.481 78.814 1.00 74.08 24 LYS F N 1
ATOM 5404 C CA . LYS E 1 24 ? 46.541 121.594 79.518 1.00 76.40 24 LYS F CA 1
ATOM 5405 C C . LYS E 1 24 ? 47.916 121.294 80.102 1.00 77.05 24 LYS F C 1
ATOM 5406 O O . LYS E 1 24 ? 48.220 120.166 80.484 1.00 76.73 24 LYS F O 1
ATOM 5412 N N . ILE E 1 25 ? 48.738 122.335 80.137 1.00 78.34 25 ILE F N 1
ATOM 5413 C CA . ILE E 1 25 ? 50.070 122.292 80.705 1.00 80.11 25 ILE F CA 1
ATOM 5414 C C . ILE E 1 25 ? 50.032 123.436 81.716 1.00 82.40 25 ILE F C 1
ATOM 5415 O O . ILE E 1 25 ? 50.033 124.616 81.343 1.00 82.72 25 ILE F O 1
ATOM 5420 N N . ASP E 1 26 ? 49.951 123.073 82.997 1.00 20.39 26 ASP F N 1
ATOM 5421 C CA . ASP E 1 26 ? 49.911 124.061 84.103 1.00 20.39 26 ASP F CA 1
ATOM 5422 C C . ASP E 1 26 ? 48.640 124.971 83.958 1.00 20.39 26 ASP F C 1
ATOM 5423 O O . ASP E 1 26 ? 48.717 126.207 84.070 1.00 87.91 26 ASP F O 1
ATOM 5425 N N . ASN E 1 27 ? 47.496 124.323 83.723 1.00 87.52 27 ASN F N 1
ATOM 5426 C CA . ASN E 1 27 ? 46.194 124.985 83.589 1.00 88.03 27 ASN F CA 1
ATOM 5427 C C . ASN E 1 27 ? 45.881 125.723 82.291 1.00 87.18 27 ASN F C 1
ATOM 5428 O O . ASN E 1 27 ? 44.824 126.342 82.184 1.00 87.77 27 ASN F O 1
ATOM 5433 N N . THR E 1 28 ? 46.772 125.695 81.309 1.00 85.47 28 THR F N 1
ATOM 5434 C CA . THR E 1 28 ? 46.453 126.369 80.051 1.00 83.88 28 THR F CA 1
ATOM 5435 C C . THR E 1 28 ? 46.585 125.413 78.860 1.00 82.73 28 THR F C 1
ATOM 5436 O O . THR E 1 28 ? 47.474 124.563 78.827 1.00 82.33 28 THR F O 1
ATOM 5440 N N . PRO E 1 29 ? 45.688 125.534 77.869 1.00 81.45 29 PRO F N 1
ATOM 5441 C CA . PRO E 1 29 ? 45.757 124.650 76.702 1.00 80.31 29 PRO F CA 1
ATOM 5442 C C . PRO E 1 29 ? 47.097 124.760 75.978 1.00 78.94 29 PRO F C 1
ATOM 5443 O O . PRO E 1 29 ? 47.733 125.814 75.979 1.00 78.12 29 PRO F O 1
ATOM 5447 N N . ILE E 1 30 ? 47.519 123.660 75.365 1.00 77.36 30 ILE F N 1
ATOM 5448 C CA . ILE E 1 30 ? 48.790 123.610 74.663 1.00 75.63 30 ILE F CA 1
ATOM 5449 C C . ILE E 1 30 ? 48.793 124.499 73.429 1.00 75.15 30 ILE F C 1
ATOM 5450 O O . ILE E 1 30 ? 49.756 125.230 73.190 1.00 74.42 30 ILE F O 1
ATOM 5455 N N . ILE E 1 31 ? 47.726 124.438 72.639 1.00 74.60 31 ILE F N 1
ATOM 5456 C CA . ILE E 1 31 ? 47.647 125.270 71.443 1.00 74.47 31 ILE F CA 1
ATOM 5457 C C . ILE E 1 31 ? 47.642 126.708 71.936 1.00 75.38 31 ILE F C 1
ATOM 5458 O O . ILE E 1 31 ? 48.203 127.610 71.313 1.00 74.42 31 ILE F O 1
ATOM 5471 N N . ARG E 1 33 ? 49.151 128.034 74.647 1.00 79.05 33 ARG F N 1
ATOM 5472 C CA . ARG E 1 33 ? 50.525 128.460 74.919 1.00 78.44 33 ARG F CA 1
ATOM 5473 C C . ARG E 1 33 ? 51.288 128.686 73.625 1.00 77.15 33 ARG F C 1
ATOM 5474 O O . ARG E 1 33 ? 51.957 129.698 73.460 1.00 77.62 33 ARG F O 1
ATOM 5482 N N . THR E 1 34 ? 51.192 127.728 72.711 1.00 75.75 34 THR F N 1
ATOM 5483 C CA . THR E 1 34 ? 51.892 127.819 71.439 1.00 74.51 34 THR F CA 1
ATOM 5484 C C . THR E 1 34 ? 51.594 129.116 70.700 1.00 74.27 34 THR F C 1
ATOM 5485 O O . THR E 1 34 ? 52.427 129.611 69.942 1.00 73.45 34 THR F O 1
ATOM 5489 N N . ILE E 1 35 ? 50.402 129.657 70.924 1.00 74.29 35 ILE F N 1
ATOM 5490 C CA . ILE E 1 35 ? 49.983 130.892 70.274 1.00 74.81 35 ILE F CA 1
ATOM 5491 C C . ILE E 1 35 ? 50.634 132.097 70.939 1.00 75.09 35 ILE F C 1
ATOM 5492 O O . ILE E 1 35 ? 51.052 133.043 70.264 1.00 75.17 35 ILE F O 1
ATOM 5497 N N . ARG E 1 36 ? 50.731 132.053 72.263 1.00 75.38 36 ARG F N 1
ATOM 5498 C CA . ARG E 1 36 ? 51.349 133.140 73.026 1.00 75.61 36 ARG F CA 1
ATOM 5499 C C . ARG E 1 36 ? 52.757 133.444 72.499 1.00 75.05 36 ARG F C 1
ATOM 5500 O O . ARG E 1 36 ? 53.132 134.599 72.301 1.00 75.92 36 ARG F O 1
ATOM 5508 N N . ILE E 1 37 ? 53.525 132.392 72.257 1.00 73.57 37 ILE F N 1
ATOM 5509 C CA . ILE E 1 37 ? 54.891 132.536 71.793 1.00 72.03 37 ILE F CA 1
ATOM 5510 C C . ILE E 1 37 ? 55.089 133.412 70.552 1.00 70.30 37 ILE F C 1
ATOM 5511 O O . ILE E 1 37 ? 56.159 133.985 70.373 1.00 70.01 37 ILE F O 1
ATOM 5516 N N . TYR E 1 38 ? 54.073 133.555 69.709 1.00 68.94 38 TYR F N 1
ATOM 5517 C CA . TYR E 1 38 ? 54.250 134.374 68.509 1.00 68.91 38 TYR F CA 1
ATOM 5518 C C . TYR E 1 38 ? 53.740 135.800 68.679 1.00 69.94 38 TYR F C 1
ATOM 5519 O O . TYR E 1 38 ? 53.826 136.636 67.763 1.00 69.82 38 TYR F O 1
ATOM 5528 N N . GLY E 1 39 ? 53.222 136.062 69.876 1.00 70.45 39 GLY F N 1
ATOM 5529 C CA . GLY E 1 39 ? 52.725 137.376 70.225 1.00 71.02 39 GLY F CA 1
ATOM 5530 C C . GLY E 1 39 ? 51.882 138.160 69.237 1.00 71.99 39 GLY F C 1
ATOM 5531 O O . GLY E 1 39 ? 50.947 137.631 68.628 1.00 72.50 39 GLY F O 1
ATOM 5532 N N . ASP E 1 40 ? 52.220 139.441 69.096 1.00 72.73 40 ASP F N 1
ATOM 5533 C CA . ASP E 1 40 ? 51.490 140.356 68.229 1.00 73.36 40 ASP F CA 1
ATOM 5534 C C . ASP E 1 40 ? 51.783 140.203 66.750 1.00 73.83 40 ASP F C 1
ATOM 5535 O O . ASP E 1 40 ? 51.459 141.097 65.967 1.00 74.78 40 ASP F O 1
ATOM 5537 N N . LEU E 1 41 ? 52.392 139.082 66.366 1.00 73.53 41 LEU F N 1
ATOM 5538 C CA . LEU E 1 41 ? 52.708 138.829 64.958 1.00 72.81 41 LEU F CA 1
ATOM 5539 C C . LEU E 1 41 ? 51.447 138.500 64.164 1.00 72.21 41 LEU F C 1
ATOM 5540 O O . LEU E 1 41 ? 50.488 137.941 64.693 1.00 72.52 41 LEU F O 1
ATOM 5545 N N . GLU E 1 42 ? 51.468 138.849 62.886 1.00 71.54 42 GLU F N 1
ATOM 5546 C CA . GLU E 1 42 ? 50.357 138.590 61.977 1.00 70.63 42 GLU F CA 1
ATOM 5547 C C . GLU E 1 42 ? 50.210 137.065 61.869 1.00 68.60 42 GLU F C 1
ATOM 5548 O O . GLU E 1 42 ? 51.082 136.395 61.310 1.00 69.25 42 GLU F O 1
ATOM 5554 N N . LYS E 1 43 ? 49.121 136.506 62.386 1.00 66.14 43 LYS F N 1
ATOM 5555 C CA . LYS E 1 43 ? 48.962 135.052 62.339 1.00 63.54 43 LYS F CA 1
ATOM 5556 C C . LYS E 1 43 ? 47.557 134.492 62.184 1.00 62.25 43 LYS F C 1
ATOM 5557 O O . LYS E 1 43 ? 46.558 135.129 62.519 1.00 62.56 43 LYS F O 1
ATOM 5563 N N . ILE E 1 44 ? 47.506 133.267 61.684 1.00 61.02 44 ILE F N 1
ATOM 5564 C CA . ILE E 1 44 ? 46.260 132.532 61.526 1.00 59.13 44 ILE F CA 1
ATOM 5565 C C . ILE E 1 44 ? 46.628 131.157 62.034 1.00 58.20 44 ILE F C 1
ATOM 5566 O O . ILE E 1 44 ? 47.804 130.828 62.182 1.00 58.87 44 ILE F O 1
ATOM 5571 N N . ILE E 1 45 ? 45.630 130.345 62.307 1.00 56.33 45 ILE F N 1
ATOM 5572 C CA . ILE E 1 45 ? 45.913 129.022 62.772 1.00 54.26 45 ILE F CA 1
ATOM 5573 C C . ILE E 1 45 ? 44.991 128.107 61.976 1.00 52.83 45 ILE F C 1
ATOM 5574 O O . ILE E 1 45 ? 43.811 128.402 61.792 1.00 51.59 45 ILE F O 1
ATOM 5579 N N . ILE E 1 46 ? 45.543 127.014 61.463 1.00 51.26 46 ILE F N 1
ATOM 5580 C CA . ILE E 1 46 ? 44.749 126.090 60.667 1.00 49.44 46 ILE F CA 1
ATOM 5581 C C . ILE E 1 46 ? 44.366 124.806 61.384 1.00 48.05 46 ILE F C 1
ATOM 5582 O O . ILE E 1 46 ? 45.191 124.120 61.960 1.00 48.92 46 ILE F O 1
ATOM 5587 N N . VAL E 1 47 ? 43.086 124.495 61.358 1.00 47.14 47 VAL F N 1
ATOM 5588 C CA . VAL E 1 47 ? 42.619 123.299 62.030 1.00 46.78 47 VAL F CA 1
ATOM 5589 C C . VAL E 1 47 ? 41.869 122.445 61.036 1.00 46.77 47 VAL F C 1
ATOM 5590 O O . VAL E 1 47 ? 41.657 122.857 59.894 1.00 47.45 47 VAL F O 1
ATOM 5594 N N . GLY E 1 48 ? 41.472 121.258 61.478 1.00 47.05 48 GLY F N 1
ATOM 5595 C CA . GLY E 1 48 ? 40.750 120.346 60.615 1.00 46.75 48 GLY F CA 1
ATOM 5596 C C . GLY E 1 48 ? 39.773 119.491 61.392 1.00 48.12 48 GLY F C 1
ATOM 5597 O O . GLY E 1 48 ? 38.802 119.988 61.944 1.00 48.63 48 GLY F O 1
ATOM 5598 N N . LYS E 1 49 ? 40.043 118.197 61.451 1.00 49.45 49 LYS F N 1
ATOM 5599 C CA . LYS E 1 49 ? 39.161 117.272 62.137 1.00 50.50 49 LYS F CA 1
ATOM 5600 C C . LYS E 1 49 ? 38.629 117.739 63.497 1.00 50.18 49 LYS F C 1
ATOM 5601 O O . LYS E 1 49 ? 37.506 117.405 63.857 1.00 50.19 49 LYS F O 1
ATOM 5607 N N . TYR E 1 50 ? 39.405 118.508 64.253 1.00 50.99 50 TYR F N 1
ATOM 5608 C CA . TYR E 1 50 ? 38.923 118.941 65.566 1.00 52.48 50 TYR F CA 1
ATOM 5609 C C . TYR E 1 50 ? 38.509 120.397 65.675 1.00 52.60 50 TYR F C 1
ATOM 5610 O O . TYR E 1 50 ? 38.611 121.005 66.736 1.00 52.77 50 TYR F O 1
ATOM 5619 N N . VAL E 1 51 ? 38.030 120.934 64.561 1.00 52.76 51 VAL F N 1
ATOM 5620 C CA . VAL E 1 51 ? 37.560 122.308 64.457 1.00 52.51 51 VAL F CA 1
ATOM 5621 C C . VAL E 1 51 ? 36.532 122.630 65.556 1.00 53.35 51 VAL F C 1
ATOM 5622 O O . VAL E 1 51 ? 36.610 123.663 66.228 1.00 53.19 51 VAL F O 1
ATOM 5626 N N . ASN E 1 52 ? 35.587 121.720 65.749 1.00 54.31 52 ASN F N 1
ATOM 5627 C CA . ASN E 1 52 ? 34.529 121.903 66.728 1.00 56.04 52 ASN F CA 1
ATOM 5628 C C . ASN E 1 52 ? 34.985 122.046 68.164 1.00 57.79 52 ASN F C 1
ATOM 5629 O O . ASN E 1 52 ? 34.392 122.809 68.933 1.00 58.86 52 ASN F O 1
ATOM 5634 N N . GLU E 1 53 ? 36.030 121.319 68.534 1.00 59.50 53 GLU F N 1
ATOM 5635 C CA . GLU E 1 53 ? 36.524 121.367 69.900 1.00 61.40 53 GLU F CA 1
ATOM 5636 C C . GLU E 1 53 ? 37.581 122.452 70.023 1.00 62.83 53 GLU F C 1
ATOM 5637 O O . GLU E 1 53 ? 37.696 123.129 71.053 1.00 63.29 53 GLU F O 1
ATOM 5651 N N . LEU E 1 55 ? 38.081 125.416 67.997 1.00 63.52 55 LEU F N 1
ATOM 5652 C CA . LEU E 1 55 ? 37.547 126.769 67.879 1.00 62.14 55 LEU F CA 1
ATOM 5653 C C . LEU E 1 55 ? 37.124 127.505 69.147 1.00 61.85 55 LEU F C 1
ATOM 5654 O O . LEU E 1 55 ? 37.446 128.680 69.323 1.00 60.78 55 LEU F O 1
ATOM 5659 N N . PRO E 1 56 ? 36.380 126.841 70.037 1.00 61.64 56 PRO F N 1
ATOM 5660 C CA . PRO E 1 56 ? 35.967 127.525 71.261 1.00 61.84 56 PRO F CA 1
ATOM 5661 C C . PRO E 1 56 ? 37.141 128.194 71.992 1.00 62.39 56 PRO F C 1
ATOM 5662 O O . PRO E 1 56 ? 36.950 129.146 72.745 1.00 63.22 56 PRO F O 1
ATOM 5666 N N . LEU E 1 57 ? 38.352 127.703 71.754 1.00 62.57 57 LEU F N 1
ATOM 5667 C CA . LEU E 1 57 ? 39.556 128.246 72.378 1.00 62.57 57 LEU F CA 1
ATOM 5668 C C . LEU E 1 57 ? 40.296 129.202 71.458 1.00 62.94 57 LEU F C 1
ATOM 5669 O O . LEU E 1 57 ? 41.399 129.647 71.771 1.00 63.04 57 LEU F O 1
ATOM 5674 N N . LEU E 1 58 ? 39.692 129.526 70.324 1.00 63.53 58 LEU F N 1
ATOM 5675 C CA . LEU E 1 58 ? 40.346 130.410 69.376 1.00 63.89 58 LEU F CA 1
ATOM 5676 C C . LEU E 1 58 ? 39.456 131.551 68.881 1.00 64.66 58 LEU F C 1
ATOM 5677 O O . LEU E 1 58 ? 39.775 132.190 67.876 1.00 65.93 58 LEU F O 1
ATOM 5690 N N . ASP E 1 60 ? 39.352 134.354 69.401 1.00 62.03 60 ASP F N 1
ATOM 5691 C CA . ASP E 1 60 ? 40.093 135.612 69.318 1.00 61.47 60 ASP F CA 1
ATOM 5692 C C . ASP E 1 60 ? 41.173 135.583 68.243 1.00 58.83 60 ASP F C 1
ATOM 5693 O O . ASP E 1 60 ? 42.067 136.420 68.238 1.00 56.41 60 ASP F O 1
ATOM 5698 N N . GLN E 1 61 ? 41.107 134.602 67.354 1.00 57.61 61 GLN F N 1
ATOM 5699 C CA . GLN E 1 61 ? 42.106 134.472 66.301 1.00 57.26 61 GLN F CA 1
ATOM 5700 C C . GLN E 1 61 ? 41.427 134.151 64.968 1.00 56.37 61 GLN F C 1
ATOM 5701 O O . GLN E 1 61 ? 40.295 133.656 64.935 1.00 55.84 61 GLN F O 1
ATOM 5707 N N . ILE E 1 62 ? 42.126 134.442 63.876 1.00 54.85 62 ILE F N 1
ATOM 5708 C CA . ILE E 1 62 ? 41.631 134.113 62.544 1.00 54.50 62 ILE F CA 1
ATOM 5709 C C . ILE E 1 62 ? 41.899 132.611 62.404 1.00 53.52 62 ILE F C 1
ATOM 5710 O O . ILE E 1 62 ? 43.049 132.181 62.403 1.00 53.63 62 ILE F O 1
ATOM 5715 N N . VAL E 1 63 ? 40.841 131.821 62.290 1.00 52.57 63 VAL F N 1
ATOM 5716 C CA . VAL E 1 63 ? 40.964 130.371 62.175 1.00 50.65 63 VAL F CA 1
ATOM 5717 C C . VAL E 1 63 ? 40.488 129.829 60.824 1.00 50.39 63 VAL F C 1
ATOM 5718 O O . VAL E 1 63 ? 39.347 130.046 60.432 1.00 49.97 63 VAL F O 1
ATOM 5722 N N . ILE E 1 64 ? 41.356 129.120 60.111 1.00 49.97 64 ILE F N 1
ATOM 5723 C CA . ILE E 1 64 ? 40.953 128.537 58.836 1.00 49.77 64 ILE F CA 1
ATOM 5724 C C . ILE E 1 64 ? 40.748 127.040 59.002 1.00 48.88 64 ILE F C 1
ATOM 5725 O O . ILE E 1 64 ? 41.622 126.335 59.490 1.00 50.43 64 ILE F O 1
ATOM 5730 N N . TYR E 1 65 ? 39.568 126.564 58.637 1.00 48.40 65 TYR F N 1
ATOM 5731 C CA . TYR E 1 65 ? 39.259 125.147 58.724 1.00 47.71 65 TYR F CA 1
ATOM 5732 C C . TYR E 1 65 ? 39.566 124.538 57.367 1.00 48.82 65 TYR F C 1
ATOM 5733 O O . TYR E 1 65 ? 39.075 125.018 56.336 1.00 49.33 65 TYR F O 1
ATOM 5742 N N . ASN E 1 66 ? 40.368 123.479 57.365 1.00 48.91 66 ASN F N 1
ATOM 5743 C CA . ASN E 1 66 ? 40.734 122.807 56.128 1.00 48.23 66 ASN F CA 1
ATOM 5744 C C . ASN E 1 66 ? 39.805 121.627 55.861 1.00 47.28 66 ASN F C 1
ATOM 5745 O O . ASN E 1 66 ? 39.748 120.682 56.631 1.00 48.56 66 ASN F O 1
ATOM 5750 N N . PRO E 1 67 ? 39.029 121.689 54.777 1.00 47.12 67 PRO F N 1
ATOM 5751 C CA . PRO E 1 67 ? 38.135 120.564 54.496 1.00 47.18 67 PRO F CA 1
ATOM 5752 C C . PRO E 1 67 ? 38.929 119.339 54.031 1.00 46.89 67 PRO F C 1
ATOM 5753 O O . PRO E 1 67 ? 38.424 118.228 54.006 1.00 46.52 67 PRO F O 1
ATOM 5757 N N . PHE E 1 68 ? 40.186 119.546 53.682 1.00 47.23 68 PHE F N 1
ATOM 5758 C CA . PHE E 1 68 ? 41.008 118.449 53.203 1.00 48.63 68 PHE F CA 1
ATOM 5759 C C . PHE E 1 68 ? 41.963 117.911 54.257 1.00 48.28 68 PHE F C 1
ATOM 5760 O O . PHE E 1 68 ? 43.056 117.441 53.928 1.00 48.01 68 PHE F O 1
ATOM 5768 N N . TRP E 1 69 ? 41.533 117.971 55.516 1.00 47.58 69 TRP F N 1
ATOM 5769 C CA . TRP E 1 69 ? 42.358 117.516 56.611 1.00 47.15 69 TRP F CA 1
ATOM 5770 C C . TRP E 1 69 ? 42.749 116.062 56.516 1.00 48.49 69 TRP F C 1
ATOM 5771 O O . TRP E 1 69 ? 43.806 115.673 56.996 1.00 47.72 69 TRP F O 1
ATOM 5782 N N . ASN E 1 70 ? 41.906 115.256 55.884 1.00 50.78 70 ASN F N 1
ATOM 5783 C CA . ASN E 1 70 ? 42.207 113.842 55.734 1.00 51.76 70 ASN F CA 1
ATOM 5784 C C . ASN E 1 70 ? 43.314 113.573 54.724 1.00 52.98 70 ASN F C 1
ATOM 5785 O O . ASN E 1 70 ? 43.875 112.486 54.694 1.00 53.34 70 ASN F O 1
ATOM 5790 N N . GLU E 1 71 ? 43.643 114.564 53.909 1.00 54.36 71 GLU F N 1
ATOM 5791 C CA . GLU E 1 71 ? 44.677 114.384 52.910 1.00 55.93 71 GLU F CA 1
ATOM 5792 C C . GLU E 1 71 ? 46.099 114.637 53.374 1.00 56.73 71 GLU F C 1
ATOM 5793 O O . GLU E 1 71 ? 47.036 114.269 52.676 1.00 58.63 71 GLU F O 1
ATOM 5799 N N . GLY E 1 72 ? 46.289 115.254 54.531 1.00 56.91 72 GLY F N 1
ATOM 5800 C CA . GLY E 1 72 ? 47.651 115.487 54.968 1.00 57.17 72 GLY F CA 1
ATOM 5801 C C . GLY E 1 72 ? 48.103 116.935 55.087 1.00 58.08 72 GLY F C 1
ATOM 5802 O O . GLY E 1 72 ? 47.570 117.854 54.461 1.00 59.54 72 GLY F O 1
ATOM 5803 N N . ILE E 1 73 ? 49.132 117.114 55.901 1.00 57.75 73 ILE F N 1
ATOM 5804 C CA . ILE E 1 73 ? 49.716 118.404 56.205 1.00 57.30 73 ILE F CA 1
ATOM 5805 C C . ILE E 1 73 ? 49.967 119.354 55.033 1.00 57.00 73 ILE F C 1
ATOM 5806 O O . ILE E 1 73 ? 49.988 120.568 55.216 1.00 58.08 73 ILE F O 1
ATOM 5811 N N . SER E 1 74 ? 50.162 118.837 53.832 1.00 55.49 74 SER F N 1
ATOM 5812 C CA . SER E 1 74 ? 50.443 119.754 52.737 1.00 55.50 74 SER F CA 1
ATOM 5813 C C . SER E 1 74 ? 49.255 120.655 52.396 1.00 55.53 74 SER F C 1
ATOM 5814 O O . SER E 1 74 ? 49.434 121.815 52.033 1.00 55.22 74 SER F O 1
ATOM 5817 N N . THR E 1 75 ? 48.044 120.126 52.517 1.00 55.63 75 THR F N 1
ATOM 5818 C CA . THR E 1 75 ? 46.846 120.898 52.225 1.00 55.43 75 THR F CA 1
ATOM 5819 C C . THR E 1 75 ? 46.702 122.050 53.215 1.00 55.80 75 THR F C 1
ATOM 5820 O O . THR E 1 75 ? 46.317 123.149 52.849 1.00 56.57 75 THR F O 1
ATOM 5824 N N . SER E 1 76 ? 46.997 121.784 54.479 1.00 55.84 76 SER F N 1
ATOM 5825 C CA . SER E 1 76 ? 46.911 122.813 55.504 1.00 56.36 76 SER F CA 1
ATOM 5826 C C . SER E 1 76 ? 47.925 123.917 55.228 1.00 56.58 76 SER F C 1
ATOM 5827 O O . SER E 1 76 ? 47.613 125.096 55.374 1.00 57.13 76 SER F O 1
ATOM 5830 N N . LEU E 1 77 ? 49.135 123.532 54.827 1.00 56.66 77 LEU F N 1
ATOM 5831 C CA . LEU E 1 77 ? 50.196 124.494 54.547 1.00 56.58 77 LEU F CA 1
ATOM 5832 C C . LEU E 1 77 ? 49.896 125.326 53.305 1.00 57.11 77 LEU F C 1
ATOM 5833 O O . LEU E 1 77 ? 50.150 126.529 53.277 1.00 56.61 77 LEU F O 1
ATOM 5838 N N . LYS E 1 78 ? 49.355 124.690 52.272 1.00 57.85 78 LYS F N 1
ATOM 5839 C CA . LYS E 1 78 ? 49.034 125.409 51.049 1.00 58.30 78 LYS F CA 1
ATOM 5840 C C . LYS E 1 78 ? 47.922 126.419 51.345 1.00 58.18 78 LYS F C 1
ATOM 5841 O O . LYS E 1 78 ? 47.941 127.560 50.874 1.00 58.78 78 LYS F O 1
ATOM 5847 N N . LEU E 1 79 ? 46.977 125.986 52.168 1.00 57.33 79 LEU F N 1
ATOM 5848 C CA . LEU E 1 79 ? 45.834 126.792 52.556 1.00 57.09 79 LEU F CA 1
ATOM 5849 C C . LEU E 1 79 ? 46.180 128.037 53.366 1.00 57.89 79 LEU F C 1
ATOM 5850 O O . LEU E 1 79 ? 45.642 129.111 53.109 1.00 59.07 79 LEU F O 1
ATOM 5855 N N . GLY E 1 80 ? 47.054 127.891 54.356 1.00 58.46 80 GLY F N 1
ATOM 5856 C CA . GLY E 1 80 ? 47.457 129.031 55.158 1.00 59.10 80 GLY F CA 1
ATOM 5857 C C . GLY E 1 80 ? 48.395 129.876 54.320 1.00 60.56 80 GLY F C 1
ATOM 5858 O O . GLY E 1 80 ? 48.489 131.096 54.481 1.00 61.01 80 GLY F O 1
ATOM 5859 N N . LEU E 1 81 ? 49.101 129.224 53.406 1.00 61.55 81 LEU F N 1
ATOM 5860 C CA . LEU E 1 81 ? 50.018 129.940 52.537 1.00 62.68 81 LEU F CA 1
ATOM 5861 C C . LEU E 1 81 ? 49.225 130.836 51.591 1.00 63.30 81 LEU F C 1
ATOM 5862 O O . LEU E 1 81 ? 49.680 131.914 51.204 1.00 63.80 81 LEU F O 1
ATOM 5867 N N . ARG E 1 82 ? 48.038 130.378 51.211 1.00 62.81 82 ARG F N 1
ATOM 5868 C CA . ARG E 1 82 ? 47.200 131.142 50.317 1.00 63.00 82 ARG F CA 1
ATOM 5869 C C . ARG E 1 82 ? 46.736 132.427 51.002 1.00 62.84 82 ARG F C 1
ATOM 5870 O O . ARG E 1 82 ? 46.389 133.400 50.347 1.00 62.60 82 ARG F O 1
ATOM 5878 N N . PHE E 1 83 ? 46.753 132.439 52.327 1.00 63.48 83 PHE F N 1
ATOM 5879 C CA . PHE E 1 83 ? 46.310 133.608 53.075 1.00 64.44 83 PHE F CA 1
ATOM 5880 C C . PHE E 1 83 ? 47.375 134.701 53.163 1.00 64.70 83 PHE F C 1
ATOM 5881 O O . PHE E 1 83 ? 47.064 135.842 53.500 1.00 65.26 83 PHE F O 1
ATOM 5889 N N . PHE E 1 84 ? 48.626 134.343 52.869 1.00 64.30 84 PHE F N 1
ATOM 5890 C CA . PHE E 1 84 ? 49.756 135.282 52.908 1.00 63.90 84 PHE F CA 1
ATOM 5891 C C . PHE E 1 84 ? 50.517 135.266 51.587 1.00 64.79 84 PHE F C 1
ATOM 5892 O O . PHE E 1 84 ? 51.718 135.508 51.579 1.00 65.14 84 PHE F O 1
ATOM 5900 N N . LYS E 1 85 ? 49.832 134.987 50.483 1.00 66.45 85 LYS F N 1
ATOM 5901 C CA . LYS E 1 85 ? 50.472 134.899 49.168 1.00 67.68 85 LYS F CA 1
ATOM 5902 C C . LYS E 1 85 ? 51.312 136.093 48.704 1.00 68.95 85 LYS F C 1
ATOM 5903 O O . LYS E 1 85 ? 52.211 135.926 47.883 1.00 69.26 85 LYS F O 1
ATOM 5905 N N . ASP E 1 86 ? 51.028 137.288 49.215 1.00 70.19 86 ASP F N 1
ATOM 5906 C CA . ASP E 1 86 ? 51.769 138.483 48.800 1.00 71.13 86 ASP F CA 1
ATOM 5907 C C . ASP E 1 86 ? 52.932 138.841 49.726 1.00 71.63 86 ASP F C 1
ATOM 5908 O O . ASP E 1 86 ? 53.896 139.486 49.307 1.00 72.03 86 ASP F O 1
ATOM 5910 N N . TYR E 1 87 ? 52.841 138.420 50.982 1.00 71.76 87 TYR F N 1
ATOM 5911 C CA . TYR E 1 87 ? 53.881 138.702 51.971 1.00 70.98 87 TYR F CA 1
ATOM 5912 C C . TYR E 1 87 ? 55.297 138.308 51.523 1.00 71.52 87 TYR F C 1
ATOM 5913 O O . TYR E 1 87 ? 55.487 137.604 50.520 1.00 70.44 87 TYR F O 1
ATOM 5922 N N . ASP E 1 88 ? 56.285 138.772 52.280 1.00 72.52 88 ASP F N 1
ATOM 5923 C CA . ASP E 1 88 ? 57.681 138.486 51.978 1.00 73.98 88 ASP F CA 1
ATOM 5924 C C . ASP E 1 88 ? 58.030 137.046 52.336 1.00 73.74 88 ASP F C 1
ATOM 5925 O O . ASP E 1 88 ? 58.725 136.348 51.590 1.00 74.16 88 ASP F O 1
ATOM 5930 N N . ALA E 1 89 ? 57.553 136.612 53.496 1.00 73.02 89 ALA F N 1
ATOM 5931 C CA . ALA E 1 89 ? 57.805 135.258 53.949 1.00 71.97 89 ALA F CA 1
ATOM 5932 C C . ALA E 1 89 ? 56.817 134.880 55.043 1.00 71.51 89 ALA F C 1
ATOM 5933 O O . ALA E 1 89 ? 56.200 135.752 55.668 1.00 71.21 89 ALA F O 1
ATOM 5935 N N . VAL E 1 90 ? 56.662 133.572 55.253 1.00 70.36 90 VAL F N 1
ATOM 5936 C CA . VAL E 1 90 ? 55.782 133.045 56.296 1.00 68.42 90 VAL F CA 1
ATOM 5937 C C . VAL E 1 90 ? 56.589 132.158 57.238 1.00 66.78 90 VAL F C 1
ATOM 5938 O O . VAL E 1 90 ? 57.533 131.481 56.828 1.00 66.99 90 VAL F O 1
ATOM 5942 N N . LEU E 1 91 ? 56.213 132.187 58.508 1.00 64.72 91 LEU F N 1
ATOM 5943 C CA . LEU E 1 91 ? 56.865 131.390 59.536 1.00 63.04 91 LEU F CA 1
ATOM 5944 C C . LEU E 1 91 ? 55.905 130.234 59.813 1.00 62.35 91 LEU F C 1
ATOM 5945 O O . LEU E 1 91 ? 54.810 130.452 60.340 1.00 62.30 91 LEU F O 1
ATOM 5950 N N . VAL E 1 92 ? 56.295 129.017 59.435 1.00 60.95 92 VAL F N 1
ATOM 5951 C CA . VAL E 1 92 ? 55.438 127.857 59.641 1.00 58.64 92 VAL F CA 1
ATOM 5952 C C . VAL E 1 92 ? 55.671 127.347 61.045 1.00 58.95 92 VAL F C 1
ATOM 5953 O O . VAL E 1 92 ? 56.767 126.936 61.387 1.00 60.07 92 VAL F O 1
ATOM 5957 N N . ALA E 1 93 ? 54.633 127.375 61.862 1.00 59.13 93 ALA F N 1
ATOM 5958 C CA . A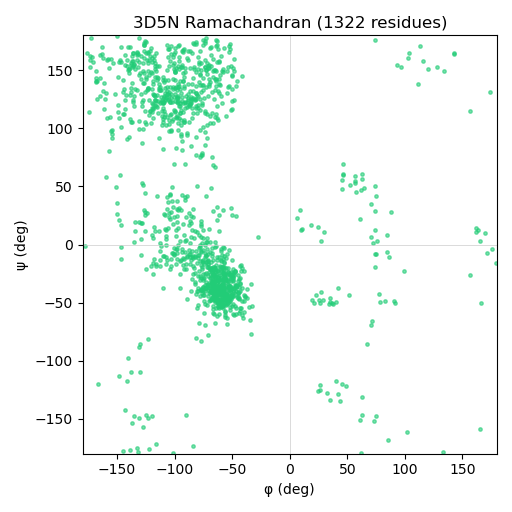LA E 1 93 ? 54.743 126.933 63.239 1.00 58.70 93 ALA F CA 1
ATOM 5959 C C . ALA E 1 93 ? 53.851 125.730 63.490 1.00 59.17 93 ALA F C 1
ATOM 5960 O O . ALA E 1 93 ? 52.816 125.570 62.846 1.00 60.08 93 ALA F O 1
ATOM 5962 N N . LEU E 1 94 ? 54.245 124.882 64.431 1.00 59.10 94 LEU F N 1
ATOM 5963 C CA . LEU E 1 94 ? 53.442 123.708 64.748 1.00 59.25 94 LEU F CA 1
ATOM 5964 C C . LEU E 1 94 ? 52.737 123.906 66.077 1.00 59.42 94 LEU F C 1
ATOM 5965 O O . LEU E 1 94 ? 53.343 124.310 67.057 1.00 60.35 94 LEU F O 1
ATOM 5970 N N . GLY E 1 95 ? 51.448 123.623 66.113 1.00 59.69 95 GLY F N 1
ATOM 5971 C CA . GLY E 1 95 ? 50.717 123.809 67.347 1.00 61.50 95 GLY F CA 1
ATOM 5972 C C . GLY E 1 95 ? 51.065 122.842 68.463 1.00 62.38 95 GLY F C 1
ATOM 5973 O O . GLY E 1 95 ? 50.577 122.997 69.580 1.00 63.13 95 GLY F O 1
ATOM 5974 N N . ASP E 1 96 ? 51.895 121.843 68.176 1.00 62.72 96 ASP F N 1
ATOM 5975 C CA . ASP E 1 96 ? 52.276 120.861 69.185 1.00 63.32 96 ASP F CA 1
ATOM 5976 C C . ASP E 1 96 ? 53.656 121.150 69.758 1.00 63.83 96 ASP F C 1
ATOM 5977 O O . ASP E 1 96 ? 54.196 120.354 70.515 1.00 63.04 96 ASP F O 1
ATOM 5990 N N . PRO E 1 98 ? 54.929 123.868 71.966 1.00 66.82 98 PRO F N 1
ATOM 5991 C CA . PRO E 1 98 ? 54.731 125.013 72.851 1.00 67.67 98 PRO F CA 1
ATOM 5992 C C . PRO E 1 98 ? 55.936 125.497 73.618 1.00 68.95 98 PRO F C 1
ATOM 5993 O O . PRO E 1 98 ? 55.788 126.335 74.510 1.00 69.57 98 PRO F O 1
ATOM 5997 N N . PHE E 1 99 ? 57.124 124.996 73.299 1.00 69.48 99 PHE F N 1
ATOM 5998 C CA . PHE E 1 99 ? 58.287 125.423 74.061 1.00 68.53 99 PHE F CA 1
ATOM 5999 C C . PHE E 1 99 ? 59.227 126.351 73.335 1.00 69.55 99 PHE F C 1
ATOM 6000 O O . PHE E 1 99 ? 60.221 126.785 73.898 1.00 70.11 99 PHE F O 1
ATOM 6008 N N . VAL E 1 100 ? 58.915 126.676 72.088 1.00 70.81 100 VAL F N 1
ATOM 6009 C CA . VAL E 1 100 ? 59.755 127.610 71.354 1.00 71.94 100 VAL F CA 1
ATOM 6010 C C . VAL E 1 100 ? 59.661 128.890 72.168 1.00 73.06 100 VAL F C 1
ATOM 6011 O O . VAL E 1 100 ? 58.706 129.068 72.918 1.00 73.16 100 VAL F O 1
ATOM 6015 N N . THR E 1 101 ? 60.638 129.778 72.044 1.00 75.19 101 THR F N 1
ATOM 6016 C CA . THR E 1 101 ? 60.603 131.024 72.818 1.00 77.79 101 THR F CA 1
ATOM 6017 C C . THR E 1 101 ? 60.519 132.253 71.916 1.00 79.60 101 THR F C 1
ATOM 6018 O O . THR E 1 101 ? 60.972 132.211 70.764 1.00 80.00 101 THR F O 1
ATOM 6022 N N . LYS E 1 102 ? 59.947 133.343 72.435 1.00 81.63 102 LYS F N 1
ATOM 6023 C CA . LYS E 1 102 ? 59.827 134.580 71.658 1.00 83.56 102 LYS F CA 1
ATOM 6024 C C . LYS E 1 102 ? 61.208 134.972 71.167 1.00 84.36 102 LYS F C 1
ATOM 6025 O O . LYS E 1 102 ? 61.377 135.438 70.039 1.00 83.95 102 LYS F O 1
ATOM 6031 N N . GLU E 1 103 ? 62.203 134.764 72.022 1.00 85.95 103 GLU F N 1
ATOM 6032 C CA . GLU E 1 103 ? 63.568 135.092 71.656 1.00 88.32 103 GLU F CA 1
ATOM 6033 C C . GLU E 1 103 ? 63.938 134.243 70.446 1.00 88.15 103 GLU F C 1
ATOM 6034 O O . GLU E 1 103 ? 64.546 134.737 69.499 1.00 87.80 103 GLU F O 1
ATOM 6040 N N . ASP E 1 104 ? 63.556 132.970 70.472 1.00 88.45 104 ASP F N 1
ATOM 6041 C CA . ASP E 1 104 ? 63.863 132.082 69.361 1.00 89.43 104 ASP F CA 1
ATOM 6042 C C . ASP E 1 104 ? 63.319 132.624 68.049 1.00 89.59 104 ASP F C 1
ATOM 6043 O O . ASP E 1 104 ? 64.027 132.659 67.041 1.00 89.27 104 ASP F O 1
ATOM 6048 N N . VAL E 1 105 ? 62.057 133.047 68.068 1.00 90.07 105 VAL F N 1
ATOM 6049 C CA . VAL E 1 105 ? 61.410 133.566 66.869 1.00 90.56 105 VAL F CA 1
ATOM 6050 C C . VAL E 1 105 ? 62.158 134.757 66.301 1.00 91.34 105 VAL F C 1
ATOM 6051 O O . VAL E 1 105 ? 62.528 134.757 65.125 1.00 91.10 105 VAL F O 1
ATOM 6055 N N . ASN E 1 106 ? 62.382 135.764 67.141 1.00 92.68 106 ASN F N 1
ATOM 6056 C CA . ASN E 1 106 ? 63.096 136.964 66.722 1.00 94.20 106 ASN F CA 1
ATOM 6057 C C . ASN E 1 106 ? 64.403 136.619 66.027 1.00 94.46 106 ASN F C 1
ATOM 6058 O O . ASN E 1 106 ? 64.724 137.185 64.982 1.00 94.72 106 ASN F O 1
ATOM 6063 N N . LYS E 1 107 ? 65.155 135.689 66.603 1.00 94.82 107 LYS F N 1
ATOM 6064 C CA . LYS E 1 107 ? 66.408 135.276 65.998 1.00 95.38 107 LYS F CA 1
ATOM 6065 C C . LYS E 1 107 ? 66.139 134.768 64.589 1.00 95.69 107 LYS F C 1
ATOM 6066 O O . LYS E 1 107 ? 66.850 135.128 63.649 1.00 96.29 107 LYS F O 1
ATOM 6072 N N . ILE E 1 108 ? 65.104 133.941 64.449 1.00 95.57 108 ILE F N 1
ATOM 6073 C CA . ILE E 1 108 ? 64.739 133.370 63.156 1.00 95.24 108 ILE F CA 1
ATOM 6074 C C . ILE E 1 108 ? 64.366 134.416 62.117 1.00 95.82 108 ILE F C 1
ATOM 6075 O O . ILE E 1 108 ? 65.004 134.499 61.065 1.00 95.70 108 ILE F O 1
ATOM 6080 N N . ILE E 1 109 ? 63.337 135.211 62.405 1.00 96.37 109 ILE F N 1
ATOM 6081 C CA . ILE E 1 109 ? 62.903 136.225 61.451 1.00 97.50 109 ILE F CA 1
ATOM 6082 C C . ILE E 1 109 ? 63.968 137.274 61.203 1.00 98.06 109 ILE F C 1
ATOM 6083 O O . ILE E 1 109 ? 64.073 137.802 60.094 1.00 98.56 109 ILE F O 1
ATOM 6088 N N . ASN E 1 110 ? 64.770 137.573 62.219 1.00 98.40 110 ASN F N 1
ATOM 6089 C CA . ASN E 1 110 ? 65.824 138.560 62.038 1.00 98.75 110 ASN F CA 1
ATOM 6090 C C . ASN E 1 110 ? 66.907 138.022 61.100 1.00 98.29 110 ASN F C 1
ATOM 6091 O O . ASN E 1 110 ? 67.431 138.752 60.263 1.00 98.47 110 ASN F O 1
ATOM 6096 N N . THR E 1 111 ? 67.230 136.741 61.226 1.00 97.93 111 THR F N 1
ATOM 6097 C CA . THR E 1 111 ? 68.248 136.146 60.370 1.00 97.51 111 THR F CA 1
ATOM 6098 C C . THR E 1 111 ? 67.839 136.210 58.898 1.00 98.07 111 THR F C 1
ATOM 6099 O O . THR E 1 111 ? 68.648 135.940 58.008 1.00 97.45 111 THR F O 1
ATOM 6103 N N . PHE E 1 112 ? 66.584 136.574 58.647 1.00 98.90 112 PHE F N 1
ATOM 6104 C CA . PHE E 1 112 ? 66.078 136.652 57.283 1.00 99.73 112 PHE F CA 1
ATOM 6105 C C . PHE E 1 112 ? 66.738 137.758 56.474 1.00 99.73 112 PHE F C 1
ATOM 6106 O O . PHE E 1 112 ? 66.430 138.938 56.646 1.00 99.73 112 PHE F O 1
ATOM 6114 N N . LYS E 1 113 ? 67.643 137.355 55.586 1.00 99.73 113 LYS F N 1
ATOM 6115 C CA . LYS E 1 113 ? 68.371 138.279 54.723 1.00 99.73 113 LYS F CA 1
ATOM 6116 C C . LYS E 1 113 ? 68.003 137.986 53.267 1.00 99.73 113 LYS F C 1
ATOM 6117 O O . LYS E 1 113 ? 67.447 136.926 52.965 1.00 99.73 113 LYS F O 1
ATOM 6119 N N . PRO E 1 114 ? 68.314 138.917 52.346 1.00 99.73 114 PRO F N 1
ATOM 6120 C CA . PRO E 1 114 ? 68.007 138.744 50.921 1.00 99.73 114 PRO F CA 1
ATOM 6121 C C . PRO E 1 114 ? 68.628 137.491 50.304 1.00 99.73 114 PRO F C 1
ATOM 6122 O O . PRO E 1 114 ? 68.187 137.022 49.254 1.00 99.73 114 PRO F O 1
ATOM 6126 N N . ASN E 1 115 ? 69.651 136.952 50.957 1.00 99.73 115 ASN F N 1
ATOM 6127 C CA . ASN E 1 115 ? 70.303 135.747 50.463 1.00 99.73 115 ASN F CA 1
ATOM 6128 C C . ASN E 1 115 ? 69.480 134.505 50.832 1.00 99.73 115 ASN F C 1
ATOM 6129 O O . ASN E 1 115 ? 69.367 133.558 50.042 1.00 99.73 115 ASN F O 1
ATOM 6131 N N . CYS E 1 116 ? 68.890 134.533 52.026 1.00 99.73 116 CYS F N 1
ATOM 6132 C CA . CYS E 1 116 ? 68.107 133.414 52.550 1.00 99.73 116 CYS F CA 1
ATOM 6133 C C . CYS E 1 116 ? 66.785 133.094 51.845 1.00 98.43 116 CYS F C 1
ATOM 6134 O O . CYS E 1 116 ? 65.838 133.881 51.895 1.00 98.49 116 CYS F O 1
ATOM 6137 N N . LYS E 1 117 ? 66.720 131.936 51.195 1.00 96.38 117 LYS F N 1
ATOM 6138 C CA . LYS E 1 117 ? 65.484 131.513 50.553 1.00 94.51 117 LYS F CA 1
ATOM 6139 C C . LYS E 1 117 ? 64.672 130.840 51.653 1.00 93.12 117 LYS F C 1
ATOM 6140 O O . LYS E 1 117 ? 63.492 130.533 51.476 1.00 93.03 117 LYS F O 1
ATOM 6146 N N . ALA E 1 118 ? 65.330 130.610 52.788 1.00 91.36 118 ALA F N 1
ATOM 6147 C CA . ALA E 1 118 ? 64.711 129.969 53.942 1.00 89.77 118 ALA F CA 1
ATOM 6148 C C . ALA E 1 118 ? 65.591 130.078 55.190 1.00 88.73 118 ALA F C 1
ATOM 6149 O O . ALA E 1 118 ? 66.814 130.008 55.101 1.00 88.45 118 ALA F O 1
ATOM 6151 N N . VAL E 1 119 ? 64.960 130.252 56.348 1.00 87.41 119 VAL F N 1
ATOM 6152 C CA . VAL E 1 119 ? 65.674 130.349 57.622 1.00 85.89 119 VAL F CA 1
ATOM 6153 C C . VAL E 1 119 ? 65.277 129.143 58.472 1.00 85.21 119 VAL F C 1
ATOM 6154 O O . VAL E 1 119 ? 64.105 128.974 58.813 1.00 85.33 119 VAL F O 1
ATOM 6158 N N . ILE E 1 120 ? 66.250 128.304 58.810 1.00 84.41 120 ILE F N 1
ATOM 6159 C CA . ILE E 1 120 ? 65.980 127.115 59.608 1.00 83.46 120 ILE F CA 1
ATOM 6160 C C . ILE E 1 120 ? 66.551 127.237 61.016 1.00 83.36 120 ILE F C 1
ATOM 6161 O O . ILE E 1 120 ? 67.722 127.542 61.192 1.00 82.80 120 ILE F O 1
ATOM 6166 N N . PRO E 1 121 ? 65.721 127.005 62.042 1.00 84.05 121 PRO F N 1
ATOM 6167 C CA . PRO E 1 121 ? 66.179 127.096 63.432 1.00 84.83 121 PRO F CA 1
ATOM 6168 C C . PRO E 1 121 ? 67.111 125.936 63.737 1.00 85.50 121 PRO F C 1
ATOM 6169 O O . PRO E 1 121 ? 66.841 124.797 63.345 1.00 85.65 121 PRO F O 1
ATOM 6173 N N . THR E 1 122 ? 68.200 126.219 64.444 1.00 86.46 122 THR F N 1
ATOM 6174 C CA . THR E 1 122 ? 69.163 125.174 64.780 1.00 86.95 122 THR F CA 1
ATOM 6175 C C . THR E 1 122 ? 69.552 125.160 66.250 1.00 86.91 122 THR F C 1
ATOM 6176 O O . THR E 1 122 ? 69.620 126.207 66.895 1.00 86.93 122 THR F O 1
ATOM 6180 N N . HIS E 1 123 ? 69.792 123.962 66.773 1.00 87.28 123 HIS F N 1
ATOM 6181 C CA . HIS E 1 123 ? 70.198 123.786 68.163 1.00 87.90 123 HIS F CA 1
ATOM 6182 C C . HIS E 1 123 ? 71.129 122.592 68.244 1.00 88.41 123 HIS F C 1
ATOM 6183 O O . HIS E 1 123 ? 70.671 121.448 68.234 1.00 88.54 123 HIS F O 1
ATOM 6190 N N . LYS E 1 124 ? 72.430 122.860 68.331 1.00 88.55 124 LYS F N 1
ATOM 6191 C CA . LYS E 1 124 ? 73.436 121.807 68.400 1.00 88.56 124 LYS F CA 1
ATOM 6192 C C . LYS E 1 124 ? 73.417 120.976 67.124 1.00 88.99 124 LYS F C 1
ATOM 6193 O O . LYS E 1 124 ? 73.232 119.755 67.158 1.00 89.25 124 LYS F O 1
ATOM 6199 N N . GLY E 1 125 ? 73.599 121.661 65.997 1.00 89.30 125 GLY F N 1
ATOM 6200 C CA . GLY E 1 125 ? 73.623 121.000 64.705 1.00 89.70 125 GLY F CA 1
ATOM 6201 C C . GLY E 1 125 ? 72.267 120.545 64.205 1.00 90.20 125 GLY F C 1
ATOM 6202 O O . GLY E 1 125 ? 72.081 120.317 63.001 1.00 90.44 125 GLY F O 1
ATOM 6203 N N . GLU E 1 126 ? 71.317 120.423 65.127 1.00 90.22 126 GLU F N 1
ATOM 6204 C CA . GLU E 1 126 ? 69.966 119.982 64.800 1.00 90.62 126 GLU F CA 1
ATOM 6205 C C . GLU E 1 126 ? 69.117 121.065 64.149 1.00 89.87 126 GLU F C 1
ATOM 6206 O O . GLU E 1 126 ? 69.051 122.190 64.648 1.00 90.12 126 GLU F O 1
ATOM 6212 N N . ARG E 1 127 ? 68.468 120.720 63.038 1.00 88.56 127 ARG F N 1
ATOM 6213 C CA . ARG E 1 127 ? 67.600 121.662 62.342 1.00 87.56 127 ARG F CA 1
ATOM 6214 C C . ARG E 1 127 ? 66.180 121.444 62.861 1.00 85.81 127 ARG F C 1
ATOM 6215 O O . ARG E 1 127 ? 65.655 120.329 62.804 1.00 86.01 127 ARG F O 1
ATOM 6223 N N . GLY E 1 128 ? 65.567 122.505 63.380 1.00 83.57 128 GLY F N 1
ATOM 6224 C CA . GLY E 1 128 ? 64.219 122.393 63.915 1.00 80.57 128 GLY F CA 1
ATOM 6225 C C . GLY E 1 128 ? 63.147 123.252 63.264 1.00 78.06 128 GLY F C 1
ATOM 6226 O O . GLY E 1 128 ? 63.180 123.522 62.064 1.00 77.56 128 GLY F O 1
ATOM 6227 N N . ASN E 1 129 ? 62.181 123.661 64.079 1.00 75.74 129 ASN F N 1
ATOM 6228 C CA . ASN E 1 129 ? 61.060 124.491 63.652 1.00 73.95 129 ASN F CA 1
ATOM 6229 C C . ASN E 1 129 ? 60.879 125.552 64.743 1.00 72.14 129 ASN F C 1
ATOM 6230 O O . ASN E 1 129 ? 61.361 125.380 65.859 1.00 71.56 129 ASN F O 1
ATOM 6235 N N . PRO E 1 130 ? 60.165 126.651 64.448 1.00 70.79 130 PRO F N 1
ATOM 6236 C CA . PRO E 1 130 ? 59.493 127.018 63.200 1.00 69.62 130 PRO F CA 1
ATOM 6237 C C . PRO E 1 130 ? 60.412 127.503 62.077 1.00 68.77 130 PRO F C 1
ATOM 6238 O O . PRO E 1 130 ? 61.280 128.344 62.294 1.00 67.65 130 PRO F O 1
ATOM 6242 N N . VAL E 1 131 ? 60.197 126.972 60.875 1.00 68.31 131 VAL F N 1
ATOM 6243 C CA . VAL E 1 131 ? 60.984 127.344 59.699 1.00 68.48 131 VAL F CA 1
ATOM 6244 C C . VAL E 1 131 ? 60.384 128.560 58.974 1.00 68.20 131 VAL F C 1
ATOM 6245 O O . VAL E 1 131 ? 59.190 128.591 58.661 1.00 68.70 131 VAL F O 1
ATOM 6249 N N . LEU E 1 132 ? 61.222 129.557 58.710 1.00 66.91 132 LEU F N 1
ATOM 6250 C CA . LEU E 1 132 ? 60.795 130.779 58.037 1.00 65.79 132 LEU F CA 1
ATOM 6251 C C . LEU E 1 132 ? 60.988 130.640 56.528 1.00 65.28 132 LEU F C 1
ATOM 6252 O O . LEU E 1 132 ? 62.119 130.665 56.038 1.00 65.79 132 LEU F O 1
ATOM 6257 N N . ILE E 1 133 ? 59.885 130.491 55.795 1.00 64.12 133 ILE F N 1
ATOM 6258 C CA . ILE E 1 133 ? 59.948 130.327 54.345 1.00 63.64 133 ILE F CA 1
ATOM 6259 C C . ILE E 1 133 ? 59.672 131.617 53.561 1.00 63.29 133 ILE F C 1
ATOM 6260 O O . ILE E 1 133 ? 58.726 132.362 53.853 1.00 64.27 133 ILE F O 1
ATOM 6265 N N . SER E 1 134 ? 60.507 131.854 52.554 1.00 60.57 134 SER F N 1
ATOM 6266 C CA . SER E 1 134 ? 60.416 133.042 51.730 1.00 59.97 134 SER F CA 1
ATOM 6267 C C . SER E 1 134 ? 59.500 132.870 50.522 1.00 62.76 134 SER F C 1
ATOM 6268 O O . SER E 1 134 ? 59.221 131.744 50.079 1.00 63.35 134 SER F O 1
ATOM 6271 N N . LYS E 1 135 ? 59.075 134.016 49.981 1.00 65.78 135 LYS F N 1
ATOM 6272 C CA . LYS E 1 135 ? 58.185 134.091 48.829 1.00 68.79 135 LYS F CA 1
ATOM 6273 C C . LYS E 1 135 ? 58.613 133.206 47.665 1.00 70.80 135 LYS F C 1
ATOM 6274 O O . LYS E 1 135 ? 57.767 132.618 46.984 1.00 71.31 135 LYS F O 1
ATOM 6276 N N . SER E 1 136 ? 59.920 133.109 47.436 1.00 72.95 136 SER F N 1
ATOM 6277 C CA . SER E 1 136 ? 60.444 132.300 46.336 1.00 75.19 136 SER F CA 1
ATOM 6278 C C . SER E 1 136 ? 60.001 130.838 46.376 1.00 76.31 136 SER F C 1
ATOM 6279 O O . SER E 1 136 ? 59.635 130.265 45.343 1.00 77.12 136 SER F O 1
ATOM 6282 N N . LEU E 1 137 ? 60.038 130.234 47.561 1.00 77.09 137 LEU F N 1
ATOM 6283 C CA . LEU E 1 137 ? 59.639 128.837 47.705 1.00 77.30 137 LEU F CA 1
ATOM 6284 C C . LEU E 1 137 ? 58.121 128.635 47.655 1.00 76.67 137 LEU F C 1
ATOM 6285 O O . LEU E 1 137 ? 57.648 127.510 47.484 1.00 76.13 137 LEU F O 1
ATOM 6290 N N . PHE E 1 138 ? 57.368 129.722 47.803 1.00 75.85 138 PHE F N 1
ATOM 6291 C CA . PHE E 1 138 ? 55.913 129.663 47.766 1.00 75.59 138 PHE F CA 1
ATOM 6292 C C . PHE E 1 138 ? 55.385 128.813 46.622 1.00 75.92 138 PHE F C 1
ATOM 6293 O O . PHE E 1 138 ? 54.485 127.996 46.816 1.00 75.45 138 PHE F O 1
ATOM 6301 N N . ASN E 1 139 ? 55.926 129.005 45.425 1.00 76.89 139 ASN F N 1
ATOM 6302 C CA . ASN E 1 139 ? 55.463 128.226 44.288 1.00 78.11 139 ASN F CA 1
ATOM 6303 C C . ASN E 1 139 ? 55.777 126.763 44.524 1.00 78.09 139 ASN F C 1
ATOM 6304 O O . ASN E 1 139 ? 54.933 125.900 44.298 1.00 78.21 139 ASN F O 1
ATOM 6309 N N . GLU E 1 140 ? 56.999 126.497 44.985 1.00 78.27 140 GLU F N 1
ATOM 6310 C CA . GLU E 1 140 ? 57.464 125.135 45.250 1.00 77.56 140 GLU F CA 1
ATOM 6311 C C . GLU E 1 140 ? 56.567 124.371 46.220 1.00 77.10 140 GLU F C 1
ATOM 6312 O O . GLU E 1 140 ? 56.233 123.203 45.991 1.00 76.97 140 GLU F O 1
ATOM 6314 N N . ILE E 1 141 ? 56.184 125.034 47.304 1.00 76.32 141 ILE F N 1
ATOM 6315 C CA . ILE E 1 141 ? 55.339 124.409 48.299 1.00 76.21 141 ILE F CA 1
ATOM 6316 C C . ILE E 1 141 ? 53.924 124.168 47.768 1.00 75.73 141 ILE F C 1
ATOM 6317 O O . ILE E 1 141 ? 53.251 123.227 48.186 1.00 75.63 141 ILE F O 1
ATOM 6322 N N . GLU E 1 142 ? 53.472 124.996 46.832 1.00 75.34 142 GLU F N 1
ATOM 6323 C CA . GLU E 1 142 ? 52.143 124.797 46.266 1.00 74.65 142 GLU F CA 1
ATOM 6324 C C . GLU E 1 142 ? 52.156 123.509 45.431 1.00 74.47 142 GLU F C 1
ATOM 6325 O O . GLU E 1 142 ? 51.110 122.961 45.088 1.00 74.30 142 GLU F O 1
ATOM 6327 N N . LYS E 1 143 ? 53.351 123.017 45.123 1.00 74.81 143 LYS F N 1
ATOM 6328 C CA . LYS E 1 143 ? 53.489 121.798 44.334 1.00 75.11 143 LYS F CA 1
ATOM 6329 C C . LYS E 1 143 ? 53.382 120.534 45.191 1.00 75.52 143 LYS F C 1
ATOM 6330 O O . LYS E 1 143 ? 53.297 119.424 44.664 1.00 75.36 143 LYS F O 1
ATOM 6332 N N . LEU E 1 144 ? 53.387 120.703 46.510 1.00 76.00 144 LEU F N 1
ATOM 6333 C CA . LEU E 1 144 ? 53.284 119.568 47.426 1.00 75.59 144 LEU F CA 1
ATOM 6334 C C . LEU E 1 144 ? 51.949 118.868 47.317 1.00 75.90 144 LEU F C 1
ATOM 6335 O O . LEU E 1 144 ? 50.930 119.481 46.994 1.00 75.94 144 LEU F O 1
ATOM 6340 N N . ARG E 1 145 ? 51.968 117.574 47.598 1.00 76.49 145 ARG F N 1
ATOM 6341 C CA . ARG E 1 145 ? 50.765 116.757 47.560 1.00 77.57 145 ARG F CA 1
ATOM 6342 C C . ARG E 1 145 ? 50.812 115.808 48.754 1.00 77.09 145 ARG F C 1
ATOM 6343 O O . ARG E 1 145 ? 51.893 115.402 49.189 1.00 77.51 145 ARG F O 1
ATOM 6351 N N . GLY E 1 146 ? 49.646 115.482 49.300 1.00 76.26 146 GLY F N 1
ATOM 6352 C CA . GLY E 1 146 ? 49.598 114.577 50.432 1.00 75.76 146 GLY F CA 1
ATOM 6353 C C . GLY E 1 146 ? 50.026 115.118 51.786 1.00 76.13 146 GLY F C 1
ATOM 6354 O O . GLY E 1 146 ? 49.846 116.287 52.113 1.00 76.11 146 GLY F O 1
ATOM 6355 N N . ASP E 1 147 ? 50.606 114.242 52.588 1.00 76.39 147 ASP F N 1
ATOM 6356 C CA . ASP E 1 147 ? 51.033 114.599 53.929 1.00 77.67 147 ASP F CA 1
ATOM 6357 C C . ASP E 1 147 ? 52.550 114.768 53.979 1.00 77.96 147 ASP F C 1
ATOM 6358 O O . ASP E 1 147 ? 53.202 114.336 54.928 1.00 78.18 147 ASP F O 1
ATOM 6363 N N . VAL E 1 148 ? 53.104 115.420 52.963 1.00 78.48 148 VAL F N 1
ATOM 6364 C CA . VAL E 1 148 ? 54.547 115.612 52.883 1.00 79.80 148 VAL F CA 1
ATOM 6365 C C . VAL E 1 148 ? 55.150 116.719 53.747 1.00 80.55 148 VAL F C 1
ATOM 6366 O O . VAL E 1 148 ? 55.914 116.435 54.682 1.00 81.35 148 VAL F O 1
ATOM 6370 N N . GLY E 1 149 ? 54.840 117.975 53.436 1.00 79.81 149 GLY F N 1
ATOM 6371 C CA . GLY E 1 149 ? 55.404 119.056 54.224 1.00 79.79 149 GLY F CA 1
ATOM 6372 C C . GLY E 1 149 ? 56.560 119.790 53.560 1.00 79.84 149 GLY F C 1
ATOM 6373 O O . GLY E 1 149 ? 57.214 119.280 52.652 1.00 79.62 149 GLY F O 1
ATOM 6374 N N . ALA E 1 150 ? 56.823 120.995 54.050 1.00 80.58 150 ALA F N 1
ATOM 6375 C CA . ALA E 1 150 ? 57.859 121.865 53.507 1.00 81.56 150 ALA F CA 1
ATOM 6376 C C . ALA E 1 150 ? 59.287 121.342 53.478 1.00 82.21 150 ALA F C 1
ATOM 6377 O O . ALA E 1 150 ? 60.036 121.670 52.561 1.00 81.96 150 ALA F O 1
ATOM 6379 N N . ARG E 1 151 ? 59.670 120.537 54.466 1.00 83.92 151 ARG F N 1
ATOM 6380 C CA . ARG E 1 151 ? 61.041 120.033 54.525 1.00 85.52 151 ARG F CA 1
ATOM 6381 C C . ARG E 1 151 ? 61.483 119.272 53.284 1.00 85.81 151 ARG F C 1
ATOM 6382 O O . ARG E 1 151 ? 62.673 119.063 53.077 1.00 85.25 151 ARG F O 1
ATOM 6390 N N . VAL E 1 152 ? 60.534 118.861 52.452 1.00 87.09 152 VAL F N 1
ATOM 6391 C CA . VAL E 1 152 ? 60.887 118.161 51.226 1.00 88.16 152 VAL F CA 1
ATOM 6392 C C . VAL E 1 152 ? 61.609 119.161 50.331 1.00 88.97 152 VAL F C 1
ATOM 6393 O O . VAL E 1 152 ? 62.602 118.837 49.675 1.00 89.46 152 VAL F O 1
ATOM 6397 N N . ILE E 1 153 ? 61.091 120.385 50.328 1.00 89.46 153 ILE F N 1
ATOM 6398 C CA . ILE E 1 153 ? 61.624 121.476 49.522 1.00 89.85 153 ILE F CA 1
ATOM 6399 C C . ILE E 1 153 ? 62.913 122.061 50.093 1.00 90.81 153 ILE F C 1
ATOM 6400 O O . ILE E 1 153 ? 63.835 122.390 49.343 1.00 91.11 153 ILE F O 1
ATOM 6405 N N . LEU E 1 154 ? 62.977 122.201 51.414 1.00 91.76 154 LEU F N 1
ATOM 6406 C CA . LEU E 1 154 ? 64.165 122.757 52.044 1.00 92.69 154 LEU F CA 1
ATOM 6407 C C . LEU E 1 154 ? 65.405 121.991 51.587 1.00 93.80 154 LEU F C 1
ATOM 6408 O O . LEU E 1 154 ? 66.474 122.576 51.397 1.00 94.24 154 LEU F O 1
ATOM 6413 N N . ASN E 1 155 ? 65.249 120.686 51.387 1.00 94.99 155 ASN F N 1
ATOM 6414 C CA . ASN E 1 155 ? 66.352 119.841 50.941 1.00 96.38 155 ASN F CA 1
ATOM 6415 C C . ASN E 1 155 ? 66.733 120.160 49.506 1.00 97.19 155 ASN F C 1
ATOM 6416 O O . ASN E 1 155 ? 67.893 120.056 49.119 1.00 97.34 155 ASN F O 1
ATOM 6421 N N . LYS E 1 156 ? 65.742 120.546 48.716 1.00 98.48 156 LYS F N 1
ATOM 6422 C CA . LYS E 1 156 ? 65.970 120.882 47.320 1.00 99.57 156 LYS F CA 1
ATOM 6423 C C . LYS E 1 156 ? 66.911 122.077 47.185 1.00 99.73 156 LYS F C 1
ATOM 6424 O O . LYS E 1 156 ? 67.930 121.994 46.500 1.00 99.73 156 LYS F O 1
ATOM 6426 N N . ILE E 1 157 ? 66.579 123.182 47.848 1.00 99.73 157 ILE F N 1
ATOM 6427 C CA . ILE E 1 157 ? 67.400 124.386 47.768 1.00 99.73 157 ILE F CA 1
ATOM 6428 C C . ILE E 1 157 ? 68.847 124.168 48.209 1.00 99.73 157 ILE F C 1
ATOM 6429 O O . ILE E 1 157 ? 69.130 123.314 49.056 1.00 99.73 157 ILE F O 1
ATOM 6434 N N . LYS E 1 158 ? 69.751 124.961 47.633 1.00 99.73 158 LYS F N 1
ATOM 6435 C CA . LYS E 1 158 ? 71.184 124.885 47.923 1.00 99.73 158 LYS F CA 1
ATOM 6436 C C . LYS E 1 158 ? 71.625 125.672 49.162 1.00 99.73 158 LYS F C 1
ATOM 6437 O O . LYS E 1 158 ? 71.120 126.764 49.447 1.00 99.73 158 LYS F O 1
ATOM 6439 N N . ILE E 1 159 ? 72.588 125.097 49.879 1.00 99.73 159 ILE F N 1
ATOM 6440 C CA . ILE E 1 159 ? 73.142 125.679 51.096 1.00 99.73 159 ILE F CA 1
ATOM 6441 C C . ILE E 1 159 ? 73.590 127.134 50.951 1.00 99.73 159 ILE F C 1
ATOM 6442 O O . ILE E 1 159 ? 73.562 127.900 51.920 1.00 99.73 159 ILE F O 1
ATOM 6447 N N . GLU E 1 160 ? 74.010 127.507 49.747 1.00 99.73 160 GLU F N 1
ATOM 6448 C CA . GLU E 1 160 ? 74.468 128.868 49.489 1.00 99.73 160 GLU F CA 1
ATOM 6449 C C . GLU E 1 160 ? 73.352 129.905 49.640 1.00 99.73 160 GLU F C 1
ATOM 6450 O O . GLU E 1 160 ? 73.579 131.096 49.414 1.00 99.73 160 GLU F O 1
ATOM 6452 N N . GLU E 1 161 ? 72.156 129.458 50.026 1.00 99.73 161 GLU F N 1
ATOM 6453 C CA . GLU E 1 161 ? 71.012 130.362 50.189 1.00 99.73 161 GLU F CA 1
ATOM 6454 C C . GLU E 1 161 ? 70.029 129.880 51.253 1.00 99.73 161 GLU F C 1
ATOM 6455 O O . GLU E 1 161 ? 68.847 130.226 51.211 1.00 99.73 161 GLU F O 1
ATOM 6457 N N . LEU E 1 162 ? 70.526 129.102 52.210 1.00 99.73 162 LEU F N 1
ATOM 6458 C CA . LEU E 1 162 ? 69.693 128.543 53.269 1.00 99.73 162 LEU F CA 1
ATOM 6459 C C . LEU E 1 162 ? 70.272 128.816 54.661 1.00 99.73 162 LEU F C 1
ATOM 6460 O O . LEU E 1 162 ? 70.998 127.995 55.214 1.00 99.73 162 LEU F O 1
ATOM 6465 N N . CYS E 1 163 ? 69.916 129.968 55.224 1.00 98.91 163 CYS F N 1
ATOM 6466 C CA . CYS E 1 163 ? 70.408 130.414 56.529 1.00 97.81 163 CYS F CA 1
ATOM 6467 C C . CYS E 1 163 ? 69.922 129.658 57.762 1.00 96.20 163 CYS F C 1
ATOM 6468 O O . CYS E 1 163 ? 68.763 129.258 57.850 1.00 96.36 163 CYS F O 1
ATOM 6471 N N . PHE E 1 164 ? 70.832 129.487 58.719 1.00 94.32 164 PHE F N 1
ATOM 6472 C CA . PHE E 1 164 ? 70.555 128.787 59.972 1.00 92.14 164 PHE F CA 1
ATOM 6473 C C . PHE E 1 164 ? 70.832 129.733 61.138 1.00 90.87 164 PHE F C 1
ATOM 6474 O O . PHE E 1 164 ? 71.515 130.738 60.962 1.00 90.61 164 PHE F O 1
ATOM 6482 N N . ILE E 1 165 ? 70.304 129.421 62.321 1.00 89.48 165 ILE F N 1
ATOM 6483 C CA . ILE E 1 165 ? 70.523 130.272 63.495 1.00 88.49 165 ILE F CA 1
ATOM 6484 C C . ILE E 1 165 ? 70.226 129.509 64.799 1.00 87.87 165 ILE F C 1
ATOM 6485 O O . ILE E 1 165 ? 69.097 129.082 65.047 1.00 87.87 165 ILE F O 1
ATOM 6490 N N . GLU E 1 166 ? 71.259 129.327 65.619 1.00 86.58 166 GLU F N 1
ATOM 6491 C CA . GLU E 1 166 ? 71.127 128.602 66.877 1.00 84.84 166 GLU F CA 1
ATOM 6492 C C . GLU E 1 166 ? 70.044 129.138 67.796 1.00 83.13 166 GLU F C 1
ATOM 6493 O O . GLU E 1 166 ? 69.981 130.338 68.065 1.00 83.10 166 GLU F O 1
ATOM 6499 N N . CYS E 1 167 ? 69.201 128.233 68.289 1.00 80.76 167 CYS F N 1
ATOM 6500 C CA . CYS E 1 167 ? 68.114 128.595 69.193 1.00 79.08 167 CYS F CA 1
ATOM 6501 C C . CYS E 1 167 ? 68.103 127.645 70.381 1.00 76.95 167 CYS F C 1
ATOM 6502 O O . CYS E 1 167 ? 68.975 126.791 70.507 1.00 76.26 167 CYS F O 1
ATOM 6505 N N . SER E 1 168 ? 67.101 127.795 71.244 1.00 74.22 168 SER F N 1
ATOM 6506 C CA . SER E 1 168 ? 66.963 126.938 72.416 1.00 72.55 168 SER F CA 1
ATOM 6507 C C . SER E 1 168 ? 66.481 125.557 71.982 1.00 73.21 168 SER F C 1
ATOM 6508 O O . SER E 1 168 ? 66.164 125.340 70.810 1.00 72.88 168 SER F O 1
ATOM 6511 N N . GLU E 1 169 ? 66.411 124.629 72.931 1.00 73.36 169 GLU F N 1
ATOM 6512 C CA . GLU E 1 169 ? 65.966 123.272 72.632 1.00 73.93 169 GLU F CA 1
ATOM 6513 C C . GLU E 1 169 ? 64.467 123.201 72.325 1.00 74.17 169 GLU F C 1
ATOM 6514 O O . GLU E 1 169 ? 63.966 122.153 71.912 1.00 74.47 169 GLU F O 1
ATOM 6516 N N . GLY E 1 170 ? 63.754 124.309 72.532 1.00 73.77 170 GLY F N 1
ATOM 6517 C CA . GLY E 1 170 ? 62.325 124.333 72.251 1.00 72.69 170 GLY F CA 1
ATOM 6518 C C . GLY E 1 170 ? 62.089 124.069 70.774 1.00 71.78 170 GLY F C 1
ATOM 6519 O O . GLY E 1 170 ? 61.108 123.433 70.370 1.00 72.08 170 GLY F O 1
ATOM 6520 N N . VAL E 1 171 ? 63.012 124.571 69.967 1.00 70.23 171 VAL F N 1
ATOM 6521 C CA . VAL E 1 171 ? 62.972 124.399 68.527 1.00 69.04 171 VAL F CA 1
ATOM 6522 C C . VAL E 1 171 ? 62.988 122.921 68.121 1.00 68.75 171 VAL F C 1
ATOM 6523 O O . VAL E 1 171 ? 62.613 122.569 67.001 1.00 67.25 171 VAL F O 1
ATOM 6527 N N . LEU E 1 172 ? 63.419 122.060 69.037 1.00 69.03 172 LEU F N 1
ATOM 6528 C CA . LEU E 1 172 ? 63.503 120.636 68.751 1.00 69.81 172 LEU F CA 1
ATOM 6529 C C . LEU E 1 172 ? 62.459 119.755 69.417 1.00 69.51 172 LEU F C 1
ATOM 6530 O O . LEU E 1 172 ? 62.268 118.621 68.986 1.00 69.57 172 LEU F O 1
ATOM 6535 N N . ILE E 1 173 ? 61.785 120.253 70.450 1.00 69.79 173 ILE F N 1
ATOM 6536 C CA . ILE E 1 173 ? 60.788 119.438 71.156 1.00 71.56 173 ILE F CA 1
ATOM 6537 C C . ILE E 1 173 ? 59.322 119.661 70.859 1.00 71.95 173 ILE F C 1
ATOM 6538 O O . ILE E 1 173 ? 58.874 120.785 70.676 1.00 72.29 173 ILE F O 1
ATOM 6543 N N . ASP E 1 174 ? 58.566 118.575 70.840 1.00 72.84 174 ASP F N 1
ATOM 6544 C CA . ASP E 1 174 ? 57.135 118.682 70.636 1.00 74.49 174 ASP F CA 1
ATOM 6545 C C . ASP E 1 174 ? 56.467 117.947 71.790 1.00 75.05 174 ASP F C 1
ATOM 6546 O O . ASP E 1 174 ? 57.134 117.312 72.610 1.00 75.17 174 ASP F O 1
ATOM 6551 N N . ILE E 1 175 ? 55.152 118.049 71.864 1.00 75.98 175 ILE F N 1
ATOM 6552 C CA . ILE E 1 175 ? 54.410 117.385 72.915 1.00 77.68 175 ILE F CA 1
ATOM 6553 C C . ILE E 1 175 ? 53.542 116.358 72.208 1.00 78.32 175 ILE F C 1
ATOM 6554 O O . ILE E 1 175 ? 53.203 116.527 71.043 1.00 78.37 175 ILE F O 1
ATOM 6559 N N . ASP E 1 176 ? 53.180 115.293 72.903 1.00 79.84 176 ASP F N 1
ATOM 6560 C CA . ASP E 1 176 ? 52.389 114.248 72.278 1.00 81.67 176 ASP F CA 1
ATOM 6561 C C . ASP E 1 176 ? 51.487 113.543 73.280 1.00 83.10 176 ASP F C 1
ATOM 6562 O O . ASP E 1 176 ? 51.476 113.861 74.468 1.00 83.44 176 ASP F O 1
ATOM 6567 N N . LYS E 1 177 ? 50.720 112.581 72.792 1.00 85.04 177 LYS F N 1
ATOM 6568 C CA . LYS E 1 177 ? 49.858 111.803 73.662 1.00 87.23 177 LYS F CA 1
ATOM 6569 C C . LYS E 1 177 ? 50.215 110.331 73.507 1.00 88.05 177 LYS F C 1
ATOM 6570 O O . LYS E 1 177 ? 50.793 109.928 72.493 1.00 88.03 177 LYS F O 1
ATOM 6576 N N . LYS E 1 178 ? 49.911 109.535 74.525 1.00 88.91 178 LYS F N 1
ATOM 6577 C CA . LYS E 1 178 ? 50.178 108.111 74.443 1.00 89.89 178 LYS F CA 1
ATOM 6578 C C . LYS E 1 178 ? 48.850 107.403 74.171 1.00 90.35 178 LYS F C 1
ATOM 6579 O O . LYS E 1 178 ? 47.866 107.607 74.893 1.00 90.11 178 LYS F O 1
ATOM 6585 N N . GLU E 1 179 ? 48.831 106.592 73.114 1.00 90.81 179 GLU F N 1
ATOM 6586 C CA . GLU E 1 179 ? 47.645 105.837 72.709 1.00 91.24 179 GLU F CA 1
ATOM 6587 C C . GLU E 1 179 ? 46.942 105.139 73.883 1.00 91.21 179 GLU F C 1
ATOM 6588 O O . GLU E 1 179 ? 47.235 103.949 74.142 1.00 90.84 179 GLU F O 1
ATOM 6598 N N . ASN F 1 2 ? 39.035 133.644 36.536 1.00 91.90 2 ASN G N 1
ATOM 6599 C CA . ASN F 1 2 ? 39.259 133.593 37.983 1.00 89.64 2 ASN G CA 1
ATOM 6600 C C . ASN F 1 2 ? 38.167 134.260 38.800 1.00 87.10 2 ASN G C 1
ATOM 6601 O O . ASN F 1 2 ? 38.320 135.409 39.223 1.00 86.59 2 ASN G O 1
ATOM 6606 N N . ILE F 1 3 ? 37.077 133.537 39.036 1.00 83.85 3 ILE G N 1
ATOM 6607 C CA . ILE F 1 3 ? 35.980 134.075 39.822 1.00 81.57 3 ILE G CA 1
ATOM 6608 C C . ILE F 1 3 ? 35.736 133.232 41.066 1.00 79.71 3 ILE G C 1
ATOM 6609 O O . ILE F 1 3 ? 35.385 132.051 40.968 1.00 80.22 3 ILE G O 1
ATOM 6614 N N . GLY F 1 4 ? 35.924 133.849 42.234 1.00 76.56 4 GLY G N 1
ATOM 6615 C CA . GLY F 1 4 ? 35.732 133.155 43.498 1.00 72.77 4 GLY G CA 1
ATOM 6616 C C . GLY F 1 4 ? 34.637 133.751 44.362 1.00 70.02 4 GLY G C 1
ATOM 6617 O O . GLY F 1 4 ? 34.626 134.947 44.622 1.00 70.76 4 GLY G O 1
ATOM 6618 N N . VAL F 1 5 ? 33.718 132.903 44.808 1.00 66.57 5 VAL G N 1
ATOM 6619 C CA . VAL F 1 5 ? 32.600 133.323 45.640 1.00 63.11 5 VAL G CA 1
ATOM 6620 C C . VAL F 1 5 ? 32.997 133.461 47.103 1.00 61.93 5 VAL G C 1
ATOM 6621 O O . VAL F 1 5 ? 33.610 132.559 47.679 1.00 61.96 5 VAL G O 1
ATOM 6625 N N . ILE F 1 6 ? 32.648 134.594 47.702 1.00 59.91 6 ILE G N 1
ATOM 6626 C CA . ILE F 1 6 ? 32.925 134.827 49.111 1.00 57.76 6 ILE G CA 1
ATOM 6627 C C . ILE F 1 6 ? 31.574 134.813 49.822 1.00 58.12 6 ILE G C 1
ATOM 6628 O O . ILE F 1 6 ? 30.822 135.781 49.733 1.00 59.90 6 ILE G O 1
ATOM 6633 N N . ILE F 1 7 ? 31.241 133.728 50.511 1.00 57.22 7 ILE G N 1
ATOM 6634 C CA . ILE F 1 7 ? 29.962 133.687 51.208 1.00 57.22 7 ILE G CA 1
ATOM 6635 C C . ILE F 1 7 ? 30.092 134.312 52.595 1.00 58.10 7 ILE G C 1
ATOM 6636 O O . ILE F 1 7 ? 30.919 133.897 53.405 1.00 58.91 7 ILE G O 1
ATOM 6641 N N . LEU F 1 8 ? 29.269 135.316 52.869 1.00 58.79 8 LEU G N 1
ATOM 6642 C CA . LEU F 1 8 ? 29.323 136.002 54.150 1.00 58.91 8 LEU G CA 1
ATOM 6643 C C . LEU F 1 8 ? 28.292 135.469 55.135 1.00 59.81 8 LEU G C 1
ATOM 6644 O O . LEU F 1 8 ? 27.106 135.391 54.824 1.00 60.18 8 LEU G O 1
ATOM 6649 N N . ALA F 1 9 ? 28.765 135.084 56.319 1.00 60.93 9 ALA G N 1
ATOM 6650 C CA . ALA F 1 9 ? 27.915 134.551 57.379 1.00 62.96 9 ALA G CA 1
ATOM 6651 C C . ALA F 1 9 ? 28.487 134.945 58.746 1.00 64.29 9 ALA G C 1
ATOM 6652 O O . ALA F 1 9 ? 28.812 134.086 59.566 1.00 64.52 9 ALA G O 1
ATOM 6654 N N . ALA F 1 10 ? 28.582 136.259 58.970 1.00 66.18 10 ALA G N 1
ATOM 6655 C CA . ALA F 1 10 ? 29.111 136.870 60.200 1.00 66.90 10 ALA G CA 1
ATOM 6656 C C . ALA F 1 10 ? 30.592 136.573 60.320 1.00 67.69 10 ALA G C 1
ATOM 6657 O O . ALA F 1 10 ? 31.364 136.907 59.420 1.00 68.90 10 ALA G O 1
ATOM 6659 N N . LYS F 1 20 ? 18.965 131.729 62.977 1.00 72.87 20 LYS G N 1
ATOM 6660 C CA . LYS F 1 20 ? 18.314 132.040 61.699 1.00 73.61 20 LYS G CA 1
ATOM 6661 C C . LYS F 1 20 ? 18.846 131.150 60.571 1.00 73.86 20 LYS G C 1
ATOM 6662 O O . LYS F 1 20 ? 18.107 130.329 60.010 1.00 72.82 20 LYS G O 1
ATOM 6664 N N . LEU F 1 21 ? 20.133 131.332 60.255 1.00 74.35 21 LEU G N 1
ATOM 6665 C CA . LEU F 1 21 ? 20.833 130.586 59.205 1.00 74.21 21 LEU G CA 1
ATOM 6666 C C . LEU F 1 21 ? 20.631 129.071 59.249 1.00 74.41 21 LEU G C 1
ATOM 6667 O O . LEU F 1 21 ? 20.806 128.385 58.238 1.00 73.73 21 LEU G O 1
ATOM 6672 N N . LEU F 1 22 ? 20.272 128.551 60.418 1.00 75.14 22 LEU G N 1
ATOM 6673 C CA . LEU F 1 22 ? 20.053 127.124 60.557 1.00 76.02 22 LEU G CA 1
ATOM 6674 C C . LEU F 1 22 ? 18.577 126.769 60.455 1.00 77.15 22 LEU G C 1
ATOM 6675 O O . LEU F 1 22 ? 18.154 125.694 60.878 1.00 77.42 22 LEU G O 1
ATOM 6680 N N . ALA F 1 23 ? 17.788 127.673 59.887 1.00 78.26 23 ALA G N 1
ATOM 6681 C CA . ALA F 1 23 ? 16.367 127.418 59.718 1.00 79.64 23 ALA G CA 1
ATOM 6682 C C . ALA F 1 23 ? 16.207 126.586 58.453 1.00 80.71 23 ALA G C 1
ATOM 6683 O O . ALA F 1 23 ? 16.688 126.966 57.387 1.00 81.07 23 ALA G O 1
ATOM 6685 N N . LYS F 1 24 ? 15.549 125.441 58.564 1.00 82.14 24 LYS G N 1
ATOM 6686 C CA . LYS F 1 24 ? 15.357 124.589 57.397 1.00 83.82 24 LYS G CA 1
ATOM 6687 C C . LYS F 1 24 ? 14.418 125.221 56.370 1.00 84.87 24 LYS G C 1
ATOM 6688 O O . LYS F 1 24 ? 13.687 126.156 56.670 1.00 84.97 24 LYS G O 1
ATOM 6694 N N . ILE F 1 25 ? 14.465 124.698 55.153 1.00 86.34 25 ILE G N 1
ATOM 6695 C CA . ILE F 1 25 ? 13.610 125.120 54.046 1.00 87.62 25 ILE G CA 1
ATOM 6696 C C . ILE F 1 25 ? 13.593 123.859 53.199 1.00 88.77 25 ILE G C 1
ATOM 6697 O O . ILE F 1 25 ? 14.538 123.582 52.462 1.00 88.78 25 ILE G O 1
ATOM 6702 N N . ASP F 1 26 ? 12.529 123.077 53.345 1.00 90.15 26 ASP G N 1
ATOM 6703 C CA . ASP F 1 26 ? 12.389 121.822 52.619 1.00 91.39 26 ASP G CA 1
ATOM 6704 C C . ASP F 1 26 ? 13.376 120.795 53.169 1.00 91.33 26 ASP G C 1
ATOM 6705 O O . ASP F 1 26 ? 13.915 119.968 52.425 1.00 91.88 26 ASP G O 1
ATOM 6710 N N . ASN F 1 27 ? 13.596 120.868 54.485 1.00 90.70 27 ASN G N 1
ATOM 6711 C CA . ASN F 1 27 ? 14.493 119.972 55.229 1.00 89.90 27 ASN G CA 1
ATOM 6712 C C . ASN F 1 27 ? 15.979 120.325 55.258 1.00 88.34 27 ASN G C 1
ATOM 6713 O O . ASN F 1 27 ? 16.751 119.667 55.956 1.00 88.82 27 ASN G O 1
ATOM 6718 N N . THR F 1 28 ? 16.395 121.338 54.511 1.00 85.66 28 THR G N 1
ATOM 6719 C CA . THR F 1 28 ? 17.804 121.709 54.519 1.00 83.45 28 THR G CA 1
ATOM 6720 C C . THR F 1 28 ? 17.975 123.078 55.160 1.00 80.95 28 THR G C 1
ATOM 6721 O O . THR F 1 28 ? 17.225 124.005 54.853 1.00 81.18 28 THR G O 1
ATOM 6725 N N . PRO F 1 29 ? 18.946 123.220 56.082 1.00 78.53 29 PRO G N 1
ATOM 6726 C CA . PRO F 1 29 ? 19.164 124.517 56.734 1.00 76.96 29 PRO G CA 1
ATOM 6727 C C . PRO F 1 29 ? 19.547 125.547 55.679 1.00 75.63 29 PRO G C 1
ATOM 6728 O O . PRO F 1 29 ? 20.327 125.264 54.767 1.00 75.16 29 PRO G O 1
ATOM 6732 N N . ILE F 1 30 ? 18.985 126.741 55.803 1.00 74.40 30 ILE G N 1
ATOM 6733 C CA . ILE F 1 30 ? 19.220 127.788 54.825 1.00 73.23 30 ILE G CA 1
ATOM 6734 C C . ILE F 1 30 ? 20.682 128.066 54.433 1.00 71.44 30 ILE G C 1
ATOM 6735 O O . ILE F 1 30 ? 20.966 128.202 53.248 1.00 71.57 30 ILE G O 1
ATOM 6740 N N . ILE F 1 31 ? 21.620 128.129 55.374 1.00 69.83 31 ILE G N 1
ATOM 6741 C CA . ILE F 1 31 ? 23.016 128.387 54.983 1.00 68.27 31 ILE G CA 1
ATOM 6742 C C . ILE F 1 31 ? 23.514 127.333 53.997 1.00 68.35 31 ILE G C 1
ATOM 6743 O O . ILE F 1 31 ? 24.347 127.608 53.133 1.00 67.53 31 ILE G O 1
ATOM 6756 N N . ARG F 1 33 ? 21.539 125.719 51.812 1.00 68.35 33 ARG G N 1
ATOM 6757 C CA . ARG F 1 33 ? 20.860 125.972 50.548 1.00 67.48 33 ARG G CA 1
ATOM 6758 C C . ARG F 1 33 ? 21.682 127.024 49.817 1.00 66.03 33 ARG G C 1
ATOM 6759 O O . ARG F 1 33 ? 21.992 126.897 48.634 1.00 66.20 33 ARG G O 1
ATOM 6767 N N . THR F 1 34 ? 22.033 128.070 50.548 1.00 63.93 34 THR G N 1
ATOM 6768 C CA . THR F 1 34 ? 22.812 129.146 49.989 1.00 62.07 34 THR G CA 1
ATOM 6769 C C . THR F 1 34 ? 24.109 128.615 49.404 1.00 63.12 34 THR G C 1
ATOM 6770 O O . THR F 1 34 ? 24.359 128.750 48.212 1.00 63.05 34 THR G O 1
ATOM 6774 N N . ILE F 1 35 ? 24.929 128.001 50.247 1.00 64.41 35 ILE G N 1
ATOM 6775 C CA . ILE F 1 35 ? 26.217 127.482 49.810 1.00 65.40 35 ILE G CA 1
ATOM 6776 C C . ILE F 1 35 ? 26.199 126.652 48.533 1.00 67.03 35 ILE G C 1
ATOM 6777 O O . ILE F 1 35 ? 27.125 126.749 47.728 1.00 67.29 35 ILE G O 1
ATOM 6782 N N . ARG F 1 36 ? 25.156 125.856 48.316 1.00 68.43 36 ARG G N 1
ATOM 6783 C CA . ARG F 1 36 ? 25.139 125.052 47.105 1.00 71.12 36 ARG G CA 1
ATOM 6784 C C . ARG F 1 36 ? 24.507 125.633 45.843 1.00 71.58 36 ARG G C 1
ATOM 6785 O O . ARG F 1 36 ? 24.426 124.958 44.815 1.00 72.33 36 ARG G O 1
ATOM 6793 N N . ILE F 1 37 ? 24.075 126.884 45.895 1.00 71.29 37 ILE G N 1
ATOM 6794 C CA . ILE F 1 37 ? 23.504 127.474 44.704 1.00 70.63 37 ILE G CA 1
ATOM 6795 C C . ILE F 1 37 ? 24.706 127.972 43.922 1.00 69.64 37 ILE G C 1
ATOM 6796 O O . ILE F 1 37 ? 24.600 128.332 42.756 1.00 70.46 37 ILE G O 1
ATOM 6801 N N . TYR F 1 38 ? 25.863 127.978 44.570 1.00 68.73 38 TYR G N 1
ATOM 6802 C CA . TYR F 1 38 ? 27.076 128.434 43.909 1.00 68.39 38 TYR G CA 1
ATOM 6803 C C . TYR F 1 38 ? 27.869 127.278 43.313 1.00 69.81 38 TYR G C 1
ATOM 6804 O O . TYR F 1 38 ? 28.955 127.469 42.745 1.00 69.86 38 TYR G O 1
ATOM 6813 N N . GLY F 1 39 ? 27.287 126.084 43.447 1.00 70.59 39 GLY G N 1
ATOM 6814 C CA . GLY F 1 39 ? 27.850 124.850 42.927 1.00 71.11 39 GLY G CA 1
ATOM 6815 C C . GLY F 1 39 ? 29.341 124.732 42.704 1.00 71.87 39 GLY G C 1
ATOM 6816 O O . GLY F 1 39 ? 30.137 124.980 43.604 1.00 72.57 39 GLY G O 1
ATOM 6817 N N . ASP F 1 40 ? 29.716 124.353 41.485 1.00 72.14 40 ASP G N 1
ATOM 6818 C CA . ASP F 1 40 ? 31.114 124.146 41.115 1.00 71.89 40 ASP G CA 1
ATOM 6819 C C . ASP F 1 40 ? 32.060 125.330 41.313 1.00 71.71 40 ASP G C 1
ATOM 6820 O O . ASP F 1 40 ? 33.277 125.162 41.192 1.00 72.96 40 ASP G O 1
ATOM 6822 N N . LEU F 1 41 ? 31.529 126.515 41.613 1.00 69.87 41 LEU G N 1
ATOM 6823 C CA . LEU F 1 41 ? 32.379 127.696 41.812 1.00 68.23 41 LEU G CA 1
ATOM 6824 C C . LEU F 1 41 ? 33.285 127.620 43.048 1.00 67.09 41 LEU G C 1
ATOM 6825 O O . LEU F 1 41 ? 32.894 127.069 44.080 1.00 67.48 41 LEU G O 1
ATOM 6830 N N . GLU F 1 42 ? 34.496 128.163 42.947 1.00 65.13 42 GLU G N 1
ATOM 6831 C CA . GLU F 1 42 ? 35.385 128.170 44.099 1.00 64.42 42 GLU G CA 1
ATOM 6832 C C . GLU F 1 42 ? 34.743 129.104 45.106 1.00 62.96 42 GLU G C 1
ATOM 6833 O O . GLU F 1 42 ? 34.376 130.216 44.757 1.00 63.73 42 GLU G O 1
ATOM 6839 N N . LYS F 1 43 ? 34.614 128.677 46.354 1.00 60.53 43 LYS G N 1
ATOM 6840 C CA . LYS F 1 43 ? 33.995 129.536 47.347 1.00 58.51 43 LYS G CA 1
ATOM 6841 C C . LYS F 1 43 ? 34.634 129.416 48.714 1.00 57.51 43 LYS G C 1
ATOM 6842 O O . LYS F 1 43 ? 35.369 128.480 48.975 1.00 57.47 43 LYS G O 1
ATOM 6848 N N . ILE F 1 44 ? 34.379 130.386 49.579 1.00 56.44 44 ILE G N 1
ATOM 6849 C CA . ILE F 1 44 ? 34.891 130.312 50.938 1.00 56.48 44 ILE G CA 1
ATOM 6850 C C . ILE F 1 44 ? 33.855 130.940 51.845 1.00 55.88 44 ILE G C 1
ATOM 6851 O O . ILE F 1 44 ? 33.356 132.024 51.565 1.00 56.79 44 ILE G O 1
ATOM 6856 N N . ILE F 1 45 ? 33.518 130.248 52.922 1.00 54.32 45 ILE G N 1
ATOM 6857 C CA . ILE F 1 45 ? 32.537 130.758 53.854 1.00 52.43 45 ILE G CA 1
ATOM 6858 C C . ILE F 1 45 ? 33.182 131.477 55.024 1.00 52.19 45 ILE G C 1
ATOM 6859 O O . ILE F 1 45 ? 33.982 130.884 55.740 1.00 51.39 45 ILE G O 1
ATOM 6864 N N . ILE F 1 46 ? 32.834 132.753 55.214 1.00 52.35 46 ILE G N 1
ATOM 6865 C CA . ILE F 1 46 ? 33.349 133.544 56.350 1.00 52.68 46 ILE G CA 1
ATOM 6866 C C . ILE F 1 46 ? 32.296 133.515 57.457 1.00 52.54 46 ILE G C 1
ATOM 6867 O O . ILE F 1 46 ? 31.149 133.899 57.251 1.00 52.51 46 ILE G O 1
ATOM 6872 N N . VAL F 1 47 ? 32.707 133.064 58.635 1.00 52.88 47 VAL G N 1
ATOM 6873 C CA . VAL F 1 47 ? 31.773 132.833 59.725 1.00 54.38 47 VAL G CA 1
ATOM 6874 C C . VAL F 1 47 ? 32.240 133.427 61.040 1.00 56.02 47 VAL G C 1
ATOM 6875 O O . VAL F 1 47 ? 33.397 133.281 61.423 1.00 56.78 47 VAL G O 1
ATOM 6879 N N . GLY F 1 48 ? 31.333 134.123 61.709 1.00 58.18 48 GLY G N 1
ATOM 6880 C CA . GLY F 1 48 ? 31.618 134.670 63.007 1.00 61.55 48 GLY G CA 1
ATOM 6881 C C . GLY F 1 48 ? 30.548 134.369 64.051 1.00 64.55 48 GLY G C 1
ATOM 6882 O O . GLY F 1 48 ? 30.598 133.344 64.729 1.00 64.02 48 GLY G O 1
ATOM 6883 N N . LYS F 1 49 ? 29.554 135.251 64.122 1.00 67.86 49 LYS G N 1
ATOM 6884 C CA . LYS F 1 49 ? 28.608 135.225 65.230 1.00 71.09 49 LYS G CA 1
ATOM 6885 C C . LYS F 1 49 ? 28.317 133.833 65.740 1.00 72.02 49 LYS G C 1
ATOM 6886 O O . LYS F 1 49 ? 28.837 133.411 66.775 1.00 73.04 49 LYS G O 1
ATOM 6892 N N . TYR F 1 50 ? 27.497 133.111 64.994 1.00 73.23 50 TYR G N 1
ATOM 6893 C CA . TYR F 1 50 ? 27.097 131.762 65.379 1.00 74.80 50 TYR G CA 1
ATOM 6894 C C . TYR F 1 50 ? 28.017 130.612 64.941 1.00 73.05 50 TYR G C 1
ATOM 6895 O O . TYR F 1 50 ? 27.588 129.456 64.917 1.00 72.96 50 TYR G O 1
ATOM 6904 N N . VAL F 1 51 ? 29.271 130.908 64.617 1.00 70.88 51 VAL G N 1
ATOM 6905 C CA . VAL F 1 51 ? 30.176 129.863 64.167 1.00 69.42 51 VAL G CA 1
ATOM 6906 C C . VAL F 1 51 ? 29.961 128.489 64.834 1.00 69.18 51 VAL G C 1
ATOM 6907 O O . VAL F 1 51 ? 29.558 127.544 64.161 1.00 69.19 51 VAL G O 1
ATOM 6911 N N . ASN F 1 52 ? 30.183 128.372 66.140 1.00 68.75 52 ASN G N 1
ATOM 6912 C CA . ASN F 1 52 ? 30.025 127.082 66.809 1.00 69.15 52 ASN G CA 1
ATOM 6913 C C . ASN F 1 52 ? 28.723 126.335 66.585 1.00 68.95 52 ASN G C 1
ATOM 6914 O O . ASN F 1 52 ? 28.690 125.111 66.675 1.00 68.85 52 ASN G O 1
ATOM 6919 N N . GLU F 1 53 ? 27.654 127.059 66.285 1.00 69.48 53 GLU G N 1
ATOM 6920 C CA . GLU F 1 53 ? 26.351 126.435 66.060 1.00 70.55 53 GLU G CA 1
ATOM 6921 C C . GLU F 1 53 ? 26.226 125.730 64.712 1.00 69.97 53 GLU G C 1
ATOM 6922 O O . GLU F 1 53 ? 25.558 124.707 64.593 1.00 70.05 53 GLU G O 1
ATOM 6936 N N . LEU F 1 55 ? 29.104 125.041 62.616 1.00 64.38 55 LEU G N 1
ATOM 6937 C CA . LEU F 1 55 ? 30.368 124.526 62.120 1.00 61.01 55 LEU G CA 1
ATOM 6938 C C . LEU F 1 55 ? 30.276 123.129 61.509 1.00 58.76 55 LEU G C 1
ATOM 6939 O O . LEU F 1 55 ? 30.772 122.896 60.410 1.00 58.48 55 LEU G O 1
ATOM 6944 N N . PRO F 1 56 ? 29.631 122.180 62.203 1.00 56.64 56 PRO G N 1
ATOM 6945 C CA . PRO F 1 56 ? 29.551 120.843 61.607 1.00 56.00 56 PRO G CA 1
ATOM 6946 C C . PRO F 1 56 ? 28.779 120.755 60.282 1.00 55.78 56 PRO G C 1
ATOM 6947 O O . PRO F 1 56 ? 28.837 119.741 59.595 1.00 57.37 56 PRO G O 1
ATOM 6951 N N . LEU F 1 57 ? 28.076 121.824 59.922 1.00 55.42 57 LEU G N 1
ATOM 6952 C CA . LEU F 1 57 ? 27.309 121.891 58.678 1.00 54.56 57 LEU G CA 1
ATOM 6953 C C . LEU F 1 57 ? 28.130 122.503 57.557 1.00 54.40 57 LEU G C 1
ATOM 6954 O O . LEU F 1 57 ? 27.720 122.460 56.408 1.00 56.23 57 LEU G O 1
ATOM 6959 N N . LEU F 1 58 ? 29.272 123.091 57.889 1.00 53.80 58 LEU G N 1
ATOM 6960 C CA . LEU F 1 58 ? 30.118 123.721 56.882 1.00 53.88 58 LEU G CA 1
ATOM 6961 C C . LEU F 1 58 ? 31.450 122.997 56.700 1.00 54.58 58 LEU G C 1
ATOM 6962 O O . LEU F 1 58 ? 32.373 123.534 56.082 1.00 54.55 58 LEU G O 1
ATOM 6975 N N . ASP F 1 60 ? 32.404 120.668 54.760 1.00 52.23 60 ASP G N 1
ATOM 6976 C CA . ASP F 1 60 ? 32.786 120.222 53.435 1.00 51.05 60 ASP G CA 1
ATOM 6977 C C . ASP F 1 60 ? 33.337 121.469 52.754 1.00 49.09 60 ASP G C 1
ATOM 6978 O O . ASP F 1 60 ? 33.721 121.446 51.598 1.00 48.67 60 ASP G O 1
ATOM 6983 N N . GLN F 1 61 ? 33.399 122.564 53.495 1.00 47.58 61 GLN G N 1
ATOM 6984 C CA . GLN F 1 61 ? 33.869 123.821 52.933 1.00 45.25 61 GLN G CA 1
ATOM 6985 C C . GLN F 1 61 ? 35.128 124.410 53.559 1.00 45.63 61 GLN G C 1
ATOM 6986 O O . GLN F 1 61 ? 35.482 124.076 54.690 1.00 46.20 61 GLN G O 1
ATOM 6992 N N . ILE F 1 62 ? 35.812 125.279 52.811 1.00 45.28 62 ILE G N 1
ATOM 6993 C CA . ILE F 1 62 ? 36.947 126.003 53.388 1.00 44.89 62 ILE G CA 1
ATOM 6994 C C . ILE F 1 62 ? 36.232 127.126 54.178 1.00 46.38 62 ILE G C 1
ATOM 6995 O O . ILE F 1 62 ? 35.528 127.959 53.592 1.00 46.30 62 ILE G O 1
ATOM 7000 N N . VAL F 1 63 ? 36.397 127.136 55.497 1.00 47.34 63 VAL G N 1
ATOM 7001 C CA . VAL F 1 63 ? 35.727 128.114 56.347 1.00 48.02 63 VAL G CA 1
ATOM 7002 C C . VAL F 1 63 ? 36.708 129.012 57.099 1.00 50.04 63 VAL G C 1
ATOM 7003 O O . VAL F 1 63 ? 37.626 128.514 57.734 1.00 52.11 63 VAL G O 1
ATOM 7007 N N . ILE F 1 64 ? 36.534 130.332 57.015 1.00 51.56 64 ILE G N 1
ATOM 7008 C CA . ILE F 1 64 ? 37.405 131.253 57.756 1.00 52.22 64 ILE G CA 1
ATOM 7009 C C . ILE F 1 64 ? 36.596 131.907 58.864 1.00 53.50 64 ILE G C 1
ATOM 7010 O O . ILE F 1 64 ? 35.576 132.538 58.610 1.00 53.14 64 ILE G O 1
ATOM 7015 N N . TYR F 1 65 ? 37.047 131.736 60.099 1.00 55.38 65 TYR G N 1
ATOM 7016 C CA . TYR F 1 65 ? 36.369 132.330 61.233 1.00 56.59 65 TYR G CA 1
ATOM 7017 C C . TYR F 1 65 ? 36.937 133.716 61.439 1.00 57.48 65 TYR G C 1
ATOM 7018 O O . TYR F 1 65 ? 38.152 133.870 61.599 1.00 56.71 65 TYR G O 1
ATOM 7027 N N . ASN F 1 66 ? 36.053 134.713 61.439 1.00 58.37 66 ASN G N 1
ATOM 7028 C CA . ASN F 1 66 ? 36.443 136.105 61.622 1.00 59.62 66 ASN G CA 1
ATOM 7029 C C . ASN F 1 66 ? 36.320 136.521 63.086 1.00 60.80 66 ASN G C 1
ATOM 7030 O O . ASN F 1 66 ? 35.219 136.705 63.595 1.00 60.85 66 ASN G O 1
ATOM 7035 N N . PRO F 1 67 ? 37.458 136.684 63.781 1.00 62.34 67 PRO G N 1
ATOM 7036 C CA . PRO F 1 67 ? 37.381 137.081 65.193 1.00 63.81 67 PRO G CA 1
ATOM 7037 C C . PRO F 1 67 ? 36.813 138.497 65.342 1.00 65.48 67 PRO G C 1
ATOM 7038 O O . PRO F 1 67 ? 36.223 138.841 66.370 1.00 65.66 67 PRO G O 1
ATOM 7042 N N . PHE F 1 68 ? 36.990 139.292 64.288 1.00 66.79 68 PHE G N 1
ATOM 7043 C CA . PHE F 1 68 ? 36.556 140.682 64.235 1.00 67.57 68 PHE G CA 1
ATOM 7044 C C . PHE F 1 68 ? 35.203 140.861 63.566 1.00 67.77 68 PHE G C 1
ATOM 7045 O O . PHE F 1 68 ? 34.953 141.892 62.944 1.00 67.37 68 PHE G O 1
ATOM 7053 N N . TRP F 1 69 ? 34.324 139.875 63.687 1.00 68.53 69 TRP G N 1
ATOM 7054 C CA . TRP F 1 69 ? 33.029 139.998 63.039 1.00 69.76 69 TRP G CA 1
ATOM 7055 C C . TRP F 1 69 ? 32.173 141.106 63.645 1.00 70.81 69 TRP G C 1
ATOM 7056 O O . TRP F 1 69 ? 31.428 141.788 62.935 1.00 70.86 69 TRP G O 1
ATOM 7067 N N . ASN F 1 70 ? 32.290 141.290 64.956 1.00 71.97 70 ASN G N 1
ATOM 7068 C CA . ASN F 1 70 ? 31.532 142.321 65.661 1.00 72.76 70 ASN G CA 1
ATOM 7069 C C . ASN F 1 70 ? 31.868 143.727 65.163 1.00 72.16 70 ASN G C 1
ATOM 7070 O O . ASN F 1 70 ? 31.041 144.635 65.270 1.00 72.98 70 ASN G O 1
ATOM 7075 N N . GLU F 1 71 ? 33.076 143.899 64.625 1.00 70.60 71 GLU G N 1
ATOM 7076 C CA . GLU F 1 71 ? 33.537 145.198 64.146 1.00 69.32 71 GLU G CA 1
ATOM 7077 C C . GLU F 1 71 ? 32.972 145.696 62.823 1.00 68.22 71 GLU G C 1
ATOM 7078 O O . GLU F 1 71 ? 33.408 146.725 62.329 1.00 67.77 71 GLU G O 1
ATOM 7084 N N . GLY F 1 72 ? 32.016 144.982 62.243 1.00 67.20 72 GLY G N 1
ATOM 7085 C CA . GLY F 1 72 ? 31.452 145.425 60.979 1.00 67.00 72 GLY G CA 1
ATOM 7086 C C . GLY F 1 72 ? 31.802 144.541 59.788 1.00 66.62 72 GLY G C 1
ATOM 7087 O O . GLY F 1 72 ? 32.942 144.097 59.634 1.00 66.56 72 GLY G O 1
ATOM 7088 N N . ILE F 1 73 ? 30.811 144.303 58.933 1.00 66.16 73 ILE G N 1
ATOM 7089 C CA . ILE F 1 73 ? 30.952 143.456 57.746 1.00 66.07 73 ILE G CA 1
ATOM 7090 C C . ILE F 1 73 ? 32.242 143.628 56.919 1.00 65.91 73 ILE G C 1
ATOM 7091 O O . ILE F 1 73 ? 32.641 142.713 56.199 1.00 66.52 73 ILE G O 1
ATOM 7096 N N . SER F 1 74 ? 32.893 144.784 57.026 1.00 64.95 74 SER G N 1
ATOM 7097 C CA . SER F 1 74 ? 34.113 145.049 56.261 1.00 64.26 74 SER G CA 1
ATOM 7098 C C . SER F 1 74 ? 35.247 144.079 56.574 1.00 64.26 74 SER G C 1
ATOM 7099 O O . SER F 1 74 ? 36.012 143.699 55.678 1.00 64.27 74 SER G O 1
ATOM 7102 N N . THR F 1 75 ? 35.363 143.696 57.845 1.00 63.53 75 THR G N 1
ATOM 7103 C CA . THR F 1 75 ? 36.397 142.763 58.275 1.00 63.02 75 THR G CA 1
ATOM 7104 C C . THR F 1 75 ? 36.196 141.381 57.642 1.00 62.61 75 THR G C 1
ATOM 7105 O O . THR F 1 75 ? 37.163 140.716 57.281 1.00 62.87 75 THR G O 1
ATOM 7109 N N . SER F 1 76 ? 34.947 140.948 57.500 1.00 61.46 76 SER G N 1
ATOM 7110 C CA . SER F 1 76 ? 34.685 139.653 56.901 1.00 60.71 76 SER G CA 1
ATOM 7111 C C . SER F 1 76 ? 35.076 139.639 55.428 1.00 61.48 76 SER G C 1
ATOM 7112 O O . SER F 1 76 ? 35.656 138.678 54.929 1.00 61.22 76 SER G O 1
ATOM 7115 N N . LEU F 1 77 ? 34.766 140.725 54.739 1.00 62.44 77 LEU G N 1
ATOM 7116 C CA . LEU F 1 77 ? 35.054 140.852 53.317 1.00 63.51 77 LEU G CA 1
ATOM 7117 C C . LEU F 1 77 ? 36.550 141.001 53.003 1.00 64.05 77 LEU G C 1
ATOM 7118 O O . LEU F 1 77 ? 37.027 140.530 51.966 1.00 62.59 77 LEU G O 1
ATOM 7123 N N . LYS F 1 78 ? 37.294 141.659 53.886 1.00 65.36 78 LYS G N 1
ATOM 7124 C CA . LYS F 1 78 ? 38.722 141.841 53.636 1.00 66.13 78 LYS G CA 1
ATOM 7125 C C . LYS F 1 78 ? 39.395 140.469 53.672 1.00 65.96 78 LYS G C 1
ATOM 7126 O O . LYS F 1 78 ? 40.169 140.109 52.761 1.00 65.93 78 LYS G O 1
ATOM 7132 N N . LEU F 1 79 ? 39.068 139.709 54.719 1.00 64.49 79 LEU G N 1
ATOM 7133 C CA . LEU F 1 79 ? 39.592 138.364 54.926 1.00 62.94 79 LEU G CA 1
ATOM 7134 C C . LEU F 1 79 ? 39.289 137.508 53.710 1.00 62.53 79 LEU G C 1
ATOM 7135 O O . LEU F 1 79 ? 40.198 137.041 53.026 1.00 63.00 79 LEU G O 1
ATOM 7140 N N . GLY F 1 80 ? 38.000 137.315 53.444 1.00 61.77 80 GLY G N 1
ATOM 7141 C CA . GLY F 1 80 ? 37.587 136.515 52.311 1.00 61.60 80 GLY G CA 1
ATOM 7142 C C . GLY F 1 80 ? 38.327 136.904 51.046 1.00 62.26 80 GLY G C 1
ATOM 7143 O O . GLY F 1 80 ? 38.658 136.059 50.208 1.00 61.72 80 GLY G O 1
ATOM 7144 N N . LEU F 1 81 ? 38.612 138.192 50.911 1.00 63.46 81 LEU G N 1
ATOM 7145 C CA . LEU F 1 81 ? 39.289 138.681 49.722 1.00 64.15 81 LEU G CA 1
ATOM 7146 C C . LEU F 1 81 ? 40.716 138.161 49.566 1.00 65.33 81 LEU G C 1
ATOM 7147 O O . LEU F 1 81 ? 41.154 137.861 48.455 1.00 66.24 81 LEU G O 1
ATOM 7152 N N . ARG F 1 82 ? 41.434 138.053 50.679 1.00 66.11 82 ARG G N 1
ATOM 7153 C CA . ARG F 1 82 ? 42.816 137.588 50.660 1.00 67.13 82 ARG G CA 1
ATOM 7154 C C . ARG F 1 82 ? 43.001 136.266 49.907 1.00 67.72 82 ARG G C 1
ATOM 7155 O O . ARG F 1 82 ? 44.013 136.063 49.229 1.00 68.06 82 ARG G O 1
ATOM 7163 N N . PHE F 1 83 ? 42.017 135.373 50.015 1.00 68.05 83 PHE G N 1
ATOM 7164 C CA . PHE F 1 83 ? 42.078 134.072 49.347 1.00 67.94 83 PHE G CA 1
ATOM 7165 C C . PHE F 1 83 ? 41.888 134.135 47.850 1.00 66.69 83 PHE G C 1
ATOM 7166 O O . PHE F 1 83 ? 42.083 133.133 47.168 1.00 67.23 83 PHE G O 1
ATOM 7174 N N . PHE F 1 84 ? 41.502 135.294 47.331 1.00 65.08 84 PHE G N 1
ATOM 7175 C CA . PHE F 1 84 ? 41.275 135.418 45.896 1.00 63.69 84 PHE G CA 1
ATOM 7176 C C . PHE F 1 84 ? 42.000 136.598 45.243 1.00 65.20 84 PHE G C 1
ATOM 7177 O O . PHE F 1 84 ? 41.815 136.855 44.047 1.00 65.78 84 PHE G O 1
ATOM 7185 N N . LYS F 1 85 ? 42.818 137.303 46.026 1.00 66.40 85 LYS G N 1
ATOM 7186 C CA . LYS F 1 85 ? 43.565 138.474 45.563 1.00 68.08 85 LYS G CA 1
ATOM 7187 C C . LYS F 1 85 ? 44.186 138.370 44.169 1.00 69.26 85 LYS G C 1
ATOM 7188 O O . LYS F 1 85 ? 44.502 139.395 43.568 1.00 70.00 85 LYS G O 1
ATOM 7190 N N . ASP F 1 86 ? 44.366 137.153 43.653 1.00 70.55 86 ASP G N 1
ATOM 7191 C CA . ASP F 1 86 ? 44.947 136.968 42.317 1.00 71.72 86 ASP G CA 1
ATOM 7192 C C . ASP F 1 86 ? 43.869 136.684 41.272 1.00 72.13 86 ASP G C 1
ATOM 7193 O O . ASP F 1 86 ? 44.148 136.646 40.069 1.00 72.37 86 ASP G O 1
ATOM 7195 N N . TYR F 1 87 ? 42.638 136.484 41.737 1.00 72.16 87 TYR G N 1
ATOM 7196 C CA . TYR F 1 87 ? 41.514 136.204 40.847 1.00 72.17 87 TYR G CA 1
ATOM 7197 C C . TYR F 1 87 ? 41.067 137.449 40.092 1.00 72.26 87 TYR G C 1
ATOM 7198 O O . TYR F 1 87 ? 41.331 138.582 40.516 1.00 72.30 87 TYR G O 1
ATOM 7207 N N . ASP F 1 88 ? 40.376 137.236 38.977 1.00 71.65 88 ASP G N 1
ATOM 7208 C CA . ASP F 1 88 ? 39.890 138.350 38.168 1.00 71.20 88 ASP G CA 1
ATOM 7209 C C . ASP F 1 88 ? 38.816 139.133 38.916 1.00 70.70 88 ASP G C 1
ATOM 7210 O O . ASP F 1 88 ? 38.750 140.360 38.817 1.00 71.07 88 ASP G O 1
ATOM 7215 N N . ALA F 1 89 ? 37.981 138.419 39.665 1.00 69.40 89 ALA G N 1
ATOM 7216 C CA . ALA F 1 89 ? 36.920 139.052 40.434 1.00 67.85 89 ALA G CA 1
ATOM 7217 C C . ALA F 1 89 ? 36.349 138.091 41.472 1.00 66.16 89 ALA G C 1
ATOM 7218 O O . ALA F 1 89 ? 36.550 136.880 41.388 1.00 66.58 89 ALA G O 1
ATOM 7220 N N . VAL F 1 90 ? 35.640 138.638 42.451 1.00 63.94 90 VAL G N 1
ATOM 7221 C CA . VAL F 1 90 ? 35.002 137.824 43.471 1.00 63.07 90 VAL G CA 1
ATOM 7222 C C . VAL F 1 90 ? 33.499 138.077 43.448 1.00 62.36 90 VAL G C 1
ATOM 7223 O O . VAL F 1 90 ? 33.049 139.175 43.135 1.00 62.86 90 VAL G O 1
ATOM 7227 N N . LEU F 1 91 ? 32.725 137.057 43.784 1.00 60.45 91 LEU G N 1
ATOM 7228 C CA . LEU F 1 91 ? 31.278 137.187 43.840 1.00 58.97 91 LEU G CA 1
ATOM 7229 C C . LEU F 1 91 ? 30.942 137.288 45.334 1.00 58.17 91 LEU G C 1
ATOM 7230 O O . LEU F 1 91 ? 31.130 136.329 46.073 1.00 59.24 91 LEU G O 1
ATOM 7235 N N . VAL F 1 92 ? 30.474 138.444 45.794 1.00 56.54 92 VAL G N 1
ATOM 7236 C CA . VAL F 1 92 ? 30.180 138.612 47.218 1.00 54.76 92 VAL G CA 1
ATOM 7237 C C . VAL F 1 92 ? 28.759 138.213 47.541 1.00 55.31 92 VAL G C 1
ATOM 7238 O O . VAL F 1 92 ? 27.832 138.999 47.395 1.00 55.64 92 VAL G O 1
ATOM 7242 N N . ALA F 1 93 ? 28.591 136.978 47.988 1.00 55.25 93 ALA G N 1
ATOM 7243 C CA . ALA F 1 93 ? 27.271 136.480 48.316 1.00 56.59 93 ALA G CA 1
ATOM 7244 C C . ALA F 1 93 ? 27.014 136.485 49.822 1.00 57.90 93 ALA G C 1
ATOM 7245 O O . ALA F 1 93 ? 27.940 136.439 50.622 1.00 59.17 93 ALA G O 1
ATOM 7247 N N . LEU F 1 94 ? 25.748 136.558 50.203 1.00 58.23 94 LEU G N 1
ATOM 7248 C CA . LEU F 1 94 ? 25.393 136.561 51.607 1.00 59.26 94 LEU G CA 1
ATOM 7249 C C . LEU F 1 94 ? 24.760 135.208 51.905 1.00 60.07 94 LEU G C 1
ATOM 7250 O O . LEU F 1 94 ? 23.925 134.736 51.127 1.00 59.76 94 LEU G O 1
ATOM 7255 N N . GLY F 1 95 ? 25.160 134.588 53.017 1.00 60.43 95 GLY G N 1
ATOM 7256 C CA . GLY F 1 95 ? 24.627 133.283 53.386 1.00 61.48 95 GLY G CA 1
ATOM 7257 C C . GLY F 1 95 ? 23.155 133.368 53.707 1.00 62.87 95 GLY G C 1
ATOM 7258 O O . GLY F 1 95 ? 22.433 132.379 53.685 1.00 63.06 95 GLY G O 1
ATOM 7259 N N . ASP F 1 96 ? 22.733 134.594 53.982 1.00 64.62 96 ASP G N 1
ATOM 7260 C CA . ASP F 1 96 ? 21.370 134.958 54.334 1.00 66.59 96 ASP G CA 1
ATOM 7261 C C . ASP F 1 96 ? 20.339 134.811 53.201 1.00 66.67 96 ASP G C 1
ATOM 7262 O O . ASP F 1 96 ? 19.135 134.803 53.448 1.00 66.75 96 ASP G O 1
ATOM 7275 N N . PRO F 1 98 ? 19.051 132.346 50.445 1.00 66.63 98 PRO G N 1
ATOM 7276 C CA . PRO F 1 98 ? 18.947 131.034 49.812 1.00 66.35 98 PRO G CA 1
ATOM 7277 C C . PRO F 1 98 ? 18.122 131.022 48.540 1.00 66.30 98 PRO G C 1
ATOM 7278 O O . PRO F 1 98 ? 17.985 129.977 47.904 1.00 66.96 98 PRO G O 1
ATOM 7282 N N . PHE F 1 99 ? 17.574 132.168 48.152 1.00 65.84 99 PHE G N 1
ATOM 7283 C CA . PHE F 1 99 ? 16.737 132.181 46.961 1.00 65.02 99 PHE G CA 1
ATOM 7284 C C . PHE F 1 99 ? 17.396 132.651 45.680 1.00 65.38 99 PHE G C 1
ATOM 7285 O O . PHE F 1 99 ? 16.778 132.622 44.618 1.00 65.01 99 PHE G O 1
ATOM 7293 N N . VAL F 1 100 ? 18.649 133.084 45.775 1.00 65.73 100 VAL G N 1
ATOM 7294 C CA . VAL F 1 100 ? 19.372 133.502 44.587 1.00 65.43 100 VAL G CA 1
ATOM 7295 C C . VAL F 1 100 ? 19.439 132.251 43.715 1.00 66.73 100 VAL G C 1
ATOM 7296 O O . VAL F 1 100 ? 19.794 131.172 44.182 1.00 67.51 100 VAL G O 1
ATOM 7300 N N . THR F 1 101 ? 19.067 132.406 42.454 1.00 67.67 101 THR G N 1
ATOM 7301 C CA . THR F 1 101 ? 19.040 131.315 41.493 1.00 68.25 101 THR G CA 1
ATOM 7302 C C . THR F 1 101 ? 20.383 131.014 40.848 1.00 69.72 101 THR G C 1
ATOM 7303 O O . THR F 1 101 ? 21.240 131.886 40.730 1.00 69.42 101 THR G O 1
ATOM 7307 N N . LYS F 1 102 ? 20.555 129.765 40.430 1.00 72.11 102 LYS G N 1
ATOM 7308 C CA . LYS F 1 102 ? 21.787 129.330 39.787 1.00 74.89 102 LYS G CA 1
ATOM 7309 C C . LYS F 1 102 ? 21.921 130.085 38.466 1.00 75.54 102 LYS G C 1
ATOM 7310 O O . LYS F 1 102 ? 23.024 130.444 38.036 1.00 75.64 102 LYS G O 1
ATOM 7316 N N . GLU F 1 103 ? 20.776 130.329 37.838 1.00 76.23 103 GLU G N 1
ATOM 7317 C CA . GLU F 1 103 ? 20.705 131.059 36.581 1.00 76.29 103 GLU G CA 1
ATOM 7318 C C . GLU F 1 103 ? 21.112 132.501 36.854 1.00 74.87 103 GLU G C 1
ATOM 7319 O O . GLU F 1 103 ? 21.905 133.078 36.112 1.00 74.48 103 GLU G O 1
ATOM 7325 N N . ASP F 1 104 ? 20.557 133.075 37.921 1.00 73.33 104 ASP G N 1
ATOM 7326 C CA . ASP F 1 104 ? 20.891 134.439 38.318 1.00 72.70 104 ASP G CA 1
ATOM 7327 C C . ASP F 1 104 ? 22.412 134.558 38.359 1.00 72.31 104 ASP G C 1
ATOM 7328 O O . ASP F 1 104 ? 22.985 135.551 37.912 1.00 72.32 104 ASP G O 1
ATOM 7333 N N . VAL F 1 105 ? 23.063 133.536 38.907 1.00 71.83 105 VAL G N 1
ATOM 7334 C CA . VAL F 1 105 ? 24.513 133.536 39.001 1.00 71.62 105 VAL G CA 1
ATOM 7335 C C . VAL F 1 105 ? 25.161 133.560 37.626 1.00 72.19 105 VAL G C 1
ATOM 7336 O O . VAL F 1 105 ? 26.045 134.377 37.368 1.00 72.24 105 VAL G O 1
ATOM 7340 N N . ASN F 1 106 ? 24.735 132.667 36.739 1.00 72.55 106 ASN G N 1
ATOM 7341 C CA . ASN F 1 106 ? 25.317 132.646 35.403 1.00 73.00 106 ASN G CA 1
ATOM 7342 C C . ASN F 1 106 ? 25.149 134.024 34.780 1.00 72.57 106 ASN G C 1
ATOM 7343 O O . ASN F 1 106 ? 26.072 134.554 34.158 1.00 72.57 106 ASN G O 1
ATOM 7348 N N . LYS F 1 107 ? 23.967 134.605 34.967 1.00 71.67 107 LYS G N 1
ATOM 7349 C CA . LYS F 1 107 ? 23.687 135.929 34.443 1.00 71.07 107 LYS G CA 1
ATOM 7350 C C . LYS F 1 107 ? 24.730 136.918 34.927 1.00 70.12 107 LYS G C 1
ATOM 7351 O O . LYS F 1 107 ? 25.483 137.477 34.133 1.00 70.17 107 LYS G O 1
ATOM 7357 N N . ILE F 1 108 ? 24.775 137.123 36.236 1.00 69.18 108 ILE G N 1
ATOM 7358 C CA . ILE F 1 108 ? 25.723 138.057 36.823 1.00 68.94 108 ILE G CA 1
ATOM 7359 C C . ILE F 1 108 ? 27.159 137.833 36.360 1.00 70.19 108 ILE G C 1
ATOM 7360 O O . ILE F 1 108 ? 27.942 138.783 36.258 1.00 70.73 108 ILE G O 1
ATOM 7365 N N . ILE F 1 109 ? 27.506 136.582 36.078 1.00 71.34 109 ILE G N 1
ATOM 7366 C CA . ILE F 1 109 ? 28.862 136.268 35.660 1.00 72.98 109 ILE G CA 1
ATOM 7367 C C . ILE F 1 109 ? 29.090 136.443 34.167 1.00 74.29 109 ILE G C 1
ATOM 7368 O O . ILE F 1 109 ? 30.139 136.931 33.747 1.00 74.43 109 ILE G O 1
ATOM 7373 N N . ASN F 1 110 ? 28.112 136.051 33.364 1.00 76.02 110 ASN G N 1
ATOM 7374 C CA . ASN F 1 110 ? 28.241 136.185 31.916 1.00 77.87 110 ASN G CA 1
ATOM 7375 C C . ASN F 1 110 ? 28.298 137.650 31.494 1.00 77.94 110 ASN G C 1
ATOM 7376 O O . ASN F 1 110 ? 29.023 138.017 30.563 1.00 78.43 110 ASN G O 1
ATOM 7381 N N . THR F 1 111 ? 27.547 138.491 32.192 1.00 77.30 111 THR G N 1
ATOM 7382 C CA . THR F 1 111 ? 27.510 139.895 31.849 1.00 77.18 111 THR G CA 1
ATOM 7383 C C . THR F 1 111 ? 28.647 140.696 32.449 1.00 77.39 111 THR G C 1
ATOM 7384 O O . THR F 1 111 ? 28.547 141.910 32.609 1.00 76.86 111 THR G O 1
ATOM 7388 N N . PHE F 1 112 ? 29.737 140.012 32.770 1.00 78.13 112 PHE G N 1
ATOM 7389 C CA . PHE F 1 112 ? 30.898 140.677 33.337 1.00 78.98 112 PHE G CA 1
ATOM 7390 C C . PHE F 1 112 ? 31.914 140.911 32.226 1.00 79.72 112 PHE G C 1
ATOM 7391 O O . PHE F 1 112 ? 32.857 140.143 32.033 1.00 79.65 112 PHE G O 1
ATOM 7399 N N . LYS F 1 113 ? 31.704 142.000 31.499 1.00 80.16 113 LYS G N 1
ATOM 7400 C CA . LYS F 1 113 ? 32.559 142.332 30.379 1.00 79.96 113 LYS G CA 1
ATOM 7401 C C . LYS F 1 113 ? 33.880 143.028 30.733 1.00 79.88 113 LYS G C 1
ATOM 7402 O O . LYS F 1 113 ? 34.126 143.412 31.885 1.00 80.04 113 LYS G O 1
ATOM 7404 N N . PRO F 1 114 ? 34.748 143.203 29.726 1.00 79.22 114 PRO G N 1
ATOM 7405 C CA . PRO F 1 114 ? 36.070 143.824 29.859 1.00 77.68 114 PRO G CA 1
ATOM 7406 C C . PRO F 1 114 ? 36.184 145.247 30.373 1.00 74.99 114 PRO G C 1
ATOM 7407 O O . PRO F 1 114 ? 37.292 145.718 30.648 1.00 76.34 114 PRO G O 1
ATOM 7411 N N . ASN F 1 115 ? 35.057 145.932 30.502 1.00 65.22 115 ASN G N 1
ATOM 7412 C CA . ASN F 1 115 ? 35.083 147.292 31.011 1.00 65.13 115 ASN G CA 1
ATOM 7413 C C . ASN F 1 115 ? 34.278 147.378 32.278 1.00 65.23 115 ASN G C 1
ATOM 7414 O O . ASN F 1 115 ? 34.074 148.467 32.832 1.00 70.68 115 ASN G O 1
ATOM 7419 N N . CYS F 1 116 ? 33.816 146.223 32.745 1.00 71.37 116 CYS G N 1
ATOM 7420 C CA . CYS F 1 116 ? 33.035 146.213 33.963 1.00 73.32 116 CYS G CA 1
ATOM 7421 C C . CYS F 1 116 ? 33.953 146.198 35.176 1.00 72.26 116 CYS G C 1
ATOM 7422 O O . CYS F 1 116 ? 34.912 145.421 35.234 1.00 72.88 116 CYS G O 1
ATOM 7425 N N . LYS F 1 117 ? 33.676 147.077 36.132 1.00 70.62 117 LYS G N 1
ATOM 7426 C CA . LYS F 1 117 ? 34.459 147.113 37.356 1.00 70.12 117 LYS G CA 1
ATOM 7427 C C . LYS F 1 117 ? 33.636 146.417 38.433 1.00 69.01 117 LYS G C 1
ATOM 7428 O O . LYS F 1 117 ? 34.108 146.150 39.545 1.00 69.84 117 LYS G O 1
ATOM 7434 N N . ALA F 1 118 ? 32.401 146.106 38.064 1.00 67.20 118 ALA G N 1
ATOM 7435 C CA . ALA F 1 118 ? 31.463 145.452 38.949 1.00 65.59 118 ALA G CA 1
ATOM 7436 C C . ALA F 1 118 ? 30.234 145.136 38.120 1.00 65.37 118 ALA G C 1
ATOM 7437 O O . ALA F 1 118 ? 30.050 145.695 37.043 1.00 65.89 118 ALA G O 1
ATOM 7439 N N . VAL F 1 119 ? 29.409 144.226 38.620 1.00 64.25 119 VAL G N 1
ATOM 7440 C CA . VAL F 1 119 ? 28.186 143.838 37.947 1.00 63.30 119 VAL G CA 1
ATOM 7441 C C . VAL F 1 119 ? 27.162 143.753 39.052 1.00 64.39 119 VAL G C 1
ATOM 7442 O O . VAL F 1 119 ? 27.403 143.140 40.086 1.00 65.09 119 VAL G O 1
ATOM 7446 N N . ILE F 1 120 ? 26.014 144.375 38.845 1.00 64.46 120 ILE G N 1
ATOM 7447 C CA . ILE F 1 120 ? 25.010 144.387 39.880 1.00 64.92 120 ILE G CA 1
ATOM 7448 C C . ILE F 1 120 ? 23.695 143.796 39.454 1.00 64.94 120 ILE G C 1
ATOM 7449 O O . ILE F 1 120 ? 23.111 144.221 38.470 1.00 66.09 120 ILE G O 1
ATOM 7454 N N . PRO F 1 121 ? 23.205 142.791 40.193 1.00 65.36 121 PRO G N 1
ATOM 7455 C CA . PRO F 1 121 ? 21.925 142.196 39.810 1.00 64.83 121 PRO G CA 1
ATOM 7456 C C . PRO F 1 121 ? 20.787 143.166 40.137 1.00 64.70 121 PRO G C 1
ATOM 7457 O O . PRO F 1 121 ? 20.882 143.972 41.068 1.00 63.15 121 PRO G O 1
ATOM 7461 N N . THR F 1 122 ? 19.718 143.085 39.356 1.00 65.90 122 THR G N 1
ATOM 7462 C CA . THR F 1 122 ? 18.564 143.947 39.550 1.00 66.61 122 THR G CA 1
ATOM 7463 C C . THR F 1 122 ? 17.268 143.183 39.335 1.00 66.66 122 THR G C 1
ATOM 7464 O O . THR F 1 122 ? 17.221 142.220 38.573 1.00 66.93 122 THR G O 1
ATOM 7468 N N . HIS F 1 123 ? 16.223 143.613 40.031 1.00 66.83 123 HIS G N 1
ATOM 7469 C CA . HIS F 1 123 ? 14.901 143.006 39.915 1.00 67.32 123 HIS G CA 1
ATOM 7470 C C . HIS F 1 123 ? 13.859 144.087 40.175 1.00 68.65 123 HIS G C 1
ATOM 7471 O O . HIS F 1 123 ? 13.850 144.697 41.254 1.00 69.23 123 HIS G O 1
ATOM 7478 N N . LYS F 1 124 ? 12.997 144.325 39.183 1.00 69.00 124 LYS G N 1
ATOM 7479 C CA . LYS F 1 124 ? 11.938 145.333 39.276 1.00 69.59 124 LYS G CA 1
ATOM 7480 C C . LYS F 1 124 ? 12.410 146.661 39.855 1.00 70.10 124 LYS G C 1
ATOM 7481 O O . LYS F 1 124 ? 11.773 147.202 40.761 1.00 69.70 124 LYS G O 1
ATOM 7487 N N . GLY F 1 125 ? 13.524 147.182 39.363 1.00 70.69 125 GLY G N 1
ATOM 7488 C CA . GLY F 1 125 ? 13.985 148.461 39.869 1.00 73.14 125 GLY G CA 1
ATOM 7489 C C . GLY F 1 125 ? 14.823 148.491 41.138 1.00 74.89 125 GLY G C 1
ATOM 7490 O O . GLY F 1 125 ? 15.087 149.570 41.677 1.00 75.35 125 GLY G O 1
ATOM 7491 N N . GLU F 1 126 ? 15.233 147.329 41.637 1.00 76.14 126 GLU G N 1
ATOM 7492 C CA . GLU F 1 126 ? 16.078 147.295 42.831 1.00 76.68 126 GLU G CA 1
ATOM 7493 C C . GLU F 1 126 ? 17.368 146.554 42.526 1.00 76.21 126 GLU G C 1
ATOM 7494 O O . GLU F 1 126 ? 17.393 145.664 41.674 1.00 75.52 126 GLU G O 1
ATOM 7500 N N . ARG F 1 127 ? 18.443 146.939 43.205 1.00 76.29 127 ARG G N 1
ATOM 7501 C CA . ARG F 1 127 ? 19.720 146.263 43.031 1.00 76.60 127 ARG G CA 1
ATOM 7502 C C . ARG F 1 127 ? 19.800 145.254 44.166 1.00 75.34 127 ARG G C 1
ATOM 7503 O O . ARG F 1 127 ? 19.449 145.563 45.308 1.00 76.09 127 ARG G O 1
ATOM 7511 N N . GLY F 1 128 ? 20.238 144.043 43.850 1.00 73.27 128 GLY G N 1
ATOM 7512 C CA . GLY F 1 128 ? 20.344 143.027 44.876 1.00 70.31 128 GLY G CA 1
ATOM 7513 C C . GLY F 1 128 ? 21.733 142.440 45.007 1.00 68.27 128 GLY G C 1
ATOM 7514 O O . GLY F 1 128 ? 22.742 143.108 44.770 1.00 68.84 128 GLY G O 1
ATOM 7515 N N . ASN F 1 129 ? 21.779 141.173 45.395 1.00 66.12 129 ASN G N 1
ATOM 7516 C CA . ASN F 1 129 ? 23.032 140.461 45.562 1.00 62.92 129 ASN G CA 1
ATOM 7517 C C . ASN F 1 129 ? 22.839 139.108 44.932 1.00 62.21 129 ASN G C 1
ATOM 7518 O O . ASN F 1 129 ? 21.712 138.696 44.703 1.00 63.00 129 ASN G O 1
ATOM 7523 N N . PRO F 1 130 ? 23.928 138.376 44.672 1.00 61.24 130 PRO G N 1
ATOM 7524 C CA . PRO F 1 130 ? 25.319 138.754 44.935 1.00 60.19 130 PRO G CA 1
ATOM 7525 C C . PRO F 1 130 ? 25.861 139.811 43.979 1.00 59.73 130 PRO G C 1
ATOM 7526 O O . PRO F 1 130 ? 25.425 139.907 42.833 1.00 60.00 130 PRO G O 1
ATOM 7530 N N . VAL F 1 131 ? 26.826 140.585 44.459 1.00 59.20 131 VAL G N 1
ATOM 7531 C CA . VAL F 1 131 ? 27.469 141.619 43.659 1.00 58.99 131 VAL G CA 1
ATOM 7532 C C . VAL F 1 131 ? 28.791 141.089 43.091 1.00 59.42 131 VAL G C 1
ATOM 7533 O O . VAL F 1 131 ? 29.625 140.601 43.845 1.00 60.67 131 VAL G O 1
ATOM 7537 N N . LEU F 1 132 ? 28.989 141.174 41.781 1.00 59.16 132 LEU G N 1
ATOM 7538 C CA . LEU F 1 132 ? 30.247 140.728 41.181 1.00 59.14 132 LEU G CA 1
ATOM 7539 C C . LEU F 1 132 ? 31.203 141.926 41.246 1.00 59.48 132 LEU G C 1
ATOM 7540 O O . LEU F 1 132 ? 30.900 142.979 40.712 1.00 60.96 132 LEU G O 1
ATOM 7545 N N . ILE F 1 133 ? 32.345 141.772 41.910 1.00 59.15 133 ILE G N 1
ATOM 7546 C CA . ILE F 1 133 ? 33.328 142.856 42.032 1.00 58.38 133 ILE G CA 1
ATOM 7547 C C . ILE F 1 133 ? 34.645 142.434 41.394 1.00 57.78 133 ILE G C 1
ATOM 7548 O O . ILE F 1 133 ? 35.246 141.458 41.830 1.00 59.77 133 ILE G O 1
ATOM 7553 N N . SER F 1 134 ? 35.116 143.173 40.395 1.00 55.83 134 SER G N 1
ATOM 7554 C CA . SER F 1 134 ? 36.363 142.799 39.717 1.00 56.02 134 SER G CA 1
ATOM 7555 C C . SER F 1 134 ? 37.635 143.196 40.466 1.00 57.36 134 SER G C 1
ATOM 7556 O O . SER F 1 134 ? 37.615 144.071 41.342 1.00 57.61 134 SER G O 1
ATOM 7559 N N . LYS F 1 135 ? 38.739 142.548 40.094 1.00 59.82 135 LYS G N 1
ATOM 7560 C CA . LYS F 1 135 ? 40.051 142.766 40.705 1.00 62.70 135 LYS G CA 1
ATOM 7561 C C . LYS F 1 135 ? 40.426 144.226 40.872 1.00 64.21 135 LYS G C 1
ATOM 7562 O O . LYS F 1 135 ? 41.008 144.613 41.885 1.00 63.53 135 LYS G O 1
ATOM 7564 N N . SER F 1 136 ? 40.101 145.029 39.868 1.00 67.09 136 SER G N 1
ATOM 7565 C CA . SER F 1 136 ? 40.403 146.455 39.888 1.00 69.72 136 SER G CA 1
ATOM 7566 C C . SER F 1 136 ? 39.995 147.175 41.176 1.00 70.95 136 SER G C 1
ATOM 7567 O O . SER F 1 136 ? 40.587 148.200 41.526 1.00 71.44 136 SER G O 1
ATOM 7570 N N . LEU F 1 137 ? 38.989 146.641 41.873 1.00 72.17 137 LEU G N 1
ATOM 7571 C CA . LEU F 1 137 ? 38.485 147.244 43.110 1.00 73.07 137 LEU G CA 1
ATOM 7572 C C . LEU F 1 137 ? 39.009 146.643 44.412 1.00 73.81 137 LEU G C 1
ATOM 7573 O O . LEU F 1 137 ? 38.812 147.220 45.486 1.00 73.10 137 LEU G O 1
ATOM 7578 N N . PHE F 1 138 ? 39.664 145.488 44.333 1.00 74.91 138 PHE G N 1
ATOM 7579 C CA . PHE F 1 138 ? 40.170 144.843 45.539 1.00 75.73 138 PHE G CA 1
ATOM 7580 C C . PHE F 1 138 ? 40.839 145.868 46.444 1.00 77.38 138 PHE G C 1
ATOM 7581 O O . PHE F 1 138 ? 40.426 146.071 47.586 1.00 76.98 138 PHE G O 1
ATOM 7589 N N . ASN F 1 139 ? 41.860 146.526 45.915 1.00 79.99 139 ASN G N 1
ATOM 7590 C CA . ASN F 1 139 ? 42.590 147.555 46.649 1.00 82.77 139 ASN G CA 1
ATOM 7591 C C . ASN F 1 139 ? 41.634 148.509 47.368 1.00 83.65 139 ASN G C 1
ATOM 7592 O O . ASN F 1 139 ? 41.871 148.891 48.513 1.00 84.16 139 ASN G O 1
ATOM 7597 N N . GLU F 1 140 ? 40.552 148.888 46.696 1.00 85.26 140 GLU G N 1
ATOM 7598 C CA . GLU F 1 140 ? 39.582 149.799 47.287 1.00 86.88 140 GLU G CA 1
ATOM 7599 C C . GLU F 1 140 ? 38.898 149.176 48.505 1.00 88.23 140 GLU G C 1
ATOM 7600 O O . GLU F 1 140 ? 38.741 149.828 49.549 1.00 88.36 140 GLU G O 1
ATOM 7602 N N . ILE F 1 141 ? 38.496 147.912 48.383 1.00 89.44 141 ILE G N 1
ATOM 7603 C CA . ILE F 1 141 ? 37.826 147.256 49.497 1.00 90.45 141 ILE G CA 1
ATOM 7604 C C . ILE F 1 141 ? 38.814 146.882 50.594 1.00 90.69 141 ILE G C 1
ATOM 7605 O O . ILE F 1 141 ? 38.417 146.402 51.651 1.00 90.79 141 ILE G O 1
ATOM 7610 N N . GLU F 1 142 ? 40.102 147.104 50.340 1.00 91.55 142 GLU G N 1
ATOM 7611 C CA . GLU F 1 142 ? 41.137 146.822 51.330 1.00 92.27 142 GLU G CA 1
ATOM 7612 C C . GLU F 1 142 ? 41.256 148.007 52.282 1.00 92.34 142 GLU G C 1
ATOM 7613 O O . GLU F 1 142 ? 41.676 147.858 53.426 1.00 92.69 142 GLU G O 1
ATOM 7619 N N . LYS F 1 143 ? 40.877 149.186 51.804 1.00 92.35 143 LYS G N 1
ATOM 7620 C CA . LYS F 1 143 ? 40.942 150.398 52.609 1.00 92.23 143 LYS G CA 1
ATOM 7621 C C . LYS F 1 143 ? 39.662 150.544 53.421 1.00 92.00 143 LYS G C 1
ATOM 7622 O O . LYS F 1 143 ? 39.597 151.305 54.385 1.00 91.92 143 LYS G O 1
ATOM 7624 N N . LEU F 1 144 ? 38.646 149.797 53.011 1.00 92.01 144 LEU G N 1
ATOM 7625 C CA . LEU F 1 144 ? 37.340 149.803 53.655 1.00 92.31 144 LEU G CA 1
ATOM 7626 C C . LEU F 1 144 ? 37.452 149.544 55.159 1.00 92.04 144 LEU G C 1
ATOM 7627 O O . LEU F 1 144 ? 38.199 148.664 55.584 1.00 92.24 144 LEU G O 1
ATOM 7632 N N . ARG F 1 145 ? 36.717 150.309 55.964 1.00 91.96 145 ARG G N 1
ATOM 7633 C CA . ARG F 1 145 ? 36.734 150.119 57.415 1.00 91.94 145 ARG G CA 1
ATOM 7634 C C . ARG F 1 145 ? 35.380 150.383 58.068 1.00 91.18 145 ARG G C 1
ATOM 7635 O O . ARG F 1 145 ? 34.667 151.296 57.682 1.00 91.88 145 ARG G O 1
ATOM 7643 N N . GLY F 1 146 ? 35.031 149.576 59.064 1.00 90.67 146 GLY G N 1
ATOM 7644 C CA . GLY F 1 146 ? 33.756 149.742 59.740 1.00 89.88 146 GLY G CA 1
ATOM 7645 C C . GLY F 1 146 ? 32.735 148.725 59.264 1.00 89.22 146 GLY G C 1
ATOM 7646 O O . GLY F 1 146 ? 33.093 147.699 58.688 1.00 89.31 146 GLY G O 1
ATOM 7647 N N . ASP F 1 147 ? 31.459 148.995 59.506 1.00 88.48 147 ASP G N 1
ATOM 7648 C CA . ASP F 1 147 ? 30.411 148.079 59.076 1.00 87.85 147 ASP G CA 1
ATOM 7649 C C . ASP F 1 147 ? 29.941 148.465 57.683 1.00 87.73 147 ASP G C 1
ATOM 7650 O O . ASP F 1 147 ? 28.752 148.445 57.392 1.00 86.93 147 ASP G O 1
ATOM 7655 N N . VAL F 1 148 ? 30.898 148.820 56.829 1.00 88.59 148 VAL G N 1
ATOM 7656 C CA . VAL F 1 148 ? 30.631 149.219 55.444 1.00 88.88 148 VAL G CA 1
ATOM 7657 C C . VAL F 1 148 ? 31.022 148.082 54.509 1.00 88.87 148 VAL G C 1
ATOM 7658 O O . VAL F 1 148 ? 31.685 147.135 54.931 1.00 89.40 148 VAL G O 1
ATOM 7662 N N . GLY F 1 149 ? 30.631 148.167 53.243 1.00 88.30 149 GLY G N 1
ATOM 7663 C CA . GLY F 1 149 ? 30.987 147.092 52.336 1.00 87.72 149 GLY G CA 1
ATOM 7664 C C . GLY F 1 149 ? 30.804 147.349 50.857 1.00 87.66 149 GLY G C 1
ATOM 7665 O O . GLY F 1 149 ? 31.415 148.264 50.299 1.00 88.01 149 GLY G O 1
ATOM 7666 N N . ALA F 1 150 ? 29.966 146.525 50.226 1.00 87.33 150 ALA G N 1
ATOM 7667 C CA . ALA F 1 150 ? 29.687 146.630 48.795 1.00 86.83 150 ALA G CA 1
ATOM 7668 C C . ALA F 1 150 ? 29.190 148.028 48.398 1.00 85.85 150 ALA G C 1
ATOM 7669 O O . ALA F 1 150 ? 29.731 148.644 47.480 1.00 86.67 150 ALA G O 1
ATOM 7671 N N . ARG F 1 151 ? 28.171 148.532 49.086 1.00 83.97 151 ARG G N 1
ATOM 7672 C CA . ARG F 1 151 ? 27.646 149.856 48.775 1.00 82.73 151 ARG G CA 1
ATOM 7673 C C . ARG F 1 151 ? 28.764 150.894 48.665 1.00 82.33 151 ARG G C 1
ATOM 7674 O O . ARG F 1 151 ? 28.959 151.497 47.617 1.00 81.81 151 ARG G O 1
ATOM 7682 N N . VAL F 1 152 ? 29.495 151.082 49.757 1.00 82.47 152 VAL G N 1
ATOM 7683 C CA . VAL F 1 152 ? 30.584 152.054 49.829 1.00 82.58 152 VAL G CA 1
ATOM 7684 C C . VAL F 1 152 ? 31.622 151.986 48.708 1.00 83.05 152 VAL G C 1
ATOM 7685 O O . VAL F 1 152 ? 32.112 153.017 48.251 1.00 83.07 152 VAL G O 1
ATOM 7689 N N . ILE F 1 153 ? 31.966 150.781 48.269 1.00 83.45 153 ILE G N 1
ATOM 7690 C CA . ILE F 1 153 ? 32.963 150.634 47.209 1.00 84.34 153 ILE G CA 1
ATOM 7691 C C . ILE F 1 153 ? 32.402 150.941 45.821 1.00 84.47 153 ILE G C 1
ATOM 7692 O O . ILE F 1 153 ? 33.083 151.547 44.986 1.00 84.79 153 ILE G O 1
ATOM 7697 N N . LEU F 1 154 ? 31.162 150.519 45.585 1.00 83.71 154 LEU G N 1
ATOM 7698 C CA . LEU F 1 154 ? 30.490 150.755 44.313 1.00 83.10 154 LEU G CA 1
ATOM 7699 C C . LEU F 1 154 ? 30.324 152.257 44.055 1.00 83.91 154 LEU G C 1
ATOM 7700 O O . LEU F 1 154 ? 30.526 152.726 42.931 1.00 84.09 154 LEU G O 1
ATOM 7705 N N . ASN F 1 155 ? 29.959 153.012 45.090 1.00 84.11 155 ASN G N 1
ATOM 7706 C CA . ASN F 1 155 ? 29.787 154.451 44.935 1.00 84.19 155 ASN G CA 1
ATOM 7707 C C . ASN F 1 155 ? 31.068 155.080 44.418 1.00 85.24 155 ASN G C 1
ATOM 7708 O O . ASN F 1 155 ? 31.050 156.181 43.880 1.00 86.07 155 ASN G O 1
ATOM 7713 N N . LYS F 1 156 ? 32.179 154.370 44.573 1.00 86.53 156 LYS G N 1
ATOM 7714 C CA . LYS F 1 156 ? 33.478 154.874 44.143 1.00 87.25 156 LYS G CA 1
ATOM 7715 C C . LYS F 1 156 ? 33.680 154.927 42.628 1.00 87.32 156 LYS G C 1
ATOM 7716 O O . LYS F 1 156 ? 34.552 155.654 42.145 1.00 87.66 156 LYS G O 1
ATOM 7718 N N . ILE F 1 157 ? 32.875 154.179 41.879 1.00 86.81 157 ILE G N 1
ATOM 7719 C CA . ILE F 1 157 ? 33.016 154.149 40.426 1.00 86.31 157 ILE G CA 1
ATOM 7720 C C . ILE F 1 157 ? 31.969 154.943 39.642 1.00 86.15 157 ILE G C 1
ATOM 7721 O O . ILE F 1 157 ? 30.868 155.209 40.131 1.00 86.08 157 ILE G O 1
ATOM 7726 N N . LYS F 1 158 ? 32.330 155.310 38.414 1.00 85.83 158 LYS G N 1
ATOM 7727 C CA . LYS F 1 158 ? 31.444 156.064 37.529 1.00 85.38 158 LYS G CA 1
ATOM 7728 C C . LYS F 1 158 ? 30.480 155.086 36.871 1.00 84.55 158 LYS G C 1
ATOM 7729 O O . LYS F 1 158 ? 30.885 154.016 36.423 1.00 84.44 158 LYS G O 1
ATOM 7731 N N . ILE F 1 159 ? 29.207 155.457 36.804 1.00 83.73 159 ILE G N 1
ATOM 7732 C CA . ILE F 1 159 ? 28.213 154.573 36.223 1.00 83.27 159 ILE G CA 1
ATOM 7733 C C . ILE F 1 159 ? 28.661 154.035 34.878 1.00 82.86 159 ILE G C 1
ATOM 7734 O O . ILE F 1 159 ? 28.173 153.004 34.423 1.00 82.96 159 ILE G O 1
ATOM 7739 N N . GLU F 1 160 ? 29.595 154.729 34.243 1.00 82.55 160 GLU G N 1
ATOM 7740 C CA . GLU F 1 160 ? 30.087 154.288 32.950 1.00 83.03 160 GLU G CA 1
ATOM 7741 C C . GLU F 1 160 ? 30.802 152.942 33.095 1.00 83.33 160 GLU G C 1
ATOM 7742 O O . GLU F 1 160 ? 30.867 152.159 32.146 1.00 83.47 160 GLU G O 1
ATOM 7744 N N . GLU F 1 161 ? 31.311 152.663 34.293 1.00 83.56 161 GLU G N 1
ATOM 7745 C CA . GLU F 1 161 ? 32.039 151.417 34.550 1.00 83.77 161 GLU G CA 1
ATOM 7746 C C . GLU F 1 161 ? 31.294 150.371 35.399 1.00 83.30 161 GLU G C 1
ATOM 7747 O O . GLU F 1 161 ? 31.901 149.398 35.856 1.00 83.49 161 GLU G O 1
ATOM 7753 N N . LEU F 1 162 ? 29.992 150.568 35.601 1.00 82.49 162 LEU G N 1
ATOM 7754 C CA . LEU F 1 162 ? 29.170 149.654 36.394 1.00 81.75 162 LEU G CA 1
ATOM 7755 C C . LEU F 1 162 ? 28.188 148.881 35.509 1.00 81.16 162 LEU G C 1
ATOM 7756 O O . LEU F 1 162 ? 27.321 149.478 34.881 1.00 82.18 162 LEU G O 1
ATOM 7761 N N . CYS F 1 163 ? 28.319 147.557 35.460 1.00 80.17 163 CYS G N 1
ATOM 7762 C CA . CYS F 1 163 ? 27.431 146.728 34.636 1.00 79.42 163 CYS G CA 1
ATOM 7763 C C . CYS F 1 163 ? 26.269 146.145 35.433 1.00 78.12 163 CYS G C 1
ATOM 7764 O O . CYS F 1 163 ? 26.239 146.260 36.660 1.00 77.97 163 CYS G O 1
ATOM 7767 N N . PHE F 1 164 ? 25.314 145.519 34.745 1.00 76.75 164 PHE G N 1
ATOM 7768 C CA . PHE F 1 164 ? 24.136 144.975 35.429 1.00 75.50 164 PHE G CA 1
ATOM 7769 C C . PHE F 1 164 ? 23.235 144.117 34.551 1.00 73.52 164 PHE G C 1
ATOM 7770 O O . PHE F 1 164 ? 23.306 144.168 33.328 1.00 73.91 164 PHE G O 1
ATOM 7778 N N . ILE F 1 165 ? 22.398 143.317 35.197 1.00 71.16 165 ILE G N 1
ATOM 7779 C CA . ILE F 1 165 ? 21.429 142.475 34.512 1.00 70.11 165 ILE G CA 1
ATOM 7780 C C . ILE F 1 165 ? 20.337 142.135 35.497 1.00 69.33 165 ILE G C 1
ATOM 7781 O O . ILE F 1 165 ? 20.519 142.222 36.717 1.00 68.63 165 ILE G O 1
ATOM 7786 N N . GLU F 1 166 ? 19.189 141.766 34.954 1.00 68.75 166 GLU G N 1
ATOM 7787 C CA . GLU F 1 166 ? 18.064 141.435 35.783 1.00 68.36 166 GLU G CA 1
ATOM 7788 C C . GLU F 1 166 ? 18.030 139.958 36.072 1.00 67.74 166 GLU G C 1
ATOM 7789 O O . GLU F 1 166 ? 18.333 139.129 35.213 1.00 68.08 166 GLU G O 1
ATOM 7795 N N . CYS F 1 167 ? 17.675 139.644 37.308 1.00 66.62 167 CYS G N 1
ATOM 7796 C CA . CYS F 1 167 ? 17.628 138.273 37.767 1.00 65.95 167 CYS G CA 1
ATOM 7797 C C . CYS F 1 167 ? 16.297 138.071 38.459 1.00 64.82 167 CYS G C 1
ATOM 7798 O O . CYS F 1 167 ? 15.468 138.993 38.503 1.00 65.49 167 CYS G O 1
ATOM 7801 N N . SER F 1 168 ? 16.088 136.867 38.985 1.00 62.38 168 SER G N 1
ATOM 7802 C CA . SER F 1 168 ? 14.852 136.550 39.673 1.00 59.62 168 SER G CA 1
ATOM 7803 C C . SER F 1 168 ? 14.748 137.447 40.891 1.00 59.19 168 SER G C 1
ATOM 7804 O O . SER F 1 168 ? 15.691 138.148 41.251 1.00 59.21 168 SER G O 1
ATOM 7807 N N . GLU F 1 169 ? 13.595 137.409 41.533 1.00 59.21 169 GLU G N 1
ATOM 7808 C CA . GLU F 1 169 ? 13.361 138.201 42.729 1.00 60.26 169 GLU G CA 1
ATOM 7809 C C . GLU F 1 169 ? 14.284 137.736 43.865 1.00 62.17 169 GLU G C 1
ATOM 7810 O O . GLU F 1 169 ? 14.536 138.472 44.838 1.00 62.33 169 GLU G O 1
ATOM 7816 N N . GLY F 1 170 ? 14.784 136.508 43.725 1.00 63.08 170 GLY G N 1
ATOM 7817 C CA . GLY F 1 170 ? 15.666 135.945 44.728 1.00 64.01 170 GLY G CA 1
ATOM 7818 C C . GLY F 1 170 ? 16.823 136.872 45.006 1.00 64.56 170 GLY G C 1
ATOM 7819 O O . GLY F 1 170 ? 17.275 136.990 46.136 1.00 64.36 170 GLY G O 1
ATOM 7820 N N . VAL F 1 171 ? 17.297 137.533 43.958 1.00 65.16 171 VAL G N 1
ATOM 7821 C CA . VAL F 1 171 ? 18.404 138.475 44.056 1.00 64.82 171 VAL G CA 1
ATOM 7822 C C . VAL F 1 171 ? 18.071 139.629 45.013 1.00 64.60 171 VAL G C 1
ATOM 7823 O O . VAL F 1 171 ? 18.913 140.478 45.299 1.00 63.39 171 VAL G O 1
ATOM 7827 N N . LEU F 1 172 ? 16.846 139.641 45.531 1.00 66.18 172 LEU G N 1
ATOM 7828 C CA . LEU F 1 172 ? 16.433 140.696 46.450 1.00 68.80 172 LEU G CA 1
ATOM 7829 C C . LEU F 1 172 ? 15.908 140.170 47.782 1.00 70.78 172 LEU G C 1
ATOM 7830 O O . LEU F 1 172 ? 15.885 140.903 48.768 1.00 70.62 172 LEU G O 1
ATOM 7835 N N . ILE F 1 173 ? 15.486 138.908 47.813 1.00 73.85 173 ILE G N 1
ATOM 7836 C CA . ILE F 1 173 ? 14.935 138.300 49.032 1.00 77.19 173 ILE G CA 1
ATOM 7837 C C . ILE F 1 173 ? 16.012 137.834 50.006 1.00 79.58 173 ILE G C 1
ATOM 7838 O O . ILE F 1 173 ? 16.741 136.883 49.726 1.00 79.67 173 ILE G O 1
ATOM 7843 N N . ASP F 1 174 ? 16.104 138.471 51.164 1.00 82.95 174 ASP G N 1
ATOM 7844 C CA . ASP F 1 174 ? 17.139 138.068 52.099 1.00 86.44 174 ASP G CA 1
ATOM 7845 C C . ASP F 1 174 ? 16.620 137.272 53.286 1.00 88.03 174 ASP G C 1
ATOM 7846 O O . ASP F 1 174 ? 17.335 137.098 54.275 1.00 88.54 174 ASP G O 1
ATOM 7851 N N . ILE F 1 175 ? 15.385 136.785 53.198 1.00 89.47 175 ILE G N 1
ATOM 7852 C CA . ILE F 1 175 ? 14.814 135.982 54.282 1.00 90.90 175 ILE G CA 1
ATOM 7853 C C . ILE F 1 175 ? 14.765 136.727 55.633 1.00 92.34 175 ILE G C 1
ATOM 7854 O O . ILE F 1 175 ? 13.653 136.808 56.213 1.00 93.28 175 ILE G O 1
ATOM 7864 N N . ASN G 1 2 ? 73.289 79.714 95.154 1.00 73.38 2 ASN H N 1
ATOM 7865 C CA . ASN G 1 2 ? 72.974 80.890 94.352 1.00 72.56 2 ASN H CA 1
ATOM 7866 C C . ASN G 1 2 ? 73.568 82.119 95.000 1.00 71.05 2 ASN H C 1
ATOM 7867 O O . ASN G 1 2 ? 72.940 82.743 95.866 1.00 70.97 2 ASN H O 1
ATOM 7872 N N . ILE G 1 3 ? 74.781 82.469 94.581 1.00 68.76 3 ILE H N 1
ATOM 7873 C CA . ILE G 1 3 ? 75.448 83.631 95.146 1.00 66.56 3 ILE H CA 1
ATOM 7874 C C . ILE G 1 3 ? 75.678 84.731 94.136 1.00 64.10 3 ILE H C 1
ATOM 7875 O O . ILE G 1 3 ? 75.962 84.481 92.967 1.00 63.78 3 ILE H O 1
ATOM 7880 N N . GLY G 1 4 ? 75.556 85.957 94.623 1.00 62.23 4 GLY H N 1
ATOM 7881 C CA . GLY G 1 4 ? 75.780 87.125 93.802 1.00 59.58 4 GLY H CA 1
ATOM 7882 C C . GLY G 1 4 ? 76.970 87.879 94.363 1.00 57.42 4 GLY H C 1
ATOM 7883 O O . GLY G 1 4 ? 77.226 87.819 95.556 1.00 58.00 4 GLY H O 1
ATOM 7884 N N . VAL G 1 5 ? 77.713 88.561 93.499 1.00 55.27 5 VAL H N 1
ATOM 7885 C CA . VAL G 1 5 ? 78.871 89.340 93.917 1.00 51.65 5 VAL H CA 1
ATOM 7886 C C . VAL G 1 5 ? 78.475 90.812 93.912 1.00 52.02 5 VAL H C 1
ATOM 7887 O O . VAL G 1 5 ? 77.902 91.320 92.942 1.00 52.92 5 VAL H O 1
ATOM 7891 N N . ILE G 1 6 ? 78.753 91.481 95.020 1.00 51.01 6 ILE H N 1
ATOM 7892 C CA . ILE G 1 6 ? 78.474 92.897 95.156 1.00 49.96 6 ILE H CA 1
ATOM 7893 C C . ILE G 1 6 ? 79.855 93.515 95.152 1.00 50.07 6 ILE H C 1
ATOM 7894 O O . ILE G 1 6 ? 80.620 93.338 96.095 1.00 51.57 6 ILE H O 1
ATOM 7899 N N . ILE G 1 7 ? 80.185 94.219 94.080 1.00 49.53 7 ILE H N 1
ATOM 7900 C CA . ILE G 1 7 ? 81.493 94.846 93.974 1.00 49.39 7 ILE H CA 1
ATOM 7901 C C . ILE G 1 7 ? 81.435 96.302 94.435 1.00 50.56 7 ILE H C 1
ATOM 7902 O O . ILE G 1 7 ? 80.793 97.135 93.806 1.00 51.65 7 ILE H O 1
ATOM 7907 N N . LEU G 1 8 ? 82.104 96.608 95.540 1.00 52.29 8 LEU H N 1
ATOM 7908 C CA . LEU G 1 8 ? 82.104 97.969 96.060 1.00 54.59 8 LEU H CA 1
ATOM 7909 C C . LEU G 1 8 ? 83.177 98.856 95.419 1.00 55.89 8 LEU H C 1
ATOM 7910 O O . LEU G 1 8 ? 84.366 98.514 95.411 1.00 56.28 8 LEU H O 1
ATOM 7915 N N . ALA G 1 9 ? 82.735 99.991 94.878 1.00 56.83 9 ALA H N 1
ATOM 7916 C CA . ALA G 1 9 ? 83.610 100.984 94.247 1.00 57.93 9 ALA H CA 1
ATOM 7917 C C . ALA G 1 9 ? 82.987 102.343 94.529 1.00 59.40 9 ALA H C 1
ATOM 7918 O O . ALA G 1 9 ? 83.303 103.342 93.888 1.00 60.30 9 ALA H O 1
ATOM 7920 N N . ALA G 1 10 ? 82.088 102.360 95.503 1.00 61.43 10 ALA H N 1
ATOM 7921 C CA . ALA G 1 10 ? 81.393 103.576 95.883 1.00 62.45 10 ALA H CA 1
ATOM 7922 C C . ALA G 1 10 ? 82.360 104.538 96.552 1.00 63.42 10 ALA H C 1
ATOM 7923 O O . ALA G 1 10 ? 82.113 105.755 96.604 1.00 64.64 10 ALA H O 1
ATOM 7925 N N . GLY G 1 11 ? 83.467 103.992 97.053 1.00 63.85 11 GLY H N 1
ATOM 7926 C CA . GLY G 1 11 ? 84.448 104.825 97.724 1.00 63.76 11 GLY H CA 1
ATOM 7927 C C . GLY G 1 11 ? 84.010 105.282 99.113 1.00 62.46 11 GLY H C 1
ATOM 7928 O O . GLY G 1 11 ? 82.877 105.028 99.553 1.00 63.08 11 GLY H O 1
ATOM 7929 N N . GLU G 1 12 ? 84.919 105.972 99.798 1.00 60.01 12 GLU H N 1
ATOM 7930 C CA . GLU G 1 12 ? 84.670 106.470 101.150 1.00 59.06 12 GLU H CA 1
ATOM 7931 C C . GLU G 1 12 ? 85.382 107.813 101.385 1.00 57.83 12 GLU H C 1
ATOM 7932 O O . GLU G 1 12 ? 86.607 107.923 101.225 1.00 55.74 12 GLU H O 1
ATOM 7934 N N . GLY G 1 18 ? 88.027 105.658 92.682 1.00 63.60 18 GLY H N 1
ATOM 7935 C CA . GLY G 1 18 ? 88.724 106.951 92.665 1.00 65.04 18 GLY H CA 1
ATOM 7936 C C . GLY G 1 18 ? 89.743 107.060 91.504 1.00 65.11 18 GLY H C 1
ATOM 7937 O O . GLY G 1 18 ? 89.636 106.347 90.480 1.00 63.92 18 GLY H O 1
ATOM 7938 N N . ASP G 1 19 ? 90.715 107.965 91.645 1.00 70.25 19 ASP H N 1
ATOM 7939 C CA . ASP G 1 19 ? 91.733 108.103 90.602 1.00 72.77 19 ASP H CA 1
ATOM 7940 C C . ASP G 1 19 ? 92.413 106.742 90.570 1.00 73.73 19 ASP H C 1
ATOM 7941 O O . ASP G 1 19 ? 92.740 106.210 89.504 1.00 72.81 19 ASP H O 1
ATOM 7943 N N . LYS G 1 20 ? 92.586 106.187 91.769 1.00 74.50 20 LYS H N 1
ATOM 7944 C CA . LYS G 1 20 ? 93.211 104.890 91.969 1.00 75.50 20 LYS H CA 1
ATOM 7945 C C . LYS G 1 20 ? 92.658 103.830 91.014 1.00 76.15 20 LYS H C 1
ATOM 7946 O O . LYS G 1 20 ? 93.416 103.187 90.282 1.00 77.11 20 LYS H O 1
ATOM 7948 N N . LEU G 1 21 ? 91.334 103.669 91.017 1.00 76.77 21 LEU H N 1
ATOM 7949 C CA . LEU G 1 21 ? 90.660 102.671 90.189 1.00 76.95 21 LEU H CA 1
ATOM 7950 C C . LEU G 1 21 ? 90.914 102.739 88.683 1.00 77.77 21 LEU H C 1
ATOM 7951 O O . LEU G 1 21 ? 90.866 101.712 87.999 1.00 78.51 21 LEU H O 1
ATOM 7956 N N . LEU G 1 22 ? 91.187 103.931 88.162 1.00 78.58 22 LEU H N 1
ATOM 7957 C CA . LEU G 1 22 ? 91.417 104.083 86.729 1.00 79.25 22 LEU H CA 1
ATOM 7958 C C . LEU G 1 22 ? 92.832 103.744 86.296 1.00 80.11 22 LEU H C 1
ATOM 7959 O O . LEU G 1 22 ? 93.115 103.661 85.106 1.00 80.08 22 LEU H O 1
ATOM 7964 N N . ALA G 1 23 ? 93.723 103.548 87.261 1.00 81.62 23 ALA H N 1
ATOM 7965 C CA . ALA G 1 23 ? 95.112 103.218 86.952 1.00 82.80 23 ALA H CA 1
ATOM 7966 C C . ALA G 1 23 ? 95.193 101.853 86.287 1.00 83.59 23 ALA H C 1
ATOM 7967 O O . ALA G 1 23 ? 94.363 100.983 86.547 1.00 83.77 23 ALA H O 1
ATOM 7969 N N . LYS G 1 24 ? 96.192 101.663 85.432 1.00 84.83 24 LYS H N 1
ATOM 7970 C CA . LYS G 1 24 ? 96.349 100.387 84.740 1.00 87.01 24 LYS H CA 1
ATOM 7971 C C . LYS G 1 24 ? 97.297 99.419 85.452 1.00 88.02 24 LYS H C 1
ATOM 7972 O O . LYS G 1 24 ? 98.025 99.798 86.369 1.00 88.24 24 LYS H O 1
ATOM 7978 N N . ILE G 1 25 ? 97.259 98.165 85.015 1.00 89.09 25 ILE H N 1
ATOM 7979 C CA . ILE G 1 25 ? 98.096 97.087 85.535 1.00 90.20 25 ILE H CA 1
ATOM 7980 C C . ILE G 1 25 ? 98.158 96.128 84.361 1.00 91.10 25 ILE H C 1
ATOM 7981 O O . ILE G 1 25 ? 97.296 95.263 84.196 1.00 91.64 25 ILE H O 1
ATOM 7986 N N . ASP G 1 26 ? 99.180 96.306 83.537 1.00 91.91 26 ASP H N 1
ATOM 7987 C CA . ASP G 1 26 ? 99.346 95.508 82.336 1.00 92.70 26 ASP H CA 1
ATOM 7988 C C . ASP G 1 26 ? 98.313 95.980 81.306 1.00 92.10 26 ASP H C 1
ATOM 7989 O O . ASP G 1 26 ? 97.559 95.176 80.757 1.00 92.17 26 ASP H O 1
ATOM 7994 N N . ASN G 1 27 ? 98.265 97.291 81.074 1.00 91.25 27 ASN H N 1
ATOM 7995 C CA . ASN G 1 27 ? 97.355 97.881 80.090 1.00 90.47 27 ASN H CA 1
ATOM 7996 C C . ASN G 1 27 ? 95.875 97.966 80.460 1.00 88.72 27 ASN H C 1
ATOM 7997 O O . ASN G 1 27 ? 95.088 98.583 79.732 1.00 88.58 27 ASN H O 1
ATOM 8002 N N . THR G 1 28 ? 95.483 97.353 81.571 1.00 86.01 28 THR H N 1
ATOM 8003 C CA . THR G 1 28 ? 94.080 97.386 81.956 1.00 83.28 28 THR H CA 1
ATOM 8004 C C . THR G 1 28 ? 93.853 98.062 83.306 1.00 80.43 28 THR H C 1
ATOM 8005 O O . THR G 1 28 ? 94.657 97.904 84.221 1.00 79.80 28 THR H O 1
ATOM 8009 N N . PRO G 1 29 ? 92.771 98.861 83.426 1.00 78.47 29 PRO H N 1
ATOM 8010 C CA . PRO G 1 29 ? 92.413 99.577 84.661 1.00 77.60 29 PRO H CA 1
ATOM 8011 C C . PRO G 1 29 ? 92.150 98.568 85.781 1.00 76.14 29 PRO H C 1
ATOM 8012 O O . PRO G 1 29 ? 91.569 97.507 85.537 1.00 75.95 29 PRO H O 1
ATOM 8016 N N . ILE G 1 30 ? 92.555 98.895 87.006 1.00 74.01 30 ILE H N 1
ATOM 8017 C CA . ILE G 1 30 ? 92.367 97.954 88.099 1.00 72.46 30 ILE H CA 1
ATOM 8018 C C . ILE G 1 30 ? 90.892 97.656 88.369 1.00 71.00 30 ILE H C 1
ATOM 8019 O O . ILE G 1 30 ? 90.557 96.543 88.771 1.00 71.69 30 ILE H O 1
ATOM 8024 N N . ILE G 1 31 ? 90.001 98.613 88.125 1.00 69.03 31 ILE H N 1
ATOM 8025 C CA . ILE G 1 31 ? 88.579 98.351 88.368 1.00 67.78 31 ILE H CA 1
ATOM 8026 C C . ILE G 1 31 ? 88.033 97.233 87.466 1.00 68.11 31 ILE H C 1
ATOM 8027 O O . ILE G 1 31 ? 87.244 96.399 87.906 1.00 67.84 31 ILE H O 1
ATOM 8040 N N . ARG G 1 33 ? 89.949 95.039 86.083 1.00 66.87 33 ARG H N 1
ATOM 8041 C CA . ARG G 1 33 ? 90.790 93.918 86.470 1.00 65.35 33 ARG H CA 1
ATOM 8042 C C . ARG G 1 33 ? 90.040 93.165 87.563 1.00 62.98 33 ARG H C 1
ATOM 8043 O O . ARG G 1 33 ? 89.883 91.945 87.505 1.00 62.83 33 ARG H O 1
ATOM 8051 N N . THR G 1 34 ? 89.574 93.922 88.551 1.00 60.06 34 THR H N 1
ATOM 8052 C CA . THR G 1 34 ? 88.806 93.388 89.663 1.00 57.76 34 THR H CA 1
ATOM 8053 C C . THR G 1 34 ? 87.545 92.711 89.154 1.00 57.82 34 THR H C 1
ATOM 8054 O O . THR G 1 34 ? 87.237 91.598 89.540 1.00 57.53 34 THR H O 1
ATOM 8058 N N . ILE G 1 35 ? 86.810 93.397 88.291 1.00 58.29 35 ILE H N 1
ATOM 8059 C CA . ILE G 1 35 ? 85.569 92.853 87.765 1.00 58.62 35 ILE H CA 1
ATOM 8060 C C . ILE G 1 35 ? 85.736 91.515 87.062 1.00 59.38 35 ILE H C 1
ATOM 8061 O O . ILE G 1 35 ? 84.825 90.684 87.085 1.00 58.78 35 ILE H O 1
ATOM 8066 N N . ARG G 1 36 ? 86.900 91.296 86.460 1.00 60.97 36 ARG H N 1
ATOM 8067 C CA . ARG G 1 36 ? 87.158 90.048 85.747 1.00 62.58 36 ARG H CA 1
ATOM 8068 C C . ARG G 1 36 ? 87.336 88.806 86.624 1.00 62.28 36 ARG H C 1
ATOM 8069 O O . ARG G 1 36 ? 86.859 87.726 86.280 1.00 62.27 36 ARG H O 1
ATOM 8077 N N . ILE G 1 37 ? 88.010 88.943 87.757 1.00 62.58 37 ILE H N 1
ATOM 8078 C CA . ILE G 1 37 ? 88.224 87.777 88.595 1.00 63.03 37 ILE H CA 1
ATOM 8079 C C . ILE G 1 37 ? 86.925 87.130 89.060 1.00 62.94 37 ILE H C 1
ATOM 8080 O O . ILE G 1 37 ? 86.910 85.937 89.383 1.00 63.95 37 ILE H O 1
ATOM 8085 N N . TYR G 1 38 ? 85.841 87.914 89.065 1.00 61.99 38 TYR H N 1
ATOM 8086 C CA . TYR G 1 38 ? 84.528 87.399 89.442 1.00 61.42 38 TYR H CA 1
ATOM 8087 C C . TYR G 1 38 ? 83.772 86.948 88.201 1.00 62.58 38 TYR H C 1
ATOM 8088 O O . TYR G 1 38 ? 82.622 86.469 88.270 1.00 62.77 38 TYR H O 1
ATOM 8097 N N . GLY G 1 39 ? 84.411 87.194 87.063 1.00 63.39 39 GLY H N 1
ATOM 8098 C CA . GLY G 1 39 ? 83.930 86.647 85.825 1.00 62.69 39 GLY H CA 1
ATOM 8099 C C . GLY G 1 39 ? 82.494 86.305 85.623 1.00 62.27 39 GLY H C 1
ATOM 8100 O O . GLY G 1 39 ? 81.675 87.188 85.763 1.00 61.80 39 GLY H O 1
ATOM 8101 N N . ASP G 1 40 ? 82.190 85.044 85.329 1.00 62.69 40 ASP H N 1
ATOM 8102 C CA . ASP G 1 40 ? 80.820 84.672 85.017 1.00 64.38 40 ASP H CA 1
ATOM 8103 C C . ASP G 1 40 ? 79.836 84.894 86.123 1.00 63.36 40 ASP H C 1
ATOM 8104 O O . ASP G 1 40 ? 78.661 85.186 85.870 1.00 64.07 40 ASP H O 1
ATOM 8109 N N . LEU G 1 41 ? 80.314 84.755 87.352 1.00 61.41 41 LEU H N 1
ATOM 8110 C CA . LEU G 1 41 ? 79.475 84.981 88.523 1.00 59.24 41 LEU H CA 1
ATOM 8111 C C . LEU G 1 41 ? 78.590 86.210 88.319 1.00 58.40 41 LEU H C 1
ATOM 8112 O O . LEU G 1 41 ? 78.993 87.188 87.688 1.00 59.05 41 LEU H O 1
ATOM 8117 N N . GLU G 1 42 ? 77.379 86.156 88.854 1.00 57.16 42 GLU H N 1
ATOM 8118 C CA . GLU G 1 42 ? 76.427 87.251 88.717 1.00 57.27 42 GLU H CA 1
ATOM 8119 C C . GLU G 1 42 ? 76.801 88.428 89.597 1.00 56.28 42 GLU H C 1
ATOM 8120 O O . GLU G 1 42 ? 76.467 88.458 90.771 1.00 56.74 42 GLU H O 1
ATOM 8126 N N . LYS G 1 43 ? 77.482 89.411 89.021 1.00 55.57 43 LYS H N 1
ATOM 8127 C CA . LYS G 1 43 ? 77.923 90.562 89.792 1.00 54.07 43 LYS H CA 1
ATOM 8128 C C . LYS G 1 43 ? 77.099 91.841 89.654 1.00 54.74 43 LYS H C 1
ATOM 8129 O O . LYS G 1 43 ? 76.103 91.889 88.944 1.00 55.01 43 LYS H O 1
ATOM 8135 N N . ILE G 1 44 ? 77.528 92.880 90.357 1.00 55.60 44 ILE H N 1
ATOM 8136 C CA . ILE G 1 44 ? 76.848 94.170 90.341 1.00 56.33 44 ILE H CA 1
ATOM 8137 C C . ILE G 1 44 ? 77.820 95.186 90.938 1.00 56.14 44 ILE H C 1
ATOM 8138 O O . ILE G 1 44 ? 78.371 94.976 92.018 1.00 57.03 44 ILE H O 1
ATOM 8143 N N . ILE G 1 45 ? 78.056 96.275 90.220 1.00 55.46 45 ILE H N 1
ATOM 8144 C CA . ILE G 1 45 ? 78.979 97.295 90.691 1.00 54.38 45 ILE H CA 1
ATOM 8145 C C . ILE G 1 45 ? 78.210 98.417 91.355 1.00 54.96 45 ILE H C 1
ATOM 8146 O O . ILE G 1 45 ? 77.205 98.892 90.833 1.00 55.01 45 ILE H O 1
ATOM 8151 N N . ILE G 1 46 ? 78.675 98.819 92.531 1.00 54.92 46 ILE H N 1
ATOM 8152 C CA . ILE G 1 46 ? 78.042 99.901 93.257 1.00 55.31 46 ILE H CA 1
ATOM 8153 C C . ILE G 1 46 ? 79.055 101.016 93.244 1.00 55.51 46 ILE H C 1
ATOM 8154 O O . ILE G 1 46 ? 80.178 100.845 93.686 1.00 55.35 46 ILE H O 1
ATOM 8159 N N . VAL G 1 47 ? 78.645 102.148 92.691 1.00 56.73 47 VAL H N 1
ATOM 8160 C CA . VAL G 1 47 ? 79.513 103.300 92.517 1.00 58.46 47 VAL H CA 1
ATOM 8161 C C . VAL G 1 47 ? 79.034 104.533 93.284 1.00 59.74 47 VAL H C 1
ATOM 8162 O O . VAL G 1 47 ? 77.872 104.619 93.692 1.00 60.11 47 VAL H O 1
ATOM 8166 N N . GLY G 1 48 ? 79.928 105.495 93.475 1.00 61.23 48 GLY H N 1
ATOM 8167 C CA . GLY G 1 48 ? 79.537 106.681 94.207 1.00 64.00 48 GLY H CA 1
ATOM 8168 C C . GLY G 1 48 ? 80.107 107.978 93.683 1.00 66.53 48 GLY H C 1
ATOM 8169 O O . GLY G 1 48 ? 79.842 108.379 92.555 1.00 67.65 48 GLY H O 1
ATOM 8170 N N . LYS G 1 49 ? 80.908 108.631 94.514 1.00 68.55 49 LYS H N 1
ATOM 8171 C CA . LYS G 1 49 ? 81.508 109.914 94.175 1.00 70.12 49 LYS H CA 1
ATOM 8172 C C . LYS G 1 49 ? 82.154 110.041 92.790 1.00 70.55 49 LYS H C 1
ATOM 8173 O O . LYS G 1 49 ? 81.737 110.874 91.996 1.00 71.03 49 LYS H O 1
ATOM 8175 N N . TYR G 1 50 ? 83.156 109.225 92.485 1.00 71.28 50 TYR H N 1
ATOM 8176 C CA . TYR G 1 50 ? 83.842 109.349 91.199 1.00 72.46 50 TYR H CA 1
ATOM 8177 C C . TYR G 1 50 ? 83.237 108.566 90.045 1.00 71.08 50 TYR H C 1
ATOM 8178 O O . TYR G 1 50 ? 83.934 108.204 89.092 1.00 69.99 50 TYR H O 1
ATOM 8187 N N . VAL G 1 51 ? 81.935 108.327 90.128 1.00 70.22 51 VAL H N 1
ATOM 8188 C CA . VAL G 1 51 ? 81.228 107.579 89.108 1.00 69.72 51 VAL H CA 1
ATOM 8189 C C . VAL G 1 51 ? 81.485 108.057 87.688 1.00 69.91 51 VAL H C 1
ATOM 8190 O O . VAL G 1 51 ? 81.856 107.274 86.816 1.00 70.39 51 VAL H O 1
ATOM 8194 N N . ASN G 1 52 ? 81.299 109.347 87.458 1.00 68.96 52 ASN H N 1
ATOM 8195 C CA . ASN G 1 52 ? 81.465 109.884 86.124 1.00 68.99 52 ASN H CA 1
ATOM 8196 C C . ASN G 1 52 ? 82.827 109.704 85.469 1.00 69.27 52 ASN H C 1
ATOM 8197 O O . ASN G 1 52 ? 82.926 109.696 84.247 1.00 69.33 52 ASN H O 1
ATOM 8202 N N . GLU G 1 53 ? 83.874 109.528 86.258 1.00 70.63 53 GLU H N 1
ATOM 8203 C CA . GLU G 1 53 ? 85.204 109.372 85.679 1.00 72.31 53 GLU H CA 1
ATOM 8204 C C . GLU G 1 53 ? 85.448 107.979 85.090 1.00 71.78 53 GLU H C 1
ATOM 8205 O O . GLU G 1 53 ? 86.402 107.777 84.341 1.00 71.31 53 GLU H O 1
ATOM 8219 N N . LEU G 1 55 ? 82.442 105.623 84.270 1.00 66.25 55 LEU H N 1
ATOM 8220 C CA . LEU G 1 55 ? 81.242 105.042 83.686 1.00 62.70 55 LEU H CA 1
ATOM 8221 C C . LEU G 1 55 ? 81.426 104.364 82.330 1.00 60.33 55 LEU H C 1
ATOM 8222 O O . LEU G 1 55 ? 80.889 103.295 82.090 1.00 58.77 55 LEU H O 1
ATOM 8227 N N . PRO G 1 56 ? 82.183 104.976 81.419 1.00 59.08 56 PRO H N 1
ATOM 8228 C CA . PRO G 1 56 ? 82.316 104.272 80.140 1.00 58.72 56 PRO H CA 1
ATOM 8229 C C . PRO G 1 56 ? 82.914 102.861 80.273 1.00 59.00 56 PRO H C 1
ATOM 8230 O O . PRO G 1 56 ? 82.521 101.929 79.571 1.00 59.47 56 PRO H O 1
ATOM 8234 N N . LEU G 1 57 ? 83.854 102.719 81.198 1.00 58.72 57 LEU H N 1
ATOM 8235 C CA . LEU G 1 57 ? 84.536 101.456 81.454 1.00 57.58 57 LEU H CA 1
ATOM 8236 C C . LEU G 1 57 ? 83.668 100.341 82.037 1.00 56.60 57 LEU H C 1
ATOM 8237 O O . LEU G 1 57 ? 83.966 99.158 81.850 1.00 58.05 57 LEU H O 1
ATOM 8242 N N . LEU G 1 58 ? 82.605 100.720 82.738 1.00 54.21 58 LEU H N 1
ATOM 8243 C CA . LEU G 1 58 ? 81.713 99.760 83.373 1.00 53.45 58 LEU H CA 1
ATOM 8244 C C . LEU G 1 58 ? 80.406 99.549 82.635 1.00 53.27 58 LEU H C 1
ATOM 8245 O O . LEU G 1 58 ? 79.483 98.983 83.204 1.00 53.86 58 LEU H O 1
ATOM 8258 N N . ASP G 1 60 ? 79.288 97.437 80.643 1.00 50.86 60 ASP H N 1
ATOM 8259 C CA . ASP G 1 60 ? 78.873 96.087 80.314 1.00 50.94 60 ASP H CA 1
ATOM 8260 C C . ASP G 1 60 ? 78.345 95.439 81.592 1.00 49.46 60 ASP H C 1
ATOM 8261 O O . ASP G 1 60 ? 78.078 94.243 81.639 1.00 49.48 60 ASP H O 1
ATOM 8266 N N . GLN G 1 61 ? 78.167 96.252 82.624 1.00 48.85 61 GLN H N 1
ATOM 8267 C CA . GLN G 1 61 ? 77.697 95.758 83.908 1.00 48.34 61 GLN H CA 1
ATOM 8268 C C . GLN G 1 61 ? 76.446 96.447 84.434 1.00 47.01 61 GLN H C 1
ATOM 8269 O O . GLN G 1 61 ? 76.064 97.511 83.954 1.00 46.74 61 GLN H O 1
ATOM 8275 N N . ILE G 1 62 ? 75.802 95.833 85.422 1.00 46.13 62 ILE H N 1
ATOM 8276 C CA . ILE G 1 62 ? 74.647 96.468 86.036 1.00 45.41 62 ILE H CA 1
ATOM 8277 C C . ILE G 1 62 ? 75.320 97.374 87.055 1.00 45.98 62 ILE H C 1
ATOM 8278 O O . ILE G 1 62 ? 75.953 96.891 87.986 1.00 45.60 62 ILE H O 1
ATOM 8283 N N . VAL G 1 63 ? 75.219 98.682 86.867 1.00 47.15 63 VAL H N 1
ATOM 8284 C CA . VAL G 1 63 ? 75.839 99.620 87.791 1.00 47.68 63 VAL H CA 1
ATOM 8285 C C . VAL G 1 63 ? 74.787 100.337 88.613 1.00 49.34 63 VAL H C 1
ATOM 8286 O O . VAL G 1 63 ? 73.739 100.684 88.095 1.00 50.41 63 VAL H O 1
ATOM 8290 N N . ILE G 1 64 ? 75.058 100.539 89.900 1.00 51.57 64 ILE H N 1
ATOM 8291 C CA . ILE G 1 64 ? 74.128 101.252 90.772 1.00 52.57 64 ILE H CA 1
ATOM 8292 C C . ILE G 1 64 ? 74.856 102.400 91.443 1.00 53.72 64 ILE H C 1
ATOM 8293 O O . ILE G 1 64 ? 75.781 102.184 92.224 1.00 53.30 64 ILE H O 1
ATOM 8298 N N . TYR G 1 65 ? 74.443 103.621 91.109 1.00 55.48 65 TYR H N 1
ATOM 8299 C CA . TYR G 1 65 ? 75.027 104.827 91.682 1.00 57.84 65 TYR H CA 1
ATOM 8300 C C . TYR G 1 65 ? 74.405 105.038 93.047 1.00 59.25 65 TYR H C 1
ATOM 8301 O O . TYR G 1 65 ? 73.180 105.039 93.165 1.00 60.17 65 TYR H O 1
ATOM 8310 N N . ASN G 1 66 ? 75.246 105.222 94.065 1.00 60.40 66 ASN H N 1
ATOM 8311 C CA . ASN G 1 66 ? 74.779 105.415 95.437 1.00 61.22 66 ASN H CA 1
ATOM 8312 C C . ASN G 1 66 ? 74.837 106.889 95.841 1.00 61.21 66 ASN H C 1
ATOM 8313 O O . ASN G 1 66 ? 75.910 107.435 96.085 1.00 61.21 66 ASN H O 1
ATOM 8318 N N . PRO G 1 67 ? 73.678 107.551 95.924 1.00 61.39 67 PRO H N 1
ATOM 8319 C CA . PRO G 1 67 ? 73.690 108.967 96.306 1.00 62.80 67 PRO H CA 1
ATOM 8320 C C . PRO G 1 67 ? 74.080 109.151 97.781 1.00 64.66 67 PRO H C 1
ATOM 8321 O O . PRO G 1 67 ? 74.576 110.199 98.181 1.00 64.78 67 PRO H O 1
ATOM 8325 N N . PHE G 1 68 ? 73.868 108.107 98.574 1.00 66.67 68 PHE H N 1
ATOM 8326 C CA . PHE G 1 68 ? 74.183 108.124 99.997 1.00 68.86 68 PHE H CA 1
ATOM 8327 C C . PHE G 1 68 ? 75.533 107.490 100.314 1.00 70.36 68 PHE H C 1
ATOM 8328 O O . PHE G 1 68 ? 75.709 106.927 101.395 1.00 70.08 68 PHE H O 1
ATOM 8336 N N . TRP G 1 69 ? 76.484 107.560 99.390 1.00 72.71 69 TRP H N 1
ATOM 8337 C CA . TRP G 1 69 ? 77.779 106.955 99.651 1.00 75.20 69 TRP H CA 1
ATOM 8338 C C . TRP G 1 69 ? 78.505 107.660 100.790 1.00 75.36 69 TRP H C 1
ATOM 8339 O O . TRP G 1 69 ? 79.372 107.073 101.424 1.00 75.88 69 TRP H O 1
ATOM 8350 N N . ASN G 1 70 ? 78.138 108.912 101.057 1.00 75.85 70 ASN H N 1
ATOM 8351 C CA . ASN G 1 70 ? 78.765 109.700 102.122 1.00 76.41 70 ASN H CA 1
ATOM 8352 C C . ASN G 1 70 ? 78.260 109.348 103.542 1.00 76.30 70 ASN H C 1
ATOM 8353 O O . ASN G 1 70 ? 78.719 109.916 104.533 1.00 76.43 70 ASN H O 1
ATOM 8358 N N . GLU G 1 71 ? 77.309 108.425 103.638 1.00 76.21 71 GLU H N 1
ATOM 8359 C CA . GLU G 1 71 ? 76.778 108.020 104.935 1.00 76.02 71 GLU H CA 1
ATOM 8360 C C . GLU G 1 71 ? 77.532 106.795 105.468 1.00 75.72 71 GLU H C 1
ATOM 8361 O O . GLU G 1 71 ? 77.309 106.360 106.599 1.00 75.18 71 GLU H O 1
ATOM 8367 N N . GLY G 1 72 ? 78.422 106.238 104.650 1.00 75.34 72 GLY H N 1
ATOM 8368 C CA . GLY G 1 72 ? 79.178 105.074 105.074 1.00 75.79 72 GLY H CA 1
ATOM 8369 C C . GLY G 1 72 ? 78.965 103.853 104.198 1.00 76.34 72 GLY H C 1
ATOM 8370 O O . GLY G 1 72 ? 77.905 103.668 103.603 1.00 76.29 72 GLY H O 1
ATOM 8371 N N . ILE G 1 73 ? 79.980 103.008 104.117 1.00 76.20 73 ILE H N 1
ATOM 8372 C CA . ILE G 1 73 ? 79.897 101.801 103.309 1.00 76.10 73 ILE H CA 1
ATOM 8373 C C . ILE G 1 73 ? 78.614 100.983 103.528 1.00 75.48 73 ILE H C 1
ATOM 8374 O O . ILE G 1 73 ? 78.212 100.220 102.650 1.00 76.22 73 ILE H O 1
ATOM 8379 N N . SER G 1 74 ? 77.979 101.132 104.690 1.00 74.57 74 SER H N 1
ATOM 8380 C CA . SER G 1 74 ? 76.750 100.376 105.006 1.00 73.63 74 SER H CA 1
ATOM 8381 C C . SER G 1 74 ? 75.636 100.625 103.987 1.00 72.74 74 SER H C 1
ATOM 8382 O O . SER G 1 74 ? 74.765 99.780 103.725 1.00 71.52 74 SER H O 1
ATOM 8385 N N . THR G 1 75 ? 75.684 101.823 103.433 1.00 71.71 75 THR H N 1
ATOM 8386 C CA . THR G 1 75 ? 74.727 102.283 102.463 1.00 70.03 75 THR H CA 1
ATOM 8387 C C . THR G 1 75 ? 74.900 101.464 101.159 1.00 68.67 75 THR H C 1
ATOM 8388 O O . THR G 1 75 ? 73.925 100.981 100.579 1.00 68.11 75 THR H O 1
ATOM 8392 N N . SER G 1 76 ? 76.145 101.274 100.728 1.00 67.77 76 SER H N 1
ATOM 8393 C CA . SER G 1 76 ? 76.429 100.503 99.518 1.00 66.88 76 SER H CA 1
ATOM 8394 C C . SER G 1 76 ? 76.069 99.027 99.678 1.00 67.15 76 SER H C 1
ATOM 8395 O O . SER G 1 76 ? 75.528 98.415 98.760 1.00 67.67 76 SER H O 1
ATOM 8398 N N . LEU G 1 77 ? 76.370 98.457 100.840 1.00 66.42 77 LEU H N 1
ATOM 8399 C CA . LEU G 1 77 ? 76.049 97.059 101.111 1.00 66.42 77 LEU H CA 1
ATOM 8400 C C . LEU G 1 77 ? 74.556 96.750 100.967 1.00 66.92 77 LEU H C 1
ATOM 8401 O O . LEU G 1 77 ? 74.169 95.815 100.260 1.00 66.73 77 LEU H O 1
ATOM 8406 N N . LYS G 1 78 ? 73.721 97.525 101.656 1.00 67.65 78 LYS H N 1
ATOM 8407 C CA . LYS G 1 78 ? 72.276 97.315 101.621 1.00 67.48 78 LYS H CA 1
ATOM 8408 C C . LYS G 1 78 ? 71.716 97.444 100.207 1.00 66.54 78 LYS H C 1
ATOM 8409 O O . LYS G 1 78 ? 70.849 96.668 99.797 1.00 66.41 78 LYS H O 1
ATOM 8415 N N . LEU G 1 79 ? 72.216 98.430 99.470 1.00 65.27 79 LEU H N 1
ATOM 8416 C CA . LEU G 1 79 ? 71.798 98.660 98.089 1.00 64.34 79 LEU H CA 1
ATOM 8417 C C . LEU G 1 79 ? 72.026 97.373 97.299 1.00 63.92 79 LEU H C 1
ATOM 8418 O O . LEU G 1 79 ? 71.097 96.793 96.726 1.00 62.60 79 LEU H O 1
ATOM 8423 N N . GLY G 1 80 ? 73.279 96.930 97.293 1.00 64.07 80 GLY H N 1
ATOM 8424 C CA . GLY G 1 80 ? 73.641 95.721 96.584 1.00 65.15 80 GLY H CA 1
ATOM 8425 C C . GLY G 1 80 ? 72.859 94.527 97.078 1.00 66.40 80 GLY H C 1
ATOM 8426 O O . GLY G 1 80 ? 72.501 93.635 96.311 1.00 66.71 80 GLY H O 1
ATOM 8427 N N . LEU G 1 81 ? 72.571 94.520 98.370 1.00 67.71 81 LEU H N 1
ATOM 8428 C CA . LEU G 1 81 ? 71.853 93.415 98.963 1.00 68.62 81 LEU H CA 1
ATOM 8429 C C . LEU G 1 81 ? 70.445 93.245 98.420 1.00 69.18 81 LEU H C 1
ATOM 8430 O O . LEU G 1 81 ? 69.987 92.120 98.242 1.00 69.14 81 LEU H O 1
ATOM 8435 N N . ARG G 1 82 ? 69.760 94.353 98.147 1.00 69.93 82 ARG H N 1
ATOM 8436 C CA . ARG G 1 82 ? 68.387 94.300 97.627 1.00 70.88 82 ARG H CA 1
ATOM 8437 C C . ARG G 1 82 ? 68.297 93.471 96.354 1.00 70.98 82 ARG H C 1
ATOM 8438 O O . ARG G 1 82 ? 67.319 92.749 96.134 1.00 71.10 82 ARG H O 1
ATOM 8446 N N . PHE G 1 83 ? 69.330 93.568 95.527 1.00 70.83 83 PHE H N 1
ATOM 8447 C CA . PHE G 1 83 ? 69.383 92.820 94.287 1.00 71.93 83 PHE H CA 1
ATOM 8448 C C . PHE G 1 83 ? 69.597 91.341 94.502 1.00 72.67 83 PHE H C 1
ATOM 8449 O O . PHE G 1 83 ? 69.403 90.552 93.582 1.00 73.03 83 PHE H O 1
ATOM 8457 N N . PHE G 1 84 ? 69.994 90.957 95.710 1.00 73.37 84 PHE H N 1
ATOM 8458 C CA . PHE G 1 84 ? 70.262 89.553 95.984 1.00 73.98 84 PHE H CA 1
ATOM 8459 C C . PHE G 1 84 ? 69.497 88.991 97.180 1.00 75.31 84 PHE H C 1
ATOM 8460 O O . PHE G 1 84 ? 69.770 87.879 97.644 1.00 75.44 84 PHE H O 1
ATOM 8468 N N . LYS G 1 85 ? 68.529 89.761 97.665 1.00 76.31 85 LYS H N 1
ATOM 8469 C CA . LYS G 1 85 ? 67.716 89.369 98.809 1.00 77.57 85 LYS H CA 1
ATOM 8470 C C . LYS G 1 85 ? 67.434 87.866 98.847 1.00 77.03 85 LYS H C 1
ATOM 8471 O O . LYS G 1 85 ? 67.722 87.194 99.832 1.00 77.05 85 LYS H O 1
ATOM 8477 N N . ASP G 1 86 ? 66.897 87.331 97.763 1.00 77.01 86 ASP H N 1
ATOM 8478 C CA . ASP G 1 86 ? 66.571 85.916 97.731 1.00 77.17 86 ASP H CA 1
ATOM 8479 C C . ASP G 1 86 ? 67.749 84.977 97.532 1.00 76.16 86 ASP H C 1
ATOM 8480 O O . ASP G 1 86 ? 67.577 83.761 97.595 1.00 76.46 86 ASP H O 1
ATOM 8485 N N . TYR G 1 87 ? 68.938 85.519 97.285 1.00 74.97 87 TYR H N 1
ATOM 8486 C CA . TYR G 1 87 ? 70.116 84.674 97.071 1.00 74.21 87 TYR H CA 1
ATOM 8487 C C . TYR G 1 87 ? 70.584 83.959 98.332 1.00 73.69 87 TYR H C 1
ATOM 8488 O O . TYR G 1 87 ? 70.357 84.422 99.454 1.00 73.67 87 TYR H O 1
ATOM 8497 N N . ASP G 1 88 ? 71.250 82.826 98.138 1.00 72.56 88 ASP H N 1
ATOM 8498 C CA . ASP G 1 88 ? 71.739 82.041 99.260 1.00 70.57 88 ASP H CA 1
ATOM 8499 C C . ASP G 1 88 ? 72.834 82.756 100.028 1.00 68.88 88 ASP H C 1
ATOM 8500 O O . ASP G 1 88 ? 72.918 82.624 101.248 1.00 69.94 88 ASP H O 1
ATOM 8505 N N . ALA G 1 89 ? 73.660 83.516 99.310 1.00 65.90 89 ALA H N 1
ATOM 8506 C CA . ALA G 1 89 ? 74.761 84.269 99.907 1.00 63.35 89 ALA H CA 1
ATOM 8507 C C . ALA G 1 89 ? 75.248 85.356 98.937 1.00 61.70 89 ALA H C 1
ATOM 8508 O O . ALA G 1 89 ? 74.844 85.380 97.779 1.00 62.75 89 ALA H O 1
ATOM 8510 N N . VAL G 1 90 ? 76.108 86.254 99.415 1.00 58.99 90 VAL H N 1
ATOM 8511 C CA . VAL G 1 90 ? 76.663 87.317 98.580 1.00 56.94 90 VAL H CA 1
ATOM 8512 C C . VAL G 1 90 ? 78.149 87.530 98.841 1.00 56.66 90 VAL H C 1
ATOM 8513 O O . VAL G 1 90 ? 78.582 87.581 99.983 1.00 58.31 90 VAL H O 1
ATOM 8517 N N . LEU G 1 91 ? 78.930 87.648 97.777 1.00 54.77 91 LEU H N 1
ATOM 8518 C CA . LEU G 1 91 ? 80.361 87.886 97.891 1.00 52.67 91 LEU H CA 1
ATOM 8519 C C . LEU G 1 91 ? 80.608 89.385 97.923 1.00 52.06 91 LEU H C 1
ATOM 8520 O O . LEU G 1 91 ? 80.302 90.077 96.963 1.00 53.59 91 LEU H O 1
ATOM 8525 N N . VAL G 1 92 ? 81.169 89.893 99.012 1.00 51.05 92 VAL H N 1
ATOM 8526 C CA . VAL G 1 92 ? 81.435 91.321 99.112 1.00 48.80 92 VAL H CA 1
ATOM 8527 C C . VAL G 1 92 ? 82.861 91.614 98.658 1.00 49.75 92 VAL H C 1
ATOM 8528 O O . VAL G 1 92 ? 83.793 91.600 99.455 1.00 52.06 92 VAL H O 1
ATOM 8532 N N . ALA G 1 93 ? 83.031 91.861 97.363 1.00 49.86 93 ALA H N 1
ATOM 8533 C CA . ALA G 1 93 ? 84.346 92.156 96.801 1.00 50.15 93 ALA H CA 1
ATOM 8534 C C . ALA G 1 93 ? 84.594 93.648 96.877 1.00 51.03 93 ALA H C 1
ATOM 8535 O O . ALA G 1 93 ? 83.656 94.440 96.992 1.00 50.25 93 ALA H O 1
ATOM 8537 N N . LEU G 1 94 ? 85.863 94.026 96.820 1.00 52.21 94 LEU H N 1
ATOM 8538 C CA . LEU G 1 94 ? 86.224 95.423 96.870 1.00 54.39 94 LEU H CA 1
ATOM 8539 C C . LEU G 1 94 ? 86.821 95.840 95.538 1.00 55.95 94 LEU H C 1
ATOM 8540 O O . LEU G 1 94 ? 87.681 95.150 94.980 1.00 56.64 94 LEU H O 1
ATOM 8545 N N . GLY G 1 95 ? 86.347 96.969 95.025 1.00 55.87 95 GLY H N 1
ATOM 8546 C CA . GLY G 1 95 ? 86.828 97.452 93.749 1.00 57.66 95 GLY H CA 1
ATOM 8547 C C . GLY G 1 95 ? 88.331 97.544 93.585 1.00 58.85 95 GLY H C 1
ATOM 8548 O O . GLY G 1 95 ? 88.867 97.139 92.553 1.00 58.90 95 GLY H O 1
ATOM 8549 N N . ASP G 1 96 ? 89.022 98.064 94.595 1.00 60.01 96 ASP H N 1
ATOM 8550 C CA . ASP G 1 96 ? 90.468 98.233 94.493 1.00 61.43 96 ASP H CA 1
ATOM 8551 C C . ASP G 1 96 ? 91.310 97.029 94.878 1.00 61.65 96 ASP H C 1
ATOM 8552 O O . ASP G 1 96 ? 92.493 97.170 95.187 1.00 61.93 96 ASP H O 1
ATOM 8565 N N . PRO G 1 98 ? 92.318 94.133 92.940 1.00 60.26 98 PRO H N 1
ATOM 8566 C CA . PRO G 1 98 ? 92.503 93.428 91.674 1.00 60.37 98 PRO H CA 1
ATOM 8567 C C . PRO G 1 98 ? 93.419 92.225 91.745 1.00 61.31 98 PRO H C 1
ATOM 8568 O O . PRO G 1 98 ? 93.828 91.709 90.704 1.00 62.12 98 PRO H O 1
ATOM 8572 N N . PHE G 1 99 ? 93.749 91.773 92.951 1.00 61.80 99 PHE H N 1
ATOM 8573 C CA . PHE G 1 99 ? 94.664 90.651 93.077 1.00 60.98 99 PHE H CA 1
ATOM 8574 C C . PHE G 1 99 ? 94.123 89.338 93.599 1.00 60.39 99 PHE H C 1
ATOM 8575 O O . PHE G 1 99 ? 94.877 88.377 93.711 1.00 60.75 99 PHE H O 1
ATOM 8583 N N . VAL G 1 100 ? 92.842 89.266 93.939 1.00 59.11 100 VAL H N 1
ATOM 8584 C CA . VAL G 1 100 ? 92.339 87.988 94.414 1.00 59.08 100 VAL H CA 1
ATOM 8585 C C . VAL G 1 100 ? 92.195 87.125 93.163 1.00 60.23 100 VAL H C 1
ATOM 8586 O O . VAL G 1 100 ? 91.753 87.602 92.123 1.00 61.66 100 VAL H O 1
ATOM 8590 N N . THR G 1 101 ? 92.593 85.865 93.251 1.00 60.72 101 THR H N 1
ATOM 8591 C CA . THR G 1 101 ? 92.534 84.971 92.100 1.00 61.60 101 THR H CA 1
ATOM 8592 C C . THR G 1 101 ? 91.201 84.265 91.901 1.00 62.81 101 THR H C 1
ATOM 8593 O O . THR G 1 101 ? 90.354 84.248 92.798 1.00 62.76 101 THR H O 1
ATOM 8597 N N . LYS G 1 102 ? 91.029 83.675 90.718 1.00 64.10 102 LYS H N 1
ATOM 8598 C CA . LYS G 1 102 ? 89.818 82.921 90.413 1.00 65.75 102 LYS H CA 1
ATOM 8599 C C . LYS G 1 102 ? 89.690 81.826 91.474 1.00 66.54 102 LYS H C 1
ATOM 8600 O O . LYS G 1 102 ? 88.641 81.660 92.088 1.00 67.33 102 LYS H O 1
ATOM 8606 N N . GLU G 1 103 ? 90.779 81.087 91.682 1.00 67.43 103 GLU H N 1
ATOM 8607 C CA . GLU G 1 103 ? 90.813 79.993 92.652 1.00 68.86 103 GLU H CA 1
ATOM 8608 C C . GLU G 1 103 ? 90.475 80.463 94.054 1.00 67.56 103 GLU H C 1
ATOM 8609 O O . GLU G 1 103 ? 89.820 79.738 94.811 1.00 68.65 103 GLU H O 1
ATOM 8615 N N . ASP G 1 104 ? 90.916 81.668 94.408 1.00 65.08 104 ASP H N 1
ATOM 8616 C CA . ASP G 1 104 ? 90.603 82.190 95.727 1.00 63.72 104 ASP H CA 1
ATOM 8617 C C . ASP G 1 104 ? 89.085 82.320 95.880 1.00 63.32 104 ASP H C 1
ATOM 8618 O O . ASP G 1 104 ? 88.523 82.017 96.935 1.00 64.11 104 ASP H O 1
ATOM 8623 N N . VAL G 1 105 ? 88.423 82.770 94.817 1.00 61.87 105 VAL H N 1
ATOM 8624 C CA . VAL G 1 105 ? 86.979 82.943 94.842 1.00 60.36 105 VAL H CA 1
ATOM 8625 C C . VAL G 1 105 ? 86.289 81.597 94.987 1.00 61.35 105 VAL H C 1
ATOM 8626 O O . VAL G 1 105 ? 85.326 81.467 95.745 1.00 60.19 105 VAL H O 1
ATOM 8630 N N . ASN G 1 106 ? 86.778 80.598 94.252 1.00 62.35 106 ASN H N 1
ATOM 8631 C CA . ASN G 1 106 ? 86.191 79.262 94.310 1.00 64.62 106 ASN H CA 1
ATOM 8632 C C . ASN G 1 106 ? 86.405 78.654 95.688 1.00 65.11 106 ASN H C 1
ATOM 8633 O O . ASN G 1 106 ? 85.490 78.058 96.265 1.00 65.26 106 ASN H O 1
ATOM 8638 N N . LYS G 1 107 ? 87.617 78.818 96.215 1.00 65.25 107 LYS H N 1
ATOM 8639 C CA . LYS G 1 107 ? 87.931 78.328 97.547 1.00 65.07 107 LYS H CA 1
ATOM 8640 C C . LYS G 1 107 ? 86.860 78.866 98.494 1.00 65.46 107 LYS H C 1
ATOM 8641 O O . LYS G 1 107 ? 86.183 78.110 99.186 1.00 66.38 107 LYS H O 1
ATOM 8647 N N . ILE G 1 108 ? 86.706 80.184 98.513 1.00 64.91 108 ILE H N 1
ATOM 8648 C CA . ILE G 1 108 ? 85.723 80.810 99.383 1.00 64.65 108 ILE H CA 1
ATOM 8649 C C . ILE G 1 108 ? 84.320 80.256 99.161 1.00 65.81 108 ILE H C 1
ATOM 8650 O O . ILE G 1 108 ? 83.587 79.995 100.114 1.00 66.63 108 ILE H O 1
ATOM 8655 N N . ILE G 1 109 ? 83.949 80.067 97.901 1.00 66.87 109 ILE H N 1
ATOM 8656 C CA . ILE G 1 109 ? 82.625 79.568 97.586 1.00 68.71 109 ILE H CA 1
ATOM 8657 C C . ILE G 1 109 ? 82.435 78.101 97.980 1.00 69.78 109 ILE H C 1
ATOM 8658 O O . ILE G 1 109 ? 81.440 77.751 98.627 1.00 68.80 109 ILE H O 1
ATOM 8663 N N . ASN G 1 110 ? 83.387 77.250 97.602 1.00 71.62 110 ASN H N 1
ATOM 8664 C CA . ASN G 1 110 ? 83.308 75.825 97.923 1.00 73.02 110 ASN H CA 1
ATOM 8665 C C . ASN G 1 110 ? 83.206 75.586 99.426 1.00 73.39 110 ASN H C 1
ATOM 8666 O O . ASN G 1 110 ? 82.472 74.704 99.872 1.00 74.20 110 ASN H O 1
ATOM 8671 N N . THR G 1 111 ? 83.943 76.372 100.203 1.00 73.94 111 THR H N 1
ATOM 8672 C CA . THR G 1 111 ? 83.948 76.240 101.657 1.00 74.52 111 THR H CA 1
ATOM 8673 C C . THR G 1 111 ? 82.612 76.568 102.315 1.00 75.86 111 THR H C 1
ATOM 8674 O O . THR G 1 111 ? 82.330 76.114 103.422 1.00 75.76 111 THR H O 1
ATOM 8678 N N . PHE G 1 112 ? 81.791 77.359 101.635 1.00 77.80 112 PHE H N 1
ATOM 8679 C CA . PHE G 1 112 ? 80.495 77.730 102.177 1.00 79.75 112 PHE H CA 1
ATOM 8680 C C . PHE G 1 112 ? 79.629 76.495 102.362 1.00 81.43 112 PHE H C 1
ATOM 8681 O O . PHE G 1 112 ? 79.149 75.909 101.391 1.00 81.28 112 PHE H O 1
ATOM 8689 N N . LYS G 1 113 ? 79.446 76.103 103.621 1.00 83.22 113 LYS H N 1
ATOM 8690 C CA . LYS G 1 113 ? 78.636 74.943 103.967 1.00 84.21 113 LYS H CA 1
ATOM 8691 C C . LYS G 1 113 ? 77.472 75.394 104.852 1.00 84.54 113 LYS H C 1
ATOM 8692 O O . LYS G 1 113 ? 77.521 76.465 105.464 1.00 84.41 113 LYS H O 1
ATOM 8698 N N . PRO G 1 114 ? 76.414 74.574 104.933 1.00 84.91 114 PRO H N 1
ATOM 8699 C CA . PRO G 1 114 ? 75.217 74.859 105.727 1.00 85.11 114 PRO H CA 1
ATOM 8700 C C . PRO G 1 114 ? 75.479 75.513 107.083 1.00 85.19 114 PRO H C 1
ATOM 8701 O O . PRO G 1 114 ? 74.848 76.508 107.433 1.00 85.41 114 PRO H O 1
ATOM 8705 N N . ASN G 1 115 ? 76.409 74.952 107.846 1.00 85.52 115 ASN H N 1
ATOM 8706 C CA . ASN G 1 115 ? 76.729 75.495 109.165 1.00 85.34 115 ASN H CA 1
ATOM 8707 C C . ASN G 1 115 ? 77.283 76.913 109.076 1.00 84.36 115 ASN H C 1
ATOM 8708 O O . ASN G 1 115 ? 77.042 77.740 109.962 1.00 84.41 115 ASN H O 1
ATOM 8713 N N . CYS G 1 116 ? 78.016 77.189 107.997 1.00 82.82 116 CYS H N 1
ATOM 8714 C CA . CYS G 1 116 ? 78.625 78.497 107.801 1.00 81.24 116 CYS H CA 1
ATOM 8715 C C . CYS G 1 116 ? 77.585 79.594 107.659 1.00 79.54 116 CYS H C 1
ATOM 8716 O O . CYS G 1 116 ? 76.583 79.436 106.965 1.00 80.14 116 CYS H O 1
ATOM 8719 N N . LYS G 1 117 ? 77.836 80.706 108.333 1.00 77.16 117 LYS H N 1
ATOM 8720 C CA . LYS G 1 117 ? 76.966 81.863 108.266 1.00 75.25 117 LYS H CA 1
ATOM 8721 C C . LYS G 1 117 ? 77.772 82.946 107.565 1.00 73.64 117 LYS H C 1
ATOM 8722 O O . LYS G 1 117 ? 77.311 84.074 107.388 1.00 73.95 117 LYS H O 1
ATOM 8728 N N . ALA G 1 118 ? 78.992 82.591 107.180 1.00 70.44 118 ALA H N 1
ATOM 8729 C CA . ALA G 1 118 ? 79.882 83.523 106.516 1.00 67.95 118 ALA H CA 1
ATOM 8730 C C . ALA G 1 118 ? 81.251 82.883 106.340 1.00 66.71 118 ALA H C 1
ATOM 8731 O O . ALA G 1 118 ? 81.792 82.313 107.280 1.00 67.19 118 ALA H O 1
ATOM 8733 N N . VAL G 1 119 ? 81.802 82.965 105.134 1.00 64.82 119 VAL H N 1
ATOM 8734 C CA . VAL G 1 119 ? 83.124 82.419 104.866 1.00 62.99 119 VAL H CA 1
ATOM 8735 C C . VAL G 1 119 ? 84.114 83.565 104.757 1.00 62.97 119 VAL H C 1
ATOM 8736 O O . VAL G 1 119 ? 83.893 84.533 104.026 1.00 63.19 119 VAL H O 1
ATOM 8740 N N . ILE G 1 120 ? 85.213 83.451 105.486 1.00 62.30 120 ILE H N 1
ATOM 8741 C CA . ILE G 1 120 ? 86.218 84.497 105.483 1.00 61.84 120 ILE H CA 1
ATOM 8742 C C . ILE G 1 120 ? 87.550 84.009 104.938 1.00 61.76 120 ILE H C 1
ATOM 8743 O O . ILE G 1 120 ? 88.123 83.041 105.425 1.00 60.99 120 ILE H O 1
ATOM 8748 N N . PRO G 1 121 ? 88.065 84.684 103.905 1.00 61.75 121 PRO H N 1
ATOM 8749 C CA . PRO G 1 121 ? 89.340 84.239 103.358 1.00 62.30 121 PRO H CA 1
ATOM 8750 C C . PRO G 1 121 ? 90.455 84.558 104.354 1.00 62.80 121 PRO H C 1
ATOM 8751 O O . PRO G 1 121 ? 90.360 85.487 105.160 1.00 62.10 121 PRO H O 1
ATOM 8755 N N . THR G 1 122 ? 91.520 83.779 104.278 1.00 64.30 122 THR H N 1
ATOM 8756 C CA . THR G 1 122 ? 92.635 83.928 105.189 1.00 65.70 122 THR H CA 1
ATOM 8757 C C . THR G 1 122 ? 93.955 83.760 104.472 1.00 66.20 122 THR H C 1
ATOM 8758 O O . THR G 1 122 ? 94.049 83.060 103.458 1.00 66.29 122 THR H O 1
ATOM 8762 N N . HIS G 1 123 ? 94.974 84.423 104.999 1.00 66.41 123 HIS H N 1
ATOM 8763 C CA . HIS G 1 123 ? 96.296 84.307 104.429 1.00 67.25 123 HIS H CA 1
ATOM 8764 C C . HIS G 1 123 ? 97.344 84.624 105.461 1.00 68.56 123 HIS H C 1
ATOM 8765 O O . HIS G 1 123 ? 97.499 85.778 105.871 1.00 68.25 123 HIS H O 1
ATOM 8772 N N . LYS G 1 124 ? 98.052 83.575 105.872 1.00 69.53 124 LYS H N 1
ATOM 8773 C CA . LYS G 1 124 ? 99.115 83.660 106.847 1.00 69.71 124 LYS H CA 1
ATOM 8774 C C . LYS G 1 124 ? 98.747 84.482 108.071 1.00 70.54 124 LYS H C 1
ATOM 8775 O O . LYS G 1 124 ? 99.375 85.498 108.366 1.00 70.75 124 LYS H O 1
ATOM 8781 N N . GLY G 1 125 ? 97.718 84.034 108.783 1.00 71.24 125 GLY H N 1
ATOM 8782 C CA . GLY G 1 125 ? 97.302 84.735 109.981 1.00 72.97 125 GLY H CA 1
ATOM 8783 C C . GLY G 1 125 ? 96.236 85.788 109.770 1.00 74.75 125 GLY H C 1
ATOM 8784 O O . GLY G 1 125 ? 95.221 85.793 110.474 1.00 75.77 125 GLY H O 1
ATOM 8785 N N . GLU G 1 126 ? 96.455 86.680 108.807 1.00 75.52 126 GLU H N 1
ATOM 8786 C CA . GLU G 1 126 ? 95.498 87.745 108.530 1.00 76.27 126 GLU H CA 1
ATOM 8787 C C . GLU G 1 126 ? 94.238 87.266 107.828 1.00 75.91 126 GLU H C 1
ATOM 8788 O O . GLU G 1 126 ? 94.238 86.262 107.107 1.00 75.96 126 GLU H O 1
ATOM 8794 N N . ARG G 1 127 ? 93.161 88.005 108.061 1.00 75.31 127 ARG H N 1
ATOM 8795 C CA . ARG G 1 127 ? 91.887 87.726 107.430 1.00 75.42 127 ARG H CA 1
ATOM 8796 C C . ARG G 1 127 ? 91.788 88.710 106.275 1.00 74.47 127 ARG H C 1
ATOM 8797 O O . ARG G 1 127 ? 92.332 89.811 106.351 1.00 74.27 127 ARG H O 1
ATOM 8805 N N . GLY G 1 128 ? 91.111 88.316 105.203 1.00 72.62 128 GLY H N 1
ATOM 8806 C CA . GLY G 1 128 ? 90.987 89.207 104.068 1.00 70.26 128 GLY H CA 1
ATOM 8807 C C . GLY G 1 128 ? 89.615 89.267 103.431 1.00 68.71 128 GLY H C 1
ATOM 8808 O O . GLY G 1 128 ? 88.594 89.013 104.076 1.00 69.09 128 GLY H O 1
ATOM 8809 N N . ASN G 1 129 ? 89.612 89.610 102.144 1.00 66.55 129 ASN H N 1
ATOM 8810 C CA . ASN G 1 129 ? 88.394 89.743 101.345 1.00 63.01 129 ASN H CA 1
ATOM 8811 C C . ASN G 1 129 ? 88.544 89.017 100.011 1.00 61.07 129 ASN H C 1
ATOM 8812 O O . ASN G 1 129 ? 89.649 88.683 99.600 1.00 61.53 129 ASN H O 1
ATOM 8817 N N . PRO G 1 130 ? 87.430 88.798 99.297 1.00 58.97 130 PRO H N 1
ATOM 8818 C CA . PRO G 1 130 ? 86.073 89.170 99.713 1.00 57.78 130 PRO H CA 1
ATOM 8819 C C . PRO G 1 130 ? 85.463 88.196 100.705 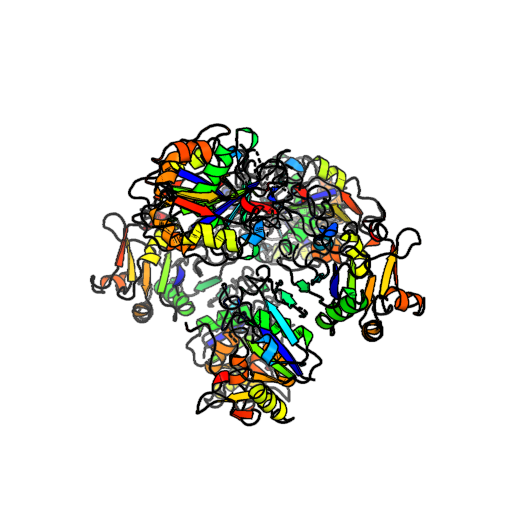1.00 56.49 130 PRO H C 1
ATOM 8820 O O . PRO G 1 130 ? 85.782 87.013 100.707 1.00 55.57 130 PRO H O 1
ATOM 8824 N N . VAL G 1 131 ? 84.583 88.694 101.555 1.00 55.91 131 VAL H N 1
ATOM 8825 C CA . VAL G 1 131 ? 83.926 87.834 102.529 1.00 55.87 131 VAL H CA 1
ATOM 8826 C C . VAL G 1 131 ? 82.614 87.307 101.936 1.00 56.97 131 VAL H C 1
ATOM 8827 O O . VAL G 1 131 ? 81.860 88.059 101.317 1.00 56.03 131 VAL H O 1
ATOM 8831 N N . LEU G 1 132 ? 82.354 86.012 102.090 1.00 57.86 132 LEU H N 1
ATOM 8832 C CA . LEU G 1 132 ? 81.101 85.468 101.593 1.00 59.29 132 LEU H CA 1
ATOM 8833 C C . LEU G 1 132 ? 80.153 85.591 102.771 1.00 60.51 132 LEU H C 1
ATOM 8834 O O . LEU G 1 132 ? 80.441 85.086 103.841 1.00 61.12 132 LEU H O 1
ATOM 8839 N N . ILE G 1 133 ? 79.039 86.285 102.576 1.00 62.49 133 ILE H N 1
ATOM 8840 C CA . ILE G 1 133 ? 78.046 86.472 103.626 1.00 63.96 133 ILE H CA 1
ATOM 8841 C C . ILE G 1 133 ? 76.785 85.704 103.255 1.00 65.40 133 ILE H C 1
ATOM 8842 O O . ILE G 1 133 ? 76.311 85.794 102.125 1.00 66.55 133 ILE H O 1
ATOM 8847 N N . SER G 1 134 ? 76.242 84.950 104.205 1.00 66.76 134 SER H N 1
ATOM 8848 C CA . SER G 1 134 ? 75.054 84.141 103.944 1.00 68.44 134 SER H CA 1
ATOM 8849 C C . SER G 1 134 ? 73.729 84.870 104.099 1.00 69.54 134 SER H C 1
ATOM 8850 O O . SER G 1 134 ? 73.646 85.942 104.702 1.00 69.43 134 SER H O 1
ATOM 8853 N N . LYS G 1 135 ? 72.686 84.250 103.559 1.00 71.23 135 LYS H N 1
ATOM 8854 C CA . LYS G 1 135 ? 71.348 84.800 103.605 1.00 72.57 135 LYS H CA 1
ATOM 8855 C C . LYS G 1 135 ? 70.907 85.099 105.032 1.00 73.06 135 LYS H C 1
ATOM 8856 O O . LYS G 1 135 ? 70.316 86.149 105.300 1.00 73.44 135 LYS H O 1
ATOM 8862 N N . SER G 1 136 ? 71.209 84.183 105.948 1.00 73.12 136 SER H N 1
ATOM 8863 C CA . SER G 1 136 ? 70.815 84.341 107.343 1.00 73.00 136 SER H CA 1
ATOM 8864 C C . SER G 1 136 ? 71.362 85.589 108.030 1.00 72.18 136 SER H C 1
ATOM 8865 O O . SER G 1 136 ? 70.910 85.940 109.113 1.00 72.80 136 SER H O 1
ATOM 8868 N N . LEU G 1 137 ? 72.330 86.260 107.419 1.00 70.94 137 LEU H N 1
ATOM 8869 C CA . LEU G 1 137 ? 72.880 87.472 108.020 1.00 70.00 137 LEU H CA 1
ATOM 8870 C C . LEU G 1 137 ? 72.305 88.720 107.360 1.00 68.68 137 LEU H C 1
ATOM 8871 O O . LEU G 1 137 ? 72.544 89.841 107.819 1.00 68.38 137 LEU H O 1
ATOM 8876 N N . PHE G 1 138 ? 71.547 88.523 106.282 1.00 66.61 138 PHE H N 1
ATOM 8877 C CA . PHE G 1 138 ? 70.974 89.645 105.543 1.00 64.39 138 PHE H CA 1
ATOM 8878 C C . PHE G 1 138 ? 70.160 90.593 106.409 1.00 62.71 138 PHE H C 1
ATOM 8879 O O . PHE G 1 138 ? 70.577 91.727 106.624 1.00 63.69 138 PHE H O 1
ATOM 8887 N N . ASN G 1 139 ? 69.013 90.145 106.912 1.00 59.54 139 ASN H N 1
ATOM 8888 C CA . ASN G 1 139 ? 68.185 91.012 107.758 1.00 59.68 139 ASN H CA 1
ATOM 8889 C C . ASN G 1 139 ? 69.077 91.820 108.730 1.00 60.57 139 ASN H C 1
ATOM 8890 O O . ASN G 1 139 ? 68.833 93.007 109.002 1.00 61.17 139 ASN H O 1
ATOM 8892 N N . GLU G 1 140 ? 70.125 91.161 109.224 1.00 41.66 140 GLU H N 1
ATOM 8893 C CA . GLU G 1 140 ? 71.092 91.748 110.164 1.00 40.50 140 GLU H CA 1
ATOM 8894 C C . GLU G 1 140 ? 71.935 92.879 109.538 1.00 41.94 140 GLU H C 1
ATOM 8895 O O . GLU G 1 140 ? 71.935 94.015 110.028 1.00 62.62 140 GLU H O 1
ATOM 8901 N N . ILE G 1 141 ? 72.664 92.550 108.470 1.00 63.50 141 ILE H N 1
ATOM 8902 C CA . ILE G 1 141 ? 73.503 93.516 107.767 1.00 64.20 141 ILE H CA 1
ATOM 8903 C C . ILE G 1 141 ? 72.568 94.587 107.212 1.00 63.82 141 ILE H C 1
ATOM 8904 O O . ILE G 1 141 ? 72.918 95.760 107.082 1.00 64.47 141 ILE H O 1
ATOM 8909 N N . GLU G 1 142 ? 71.352 94.157 106.917 1.00 68.16 142 GLU H N 1
ATOM 8910 C CA . GLU G 1 142 ? 70.315 95.017 106.375 1.00 72.59 142 GLU H CA 1
ATOM 8911 C C . GLU G 1 142 ? 69.856 96.002 107.442 1.00 74.54 142 GLU H C 1
ATOM 8912 O O . GLU G 1 142 ? 68.958 96.813 107.211 1.00 75.03 142 GLU H O 1
ATOM 8918 N N . LYS G 1 143 ? 70.489 95.937 108.609 1.00 76.50 143 LYS H N 1
ATOM 8919 C CA . LYS G 1 143 ? 70.109 96.796 109.722 1.00 78.07 143 LYS H CA 1
ATOM 8920 C C . LYS G 1 143 ? 71.127 97.852 110.129 1.00 79.26 143 LYS H C 1
ATOM 8921 O O . LYS G 1 143 ? 70.767 98.815 110.809 1.00 80.26 143 LYS H O 1
ATOM 8923 N N . LEU G 1 144 ? 72.390 97.701 109.739 1.00 80.53 144 LEU H N 1
ATOM 8924 C CA . LEU G 1 144 ? 73.352 98.708 110.158 1.00 81.68 144 LEU H CA 1
ATOM 8925 C C . LEU G 1 144 ? 73.139 100.058 109.487 1.00 82.20 144 LEU H C 1
ATOM 8926 O O . LEU G 1 144 ? 72.340 100.191 108.565 1.00 82.00 144 LEU H O 1
ATOM 8931 N N . ARG G 1 145 ? 73.844 101.064 109.994 1.00 83.31 145 ARG H N 1
ATOM 8932 C CA . ARG G 1 145 ? 73.770 102.420 109.479 1.00 83.87 145 ARG H CA 1
ATOM 8933 C C . ARG G 1 145 ? 75.143 103.034 109.642 1.00 83.41 145 ARG H C 1
ATOM 8934 O O . ARG G 1 145 ? 76.007 102.453 110.294 1.00 82.91 145 ARG H O 1
ATOM 8942 N N . GLY G 1 146 ? 75.354 104.197 109.041 1.00 83.67 146 GLY H N 1
ATOM 8943 C CA . GLY G 1 146 ? 76.649 104.838 109.146 1.00 84.78 146 GLY H CA 1
ATOM 8944 C C . GLY G 1 146 ? 77.739 103.982 108.535 1.00 85.59 146 GLY H C 1
ATOM 8945 O O . GLY G 1 146 ? 77.464 102.900 108.030 1.00 85.48 146 GLY H O 1
ATOM 8946 N N . ASP G 1 147 ? 78.979 104.458 108.580 1.00 86.95 147 ASP H N 1
ATOM 8947 C CA . ASP G 1 147 ? 80.096 103.718 108.011 1.00 88.51 147 ASP H CA 1
ATOM 8948 C C . ASP G 1 147 ? 80.403 102.430 108.781 1.00 89.61 147 ASP H C 1
ATOM 8949 O O . ASP G 1 147 ? 81.383 102.336 109.518 1.00 89.67 147 ASP H O 1
ATOM 8954 N N . VAL G 1 148 ? 79.554 101.431 108.578 1.00 91.28 148 VAL H N 1
ATOM 8955 C CA . VAL G 1 148 ? 79.693 100.141 109.237 1.00 92.63 148 VAL H CA 1
ATOM 8956 C C . VAL G 1 148 ? 79.490 98.998 108.249 1.00 93.01 148 VAL H C 1
ATOM 8957 O O . VAL G 1 148 ? 78.423 98.863 107.654 1.00 93.80 148 VAL H O 1
ATOM 8961 N N . GLY G 1 149 ? 80.515 98.169 108.088 1.00 92.91 149 GLY H N 1
ATOM 8962 C CA . GLY G 1 149 ? 80.419 97.046 107.172 1.00 92.80 149 GLY H CA 1
ATOM 8963 C C . GLY G 1 149 ? 79.891 95.781 107.827 1.00 92.89 149 GLY H C 1
ATOM 8964 O O . GLY G 1 149 ? 79.059 95.852 108.733 1.00 92.69 149 GLY H O 1
ATOM 8965 N N . ALA G 1 150 ? 80.379 94.631 107.357 1.00 93.00 150 ALA H N 1
ATOM 8966 C CA . ALA G 1 150 ? 79.993 93.306 107.861 1.00 93.15 150 ALA H CA 1
ATOM 8967 C C . ALA G 1 150 ? 80.862 92.872 109.048 1.00 93.25 150 ALA H C 1
ATOM 8968 O O . ALA G 1 150 ? 80.599 91.839 109.673 1.00 93.18 150 ALA H O 1
ATOM 8970 N N . ARG G 1 151 ? 81.909 93.646 109.341 1.00 93.12 151 ARG H N 1
ATOM 8971 C CA . ARG G 1 151 ? 82.792 93.332 110.463 1.00 92.69 151 ARG H CA 1
ATOM 8972 C C . ARG G 1 151 ? 81.922 93.317 111.712 1.00 92.48 151 ARG H C 1
ATOM 8973 O O . ARG G 1 151 ? 81.909 92.349 112.468 1.00 92.39 151 ARG H O 1
ATOM 8975 N N . VAL G 1 152 ? 81.183 94.401 111.906 1.00 92.16 152 VAL H N 1
ATOM 8976 C CA . VAL G 1 152 ? 80.284 94.536 113.041 1.00 92.04 152 VAL H CA 1
ATOM 8977 C C . VAL G 1 152 ? 79.376 93.326 113.138 1.00 91.75 152 VAL H C 1
ATOM 8978 O O . VAL G 1 152 ? 79.146 92.797 114.222 1.00 92.19 152 VAL H O 1
ATOM 8982 N N . ILE G 1 153 ? 78.858 92.893 111.998 1.00 91.81 153 ILE H N 1
ATOM 8983 C CA . ILE G 1 153 ? 77.974 91.741 111.965 1.00 92.10 153 ILE H CA 1
ATOM 8984 C C . ILE G 1 153 ? 78.720 90.478 112.399 1.00 92.37 153 ILE H C 1
ATOM 8985 O O . ILE G 1 153 ? 78.298 89.785 113.329 1.00 91.99 153 ILE H O 1
ATOM 8990 N N . LEU G 1 154 ? 79.833 90.193 111.725 1.00 92.40 154 LEU H N 1
ATOM 8991 C CA . LEU G 1 154 ? 80.645 89.012 112.012 1.00 92.29 154 LEU H CA 1
ATOM 8992 C C . LEU G 1 154 ? 81.097 88.917 113.470 1.00 92.30 154 LEU H C 1
ATOM 8993 O O . LEU G 1 154 ? 80.974 87.856 114.095 1.00 92.22 154 LEU H O 1
ATOM 8998 N N . ASN G 1 155 ? 81.616 90.021 114.006 1.00 92.38 155 ASN H N 1
ATOM 8999 C CA . ASN G 1 155 ? 82.077 90.066 115.391 1.00 92.27 155 ASN H CA 1
ATOM 9000 C C . ASN G 1 155 ? 80.945 89.783 116.357 1.00 92.39 155 ASN H C 1
ATOM 9001 O O . ASN G 1 155 ? 81.085 89.994 117.554 1.00 92.88 155 ASN H O 1
ATOM 9006 N N . LYS G 1 156 ? 79.820 89.314 115.836 1.00 92.87 156 LYS H N 1
ATOM 9007 C CA . LYS G 1 156 ? 78.675 89.015 116.674 1.00 93.22 156 LYS H CA 1
ATOM 9008 C C . LYS G 1 156 ? 78.343 87.535 116.636 1.00 93.51 156 LYS H C 1
ATOM 9009 O O . LYS G 1 156 ? 77.628 87.042 117.505 1.00 93.54 156 LYS H O 1
ATOM 9011 N N . ILE G 1 157 ? 78.862 86.821 115.640 1.00 93.63 157 ILE H N 1
ATOM 9012 C CA . ILE G 1 157 ? 78.575 85.391 115.525 1.00 94.28 157 ILE H CA 1
ATOM 9013 C C . ILE G 1 157 ? 79.691 84.492 116.067 1.00 94.26 157 ILE H C 1
ATOM 9014 O O . ILE G 1 157 ? 80.877 84.836 116.005 1.00 94.81 157 ILE H O 1
ATOM 9019 N N . LYS G 1 158 ? 79.291 83.334 116.590 1.00 93.64 158 LYS H N 1
ATOM 9020 C CA . LYS G 1 158 ? 80.223 82.364 117.154 1.00 92.87 158 LYS H CA 1
ATOM 9021 C C . LYS G 1 158 ? 81.005 81.662 116.055 1.00 92.11 158 LYS H C 1
ATOM 9022 O O . LYS G 1 158 ? 80.436 81.232 115.051 1.00 91.91 158 LYS H O 1
ATOM 9024 N N . ILE G 1 159 ? 82.312 81.535 116.260 1.00 91.59 159 ILE H N 1
ATOM 9025 C CA . ILE G 1 159 ? 83.175 80.890 115.281 1.00 90.85 159 ILE H CA 1
ATOM 9026 C C . ILE G 1 159 ? 82.657 79.503 114.964 1.00 90.40 159 ILE H C 1
ATOM 9027 O O . ILE G 1 159 ? 83.146 78.836 114.059 1.00 89.58 159 ILE H O 1
ATOM 9032 N N . GLU G 1 160 ? 81.659 79.078 115.723 1.00 90.88 160 GLU H N 1
ATOM 9033 C CA . GLU G 1 160 ? 81.054 77.772 115.533 1.00 91.79 160 GLU H CA 1
ATOM 9034 C C . GLU G 1 160 ? 80.304 77.733 114.199 1.00 91.70 160 GLU H C 1
ATOM 9035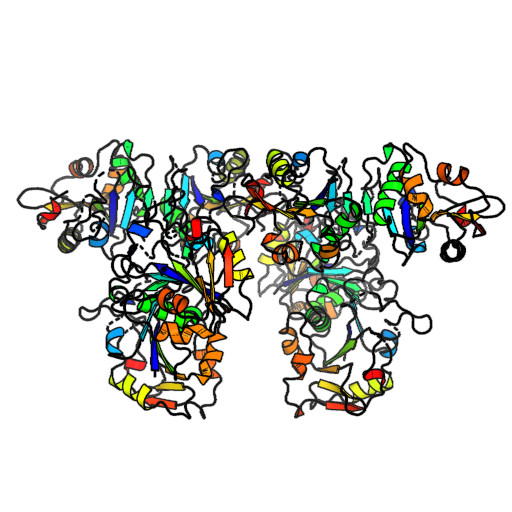 O O . GLU G 1 160 ? 80.161 76.671 113.587 1.00 92.23 160 GLU H O 1
ATOM 9041 N N . GLU G 1 161 ? 79.829 78.897 113.759 1.00 90.84 161 GLU H N 1
ATOM 9042 C CA . GLU G 1 161 ? 79.084 79.012 112.507 1.00 90.54 161 GLU H CA 1
ATOM 9043 C C . GLU G 1 161 ? 79.738 80.064 111.630 1.00 89.44 161 GLU H C 1
ATOM 9044 O O . GLU G 1 161 ? 79.063 80.898 111.026 1.00 90.17 161 GLU H O 1
ATOM 9050 N N . LEU G 1 162 ? 81.059 80.015 111.561 1.00 87.38 162 LEU H N 1
ATOM 9051 C CA . LEU G 1 162 ? 81.812 80.976 110.781 1.00 85.28 162 LEU H CA 1
ATOM 9052 C C . LEU G 1 162 ? 82.973 80.210 110.157 1.00 83.93 162 LEU H C 1
ATOM 9053 O O . LEU G 1 162 ? 83.823 79.691 110.864 1.00 84.50 162 LEU H O 1
ATOM 9058 N N . CYS G 1 163 ? 83.009 80.130 108.832 1.00 82.25 163 CYS H N 1
ATOM 9059 C CA . CYS G 1 163 ? 84.058 79.377 108.156 1.00 80.89 163 CYS H CA 1
ATOM 9060 C C . CYS G 1 163 ? 85.187 80.234 107.593 1.00 79.12 163 CYS H C 1
ATOM 9061 O O . CYS G 1 163 ? 84.989 81.396 107.251 1.00 78.96 163 CYS H O 1
ATOM 9064 N N . PHE G 1 164 ? 86.379 79.643 107.525 1.00 76.97 164 PHE H N 1
ATOM 9065 C CA . PHE G 1 164 ? 87.580 80.314 107.033 1.00 74.88 164 PHE H CA 1
ATOM 9066 C C . PHE G 1 164 ? 88.354 79.384 106.084 1.00 73.70 164 PHE H C 1
ATOM 9067 O O . PHE G 1 164 ? 88.231 78.167 106.176 1.00 74.03 164 PHE H O 1
ATOM 9075 N N . ILE G 1 165 ? 89.130 79.954 105.164 1.00 71.64 165 ILE H N 1
ATOM 9076 C CA . ILE G 1 165 ? 89.980 79.165 104.264 1.00 70.03 165 ILE H CA 1
ATOM 9077 C C . ILE G 1 165 ? 91.139 80.035 103.857 1.00 68.88 165 ILE H C 1
ATOM 9078 O O . ILE G 1 165 ? 91.050 81.259 103.896 1.00 68.59 165 ILE H O 1
ATOM 9083 N N . GLU G 1 166 ? 92.233 79.400 103.468 1.00 67.65 166 GLU H N 1
ATOM 9084 C CA . GLU G 1 166 ? 93.409 80.149 103.092 1.00 66.46 166 GLU H CA 1
ATOM 9085 C C . GLU G 1 166 ? 93.573 80.304 101.596 1.00 66.09 166 GLU H C 1
ATOM 9086 O O . GLU G 1 166 ? 93.625 79.326 100.845 1.00 65.72 166 GLU H O 1
ATOM 9092 N N . CYS G 1 167 ? 93.660 81.560 101.176 1.00 65.20 167 CYS H N 1
ATOM 9093 C CA . CYS G 1 167 ? 93.802 81.883 99.770 1.00 64.83 167 CYS H CA 1
ATOM 9094 C C . CYS G 1 167 ? 95.145 82.560 99.575 1.00 63.73 167 CYS H C 1
ATOM 9095 O O . CYS G 1 167 ? 95.960 82.611 100.503 1.00 64.10 167 CYS H O 1
ATOM 9098 N N . SER G 1 168 ? 95.369 83.073 98.371 1.00 61.50 168 SER H N 1
ATOM 9099 C CA . SER G 1 168 ? 96.614 83.745 98.038 1.00 59.40 168 SER H CA 1
ATOM 9100 C C . SER G 1 168 ? 96.732 85.069 98.790 1.00 58.60 168 SER H C 1
ATOM 9101 O O . SER G 1 168 ? 95.777 85.526 99.413 1.00 56.82 168 SER H O 1
ATOM 9104 N N . GLU G 1 169 ? 97.910 85.680 98.733 1.00 58.72 169 GLU H N 1
ATOM 9105 C CA . GLU G 1 169 ? 98.126 86.952 99.403 1.00 60.09 169 GLU H CA 1
ATOM 9106 C C . GLU G 1 169 ? 97.152 87.998 98.861 1.00 61.35 169 GLU H C 1
ATOM 9107 O O . GLU G 1 169 ? 96.983 89.080 99.459 1.00 60.78 169 GLU H O 1
ATOM 9113 N N . GLY G 1 170 ? 96.523 87.656 97.727 1.00 62.44 170 GLY H N 1
ATOM 9114 C CA . GLY G 1 170 ? 95.560 88.530 97.074 1.00 62.85 170 GLY H CA 1
ATOM 9115 C C . GLY G 1 170 ? 94.517 88.972 98.069 1.00 63.43 170 GLY H C 1
ATOM 9116 O O . GLY G 1 170 ? 94.284 90.157 98.256 1.00 64.79 170 GLY H O 1
ATOM 9117 N N . VAL G 1 171 ? 93.900 88.000 98.719 1.00 63.62 171 VAL H N 1
ATOM 9118 C CA . VAL G 1 171 ? 92.887 88.236 99.734 1.00 64.19 171 VAL H CA 1
ATOM 9119 C C . VAL G 1 171 ? 93.215 89.371 100.723 1.00 64.42 171 VAL H C 1
ATOM 9120 O O . VAL G 1 171 ? 92.324 89.913 101.379 1.00 64.44 171 VAL H O 1
ATOM 9124 N N . LEU G 1 172 ? 94.485 89.750 100.811 1.00 65.34 172 LEU H N 1
ATOM 9125 C CA . LEU G 1 172 ? 94.914 90.798 101.746 1.00 66.54 172 LEU H CA 1
ATOM 9126 C C . LEU G 1 172 ? 95.411 92.090 101.120 1.00 67.49 172 LEU H C 1
ATOM 9127 O O . LEU G 1 172 ? 95.566 93.094 101.814 1.00 67.23 172 LEU H O 1
ATOM 9132 N N . ILE G 1 173 ? 95.666 92.059 99.817 1.00 68.52 173 ILE H N 1
ATOM 9133 C CA . ILE G 1 173 ? 96.207 93.210 99.107 1.00 68.97 173 ILE H CA 1
ATOM 9134 C C . ILE G 1 173 ? 95.207 94.123 98.432 1.00 69.37 173 ILE H C 1
ATOM 9135 O O . ILE G 1 173 ? 94.352 93.665 97.667 1.00 70.62 173 ILE H O 1
ATOM 9140 N N . ASP G 1 174 ? 95.336 95.421 98.683 1.00 69.15 174 ASP H N 1
ATOM 9141 C CA . ASP G 1 174 ? 94.456 96.391 98.049 1.00 68.40 174 ASP H CA 1
ATOM 9142 C C . ASP G 1 174 ? 95.218 97.663 97.680 1.00 71.03 174 ASP H C 1
ATOM 9143 O O . ASP G 1 174 ? 95.919 98.237 98.510 1.00 71.79 174 ASP H O 1
ATOM 9148 N N . ILE G 1 175 ? 95.085 98.073 96.416 1.00 75.41 175 ILE H N 1
ATOM 9149 C CA . ILE G 1 175 ? 95.746 99.265 95.872 1.00 79.23 175 ILE H CA 1
ATOM 9150 C C . ILE G 1 175 ? 95.244 100.536 96.539 1.00 80.33 175 ILE H C 1
ATOM 9151 O O . ILE G 1 175 ? 94.600 101.383 95.917 1.00 80.49 175 ILE H O 1
ATOM 9156 N N . ASP G 1 176 ? 95.556 100.657 97.818 1.00 42.04 176 ASP H N 1
ATOM 9157 C CA . ASP G 1 176 ? 95.156 101.800 98.620 1.00 41.84 176 ASP H CA 1
ATOM 9158 C C . ASP G 1 176 ? 96.405 102.223 99.442 1.00 41.82 176 ASP H C 1
ATOM 9159 O O . ASP G 1 176 ? 96.368 103.178 100.246 1.00 80.25 176 ASP H O 1
ATOM 9164 N N . LYS G 1 177 ? 97.516 101.495 99.198 1.00 20.61 177 LYS H N 1
ATOM 9165 C CA . LYS G 1 177 ? 98.846 101.783 99.849 1.00 20.61 177 LYS H CA 1
ATOM 9166 C C . LYS G 1 177 ? 99.894 101.954 98.713 1.00 20.61 177 LYS H C 1
ATOM 9167 O O . LYS G 1 177 ? 101.099 101.697 98.897 1.00 80.24 177 LYS H O 1
ATOM 9169 N N . LYS G 1 178 ? 99.395 102.391 97.543 1.00 38.10 178 LYS H N 1
ATOM 9170 C CA . LYS G 1 178 ? 100.229 102.583 96.322 1.00 38.40 178 LYS H CA 1
ATOM 9171 C C . LYS G 1 178 ? 100.773 101.200 95.860 1.00 39.95 178 LYS H C 1
ATOM 9172 O O . LYS G 1 178 ? 100.972 100.310 96.761 1.00 34.50 178 LYS H O 1
ATOM 9179 N N . ASN H 1 2 ? 53.549 99.585 101.385 1.00 74.19 2 ASN I N 1
ATOM 9180 C CA . ASN H 1 2 ? 54.940 99.746 100.972 1.00 75.04 2 ASN I CA 1
ATOM 9181 C C . ASN H 1 2 ? 55.090 99.753 99.462 1.00 75.00 2 ASN I C 1
ATOM 9182 O O . ASN H 1 2 ? 55.099 98.699 98.807 1.00 74.66 2 ASN I O 1
ATOM 9187 N N . ILE H 1 3 ? 55.218 100.967 98.930 1.00 74.74 3 ILE I N 1
ATOM 9188 C CA . ILE H 1 3 ? 55.333 101.191 97.496 1.00 75.23 3 ILE I CA 1
ATOM 9189 C C . ILE H 1 3 ? 56.670 101.776 97.013 1.00 74.47 3 ILE I C 1
ATOM 9190 O O . ILE H 1 3 ? 57.273 102.646 97.660 1.00 74.34 3 ILE I O 1
ATOM 9195 N N . GLY H 1 4 ? 57.119 101.280 95.862 1.00 73.58 4 GLY I N 1
ATOM 9196 C CA . GLY H 1 4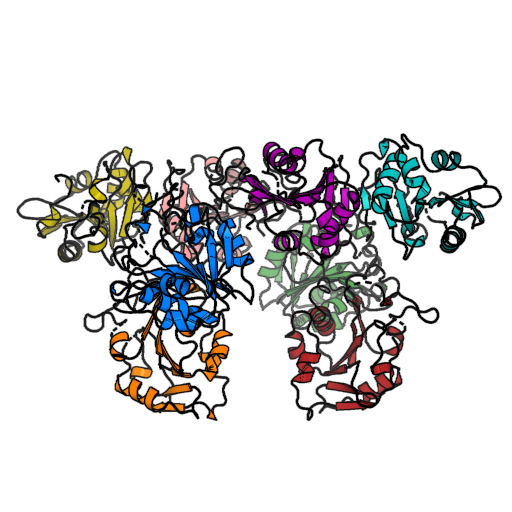 ? 58.359 101.751 95.274 1.00 72.28 4 GLY I CA 1
ATOM 9197 C C . GLY H 1 4 ? 58.140 102.362 93.902 1.00 70.87 4 GLY I C 1
ATOM 9198 O O . GLY H 1 4 ? 57.434 101.799 93.056 1.00 70.53 4 GLY I O 1
ATOM 9199 N N . VAL H 1 5 ? 58.752 103.522 93.685 1.00 68.87 5 VAL I N 1
ATOM 9200 C CA . VAL H 1 5 ? 58.649 104.239 92.419 1.00 67.36 5 VAL I CA 1
ATOM 9201 C C . VAL H 1 5 ? 59.817 103.934 91.474 1.00 65.70 5 VAL I C 1
ATOM 9202 O O . VAL H 1 5 ? 60.982 104.188 91.796 1.00 65.14 5 VAL I O 1
ATOM 9206 N N . ILE H 1 6 ? 59.506 103.382 90.309 1.00 64.01 6 ILE I N 1
ATOM 9207 C CA . ILE H 1 6 ? 60.537 103.101 89.318 1.00 62.40 6 ILE I CA 1
ATOM 9208 C C . ILE H 1 6 ? 60.298 104.065 88.172 1.00 61.68 6 ILE I C 1
ATOM 9209 O O . ILE H 1 6 ? 59.301 103.944 87.473 1.00 61.94 6 ILE I O 1
ATOM 9214 N N . ILE H 1 7 ? 61.185 105.035 87.986 1.00 60.32 7 ILE I N 1
ATOM 9215 C CA . ILE H 1 7 ? 61.009 105.969 86.884 1.00 60.13 7 ILE I CA 1
ATOM 9216 C C . ILE H 1 7 ? 61.940 105.510 85.746 1.00 59.04 7 ILE I C 1
ATOM 9217 O O . ILE H 1 7 ? 63.163 105.490 85.880 1.00 58.51 7 ILE I O 1
ATOM 9222 N N . LEU H 1 8 ? 61.343 105.093 84.637 1.00 58.24 8 LEU I N 1
ATOM 9223 C CA . LEU H 1 8 ? 62.099 104.610 83.493 1.00 57.57 8 LEU I CA 1
ATOM 9224 C C . LEU H 1 8 ? 62.618 105.759 82.630 1.00 58.31 8 LEU I C 1
ATOM 9225 O O . LEU H 1 8 ? 61.834 106.521 82.069 1.00 57.74 8 LEU I O 1
ATOM 9230 N N . ALA H 1 9 ? 63.938 105.883 82.527 1.00 59.08 9 ALA I N 1
ATOM 9231 C CA . ALA H 1 9 ? 64.536 106.951 81.739 1.00 61.50 9 ALA I CA 1
ATOM 9232 C C . ALA H 1 9 ? 65.298 106.390 80.546 1.00 64.09 9 ALA I C 1
ATOM 9233 O O . ALA H 1 9 ? 66.394 106.848 80.210 1.00 64.63 9 ALA I O 1
ATOM 9235 N N . ALA H 1 10 ? 64.697 105.398 79.903 1.00 67.48 10 ALA I N 1
ATOM 9236 C CA . ALA H 1 10 ? 65.293 104.750 78.737 1.00 69.80 10 ALA I CA 1
ATOM 9237 C C . ALA H 1 10 ? 64.193 104.139 77.842 1.00 71.20 10 ALA I C 1
ATOM 9238 O O . ALA H 1 10 ? 63.003 104.092 78.212 1.00 71.68 10 ALA I O 1
ATOM 9240 N N . LYS H 1 20 ? 67.168 113.594 74.953 1.00 65.25 20 LYS I N 1
ATOM 9241 C CA . LYS H 1 20 ? 65.825 114.182 74.973 1.00 66.14 20 LYS I CA 1
ATOM 9242 C C . LYS H 1 20 ? 65.374 114.504 76.388 1.00 67.01 20 LYS I C 1
ATOM 9243 O O . LYS H 1 20 ? 64.906 115.601 76.654 1.00 66.71 20 LYS I O 1
ATOM 9245 N N . LEU H 1 21 ? 65.508 113.539 77.293 1.00 68.75 21 LEU I N 1
ATOM 9246 C CA . LEU H 1 21 ? 65.109 113.721 78.687 1.00 69.55 21 LEU I CA 1
ATOM 9247 C C . LEU H 1 21 ? 65.892 114.804 79.413 1.00 70.49 21 LEU I C 1
ATOM 9248 O O . LEU H 1 21 ? 65.520 115.219 80.512 1.00 70.23 21 LEU I O 1
ATOM 9253 N N . LEU H 1 22 ? 66.989 115.252 78.819 1.00 72.21 22 LEU I N 1
ATOM 9254 C CA . LEU H 1 22 ? 67.774 116.294 79.454 1.00 74.91 22 LEU I CA 1
ATOM 9255 C C . LEU H 1 22 ? 67.525 117.611 78.733 1.00 76.48 22 LEU I C 1
ATOM 9256 O O . LEU H 1 22 ? 68.339 118.537 78.775 1.00 76.65 22 LEU I O 1
ATOM 9261 N N . ALA H 1 23 ? 66.366 117.668 78.077 1.00 78.60 23 ALA I N 1
ATOM 9262 C CA . ALA H 1 23 ? 65.918 118.850 77.359 1.00 79.85 23 ALA I CA 1
ATOM 9263 C C . ALA H 1 23 ? 65.395 119.773 78.441 1.00 81.17 23 ALA I C 1
ATOM 9264 O O . ALA H 1 23 ? 64.744 119.330 79.390 1.00 80.89 23 ALA I O 1
ATOM 9266 N N . LYS H 1 24 ? 65.682 121.058 78.287 1.00 83.44 24 LYS I N 1
ATOM 9267 C CA . LYS H 1 24 ? 65.278 122.066 79.253 1.00 85.43 24 LYS I CA 1
ATOM 9268 C C . LYS H 1 24 ? 63.936 122.719 78.939 1.00 86.05 24 LYS I C 1
ATOM 9269 O O . LYS H 1 24 ? 63.741 123.296 77.869 1.00 86.20 24 LYS I O 1
ATOM 9275 N N . ILE H 1 25 ? 63.012 122.606 79.886 1.00 87.15 25 ILE I N 1
ATOM 9276 C CA . ILE H 1 25 ? 61.685 123.202 79.774 1.00 88.44 25 ILE I CA 1
ATOM 9277 C C . ILE H 1 25 ? 61.571 124.193 80.933 1.00 89.42 25 ILE I C 1
ATOM 9278 O O . ILE H 1 25 ? 61.620 123.795 82.103 1.00 89.62 25 ILE I O 1
ATOM 9283 N N . ASP H 1 26 ? 61.419 125.478 80.615 1.00 90.33 26 ASP I N 1
ATOM 9284 C CA . ASP H 1 26 ? 61.339 126.497 81.658 1.00 91.25 26 ASP I CA 1
ATOM 9285 C C . ASP H 1 26 ? 62.633 126.317 82.428 1.00 91.04 26 ASP I C 1
ATOM 9286 O O . ASP H 1 26 ? 62.645 126.278 83.659 1.00 91.04 26 ASP I O 1
ATOM 9291 N N . ASN H 1 27 ? 63.715 126.178 81.669 1.00 90.85 27 ASN I N 1
ATOM 9292 C CA . ASN H 1 27 ? 65.049 125.978 82.216 1.00 90.90 27 ASN I CA 1
ATOM 9293 C C . ASN H 1 27 ? 65.036 124.923 83.322 1.00 89.85 27 ASN I C 1
ATOM 9294 O O . ASN H 1 27 ? 65.219 125.229 84.498 1.00 90.53 27 ASN I O 1
ATOM 9299 N N . THR H 1 28 ? 64.814 123.677 82.930 1.00 88.09 28 THR I N 1
ATOM 9300 C CA . THR H 1 28 ? 64.778 122.560 83.868 1.00 86.17 28 THR I CA 1
ATOM 9301 C C . THR H 1 28 ? 64.644 121.289 83.043 1.00 84.52 28 THR I C 1
ATOM 9302 O O . THR H 1 28 ? 63.623 121.071 82.382 1.00 84.41 28 THR I O 1
ATOM 9306 N N . PRO H 1 29 ? 65.676 120.435 83.062 1.00 82.63 29 PRO I N 1
ATOM 9307 C CA . PRO H 1 29 ? 65.587 119.201 82.281 1.00 81.14 29 PRO I CA 1
ATOM 9308 C C . PRO H 1 29 ? 64.265 118.522 82.617 1.00 79.57 29 PRO I C 1
ATOM 9309 O O . PRO H 1 29 ? 63.784 118.601 83.752 1.00 79.64 29 PRO I O 1
ATOM 9313 N N . ILE H 1 30 ? 63.668 117.868 81.633 1.00 76.99 30 ILE I N 1
ATOM 9314 C CA . ILE H 1 30 ? 62.396 117.222 81.873 1.00 74.84 30 ILE I CA 1
ATOM 9315 C C . ILE H 1 30 ? 62.529 116.053 82.866 1.00 73.40 30 ILE I C 1
ATOM 9316 O O . ILE H 1 30 ? 61.606 115.774 83.638 1.00 72.21 30 ILE I O 1
ATOM 9321 N N . ILE H 1 31 ? 63.681 115.387 82.868 1.00 72.36 31 ILE I N 1
ATOM 9322 C CA . ILE H 1 31 ? 63.892 114.265 83.779 1.00 72.38 31 ILE I CA 1
ATOM 9323 C C . ILE H 1 31 ? 63.791 114.708 85.228 1.00 73.28 31 ILE I C 1
ATOM 9324 O O . ILE H 1 31 ? 63.254 113.986 86.070 1.00 72.02 31 ILE I O 1
ATOM 9337 N N . ARG H 1 33 ? 62.076 117.385 86.457 1.00 74.76 33 ARG I N 1
ATOM 9338 C CA . ARG H 1 33 ? 60.684 117.679 86.747 1.00 73.87 33 ARG I CA 1
ATOM 9339 C C . ARG H 1 33 ? 59.857 116.411 86.964 1.00 72.90 33 ARG I C 1
ATOM 9340 O O . ARG H 1 33 ? 59.038 116.341 87.885 1.00 73.08 33 ARG I O 1
ATOM 9348 N N . THR H 1 34 ? 60.077 115.411 86.114 1.00 71.88 34 THR I N 1
ATOM 9349 C CA . THR H 1 34 ? 59.356 114.147 86.216 1.00 71.47 34 THR I CA 1
ATOM 9350 C C . THR H 1 34 ? 59.670 113.463 87.542 1.00 71.86 34 THR I C 1
ATOM 9351 O O . THR H 1 34 ? 58.837 112.739 88.096 1.00 70.78 34 THR I O 1
ATOM 9355 N N . ILE H 1 35 ? 60.881 113.690 88.043 1.00 72.83 35 ILE I N 1
ATOM 9356 C CA . ILE H 1 35 ? 61.303 113.089 89.304 1.00 74.16 35 ILE I CA 1
ATOM 9357 C C . ILE H 1 35 ? 60.718 113.872 90.465 1.00 74.45 35 ILE I C 1
ATOM 9358 O O . ILE H 1 35 ? 60.279 113.289 91.462 1.00 74.41 35 ILE I O 1
ATOM 9363 N N . ARG H 1 36 ? 60.702 115.195 90.317 1.00 75.24 36 ARG I N 1
ATOM 9364 C CA . ARG H 1 36 ? 60.181 116.081 91.345 1.00 76.23 36 ARG I CA 1
ATOM 9365 C C . ARG H 1 36 ? 58.726 115.834 91.667 1.00 75.80 36 ARG I C 1
ATOM 9366 O O . ARG H 1 36 ? 58.301 115.991 92.808 1.00 75.72 36 ARG I O 1
ATOM 9374 N N . ILE H 1 37 ? 57.960 115.424 90.669 1.00 75.94 37 ILE I N 1
ATOM 9375 C CA . ILE H 1 37 ? 56.556 115.162 90.903 1.00 76.42 37 ILE I CA 1
ATOM 9376 C C . ILE H 1 37 ? 56.355 114.073 91.950 1.00 76.65 37 ILE I C 1
ATOM 9377 O O . ILE H 1 37 ? 55.514 114.211 92.836 1.00 77.52 37 ILE I O 1
ATOM 9382 N N . TYR H 1 38 ? 57.133 113.000 91.859 1.00 76.87 38 TYR I N 1
ATOM 9383 C CA . TYR H 1 38 ? 56.999 111.893 92.805 1.00 76.36 38 TYR I CA 1
ATOM 9384 C C . TYR H 1 38 ? 57.509 112.219 94.198 1.00 77.62 38 TYR I C 1
ATOM 9385 O O . TYR H 1 38 ? 57.485 111.379 95.102 1.00 77.03 38 TYR I O 1
ATOM 9394 N N . GLY H 1 39 ? 57.949 113.460 94.359 1.00 78.91 39 GLY I N 1
ATOM 9395 C CA . GLY H 1 39 ? 58.437 113.928 95.639 1.00 80.97 39 GLY I CA 1
ATOM 9396 C C . GLY H 1 39 ? 59.324 112.995 96.442 1.00 82.52 39 GLY I C 1
ATOM 9397 O O . GLY H 1 39 ? 60.313 112.453 95.929 1.00 83.77 39 GLY I O 1
ATOM 9398 N N . ASP H 1 40 ? 58.962 112.804 97.710 1.00 82.79 40 ASP I N 1
ATOM 9399 C CA . ASP H 1 40 ? 59.743 111.970 98.613 1.00 83.19 40 ASP I CA 1
ATOM 9400 C C . ASP H 1 40 ? 59.319 110.520 98.731 1.00 82.14 40 ASP I C 1
ATOM 9401 O O . ASP H 1 40 ? 59.282 109.968 99.831 1.00 82.37 40 ASP I O 1
ATOM 9406 N N . LEU H 1 41 ? 58.996 109.901 97.605 1.00 80.49 41 LEU I N 1
ATOM 9407 C CA . LEU H 1 41 ? 58.619 108.498 97.611 1.00 79.03 41 LEU I CA 1
ATOM 9408 C C . LEU H 1 41 ? 59.905 107.738 97.343 1.00 78.23 41 LEU I C 1
ATOM 9409 O O . LEU H 1 41 ? 60.902 108.341 96.941 1.00 77.74 41 LEU I O 1
ATOM 9414 N N . GLU H 1 42 ? 59.896 106.432 97.589 1.00 77.40 42 GLU I N 1
ATOM 9415 C CA . GLU H 1 42 ? 61.070 105.603 97.331 1.00 76.58 42 GLU I CA 1
ATOM 9416 C C . GLU H 1 42 ? 61.227 105.531 95.808 1.00 75.06 42 GLU I C 1
ATOM 9417 O O . GLU H 1 42 ? 60.474 104.820 95.140 1.00 74.64 42 GLU I O 1
ATOM 9423 N N . LYS H 1 43 ? 62.200 106.269 95.268 1.00 73.36 43 LYS I N 1
ATOM 9424 C CA . LYS H 1 43 ? 62.423 106.319 93.821 1.00 72.05 43 LYS I CA 1
ATOM 9425 C C . LYS H 1 43 ? 63.787 105.853 93.373 1.00 70.80 43 LYS I C 1
ATOM 9426 O O . LYS H 1 43 ? 64.785 106.067 94.057 1.00 70.69 43 LYS I O 1
ATOM 9432 N N . ILE H 1 44 ? 63.820 105.261 92.184 1.00 69.42 44 ILE I N 1
ATOM 9433 C CA . ILE H 1 44 ? 65.064 104.845 91.544 1.00 67.20 44 ILE I CA 1
ATOM 9434 C C . ILE H 1 44 ? 64.921 105.247 90.068 1.00 66.35 44 ILE I C 1
ATOM 9435 O O . ILE H 1 44 ? 63.839 105.126 89.492 1.00 66.81 44 ILE I O 1
ATOM 9440 N N . ILE H 1 45 ? 65.985 105.771 89.468 1.00 64.50 45 ILE I N 1
ATOM 9441 C CA . ILE H 1 45 ? 65.935 106.125 88.054 1.00 62.73 45 ILE I CA 1
ATOM 9442 C C . ILE H 1 45 ? 66.697 105.053 87.272 1.00 61.57 45 ILE I C 1
ATOM 9443 O O . ILE H 1 45 ? 67.873 104.812 87.541 1.00 61.85 45 ILE I O 1
ATOM 9448 N N . ILE H 1 46 ? 66.034 104.409 86.314 1.00 58.75 46 ILE I N 1
ATOM 9449 C CA . ILE H 1 46 ? 66.692 103.394 85.501 1.00 56.04 46 ILE I CA 1
ATOM 9450 C C . ILE H 1 46 ? 67.139 104.066 84.214 1.00 54.24 46 ILE I C 1
ATOM 9451 O O . ILE H 1 46 ? 66.343 104.711 83.556 1.00 54.11 46 ILE I O 1
ATOM 9456 N N . VAL H 1 47 ? 68.410 103.924 83.854 1.00 52.89 47 VAL I N 1
ATOM 9457 C CA . VAL H 1 47 ? 68.928 104.547 82.638 1.00 51.44 47 VAL I CA 1
ATOM 9458 C C . VAL H 1 47 ? 69.747 103.565 81.800 1.00 53.02 47 VAL I C 1
ATOM 9459 O O . VAL H 1 47 ? 70.146 102.504 82.279 1.00 53.18 47 VAL I O 1
ATOM 9463 N N . GLY H 1 48 ? 69.999 103.930 80.546 1.00 54.06 48 GLY I N 1
ATOM 9464 C CA . GLY H 1 48 ? 70.765 103.069 79.659 1.00 54.68 48 GLY I CA 1
ATOM 9465 C C . GLY H 1 48 ? 71.797 103.767 78.778 1.00 55.43 48 GLY I C 1
ATOM 9466 O O . GLY H 1 48 ? 72.821 104.255 79.252 1.00 56.22 48 GLY I O 1
ATOM 9467 N N . LYS H 1 49 ? 71.522 103.826 77.484 1.00 54.97 49 LYS I N 1
ATOM 9468 C CA . LYS H 1 49 ? 72.442 104.435 76.547 1.00 54.27 49 LYS I CA 1
ATOM 9469 C C . LYS H 1 49 ? 72.979 105.818 76.922 1.00 54.13 49 LYS I C 1
ATOM 9470 O O . LYS H 1 49 ? 74.078 106.173 76.525 1.00 53.92 49 LYS I O 1
ATOM 9476 N N . TYR H 1 50 ? 72.238 106.603 77.692 1.00 55.30 50 TYR I N 1
ATOM 9477 C CA . TYR H 1 50 ? 72.724 107.945 78.013 1.00 56.92 50 TYR I CA 1
ATOM 9478 C C . TYR H 1 50 ? 73.182 108.241 79.436 1.00 57.58 50 TYR I C 1
ATOM 9479 O O . TYR H 1 50 ? 73.139 109.399 79.875 1.00 57.66 50 TYR I O 1
ATOM 9488 N N . VAL H 1 51 ? 73.622 107.201 80.142 1.00 57.72 51 VAL I N 1
ATOM 9489 C CA . VAL H 1 51 ? 74.123 107.336 81.506 1.00 57.98 51 VAL I CA 1
ATOM 9490 C C . VAL H 1 51 ? 75.107 108.492 81.595 1.00 58.26 51 VAL I C 1
ATOM 9491 O O . VAL H 1 51 ? 74.981 109.366 82.438 1.00 58.16 51 VAL I O 1
ATOM 9495 N N . ASN H 1 52 ? 76.103 108.470 80.722 1.00 58.73 52 ASN I N 1
ATOM 9496 C CA . ASN H 1 52 ? 77.128 109.489 80.718 1.00 60.01 52 ASN I CA 1
ATOM 9497 C C . ASN H 1 52 ? 76.589 110.898 80.687 1.00 60.90 52 ASN I C 1
ATOM 9498 O O . ASN H 1 52 ? 77.172 111.784 81.304 1.00 62.04 52 ASN I O 1
ATOM 9503 N N . GLU H 1 53 ? 75.479 111.120 79.987 1.00 61.63 53 GLU I N 1
ATOM 9504 C CA . GLU H 1 53 ? 74.912 112.457 79.925 1.00 61.72 53 GLU I CA 1
ATOM 9505 C C . GLU H 1 53 ? 73.995 112.730 81.095 1.00 62.02 53 GLU I C 1
ATOM 9506 O O . GLU H 1 53 ? 74.004 113.819 81.665 1.00 62.41 53 GLU I O 1
ATOM 9520 N N . LEU H 1 55 ? 73.685 111.073 84.371 1.00 63.49 55 LEU I N 1
ATOM 9521 C CA . LEU H 1 55 ? 74.155 111.043 85.754 1.00 62.80 55 LEU I CA 1
ATOM 9522 C C . LEU H 1 55 ? 74.451 112.392 86.370 1.00 62.77 55 LEU I C 1
ATOM 9523 O O . LEU H 1 55 ? 73.990 112.680 87.472 1.00 62.37 55 LEU I O 1
ATOM 9528 N N . PRO H 1 56 ? 75.238 113.235 85.686 1.00 63.13 56 PRO I N 1
ATOM 9529 C CA . PRO H 1 56 ? 75.535 114.551 86.259 1.00 64.09 56 PRO I CA 1
ATOM 9530 C C . PRO H 1 56 ? 74.287 115.224 86.857 1.00 65.48 56 PRO I C 1
ATOM 9531 O O . PRO H 1 56 ? 74.359 115.872 87.913 1.00 67.21 56 PRO I O 1
ATOM 9535 N N . LEU H 1 57 ? 73.143 115.035 86.202 1.00 65.76 57 LEU I N 1
ATOM 9536 C CA . LEU H 1 57 ? 71.892 115.618 86.666 1.00 66.31 57 LEU I CA 1
ATOM 9537 C C . LEU H 1 57 ? 71.158 114.770 87.686 1.00 66.25 57 LEU I C 1
ATOM 9538 O O . LEU H 1 57 ? 70.074 115.152 88.111 1.00 67.59 57 LEU I O 1
ATOM 9543 N N . LEU H 1 58 ? 71.718 113.628 88.077 1.00 65.70 58 LEU I N 1
ATOM 9544 C CA . LEU H 1 58 ? 71.040 112.740 89.038 1.00 65.34 58 LEU I CA 1
ATOM 9545 C C . LEU H 1 58 ? 71.843 112.378 90.295 1.00 65.43 58 LEU I C 1
ATOM 9546 O O . LEU H 1 58 ? 71.443 111.496 91.062 1.00 65.26 58 LEU I O 1
ATOM 9559 N N . ASP H 1 60 ? 71.936 113.078 93.103 1.00 64.63 60 ASP I N 1
ATOM 9560 C CA . ASP H 1 60 ? 71.243 113.011 94.376 1.00 64.63 60 ASP I CA 1
ATOM 9561 C C . ASP H 1 60 ? 70.180 111.921 94.338 1.00 63.66 60 ASP I C 1
ATOM 9562 O O . ASP H 1 60 ? 69.282 111.891 95.177 1.00 63.75 60 ASP I O 1
ATOM 9567 N N . GLN H 1 61 ? 70.288 111.022 93.361 1.00 62.54 61 GLN I N 1
ATOM 9568 C CA . GLN H 1 61 ? 69.329 109.932 93.214 1.00 60.71 61 GLN I CA 1
ATOM 9569 C C . GLN H 1 61 ? 70.000 108.565 93.150 1.00 59.62 61 GLN I C 1
ATOM 9570 O O . GLN H 1 61 ? 71.195 108.446 92.884 1.00 58.85 61 GLN I O 1
ATOM 9576 N N . ILE H 1 62 ? 69.212 107.533 93.412 1.00 59.00 62 ILE I N 1
ATOM 9577 C CA . ILE H 1 62 ? 69.681 106.158 93.315 1.00 58.79 62 ILE I CA 1
ATOM 9578 C C . ILE H 1 62 ? 69.494 105.827 91.820 1.00 58.21 62 ILE I C 1
ATOM 9579 O O . ILE H 1 62 ? 68.353 105.693 91.353 1.00 57.81 62 ILE I O 1
ATOM 9584 N N . VAL H 1 63 ? 70.594 105.706 91.078 1.00 56.31 63 VAL I N 1
ATOM 9585 C CA . VAL H 1 63 ? 70.515 105.421 89.651 1.00 54.81 63 VAL I CA 1
ATOM 9586 C C . VAL H 1 63 ? 71.010 104.029 89.238 1.00 54.74 63 VAL I C 1
ATOM 9587 O O . VAL H 1 63 ? 72.140 103.656 89.522 1.00 56.22 63 VAL I O 1
ATOM 9591 N N . ILE H 1 64 ? 70.168 103.257 88.563 1.00 52.98 64 ILE I N 1
ATOM 9592 C CA . ILE H 1 64 ? 70.583 101.941 88.095 1.00 51.58 64 ILE I CA 1
ATOM 9593 C C . ILE H 1 64 ? 70.752 101.943 86.575 1.00 51.42 64 ILE I C 1
ATOM 9594 O O . ILE H 1 64 ? 69.790 102.099 85.822 1.00 51.51 64 ILE I O 1
ATOM 9599 N N . TYR H 1 65 ? 71.990 101.790 86.129 1.00 50.19 65 TYR I N 1
ATOM 9600 C CA . TYR H 1 65 ? 72.278 101.730 84.704 1.00 49.00 65 TYR I CA 1
ATOM 9601 C C . TYR H 1 65 ? 71.996 100.308 84.208 1.00 48.54 65 TYR I C 1
ATOM 9602 O O . TYR H 1 65 ? 72.546 99.341 84.748 1.00 49.41 65 TYR I O 1
ATOM 9611 N N . ASN H 1 66 ? 71.148 100.187 83.185 1.00 46.74 66 ASN I N 1
ATOM 9612 C CA . ASN H 1 66 ? 70.812 98.891 82.605 1.00 44.67 66 ASN I CA 1
ATOM 9613 C C . ASN H 1 66 ? 71.711 98.612 81.393 1.00 44.69 66 ASN I C 1
ATOM 9614 O O . ASN H 1 66 ? 71.599 99.274 80.374 1.00 46.19 66 ASN I O 1
ATOM 9619 N N . PRO H 1 67 ? 72.601 97.609 81.475 1.00 44.49 67 PRO I N 1
ATOM 9620 C CA . PRO H 1 67 ? 73.462 97.359 80.309 1.00 43.90 67 PRO I CA 1
ATOM 9621 C C . PRO H 1 67 ? 72.742 96.659 79.153 1.00 43.18 67 PRO I C 1
ATOM 9622 O O . PRO H 1 67 ? 73.256 96.586 78.054 1.00 42.36 67 PRO I O 1
ATOM 9626 N N . PHE H 1 68 ? 71.560 96.129 79.413 1.00 43.03 68 PHE I N 1
ATOM 9627 C CA . PHE H 1 68 ? 70.803 95.467 78.366 1.00 45.31 68 PHE I CA 1
ATOM 9628 C C . PHE H 1 68 ? 69.827 96.470 77.744 1.00 44.61 68 PHE I C 1
ATOM 9629 O O . PHE H 1 68 ? 68.759 96.098 77.263 1.00 43.60 68 PHE I O 1
ATOM 9637 N N . TRP H 1 69 ? 70.205 97.741 77.757 1.00 45.15 69 TRP I N 1
ATOM 9638 C CA . TRP H 1 69 ? 69.345 98.775 77.240 1.00 46.37 69 TRP I CA 1
ATOM 9639 C C . TRP H 1 69 ? 68.930 98.574 75.789 1.00 47.85 69 TRP I C 1
ATOM 9640 O O . TRP H 1 69 ? 67.894 99.061 75.376 1.00 48.34 69 TRP I O 1
ATOM 9651 N N . ASN H 1 70 ? 69.715 97.834 75.019 1.00 50.07 70 ASN I N 1
ATOM 9652 C CA . ASN H 1 70 ? 69.374 97.613 73.619 1.00 51.27 70 ASN I CA 1
ATOM 9653 C C . ASN H 1 70 ? 68.263 96.582 73.411 1.00 53.27 70 ASN I C 1
ATOM 9654 O O . ASN H 1 70 ? 67.652 96.540 72.348 1.00 54.71 70 ASN I O 1
ATOM 9659 N N . GLU H 1 71 ? 67.990 95.758 74.419 1.00 55.00 71 GLU I N 1
ATOM 9660 C CA . GLU H 1 71 ? 66.956 94.738 74.287 1.00 57.35 71 GLU I CA 1
ATOM 9661 C C . GLU H 1 71 ? 65.569 95.331 74.362 1.00 58.15 71 GLU I C 1
ATOM 9662 O O . GLU H 1 71 ? 64.635 94.799 73.765 1.00 59.79 71 GLU I O 1
ATOM 9668 N N . GLY H 1 72 ? 65.423 96.433 75.082 1.00 57.83 72 GLY I N 1
ATOM 9669 C CA . GLY H 1 72 ? 64.113 97.026 75.171 1.00 58.84 72 GLY I CA 1
ATOM 9670 C C . GLY H 1 72 ? 63.676 97.402 76.570 1.00 60.36 72 GLY I C 1
ATOM 9671 O O . GLY H 1 72 ? 64.394 97.227 77.564 1.00 61.73 72 GLY I O 1
ATOM 9672 N N . ILE H 1 73 ? 62.458 97.913 76.647 1.00 60.50 73 ILE I N 1
ATOM 9673 C CA . ILE H 1 73 ? 61.909 98.357 77.906 1.00 60.58 73 ILE I CA 1
ATOM 9674 C C . ILE H 1 73 ? 61.858 97.272 78.975 1.00 59.57 73 ILE I C 1
ATOM 9675 O O . ILE H 1 73 ? 62.288 97.496 80.095 1.00 60.22 73 ILE I O 1
ATOM 9680 N N . SER H 1 74 ? 61.370 96.090 78.627 1.00 58.25 74 SER I N 1
ATOM 9681 C CA . SER H 1 74 ? 61.218 95.025 79.611 1.00 57.86 74 SER I CA 1
ATOM 9682 C C . SER H 1 74 ? 62.369 94.827 80.580 1.00 57.42 74 SER I C 1
ATOM 9683 O O . SER H 1 74 ? 62.133 94.580 81.771 1.00 57.23 74 SER I O 1
ATOM 9686 N N . THR H 1 75 ? 63.604 94.938 80.090 1.00 56.42 75 THR I N 1
ATOM 9687 C CA . THR H 1 75 ? 64.762 94.745 80.958 1.00 55.36 75 THR I CA 1
ATOM 9688 C C . THR H 1 75 ? 64.905 95.860 81.981 1.00 55.19 75 THR I C 1
ATOM 9689 O O . THR H 1 75 ? 65.323 95.621 83.103 1.00 55.74 75 THR I O 1
ATOM 9693 N N . SER H 1 76 ? 64.565 97.081 81.595 1.00 55.18 76 SER I N 1
ATOM 9694 C CA . SER H 1 76 ? 64.655 98.195 82.525 1.00 55.98 76 SER I CA 1
ATOM 9695 C C . SER H 1 76 ? 63.657 97.984 83.661 1.00 56.72 76 SER I C 1
ATOM 9696 O O . SER H 1 76 ? 63.995 98.121 84.838 1.00 57.43 76 SER I O 1
ATOM 9699 N N . LEU H 1 77 ? 62.428 97.641 83.285 1.00 57.98 77 LEU I N 1
ATOM 9700 C CA . LEU H 1 77 ? 61.343 97.394 84.225 1.00 59.02 77 LEU I CA 1
ATOM 9701 C C . LEU H 1 77 ? 61.668 96.213 85.128 1.00 60.47 77 LEU I C 1
ATOM 9702 O O . LEU H 1 77 ? 61.514 96.296 86.345 1.00 60.57 77 LEU I O 1
ATOM 9707 N N . LYS H 1 78 ? 62.095 95.107 84.523 1.00 61.32 78 LYS I N 1
ATOM 9708 C CA . LYS H 1 78 ? 62.460 93.919 85.273 1.00 61.68 78 LYS I CA 1
ATOM 9709 C C . LYS H 1 78 ? 63.556 94.266 86.279 1.00 61.86 78 LYS I C 1
ATOM 9710 O O . LYS H 1 78 ? 63.485 93.902 87.453 1.00 62.79 78 LYS I O 1
ATOM 9716 N N . LEU H 1 79 ? 64.564 94.984 85.798 1.00 61.00 79 LEU I N 1
ATOM 9717 C CA . LEU H 1 79 ? 65.708 95.402 86.599 1.00 61.23 79 LEU I CA 1
ATOM 9718 C C . LEU H 1 79 ? 65.318 96.255 87.800 1.00 62.08 79 LEU I C 1
ATOM 9719 O O . LEU H 1 79 ? 65.713 95.968 88.926 1.00 62.57 79 LEU I O 1
ATOM 9724 N N . GLY H 1 80 ? 64.556 97.313 87.557 1.00 62.94 80 GLY I N 1
ATOM 9725 C CA . GLY H 1 80 ? 64.136 98.171 88.643 1.00 64.00 80 GLY I CA 1
ATOM 9726 C C . GLY H 1 80 ? 63.187 97.452 89.578 1.00 64.79 80 GLY I C 1
ATOM 9727 O O . GLY H 1 80 ? 63.001 97.852 90.715 1.00 64.52 80 GLY I O 1
ATOM 9728 N N . LEU H 1 81 ? 62.581 96.378 89.101 1.00 66.60 81 LEU I N 1
ATOM 9729 C CA . LEU H 1 81 ? 61.646 95.627 89.922 1.00 68.54 81 LEU I CA 1
ATOM 9730 C C . LEU H 1 81 ? 62.419 94.842 90.974 1.00 69.64 81 LEU I C 1
ATOM 9731 O O . LEU H 1 81 ? 61.947 94.672 92.096 1.00 70.52 81 LEU I O 1
ATOM 9736 N N . ARG H 1 82 ? 63.605 94.362 90.604 1.00 70.69 82 ARG I N 1
ATOM 9737 C CA . ARG H 1 82 ? 64.439 93.588 91.511 1.00 71.37 82 ARG I CA 1
ATOM 9738 C C . ARG H 1 82 ? 64.779 94.393 92.746 1.00 71.81 82 ARG I C 1
ATOM 9739 O O . ARG H 1 82 ? 64.967 93.843 93.829 1.00 72.81 82 ARG I O 1
ATOM 9747 N N . PHE H 1 83 ? 64.845 95.704 92.576 1.00 71.75 83 PHE I N 1
ATOM 9748 C CA . PHE H 1 83 ? 65.173 96.606 93.663 1.00 72.46 83 PHE I CA 1
ATOM 9749 C C . PHE H 1 83 ? 64.022 96.764 94.660 1.00 72.92 83 PHE I C 1
ATOM 9750 O O . PHE H 1 83 ? 64.193 97.328 95.740 1.00 73.63 83 PHE I O 1
ATOM 9758 N N . PHE H 1 84 ? 62.848 96.265 94.291 1.00 73.19 84 PHE I N 1
ATOM 9759 C CA . PHE H 1 84 ? 61.674 96.362 95.143 1.00 73.39 84 PHE I CA 1
ATOM 9760 C C . PHE H 1 84 ? 60.949 95.031 95.198 1.00 74.68 84 PHE I C 1
ATOM 9761 O O . PHE H 1 84 ? 59.776 94.990 95.551 1.00 74.81 84 PHE I O 1
ATOM 9769 N N . LYS H 1 85 ? 61.629 93.948 94.844 1.00 76.13 85 LYS I N 1
ATOM 9770 C CA . LYS H 1 85 ? 60.992 92.635 94.843 1.00 77.52 85 LYS I CA 1
ATOM 9771 C C . LYS H 1 85 ? 60.155 92.347 96.092 1.00 78.72 85 LYS I C 1
ATOM 9772 O O . LYS H 1 85 ? 59.150 91.639 96.016 1.00 79.62 85 LYS I O 1
ATOM 9778 N N . ASP H 1 86 ? 60.546 92.907 97.235 1.00 79.38 86 ASP I N 1
ATOM 9779 C CA . ASP H 1 86 ? 59.817 92.664 98.482 1.00 79.94 86 ASP I CA 1
ATOM 9780 C C . ASP H 1 86 ? 58.604 93.568 98.725 1.00 79.92 86 ASP I C 1
ATOM 9781 O O . ASP H 1 86 ? 57.647 93.161 99.385 1.00 80.21 86 ASP I O 1
ATOM 9783 N N . TYR H 1 87 ? 58.651 94.791 98.198 1.00 79.63 87 TYR I N 1
ATOM 9784 C CA . TYR H 1 87 ? 57.563 95.757 98.370 1.00 78.80 87 TYR I CA 1
ATOM 9785 C C . TYR H 1 87 ? 56.167 95.255 97.982 1.00 79.53 87 TYR I C 1
ATOM 9786 O O . TYR H 1 87 ? 56.013 94.229 97.316 1.00 79.20 87 TYR I O 1
ATOM 9795 N N . ASP H 1 88 ? 55.150 96.002 98.403 1.00 80.38 88 ASP I N 1
ATOM 9796 C CA . ASP H 1 88 ? 53.760 95.640 98.126 1.00 81.05 88 ASP I CA 1
ATOM 9797 C C . ASP H 1 88 ? 53.363 95.951 96.693 1.00 80.38 88 ASP I C 1
ATOM 9798 O O . ASP H 1 88 ? 52.658 95.171 96.042 1.00 80.36 88 ASP I O 1
ATOM 9803 N N . ALA H 1 89 ? 53.807 97.107 96.214 1.00 79.20 89 ALA I N 1
ATOM 9804 C CA . ALA H 1 89 ? 53.522 97.518 94.849 1.00 77.61 89 ALA I CA 1
ATOM 9805 C C . ALA H 1 89 ? 54.555 98.541 94.409 1.00 75.75 89 ALA I C 1
ATOM 9806 O O . ALA H 1 89 ? 55.236 99.159 95.234 1.00 74.60 89 ALA I O 1
ATOM 9808 N N . VAL H 1 90 ? 54.682 98.687 93.096 1.00 73.91 90 VAL I N 1
ATOM 9809 C CA . VAL H 1 90 ? 55.605 99.643 92.512 1.00 72.19 90 VAL I CA 1
ATOM 9810 C C . VAL H 1 90 ? 54.816 100.522 91.549 1.00 70.62 90 VAL I C 1
ATOM 9811 O O . VAL H 1 90 ? 53.831 100.077 90.939 1.00 70.98 90 VAL I O 1
ATOM 9815 N N . LEU H 1 91 ? 55.249 101.775 91.440 1.00 68.00 91 LEU I N 1
ATOM 9816 C CA . LEU H 1 91 ? 54.621 102.754 90.563 1.00 66.02 91 LEU I CA 1
ATOM 9817 C C . LEU H 1 91 ? 55.536 103.011 89.366 1.00 64.99 91 LEU I C 1
ATOM 9818 O O . LEU H 1 91 ? 56.534 103.734 89.491 1.00 65.14 91 LEU I O 1
ATOM 9823 N N . VAL H 1 92 ? 55.199 102.427 88.215 1.00 62.33 92 VAL I N 1
ATOM 9824 C CA . VAL H 1 92 ? 56.006 102.587 87.009 1.00 60.17 92 VAL I CA 1
ATOM 9825 C C . VAL H 1 92 ? 55.796 103.943 86.314 1.00 60.20 92 VAL I C 1
ATOM 9826 O O . VAL H 1 92 ? 54.834 104.134 85.565 1.00 59.77 92 VAL I O 1
ATOM 9830 N N . ALA H 1 93 ? 56.708 104.877 86.571 1.00 59.47 93 ALA I N 1
ATOM 9831 C CA . ALA H 1 93 ? 56.654 106.211 85.979 1.00 59.28 93 ALA I CA 1
ATOM 9832 C C . ALA H 1 93 ? 57.537 106.284 84.729 1.00 59.51 93 ALA I C 1
ATOM 9833 O O . ALA H 1 93 ? 58.530 105.564 84.616 1.00 59.38 93 ALA I O 1
ATOM 9835 N N . LEU H 1 94 ? 57.170 107.151 83.789 1.00 59.92 94 LEU I N 1
ATOM 9836 C CA . LEU H 1 94 ? 57.952 107.313 82.571 1.00 59.73 94 LEU I CA 1
ATOM 9837 C C . LEU H 1 94 ? 58.697 108.645 82.583 1.00 60.15 94 LEU I C 1
ATOM 9838 O O . LEU H 1 94 ? 58.105 109.699 82.775 1.00 60.91 94 LEU I O 1
ATOM 9843 N N . GLY H 1 95 ? 60.007 108.587 82.391 1.00 60.64 95 GLY I N 1
ATOM 9844 C CA . GLY H 1 95 ? 60.800 109.796 82.398 1.00 61.65 95 GLY I CA 1
ATOM 9845 C C . GLY H 1 95 ? 60.256 110.908 81.529 1.00 62.61 95 GLY I C 1
ATOM 9846 O O . GLY H 1 95 ? 60.272 112.069 81.922 1.00 62.55 95 GLY I O 1
ATOM 9847 N N . ASP H 1 96 ? 59.756 110.558 80.351 1.00 63.88 96 ASP I N 1
ATOM 9848 C CA . ASP H 1 96 ? 59.236 111.552 79.420 1.00 64.92 96 ASP I CA 1
ATOM 9849 C C . ASP H 1 96 ? 57.840 112.118 79.711 1.00 65.17 96 ASP I C 1
ATOM 9850 O O . ASP H 1 96 ? 57.272 112.814 78.872 1.00 66.09 96 ASP I O 1
ATOM 9863 N N . PRO H 1 98 ? 56.565 114.550 82.188 1.00 66.51 98 PRO I N 1
ATOM 9864 C CA . PRO H 1 98 ? 56.712 115.607 83.200 1.00 67.72 98 PRO I CA 1
ATOM 9865 C C . PRO H 1 98 ? 55.457 116.377 83.584 1.00 68.93 98 PRO I C 1
ATOM 9866 O O . PRO H 1 98 ? 55.519 117.306 84.387 1.00 69.70 98 PRO I O 1
ATOM 9870 N N . PHE H 1 99 ? 54.321 115.993 83.022 1.00 70.21 99 PHE I N 1
ATOM 9871 C CA . PHE H 1 99 ? 53.086 116.699 83.313 1.00 70.65 99 PHE I CA 1
ATOM 9872 C C . PHE H 1 99 ? 52.099 115.960 84.199 1.00 71.78 99 PHE I C 1
ATOM 9873 O O . PHE H 1 99 ? 50.978 116.416 84.387 1.00 72.04 99 PHE I O 1
ATOM 9881 N N . VAL H 1 100 ? 52.501 114.816 84.738 1.00 73.45 100 VAL I N 1
ATOM 9882 C CA . VAL H 1 100 ? 51.625 114.095 85.646 1.00 74.74 100 VAL I CA 1
ATOM 9883 C C . VAL H 1 100 ? 51.586 114.968 86.906 1.00 76.39 100 VAL I C 1
ATOM 9884 O O . VAL H 1 100 ? 52.533 115.702 87.190 1.00 75.44 100 VAL I O 1
ATOM 9888 N N . THR H 1 101 ? 50.490 114.907 87.652 1.00 79.55 101 THR I N 1
ATOM 9889 C CA . THR H 1 101 ? 50.347 115.740 88.842 1.00 82.65 101 THR I CA 1
ATOM 9890 C C . THR H 1 101 ? 50.632 115.032 90.155 1.00 84.59 101 THR I C 1
ATOM 9891 O O . THR H 1 101 ? 50.270 113.871 90.334 1.00 84.42 101 THR I O 1
ATOM 9895 N N . LYS H 1 102 ? 51.273 115.747 91.076 1.00 87.61 102 LYS I N 1
ATOM 9896 C CA . LYS H 1 102 ? 51.582 115.198 92.395 1.00 90.76 102 LYS I CA 1
ATOM 9897 C C . LYS H 1 102 ? 50.279 114.681 93.002 1.00 92.17 102 LYS I C 1
ATOM 9898 O O . LYS H 1 102 ? 50.268 113.711 93.761 1.00 92.83 102 LYS I O 1
ATOM 9904 N N . GLU H 1 103 ? 49.180 115.339 92.647 1.00 94.01 103 GLU I N 1
ATOM 9905 C CA . GLU H 1 103 ? 47.865 114.970 93.142 1.00 95.69 103 GLU I CA 1
ATOM 9906 C C . GLU H 1 103 ? 47.397 113.710 92.414 1.00 96.22 103 GLU I C 1
ATOM 9907 O O . GLU H 1 103 ? 46.656 112.893 92.962 1.00 96.15 103 GLU I O 1
ATOM 9913 N N . ASP H 1 104 ? 47.843 113.559 91.172 1.00 97.20 104 ASP I N 1
ATOM 9914 C CA . ASP H 1 104 ? 47.491 112.395 90.369 1.00 98.10 104 ASP I CA 1
ATOM 9915 C C . ASP H 1 104 ? 48.097 111.151 90.999 1.00 98.14 104 ASP I C 1
ATOM 9916 O O . ASP H 1 104 ? 47.485 110.083 91.015 1.00 97.89 104 ASP I O 1
ATOM 9921 N N . VAL H 1 105 ? 49.314 111.303 91.510 1.00 98.10 105 VAL I N 1
ATOM 9922 C CA . VAL H 1 105 ? 50.024 110.196 92.129 1.00 98.22 105 VAL I CA 1
ATOM 9923 C C . VAL H 1 105 ? 49.219 109.658 93.303 1.00 98.73 105 VAL I C 1
ATOM 9924 O O . VAL H 1 105 ? 49.024 108.445 93.436 1.00 98.60 105 VAL I O 1
ATOM 9928 N N . ASN H 1 106 ? 48.741 110.570 94.144 1.00 99.02 106 ASN I N 1
ATOM 9929 C CA . ASN H 1 106 ? 47.956 110.193 95.311 1.00 99.25 106 ASN I CA 1
ATOM 9930 C C . ASN H 1 106 ? 46.675 109.473 94.933 1.00 99.21 106 ASN I C 1
ATOM 9931 O O . ASN H 1 106 ? 46.268 108.522 95.600 1.00 99.00 106 ASN I O 1
ATOM 9936 N N . LYS H 1 107 ? 46.036 109.926 93.864 1.00 99.64 107 LYS I N 1
ATOM 9937 C CA . LYS H 1 107 ? 44.816 109.279 93.420 1.00 99.73 107 LYS I CA 1
ATOM 9938 C C . LYS H 1 107 ? 45.126 107.821 93.115 1.00 99.73 107 LYS I C 1
ATOM 9939 O O . LYS H 1 107 ? 44.430 106.920 93.581 1.00 99.73 107 LYS I O 1
ATOM 9945 N N . ILE H 1 108 ? 46.184 107.597 92.337 1.00 99.73 108 ILE I N 1
ATOM 9946 C CA . ILE H 1 108 ? 46.588 106.247 91.947 1.00 99.73 108 ILE I CA 1
ATOM 9947 C C . ILE H 1 108 ? 46.916 105.351 93.141 1.00 99.73 108 ILE I C 1
ATOM 9948 O O . ILE H 1 108 ? 46.454 104.209 93.210 1.00 99.73 108 ILE I O 1
ATOM 9953 N N . ILE H 1 109 ? 47.717 105.860 94.075 1.00 99.73 109 ILE I N 1
ATOM 9954 C CA . ILE H 1 109 ? 48.069 105.070 95.247 1.00 99.73 109 ILE I CA 1
ATOM 9955 C C . ILE H 1 109 ? 46.836 104.897 96.134 1.00 99.73 109 ILE I C 1
ATOM 9956 O O . ILE H 1 109 ? 46.522 103.780 96.558 1.00 99.73 109 ILE I O 1
ATOM 9961 N N . ASN H 1 110 ? 46.130 105.997 96.392 1.00 99.73 110 ASN I N 1
ATOM 9962 C CA . ASN H 1 110 ? 44.933 105.956 97.225 1.00 99.73 110 ASN I CA 1
ATOM 9963 C C . ASN H 1 110 ? 43.740 105.308 96.526 1.00 99.73 110 ASN I C 1
ATOM 9964 O O . ASN H 1 110 ? 42.614 105.789 96.627 1.00 99.73 110 ASN I O 1
ATOM 9969 N N . THR H 1 111 ? 43.998 104.213 95.818 1.00 99.73 111 THR I N 1
ATOM 9970 C CA . THR H 1 111 ? 42.962 103.462 95.112 1.00 99.73 111 THR I CA 1
ATOM 9971 C C . THR H 1 111 ? 43.401 102.012 95.176 1.00 99.73 111 THR I C 1
ATOM 9972 O O . THR H 1 111 ? 42.646 101.088 94.867 1.00 99.73 111 THR I O 1
ATOM 9976 N N . PHE H 1 112 ? 44.650 101.828 95.579 1.00 99.73 112 PHE I N 1
ATOM 9977 C CA . PHE H 1 112 ? 45.219 100.503 95.698 1.00 99.73 112 PHE I CA 1
ATOM 9978 C C . PHE H 1 112 ? 44.616 99.787 96.904 1.00 99.73 112 PHE I C 1
ATOM 9979 O O . PHE H 1 112 ? 45.099 99.916 98.033 1.00 99.73 112 PHE I O 1
ATOM 9987 N N . LYS H 1 113 ? 43.541 99.048 96.653 1.00 99.73 113 LYS I N 1
ATOM 9988 C CA . LYS H 1 113 ? 42.859 98.293 97.697 1.00 99.73 113 LYS I CA 1
ATOM 9989 C C . LYS H 1 113 ? 43.190 96.823 97.484 1.00 99.73 113 LYS I C 1
ATOM 9990 O O . LYS H 1 113 ? 43.410 96.393 96.352 1.00 99.73 113 LYS I O 1
ATOM 9992 N N . PRO H 1 114 ? 43.226 96.033 98.570 1.00 99.73 114 PRO I N 1
ATOM 9993 C CA . PRO H 1 114 ? 43.532 94.599 98.529 1.00 99.73 114 PRO I CA 1
ATOM 9994 C C . PRO H 1 114 ? 43.041 93.854 97.285 1.00 99.73 114 PRO I C 1
ATOM 9995 O O . PRO H 1 114 ? 43.701 92.923 96.810 1.00 99.73 114 PRO I O 1
ATOM 9999 N N . ASN H 1 115 ? 41.894 94.264 96.752 1.00 99.73 115 ASN I N 1
ATOM 10000 C CA . ASN H 1 115 ? 41.350 93.620 95.562 1.00 99.73 115 ASN I CA 1
ATOM 10001 C C . ASN H 1 115 ? 42.168 93.961 94.300 1.00 99.73 115 ASN I C 1
ATOM 10002 O O . ASN H 1 115 ? 42.343 93.120 93.406 1.00 99.73 115 ASN I O 1
ATOM 10004 N N . CYS H 1 116 ? 42.681 95.188 94.251 1.00 99.73 116 CYS I N 1
ATOM 10005 C CA . CYS H 1 116 ? 43.452 95.685 93.110 1.00 98.81 116 CYS I CA 1
ATOM 10006 C C . CYS H 1 116 ? 44.770 94.978 92.808 1.00 97.36 116 CYS I C 1
ATOM 10007 O O . CYS H 1 116 ? 45.683 94.978 93.635 1.00 97.63 116 CYS I O 1
ATOM 10010 N N . LYS H 1 117 ? 44.867 94.391 91.616 1.00 95.13 117 LYS I N 1
ATOM 10011 C CA . LYS H 1 117 ? 46.092 93.723 91.184 1.00 92.82 117 LYS I CA 1
ATOM 10012 C C . LYS H 1 117 ? 46.944 94.792 90.495 1.00 91.29 117 LYS I C 1
ATOM 10013 O O . LYS H 1 117 ? 48.121 94.585 90.203 1.00 91.05 117 LYS I O 1
ATOM 10015 N N . ALA H 1 118 ? 46.317 95.940 90.248 1.00 89.47 118 ALA I N 1
ATOM 10016 C CA . ALA H 1 118 ? 46.953 97.086 89.606 1.00 87.21 118 ALA I CA 1
ATOM 10017 C C . ALA H 1 118 ? 45.974 98.246 89.641 1.00 85.71 118 ALA I C 1
ATOM 10018 O O . ALA H 1 118 ? 44.773 98.037 89.781 1.00 85.76 118 ALA I O 1
ATOM 10020 N N . VAL H 1 119 ? 46.493 99.462 89.515 1.00 84.06 119 VAL I N 1
ATOM 10021 C CA . VAL H 1 119 ? 45.671 100.671 89.524 1.00 83.02 119 VAL I CA 1
ATOM 10022 C C . VAL H 1 119 ? 46.037 101.559 88.342 1.00 83.21 119 VAL I C 1
ATOM 10023 O O . VAL H 1 119 ? 47.021 102.295 88.401 1.00 84.04 119 VAL I O 1
ATOM 10027 N N . ILE H 1 120 ? 45.241 101.502 87.279 1.00 82.48 120 ILE I N 1
ATOM 10028 C CA . ILE H 1 120 ? 45.499 102.293 86.079 1.00 81.42 120 ILE I CA 1
ATOM 10029 C C . ILE H 1 120 ? 44.880 103.685 86.133 1.00 81.23 120 ILE I C 1
ATOM 10030 O O . ILE H 1 120 ? 43.663 103.827 86.247 1.00 81.07 120 ILE I O 1
ATOM 10035 N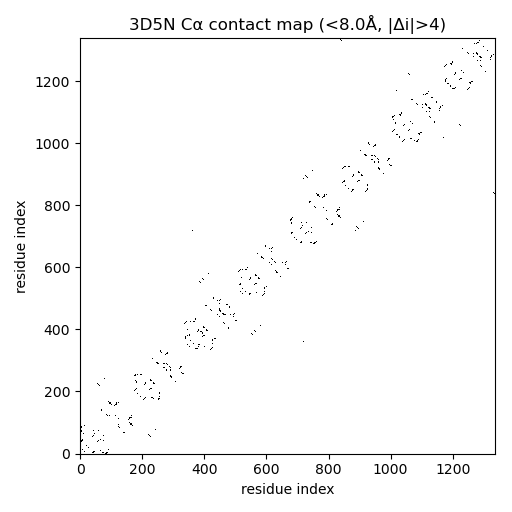 N . PRO H 1 121 ? 45.713 104.735 86.046 1.00 81.05 121 PRO I N 1
ATOM 10036 C CA . PRO H 1 121 ? 45.180 106.093 86.086 1.00 81.01 121 PRO I CA 1
ATOM 10037 C C . PRO H 1 121 ? 44.438 106.318 84.781 1.00 81.46 121 PRO I C 1
ATOM 10038 O O . PRO H 1 121 ? 44.923 105.947 83.711 1.00 81.50 121 PRO I O 1
ATOM 10042 N N . THR H 1 122 ? 43.260 106.917 84.865 1.00 81.97 122 THR I N 1
ATOM 10043 C CA . THR H 1 122 ? 42.476 107.159 83.668 1.00 82.16 122 THR I CA 1
ATOM 10044 C C . THR H 1 122 ? 42.036 108.609 83.534 1.00 81.76 122 THR I C 1
ATOM 10045 O O . THR H 1 122 ? 41.829 109.302 84.532 1.00 81.55 122 THR I O 1
ATOM 10049 N N . HIS H 1 123 ? 41.898 109.055 82.289 1.00 81.83 123 HIS I N 1
ATOM 10050 C CA . HIS H 1 123 ? 41.482 110.417 81.997 1.00 82.45 123 HIS I CA 1
ATOM 10051 C C . HIS H 1 123 ? 40.506 110.449 80.844 1.00 82.61 123 HIS I C 1
ATOM 10052 O O . HIS H 1 123 ? 40.897 110.258 79.686 1.00 82.20 123 HIS I O 1
ATOM 10059 N N . LYS H 1 124 ? 39.241 110.718 81.168 1.00 82.15 124 LYS I N 1
ATOM 10060 C CA . LYS H 1 124 ? 38.195 110.783 80.162 1.00 82.07 124 LYS I CA 1
ATOM 10061 C C . LYS H 1 124 ? 38.167 109.450 79.416 1.00 82.50 124 LYS I C 1
ATOM 10062 O O . LYS H 1 124 ? 38.257 109.406 78.181 1.00 82.72 124 LYS I O 1
ATOM 10064 N N . GLY H 1 125 ? 38.071 108.365 80.178 1.00 82.71 125 GLY I N 1
ATOM 10065 C CA . GLY H 1 125 ? 38.023 107.045 79.575 1.00 83.38 125 GLY I CA 1
ATOM 10066 C C . GLY H 1 125 ? 39.341 106.529 79.024 1.00 83.62 125 GLY I C 1
ATOM 10067 O O . GLY H 1 125 ? 39.442 105.366 78.624 1.00 83.59 125 GLY I O 1
ATOM 10068 N N . GLU H 1 126 ? 40.352 107.390 78.989 1.00 83.68 126 GLU I N 1
ATOM 10069 C CA . GLU H 1 126 ? 41.660 106.988 78.494 1.00 82.93 126 GLU I CA 1
ATOM 10070 C C . GLU H 1 126 ? 42.464 106.426 79.656 1.00 81.64 126 GLU I C 1
ATOM 10071 O O . GLU H 1 126 ? 42.416 106.960 80.766 1.00 81.66 126 GLU I O 1
ATOM 10077 N N . ARG H 1 127 ? 43.181 105.335 79.414 1.00 79.91 127 ARG I N 1
ATOM 10078 C CA . ARG H 1 127 ? 44.008 104.748 80.455 1.00 77.80 127 ARG I CA 1
ATOM 10079 C C . ARG H 1 127 ? 45.403 105.337 80.217 1.00 75.75 127 ARG I C 1
ATOM 10080 O O . ARG H 1 127 ? 45.864 105.404 79.079 1.00 74.88 127 ARG I O 1
ATOM 10088 N N . GLY H 1 128 ? 46.060 105.798 81.275 1.00 73.86 128 GLY I N 1
ATOM 10089 C CA . GLY H 1 128 ? 47.384 106.377 81.107 1.00 71.95 128 GLY I CA 1
ATOM 10090 C C . GLY H 1 128 ? 48.425 105.842 82.077 1.00 70.69 128 GLY I C 1
ATOM 10091 O O . GLY H 1 128 ? 48.355 104.687 82.498 1.00 69.93 128 GLY I O 1
ATOM 10092 N N . ASN H 1 129 ? 49.395 106.685 82.427 1.00 69.79 129 ASN I N 1
ATOM 10093 C CA . ASN H 1 129 ? 50.465 106.312 83.353 1.00 68.79 129 ASN I CA 1
ATOM 10094 C C . ASN H 1 129 ? 50.599 107.409 84.403 1.00 68.05 129 ASN I C 1
ATOM 10095 O O . ASN H 1 129 ? 50.138 108.524 84.192 1.00 67.82 129 ASN I O 1
ATOM 10100 N N . PRO H 1 130 ? 51.287 107.130 85.523 1.00 68.02 130 PRO I N 1
ATOM 10101 C CA . PRO H 1 130 ? 51.961 105.884 85.911 1.00 68.00 130 PRO I CA 1
ATOM 10102 C C . PRO H 1 130 ? 51.094 104.781 86.509 1.00 68.47 130 PRO I C 1
ATOM 10103 O O . PRO H 1 130 ? 50.317 105.007 87.425 1.00 68.03 130 PRO I O 1
ATOM 10107 N N . VAL H 1 131 ? 51.248 103.576 85.982 1.00 69.72 131 VAL I N 1
ATOM 10108 C CA . VAL H 1 131 ? 50.500 102.442 86.487 1.00 70.61 131 VAL I CA 1
ATOM 10109 C C . VAL H 1 131 ? 51.105 101.995 87.816 1.00 71.49 131 VAL I C 1
ATOM 10110 O O . VAL H 1 131 ? 52.324 102.036 88.003 1.00 72.10 131 VAL I O 1
ATOM 10114 N N . LEU H 1 132 ? 50.241 101.576 88.735 1.00 71.90 132 LEU I N 1
ATOM 10115 C CA . LEU H 1 132 ? 50.649 101.099 90.053 1.00 71.91 132 LEU I CA 1
ATOM 10116 C C . LEU H 1 132 ? 50.505 99.566 90.037 1.00 71.91 132 LEU I C 1
ATOM 10117 O O . LEU H 1 132 ? 49.393 99.039 90.119 1.00 72.56 132 LEU I O 1
ATOM 10122 N N . ILE H 1 133 ? 51.622 98.850 89.917 1.00 70.93 133 ILE I N 1
ATOM 10123 C CA . ILE H 1 133 ? 51.588 97.389 89.861 1.00 69.40 133 ILE I CA 1
ATOM 10124 C C . ILE H 1 133 ? 51.929 96.744 91.204 1.00 68.23 133 ILE I C 1
ATOM 10125 O O . ILE H 1 133 ? 52.943 97.065 91.828 1.00 69.70 133 ILE I O 1
ATOM 10130 N N . SER H 1 134 ? 51.075 95.825 91.642 1.00 64.89 134 SER I N 1
ATOM 10131 C CA . SER H 1 134 ? 51.261 95.155 92.928 1.00 63.58 134 SER I CA 1
ATOM 10132 C C . SER H 1 134 ? 52.073 93.861 92.877 1.00 64.85 134 SER I C 1
ATOM 10133 O O . SER H 1 134 ? 52.084 93.142 91.867 1.00 63.77 134 SER I O 1
ATOM 10136 N N . LYS H 1 135 ? 52.728 93.568 93.998 1.00 66.81 135 LYS I N 1
ATOM 10137 C CA . LYS H 1 135 ? 53.556 92.377 94.136 1.00 68.91 135 LYS I CA 1
ATOM 10138 C C . LYS H 1 135 ? 52.911 91.181 93.454 1.00 70.25 135 LYS I C 1
ATOM 10139 O O . LYS H 1 135 ? 53.581 90.422 92.755 1.00 70.66 135 LYS I O 1
ATOM 10141 N N . SER H 1 136 ? 51.604 91.027 93.640 1.00 72.59 136 SER I N 1
ATOM 10142 C CA . SER H 1 136 ? 50.881 89.903 93.052 1.00 74.66 136 SER I CA 1
ATOM 10143 C C . SER H 1 136 ? 51.020 89.815 91.539 1.00 75.44 136 SER I C 1
ATOM 10144 O O . SER H 1 136 ? 50.501 88.891 90.918 1.00 76.16 136 SER I O 1
ATOM 10147 N N . LEU H 1 137 ? 51.707 90.782 90.941 1.00 76.25 137 LEU I N 1
ATOM 10148 C CA . LEU H 1 137 ? 51.905 90.774 89.500 1.00 76.51 137 LEU I CA 1
ATOM 10149 C C . LEU H 1 137 ? 53.392 90.752 89.182 1.00 76.64 137 LEU I C 1
ATOM 10150 O O . LEU H 1 137 ? 53.783 90.387 88.075 1.00 76.39 137 LEU I O 1
ATOM 10155 N N . PHE H 1 138 ? 54.213 91.131 90.163 1.00 76.93 138 PHE I N 1
ATOM 10156 C CA . PHE H 1 138 ? 55.669 91.148 90.006 1.00 76.92 138 PHE I CA 1
ATOM 10157 C C . PHE H 1 138 ? 56.165 89.889 89.316 1.00 77.53 138 PHE I C 1
ATOM 10158 O O . PHE H 1 138 ? 56.981 89.942 88.398 1.00 77.19 138 PHE I O 1
ATOM 10166 N N . ASN H 1 139 ? 55.663 88.754 89.777 1.00 78.89 139 ASN I N 1
ATOM 10167 C CA . ASN H 1 139 ? 56.045 87.469 89.230 1.00 80.38 139 ASN I CA 1
ATOM 10168 C C . ASN H 1 139 ? 55.735 87.419 87.738 1.00 80.59 139 ASN I C 1
ATOM 10169 O O . ASN H 1 139 ? 56.426 86.762 86.963 1.00 80.75 139 ASN I O 1
ATOM 10174 N N . GLU H 1 140 ? 54.701 88.145 87.342 1.00 81.46 140 GLU I N 1
ATOM 10175 C CA . GLU H 1 140 ? 54.262 88.175 85.952 1.00 81.90 140 GLU I CA 1
ATOM 10176 C C . GLU H 1 140 ? 55.103 89.039 84.999 1.00 81.39 140 GLU I C 1
ATOM 10177 O O . GLU H 1 140 ? 55.329 88.656 83.845 1.00 80.63 140 GLU I O 1
ATOM 10183 N N . ILE H 1 141 ? 55.564 90.195 85.472 1.00 80.79 141 ILE I N 1
ATOM 10184 C CA . ILE H 1 141 ? 56.353 91.078 84.626 1.00 80.77 141 ILE I CA 1
ATOM 10185 C C . ILE H 1 141 ? 57.781 90.569 84.485 1.00 79.99 141 ILE I C 1
ATOM 10186 O O . ILE H 1 141 ? 58.440 90.801 83.474 1.00 79.84 141 ILE I O 1
ATOM 10191 N N . GLU H 1 142 ? 58.253 89.860 85.501 1.00 79.64 142 GLU I N 1
ATOM 10192 C CA . GLU H 1 142 ? 59.603 89.320 85.477 1.00 79.12 142 GLU I CA 1
ATOM 10193 C C . GLU H 1 142 ? 59.728 88.289 84.362 1.00 78.76 142 GLU I C 1
ATOM 10194 O O . GLU H 1 142 ? 60.803 87.744 84.127 1.00 79.26 142 GLU I O 1
ATOM 10196 N N . LYS H 1 143 ? 58.635 88.033 83.655 1.00 78.17 143 LYS I N 1
ATOM 10197 C CA . LYS H 1 143 ? 58.676 87.035 82.600 1.00 77.79 143 LYS I CA 1
ATOM 10198 C C . LYS H 1 143 ? 58.668 87.570 81.179 1.00 77.46 143 LYS I C 1
ATOM 10199 O O . LYS H 1 143 ? 58.948 86.812 80.247 1.00 77.39 143 LYS I O 1
ATOM 10201 N N . LEU H 1 144 ? 58.360 88.852 80.983 1.00 76.59 144 LEU I N 1
ATOM 10202 C CA . LEU H 1 144 ? 58.342 89.367 79.612 1.00 76.04 144 LEU I CA 1
ATOM 10203 C C . LEU H 1 144 ? 59.728 89.726 79.075 1.00 75.71 144 LEU I C 1
ATOM 10204 O O . LEU H 1 144 ? 60.619 90.114 79.828 1.00 75.73 144 LEU I O 1
ATOM 10209 N N . ARG H 1 145 ? 59.904 89.560 77.767 1.00 75.80 145 ARG I N 1
ATOM 10210 C CA . ARG H 1 145 ? 61.172 89.853 77.101 1.00 76.18 145 ARG I CA 1
ATOM 10211 C C . ARG H 1 145 ? 60.964 90.863 75.961 1.00 76.52 145 ARG I C 1
ATOM 10212 O O . ARG H 1 145 ? 59.847 91.033 75.473 1.00 77.30 145 ARG I O 1
ATOM 10214 N N . GLY H 1 146 ? 62.032 91.548 75.556 1.00 76.42 146 GLY I N 1
ATOM 10215 C CA . GLY H 1 146 ? 61.924 92.511 74.471 1.00 76.64 146 GLY I CA 1
ATOM 10216 C C . GLY H 1 146 ? 61.487 93.908 74.864 1.00 77.06 146 GLY I C 1
ATOM 10217 O O . GLY H 1 146 ? 61.455 94.244 76.039 1.00 76.35 146 GLY I O 1
ATOM 10218 N N . ASP H 1 147 ? 61.146 94.728 73.875 1.00 78.36 147 ASP I N 1
ATOM 10219 C CA . ASP H 1 147 ? 60.720 96.105 74.135 1.00 80.03 147 ASP I CA 1
ATOM 10220 C C . ASP H 1 147 ? 59.216 96.184 74.346 1.00 80.82 147 ASP I C 1
ATOM 10221 O O . ASP H 1 147 ? 58.566 97.116 73.867 1.00 81.36 147 ASP I O 1
ATOM 10223 N N . VAL H 1 148 ? 58.663 95.221 75.077 1.00 82.21 148 VAL I N 1
ATOM 10224 C CA . VAL H 1 148 ? 57.226 95.201 75.313 1.00 83.91 148 VAL I CA 1
ATOM 10225 C C . VAL H 1 148 ? 56.712 96.114 76.431 1.00 84.49 148 VAL I C 1
ATOM 10226 O O . VAL H 1 148 ? 56.203 97.205 76.147 1.00 85.20 148 VAL I O 1
ATOM 10230 N N . GLY H 1 149 ? 56.825 95.685 77.688 1.00 84.07 149 GLY I N 1
ATOM 10231 C CA . GLY H 1 149 ? 56.333 96.512 78.781 1.00 83.84 149 GLY I CA 1
ATOM 10232 C C . GLY H 1 149 ? 55.139 95.931 79.530 1.00 83.59 149 GLY I C 1
ATOM 10233 O O . GLY H 1 149 ? 54.539 94.943 79.107 1.00 82.78 149 GLY I O 1
ATOM 10234 N N . ALA H 1 150 ? 54.782 96.564 80.643 1.00 83.57 150 ALA I N 1
ATOM 10235 C CA . ALA H 1 150 ? 53.679 96.096 81.479 1.00 84.05 150 ALA I CA 1
ATOM 10236 C C . ALA H 1 150 ? 52.317 95.960 80.782 1.00 84.58 150 ALA I C 1
ATOM 10237 O O . ALA H 1 150 ? 51.462 95.192 81.237 1.00 83.76 150 ALA I O 1
ATOM 10239 N N . ARG H 1 151 ? 52.118 96.705 79.691 1.00 85.87 151 ARG I N 1
ATOM 10240 C CA . ARG H 1 151 ? 50.862 96.673 78.931 1.00 87.01 151 ARG I CA 1
ATOM 10241 C C . ARG H 1 151 ? 50.432 95.246 78.616 1.00 87.80 151 ARG I C 1
ATOM 10242 O O . ARG H 1 151 ? 49.296 94.857 78.870 1.00 87.51 151 ARG I O 1
ATOM 10244 N N . VAL H 1 152 ? 51.351 94.468 78.061 1.00 89.26 152 VAL I N 1
ATOM 10245 C CA . VAL H 1 152 ? 51.078 93.080 77.712 1.00 91.23 152 VAL I CA 1
ATOM 10246 C C . VAL H 1 152 ? 50.440 92.281 78.857 1.00 91.89 152 VAL I C 1
ATOM 10247 O O . VAL H 1 152 ? 49.669 91.354 78.619 1.00 92.08 152 VAL I O 1
ATOM 10251 N N . ILE H 1 153 ? 50.754 92.643 80.097 1.00 93.05 153 ILE I N 1
ATOM 10252 C CA . ILE H 1 153 ? 50.207 91.936 81.251 1.00 94.13 153 ILE I CA 1
ATOM 10253 C C . ILE H 1 153 ? 48.882 92.519 81.725 1.00 94.84 153 ILE I C 1
ATOM 10254 O O . ILE H 1 153 ? 47.930 91.780 81.972 1.00 95.33 153 ILE I O 1
ATOM 10259 N N . LEU H 1 154 ? 48.832 93.843 81.857 1.00 95.30 154 LEU I N 1
ATOM 10260 C CA . LEU H 1 154 ? 47.627 94.537 82.305 1.00 95.58 154 LEU I CA 1
ATOM 10261 C C . LEU H 1 154 ? 46.400 94.234 81.440 1.00 96.79 154 LEU I C 1
ATOM 10262 O O . LEU H 1 154 ? 45.269 94.245 81.935 1.00 97.23 154 LEU I O 1
ATOM 10267 N N . ASN H 1 155 ? 46.624 93.960 80.155 1.00 97.45 155 ASN I N 1
ATOM 10268 C CA . ASN H 1 155 ? 45.532 93.658 79.231 1.00 98.29 155 ASN I CA 1
ATOM 10269 C C . ASN H 1 155 ? 45.102 92.200 79.293 1.00 98.96 155 ASN I C 1
ATOM 10270 O O . ASN H 1 155 ? 44.272 91.746 78.503 1.00 99.37 155 ASN I O 1
ATOM 10275 N N . LYS H 1 156 ? 45.679 91.466 80.233 1.00 99.72 156 LYS I N 1
ATOM 10276 C CA . LYS H 1 156 ? 45.348 90.065 80.414 1.00 99.73 156 LYS I CA 1
ATOM 10277 C C . LYS H 1 156 ? 44.717 89.911 81.789 1.00 99.73 156 LYS I C 1
ATOM 10278 O O . LYS H 1 156 ? 44.040 88.921 82.060 1.00 99.73 156 LYS I O 1
ATOM 10280 N N . ILE H 1 157 ? 44.937 90.897 82.656 1.00 99.73 157 ILE I N 1
ATOM 10281 C CA . ILE H 1 157 ? 44.373 90.857 84.000 1.00 99.73 157 ILE I CA 1
ATOM 10282 C C . ILE H 1 157 ? 42.859 90.820 83.899 1.00 99.73 157 ILE I C 1
ATOM 10283 O O . ILE H 1 157 ? 42.272 91.543 83.096 1.00 99.73 157 ILE I O 1
ATOM 10288 N N . LYS H 1 158 ? 42.231 89.978 84.713 1.00 99.73 158 LYS I N 1
ATOM 10289 C CA . LYS H 1 158 ? 40.776 89.867 84.714 1.00 99.73 158 LYS I CA 1
ATOM 10290 C C . LYS H 1 158 ? 40.180 91.267 84.816 1.00 99.73 158 LYS I C 1
ATOM 10291 O O . LYS H 1 158 ? 40.384 91.969 85.811 1.00 99.73 158 LYS I O 1
ATOM 10293 N N . ILE H 1 159 ? 39.451 91.661 83.774 1.00 99.73 159 ILE I N 1
ATOM 10294 C CA . ILE H 1 159 ? 38.817 92.974 83.694 1.00 99.73 159 ILE I CA 1
ATOM 10295 C C . ILE H 1 159 ? 38.140 93.377 85.010 1.00 99.73 159 ILE I C 1
ATOM 10296 O O . ILE H 1 159 ? 38.041 94.566 85.331 1.00 99.73 159 ILE I O 1
ATOM 10301 N N . GLU H 1 160 ? 37.694 92.380 85.772 1.00 99.73 160 GLU I N 1
ATOM 10302 C CA . GLU H 1 160 ? 37.028 92.620 87.049 1.00 99.73 160 GLU I CA 1
ATOM 10303 C C . GLU H 1 160 ? 38.023 92.921 88.169 1.00 99.73 160 GLU I C 1
ATOM 10304 O O . GLU H 1 160 ? 37.630 93.328 89.265 1.00 99.73 160 GLU I O 1
ATOM 10306 N N . GLU H 1 161 ? 39.311 92.735 87.887 1.00 99.73 161 GLU I N 1
ATOM 10307 C CA . GLU H 1 161 ? 40.353 92.954 88.888 1.00 99.57 161 GLU I CA 1
ATOM 10308 C C . GLU H 1 161 ? 41.141 94.258 88.832 1.00 98.83 161 GLU I C 1
ATOM 10309 O O . GLU H 1 161 ? 41.982 94.510 89.697 1.00 98.70 161 GLU I O 1
ATOM 10315 N N . LEU H 1 162 ? 40.875 95.086 87.829 1.00 98.06 162 LEU I N 1
ATOM 10316 C CA . LEU H 1 162 ? 41.573 96.359 87.709 1.00 97.00 162 LEU I CA 1
ATOM 10317 C C . LEU H 1 162 ? 40.855 97.432 88.513 1.00 96.45 162 LEU I C 1
ATOM 10318 O O . LEU H 1 162 ? 39.647 97.356 88.732 1.00 96.64 162 LEU I O 1
ATOM 10323 N N . CYS H 1 163 ? 41.610 98.424 88.965 1.00 95.83 163 CYS I N 1
ATOM 10324 C CA . CYS H 1 163 ? 41.048 99.522 89.732 1.00 95.60 163 CYS I CA 1
ATOM 10325 C C . CYS H 1 163 ? 41.472 100.819 89.081 1.00 94.79 163 CYS I C 1
ATOM 10326 O O . CYS H 1 163 ? 42.593 101.282 89.290 1.00 95.35 163 CYS I O 1
ATOM 10329 N N . PHE H 1 164 ? 40.577 101.405 88.294 1.00 93.48 164 PHE I N 1
ATOM 10330 C CA . PHE H 1 164 ? 40.874 102.652 87.604 1.00 92.73 164 PHE I CA 1
ATOM 10331 C C . PHE H 1 164 ? 40.643 103.858 88.503 1.00 92.20 164 PHE I C 1
ATOM 10332 O O . PHE H 1 164 ? 40.139 103.726 89.617 1.00 92.01 164 PHE I O 1
ATOM 10340 N N . ILE H 1 165 ? 41.033 105.031 88.019 1.00 91.88 165 ILE I N 1
ATOM 10341 C CA . ILE H 1 165 ? 40.852 106.263 88.769 1.00 92.06 165 ILE I CA 1
ATOM 10342 C C . ILE H 1 165 ? 41.097 107.465 87.869 1.00 92.23 165 ILE I C 1
ATOM 10343 O O . ILE H 1 165 ? 42.147 107.579 87.232 1.00 92.50 165 ILE I O 1
ATOM 10348 N N . GLU H 1 166 ? 40.114 108.357 87.809 1.00 91.97 166 GLU I N 1
ATOM 10349 C CA . GLU H 1 166 ? 40.223 109.555 86.992 1.00 91.28 166 GLU I CA 1
ATOM 10350 C C . GLU H 1 166 ? 41.303 110.490 87.500 1.00 90.63 166 GLU I C 1
ATOM 10351 O O . GLU H 1 166 ? 41.297 110.881 88.665 1.00 90.59 166 GLU I O 1
ATOM 10357 N N . CYS H 1 167 ? 42.228 110.847 86.615 1.00 89.98 167 CYS I N 1
ATOM 10358 C CA . CYS H 1 167 ? 43.325 111.739 86.972 1.00 89.51 167 CYS I CA 1
ATOM 10359 C C . CYS H 1 167 ? 43.458 112.855 85.945 1.00 88.61 167 CYS I C 1
ATOM 10360 O O . CYS H 1 167 ? 42.729 112.884 84.956 1.00 88.06 167 CYS I O 1
ATOM 10363 N N . SER H 1 168 ? 44.393 113.768 86.194 1.00 87.93 168 SER I N 1
ATOM 10364 C CA . SER H 1 168 ? 44.658 114.876 85.287 1.00 87.43 168 SER I CA 1
ATOM 10365 C C . SER H 1 168 ? 45.003 114.319 83.910 1.00 87.56 168 SER I C 1
ATOM 10366 O O . SER H 1 168 ? 45.230 113.121 83.759 1.00 87.97 168 SER I O 1
ATOM 10369 N N . GLU H 1 169 ? 45.049 115.186 82.906 1.00 87.31 169 GLU I N 1
ATOM 10370 C CA . GLU H 1 169 ? 45.364 114.744 81.559 1.00 87.54 169 GLU I CA 1
ATOM 10371 C C . GLU H 1 169 ? 46.872 114.590 81.350 1.00 86.91 169 GLU I C 1
ATOM 10372 O O . GLU H 1 169 ? 47.318 114.120 80.298 1.00 87.46 169 GLU I O 1
ATOM 10378 N N . GLY H 1 170 ? 47.655 114.983 82.356 1.00 85.22 170 GLY I N 1
ATOM 10379 C CA . GLY H 1 170 ? 49.100 114.847 82.270 1.00 82.91 170 GLY I CA 1
ATOM 10380 C C . GLY H 1 170 ? 49.476 113.374 82.244 1.00 81.39 170 GLY I C 1
ATOM 10381 O O . GLY H 1 170 ? 50.608 113.004 81.933 1.00 81.12 170 GLY I O 1
ATOM 10382 N N . VAL H 1 171 ? 48.503 112.534 82.579 1.00 80.35 171 VAL I N 1
ATOM 10383 C CA . VAL H 1 171 ? 48.663 111.084 82.596 1.00 79.28 171 VAL I CA 1
ATOM 10384 C C . VAL H 1 171 ? 48.585 110.516 81.172 1.00 79.02 171 VAL I C 1
ATOM 10385 O O . VAL H 1 171 ? 48.769 109.315 80.961 1.00 78.49 171 VAL I O 1
ATOM 10389 N N . LEU H 1 172 ? 48.330 111.388 80.197 1.00 79.05 172 LEU I N 1
ATOM 10390 C CA . LEU H 1 172 ? 48.226 110.965 78.804 1.00 78.71 172 LEU I CA 1
ATOM 10391 C C . LEU H 1 172 ? 49.260 111.569 77.862 1.00 78.35 172 LEU I C 1
ATOM 10392 O O . LEU H 1 172 ? 49.387 111.110 76.723 1.00 78.13 172 LEU I O 1
ATOM 10397 N N . ILE H 1 173 ? 49.987 112.593 78.303 1.00 78.11 173 ILE I N 1
ATOM 10398 C CA . ILE H 1 173 ? 50.971 113.216 77.417 1.00 78.43 173 ILE I CA 1
ATOM 10399 C C . ILE H 1 173 ? 52.422 113.068 77.810 1.00 78.58 173 ILE I C 1
ATOM 10400 O O . ILE H 1 173 ? 52.752 112.920 78.976 1.00 78.69 173 ILE I O 1
ATOM 10405 N N . ASP H 1 174 ? 53.286 113.131 76.808 1.00 78.94 174 ASP I N 1
ATOM 10406 C CA . ASP H 1 174 ? 54.718 113.011 77.011 1.00 79.78 174 ASP I CA 1
ATOM 10407 C C . ASP H 1 174 ? 55.441 113.990 76.093 1.00 79.93 174 ASP I C 1
ATOM 10408 O O . ASP H 1 174 ? 54.824 114.600 75.230 1.00 79.94 174 ASP I O 1
ATOM 10413 N N . ILE H 1 175 ? 56.739 114.166 76.293 1.00 80.62 175 ILE I N 1
ATOM 10414 C CA . ILE H 1 175 ? 57.506 115.069 75.453 1.00 81.85 175 ILE I CA 1
ATOM 10415 C C . ILE H 1 175 ? 58.179 114.230 74.384 1.00 83.04 175 ILE I C 1
ATOM 10416 O O . ILE H 1 175 ? 58.154 113.001 74.448 1.00 83.35 175 ILE I O 1
ATOM 10421 N N . ASP H 1 176 ? 58.778 114.891 73.398 1.00 85.00 176 ASP I N 1
ATOM 10422 C CA . ASP H 1 176 ? 59.484 114.192 72.328 1.00 86.82 176 ASP I CA 1
ATOM 10423 C C . ASP H 1 176 ? 60.230 115.189 71.450 1.00 88.28 176 ASP I C 1
ATOM 10424 O O . ASP H 1 176 ? 60.143 116.399 71.671 1.00 88.07 176 ASP I O 1
ATOM 10429 N N . LYS H 1 177 ? 60.961 114.689 70.456 1.00 90.62 177 LYS I N 1
ATOM 10430 C CA . LYS H 1 177 ? 61.704 115.574 69.563 1.00 93.20 177 LYS I CA 1
ATOM 10431 C C . LYS H 1 177 ? 61.349 115.507 68.073 1.00 95.09 177 LYS I C 1
ATOM 10432 O O . LYS H 1 177 ? 60.616 114.625 67.627 1.00 95.21 177 LYS I O 1
ATOM 10438 N N . LYS H 1 178 ? 61.869 116.480 67.325 1.00 97.77 178 LYS I N 1
ATOM 10439 C CA . LYS H 1 178 ? 61.701 116.580 65.872 1.00 99.73 178 LYS I CA 1
ATOM 10440 C C . LYS H 1 178 ? 63.142 116.448 65.359 1.00 99.73 178 LYS I C 1
ATOM 10441 O O . LYS H 1 178 ? 64.024 117.178 65.822 1.00 99.73 178 LYS I O 1
ATOM 10447 N N . GLU H 1 179 ? 63.395 115.533 64.424 1.00 99.73 179 GLU I N 1
ATOM 10448 C CA . GLU H 1 179 ? 64.756 115.355 63.906 1.00 99.73 179 GLU I CA 1
ATOM 10449 C C . GLU H 1 179 ? 64.994 115.975 62.525 1.00 99.73 179 GLU I C 1
ATOM 10450 O O . GLU H 1 179 ? 64.050 116.299 61.805 1.00 99.73 179 GLU I O 1
ATOM 10456 N N . ASP H 1 180 ? 66.266 116.135 62.164 1.00 99.73 180 ASP I N 1
ATOM 10457 C CA . ASP H 1 180 ? 66.649 116.707 60.872 1.00 99.73 180 ASP I CA 1
ATOM 10458 C C . ASP H 1 180 ? 68.169 116.682 60.678 1.00 99.73 180 ASP I C 1
ATOM 10459 O O . ASP H 1 180 ? 68.882 116.334 61.646 1.00 99.73 180 ASP I O 1
#

CATH classification: 3.90.550.10

Secondary structure (DSSP, 8-state):
-EEEEEE-S--TT---SSGGGSBSSSSB---HHHHTTTSB--EEE-TTTT--TT----EEE-TTGGG-HHHHHHHHHHHTTTSSEEEEEE----S-HHHHHHHHHT--TT-SEEEEEETTEE-S-EEEEHHHHHHHHH--TT--THHHHTTS-GGGEEEEE--GGGT--TTT-/-EEEEEE---TTSSBTTSSB---TTGGGTTSEEEEEE-TTTT--TT----EEE-TTGGG-HHHHHHHHHHTTTTSSEEEEEE------HHHHHHHHHT--TT-SEEEEEETTEE-S-EEEEGGGHHHHHS--TT--HHHHHHSS-GGGEEEEE--GGGG----/-EEEEEE----TTS--SSGGGSBSSSSB---TTGGGTTS-EEEEE-TTTT--TT---EEEE-TTGGG-HHHHHHHHHHTTTTSSEEEEEE------HHHHHHHHTT--SS-SEEEEESSS-B-SSEEEEHHHHHHHHH--TT--THHHHTTS-TTS-EEEE--GGGT--TT--/-EEEEEEE----TTTSBSSSSB---HHHHTTTS-EEEEE-TTS---TT----EEE-TTGGG-HHHHHHHHHTTTTTSSEEEEEE------HHHHHHHHHT--SS-SEEEEEETTEE-SPEEEEHHHHHHHTT--SS--THHHHTTS-GGG-EEEE--GGGG--TT--/-EEEEEE----GGGSEETTEE---TTGGGTTS-EEEEE-TTTT--TT---EEEE-TTGGG-HHHHHHHHHHTTTTSSEEEEEE------HHHHHHHHHT--TT-SEEEEEETTEE-S-EEEEHHHHHHHHT--TT--THHHHHHS-GGGEEEEE--GGGTEEEEE--/-EEEEEEE--TT-EETTEE----GGGGTTSEEEEEE-TTTT--TT----EEE-TTGGG-HHHHHHHHHHTTTTSSEEEEEE------HHHHHHHHHT--TT-SEEEEEETTEE-SPEEEEGGGHHHHHH--SS--HHHHHTTS-GGGEEEEE--GGGT---/-EEEEEEES---HHHH-BSSSSB---HHHHTTTSEEEEEE-TTTT--TT----EEE-TTGGG-HHHHHHHHHHTTTTSSEEEEEE------HHHHHHHHHH--TT-SEEEEEETTEE-SPEEEEGGGHHHHTT--SS--SHHHHTTS-GGG-EEEE--GGGG--TT--/-EEEEEE---TT-BSSSSB---HHHHTTTSEEEEEE-TTTT--TT----EEE-TTTTT-HHHHHHHHHHTTTTSSEEEEEE------HHHHHHHHTT--TT-SEE-EEETTEE-S-EEEEHHHHHHHTT--SS--THHHHTTS-GGG---EE--GGGTEEEEE---

InterPro domains:
  IPR025877 MobA-like NTP transferase [PF12804] (5-156)
  IPR029044 Nucleotide-diphospho-sugar transferases [G3DSA:3.90.550.10] (1-178)
  IPR029044 Nucleotide-diphospho-sugar transferases [SSF53448] (1-181)

Foldseek 3Di:
DEAEEEEAACEDVRHHLPQQQDDDPPHRQLCAVPLQPPHHYEYEYEDRCPNVVVQVHHYHYQPCRPQADLSSVLVVCVVCLVPFKYFYHYSLHLFHNVQVVVQVVQDDPLAQKEFEDAPPDTFDRIIGGSVCSVVSNVDGGHDDCVVVVVPDDPSHYHYDYGDCSRVDGNVND/DAEEEEAALPQQQPDDVHHRQLLAVVQQPPHHYEYEYEDCCVVCPNCVHHYDYQPVSVQACLSSVLVVLVVCLPPFKYFYHYSLHLFHNVQVVQQVVPDDPLAQKEWEAAPPGTFDRIIGGNVCNVVSNPDGGNDDCVVVVVPDPCRNYHYHHGPCSRVDGPD/DEEEEEEACCADPRHQLVQQQDDDPPHRLLLAVVQQPPHHYEYEHENCCPVVPVQVHHYHYQPCSNQAVLSSVLVRCVVVLPPFKYFYHYSQHQFHNVQVVQQVVFDDPQAQKEFEDAPHHTFDRIIGGNVCSVVSVVDGGHDDDVVVVVVDDPPSYHYYYGDCSRVDGNVND/DEEEEEEEAPVCQQQDDDPRHGLLLAVPQQPPHHYEYEYEDVVVVVPVQVHHYDYQPVSVQAPLRSVLVRCVVQLVHFWYFHHYSLHQFHNVQVVCLVVQDDPLAQKEWEDADPGTAGRIIHGSVCSVVSNVDGGRDDCPVVVVVDDCSRYHYYYTPCSRVDGPVPD/DEEEEEEEQLVQQQDDDPPHGLLCQVVQQPPGHYEYEHEPPVPVCVPQVGHYDYQPVSVFADLSSVLVRCVVCLPDFKYFYHYSLHDFHNVQVCQQVVQDDPLAQKEFEDAPNDTFDRIIHGNVCSVVSNPDGGHDDDVVVLVVDDPSHHHYGYGDCSRVDGHDDDD/DEEEEEEALCQQDDDVHGRLLLLVCLQPPHHYEYEHEDPCVCPPVCVHHYHYQPCSVQAPLSSVLVRCVVQLVPFKYFYHYSLHLFHNVNVVVQVVFCDPLAQKEFEDEPPDTFDRIIGGSVQSVVSNVDGGNDHDVVSVVVDDVVRHHYDYGPCSRPDSD/DEEEEEEAQPCDPQQQDDDPPHGLLLQVCLCPPGHYEYEHEDCCVCPPPQVHHYHYQPVVPQACLSSVLVRCVVQLVPFKYWYHYSQHQFHNVQVVQQVVQDDPLAQKEWEDAPPDTFDRIIGGNVCNVVSNPDTGHDHCVVVVVVDDCRRHHYYYGPCSRVDGSPVD/DEAEEEEELCQQDADVHGRLLCLVCLLPPGHYEYEAEPPVVVCVPQVHHYHYQDVSVQADLSSVLVVCVVVLPPFKYFYHYSLHQFHSVQVCQQVVQDDPLAQKEFEDAPNRTFDRIIHGNNCSVVSNPDTGRDDCVVVVVVPDPVRYTYGYGDCSRPDGDDDDDD

Solvent-accessible surface area: 56143 Å² total

Organism: Saccharolobus solfataricus (strain ATCC 35092 / DSM 1617 / JCM 11322 / P2) (NCBI:txid273057)